Protein 5OHX (pdb70)

Structure (mmCIF, N/CA/C/O backbone):
data_5OHX
#
_entry.id   5OHX
#
_cell.length_a   86.143
_cell.length_b   96.099
_cell.length_c   180.684
_cell.angle_alpha   90.00
_cell.angle_beta   90.00
_cell.angle_gamma   90.00
#
_symmetry.space_group_name_H-M   'P 21 21 21'
#
loop_
_entity.id
_entity.type
_entity.pdbx_description
1 polymer 'Cystathionine beta-synthase'
2 non-polymer 'PROTOPORPHYRIN IX CONTAINING FE'
3 non-polymer "PYRIDOXAL-5'-PHOSPHATE"
#
loop_
_atom_site.group_PDB
_atom_site.id
_atom_site.type_symbol
_atom_site.label_atom_id
_atom_site.label_alt_id
_atom_site.label_comp_id
_atom_site.label_asym_id
_atom_site.label_entity_id
_atom_site.label_seq_id
_atom_site.pdbx_PDB_ins_code
_atom_site.Cartn_x
_atom_site.Cartn_y
_atom_site.Cartn_z
_atom_site.occupancy
_atom_site.B_iso_or_equiv
_atom_site.auth_seq_id
_atom_site.auth_comp_id
_atom_site.auth_asym_id
_atom_site.auth_atom_id
_atom_site.pdbx_PDB_model_num
ATOM 1 N N . GLN A 1 5 ? -9.324 -52.803 -12.173 1.00 110.14 5 GLN A N 1
ATOM 2 C CA . GLN A 1 5 ? -10.023 -51.818 -12.992 1.00 112.03 5 GLN A CA 1
ATOM 3 C C . GLN A 1 5 ? -9.529 -50.402 -12.706 1.00 113.88 5 GLN A C 1
ATOM 4 O O . GLN A 1 5 ? -9.705 -49.890 -11.600 1.00 110.47 5 GLN A O 1
ATOM 10 N N . PRO A 1 6 ? -8.902 -49.772 -13.705 1.00 116.39 6 PRO A N 1
ATOM 11 C CA . PRO A 1 6 ? -8.446 -48.385 -13.524 1.00 112.67 6 PRO A CA 1
ATOM 12 C C . PRO A 1 6 ? -9.576 -47.373 -13.446 1.00 108.06 6 PRO A C 1
ATOM 13 O O . PRO A 1 6 ? -9.364 -46.276 -12.912 1.00 106.51 6 PRO A O 1
ATOM 17 N N . ASN A 1 7 ? -10.762 -47.698 -13.954 1.00 104.14 7 ASN A N 1
ATOM 18 C CA . ASN A 1 7 ? -11.878 -46.761 -13.998 1.00 98.74 7 ASN A CA 1
ATOM 19 C C . ASN A 1 7 ? -12.766 -46.824 -12.761 1.00 97.41 7 ASN A C 1
ATOM 20 O O . ASN A 1 7 ? -13.797 -46.143 -12.727 1.00 97.11 7 ASN A O 1
ATOM 25 N N . ARG A 1 8 ? -12.408 -47.631 -11.763 1.00 93.72 8 ARG A N 1
ATOM 26 C CA . ARG A 1 8 ? -13.217 -47.736 -10.559 1.00 92.47 8 ARG A CA 1
ATOM 27 C C . ARG A 1 8 ? -13.248 -46.391 -9.830 1.00 94.47 8 ARG A C 1
ATOM 28 O O . ARG A 1 8 ? -12.346 -45.562 -9.997 1.00 94.27 8 ARG A O 1
ATOM 36 N N . PRO A 1 9 ? -14.285 -46.133 -9.034 1.00 94.02 9 PRO A N 1
ATOM 37 C CA . PRO A 1 9 ? -14.318 -44.887 -8.262 1.00 90.95 9 PRO A CA 1
ATOM 38 C C . PRO A 1 9 ? -13.302 -44.906 -7.131 1.00 86.54 9 PRO A C 1
ATOM 39 O O . PRO A 1 9 ? -12.946 -45.959 -6.596 1.00 87.93 9 PRO A O 1
ATOM 43 N N . SER A 1 10 ? -12.834 -43.715 -6.772 1.00 80.46 10 SER A N 1
ATOM 44 C CA . SER A 1 10 ? -11.804 -43.583 -5.753 1.00 78.32 10 SER A CA 1
ATOM 45 C C . SER A 1 10 ? -12.403 -43.690 -4.358 1.00 76.49 10 SER A C 1
ATOM 46 O O . SER A 1 10 ? -13.486 -43.162 -4.088 1.00 70.07 10 SER A O 1
ATOM 49 N N . TYR A 1 11 ? -11.693 -44.387 -3.474 1.00 81.17 11 TYR A N 1
ATOM 50 C CA . TYR A 1 11 ? -12.066 -44.486 -2.069 1.00 85.39 11 TYR A CA 1
ATOM 51 C C . TYR A 1 11 ? -11.370 -43.449 -1.197 1.00 79.95 11 TYR A C 1
ATOM 52 O O . TYR A 1 11 ? -11.560 -43.462 0.024 1.00 80.01 11 TYR A O 1
ATOM 61 N N . CYS A 1 12 ? -10.568 -42.564 -1.787 1.00 80.28 12 CYS A N 1
ATOM 62 C CA . CYS A 1 12 ? -9.810 -41.595 -1.006 1.00 74.19 12 CYS A CA 1
ATOM 63 C C . CYS A 1 12 ? -10.747 -40.668 -0.243 1.00 73.22 12 CYS A C 1
ATOM 64 O O . CYS A 1 12 ? -11.659 -40.069 -0.821 1.00 78.22 12 CYS A O 1
ATOM 67 N N . THR A 1 13 ? -10.517 -40.553 1.062 1.00 69.03 13 THR A N 1
ATOM 68 C CA . THR A 1 13 ? -11.349 -39.753 1.950 1.00 63.26 13 THR A CA 1
ATOM 69 C C . THR A 1 13 ? -10.823 -38.334 2.140 1.00 60.77 13 THR A C 1
ATOM 70 O O . THR A 1 13 ? -11.374 -37.590 2.959 1.00 61.40 13 THR A O 1
ATOM 74 N N . TRP A 1 14 ? -9.763 -37.956 1.426 1.00 58.85 14 TRP A N 1
ATOM 75 C CA . TRP A 1 14 ? -9.182 -36.625 1.570 1.00 60.73 14 TRP A CA 1
ATOM 76 C C . TRP A 1 14 ? -10.219 -35.534 1.339 1.00 62.91 14 TRP A C 1
ATOM 77 O O . TRP A 1 14 ? -11.047 -35.617 0.427 1.00 67.92 14 TRP A O 1
ATOM 88 N N . GLU A 1 15 ? -10.168 -34.506 2.180 1.00 59.79 15 GLU A N 1
ATOM 89 C CA . GLU A 1 15 ? -10.859 -33.251 1.940 1.00 60.87 15 GLU A CA 1
ATOM 90 C C . GLU A 1 15 ? -9.882 -32.111 2.197 1.00 58.60 15 GLU A C 1
ATOM 91 O O . GLU A 1 15 ? -8.790 -32.309 2.736 1.00 57.36 15 GLU A O 1
ATOM 97 N N . LEU A 1 16 ? -10.278 -30.912 1.777 1.00 57.44 16 LEU A N 1
ATOM 98 C CA . LEU A 1 16 ? -9.369 -29.772 1.771 1.00 49.29 16 LEU A CA 1
ATOM 99 C C . LEU A 1 16 ? -8.848 -29.472 3.173 1.00 44.03 16 LEU A C 1
ATOM 100 O O . LEU A 1 16 ? -9.624 -29.358 4.127 1.00 43.92 16 LEU A O 1
ATOM 105 N N . ASN A 1 17 ? -7.521 -29.356 3.286 1.00 42.40 17 ASN A N 1
ATOM 106 C CA . ASN A 1 17 ? -6.825 -29.021 4.530 1.00 47.70 17 ASN A CA 1
ATOM 107 C C . ASN A 1 17 ? -6.981 -30.096 5.605 1.00 55.72 17 ASN A C 1
ATOM 108 O O . ASN A 1 17 ? -7.029 -29.784 6.798 1.00 54.51 17 ASN A O 1
ATOM 113 N N . ALA A 1 18 ? -7.054 -31.363 5.206 1.00 62.46 18 ALA A N 1
ATOM 114 C CA . ALA A 1 18 ? -7.133 -32.453 6.169 1.00 59.76 18 ALA A CA 1
ATOM 115 C C . ALA A 1 18 ? -5.747 -32.781 6.715 1.00 65.49 18 ALA A C 1
ATOM 116 O O . ALA A 1 18 ? -4.735 -32.639 6.024 1.00 61.47 18 ALA A O 1
ATOM 118 N N . THR A 1 19 ? -5.709 -33.223 7.974 1.00 76.13 19 THR A N 1
ATOM 119 C CA . THR A 1 19 ? -4.440 -33.374 8.700 1.00 82.07 19 THR A CA 1
ATOM 120 C C . THR A 1 19 ? -3.862 -34.782 8.578 1.00 84.20 19 THR A C 1
ATOM 121 O O . THR A 1 19 ? -2.865 -34.995 7.881 1.00 93.79 19 THR A O 1
ATOM 125 N N . ASN A 1 20 ? -4.480 -35.752 9.248 1.00 78.31 20 ASN A N 1
ATOM 126 C CA . ASN A 1 20 ? -3.890 -37.081 9.364 1.00 76.18 20 ASN A CA 1
ATOM 127 C C . ASN A 1 20 ? -4.155 -37.875 8.091 1.00 72.59 20 ASN A C 1
ATOM 128 O O . ASN A 1 20 ? -5.314 -38.089 7.718 1.00 77.58 20 ASN A O 1
ATOM 133 N N . SER A 1 21 ? -3.084 -38.319 7.429 1.00 64.21 21 SER A N 1
ATOM 134 C CA . SER A 1 21 ? -3.194 -39.023 6.162 1.00 54.82 21 SER A CA 1
ATOM 135 C C . SER A 1 21 ? -2.461 -40.356 6.216 1.00 53.94 21 SER A C 1
ATOM 136 O O . SER A 1 21 ? -1.367 -40.443 6.785 1.00 54.42 21 SER A O 1
ATOM 139 N N . PRO A 1 22 ? -3.028 -41.406 5.614 1.00 51.90 22 PRO A N 1
ATOM 140 C CA . PRO A 1 22 ? -2.330 -42.701 5.583 1.00 53.51 22 PRO A CA 1
ATOM 141 C C . PRO A 1 22 ? -1.121 -42.725 4.664 1.00 58.89 22 PRO A C 1
ATOM 142 O O . PRO A 1 22 ? -0.225 -43.553 4.869 1.00 62.80 22 PRO A O 1
ATOM 146 N N . HIS A 1 23 ? -1.070 -41.853 3.663 1.00 54.94 23 HIS A N 1
ATOM 147 C CA . HIS A 1 23 ? -0.037 -41.896 2.642 1.00 46.67 23 HIS A CA 1
ATOM 148 C C . HIS A 1 23 ? 1.296 -41.373 3.170 1.00 47.59 23 HIS A C 1
ATOM 149 O O . HIS A 1 23 ? 1.363 -40.622 4.147 1.00 54.78 23 HIS A O 1
ATOM 156 N N . THR A 1 24 ? 2.369 -41.782 2.496 1.00 40.12 24 THR A N 1
ATOM 157 C CA . THR A 1 24 ? 3.695 -41.267 2.794 1.00 36.53 24 THR A CA 1
ATOM 158 C C . THR A 1 24 ? 3.841 -39.833 2.286 1.00 35.14 24 THR A C 1
ATOM 159 O O . THR A 1 24 ? 3.089 -39.371 1.422 1.00 44.46 24 THR A O 1
ATOM 163 N N . CYS A 1 25 ? 4.823 -39.122 2.846 1.00 34.71 25 CYS A N 1
ATOM 164 C CA . CYS A 1 25 ? 5.126 -37.747 2.456 1.00 33.53 25 CYS A CA 1
ATOM 165 C C . CYS A 1 25 ? 6.601 -37.633 2.093 1.00 41.12 25 CYS A C 1
ATOM 166 O O . CYS A 1 25 ? 7.471 -37.799 2.955 1.00 35.62 25 CYS A O 1
ATOM 169 N N . ARG A 1 26 ? 6.883 -37.331 0.826 1.00 45.90 26 ARG A N 1
ATOM 170 C CA . ARG A 1 26 ? 8.247 -37.111 0.352 1.00 45.33 26 ARG A CA 1
ATOM 171 C C . ARG A 1 26 ? 8.402 -35.638 -0.003 1.00 54.97 26 ARG A C 1
ATOM 172 O O . ARG A 1 26 ? 7.829 -35.169 -0.992 1.00 67.99 26 ARG A O 1
ATOM 180 N N . THR A 1 27 ? 9.206 -34.917 0.776 1.00 50.82 27 THR A N 1
ATOM 181 C CA . THR A 1 27 ? 9.408 -33.496 0.516 1.00 49.58 27 THR A CA 1
ATOM 182 C C . THR A 1 27 ? 10.390 -33.270 -0.634 1.00 50.56 27 THR A C 1
ATOM 183 O O . THR A 1 27 ? 10.020 -32.731 -1.682 1.00 57.01 27 THR A O 1
ATOM 187 N N . LYS A 1 28 ? 11.647 -33.686 -0.462 1.00 48.00 28 LYS A N 1
ATOM 188 C CA A LYS A 1 28 ? 12.701 -33.445 -1.439 0.48 48.21 28 LYS A CA 1
ATOM 189 C CA B LYS A 1 28 ? 12.702 -33.445 -1.438 0.52 48.21 28 LYS A CA 1
ATOM 190 C C . LYS A 1 28 ? 13.314 -34.761 -1.902 1.00 42.85 28 LYS A C 1
ATOM 191 O O . LYS A 1 28 ? 13.454 -35.704 -1.117 1.00 44.46 28 LYS A O 1
ATOM 202 N N . ASN A 1 29 ? 13.672 -34.824 -3.190 1.00 42.08 29 ASN A N 1
ATOM 203 C CA . ASN A 1 29 ? 14.260 -36.028 -3.774 1.00 37.33 29 ASN A CA 1
ATOM 204 C C . ASN A 1 29 ? 15.780 -36.105 -3.671 1.00 33.89 29 ASN A C 1
ATOM 205 O O . ASN A 1 29 ? 16.338 -37.188 -3.871 1.00 36.08 29 ASN A O 1
ATOM 210 N N . GLY A 1 30 ? 16.461 -35.012 -3.364 1.00 34.38 30 GLY A N 1
ATOM 211 C CA . GLY A 1 30 ? 17.912 -35.034 -3.359 1.00 34.69 30 GLY A CA 1
ATOM 212 C C . GLY A 1 30 ? 18.496 -33.642 -3.345 1.00 41.26 30 GLY A C 1
ATOM 213 O O . GLY A 1 30 ? 17.810 -32.645 -3.569 1.00 45.97 30 GLY A O 1
ATOM 214 N N . ASP A 1 31 ? 19.805 -33.593 -3.090 1.00 42.98 31 ASP A N 1
ATOM 215 C CA . ASP A 1 31 ? 20.542 -32.347 -2.895 1.00 48.41 31 ASP A CA 1
ATOM 216 C C . ASP A 1 31 ? 21.553 -32.170 -4.023 1.00 49.83 31 ASP A C 1
ATOM 217 O O . ASP A 1 31 ? 22.533 -32.917 -4.109 1.00 49.94 31 ASP A O 1
ATOM 222 N N . TYR A 1 32 ? 21.322 -31.166 -4.874 1.00 50.69 32 TYR A N 1
ATOM 223 C CA . TYR A 1 32 ? 22.220 -30.895 -5.991 1.00 47.92 32 TYR A CA 1
ATOM 224 C C . TYR A 1 32 ? 23.551 -30.299 -5.549 1.00 44.38 32 TYR A C 1
ATOM 225 O O . TYR A 1 32 ? 24.515 -30.335 -6.321 1.00 44.17 32 TYR A O 1
ATOM 234 N N . THR A 1 33 ? 23.625 -29.740 -4.339 1.00 42.36 33 THR A N 1
ATOM 235 C CA . THR A 1 33 ? 24.828 -29.024 -3.931 1.00 42.84 33 THR A CA 1
ATOM 236 C C . THR A 1 33 ? 25.996 -29.954 -3.640 1.00 40.51 33 THR A C 1
ATOM 237 O O . THR A 1 33 ? 27.145 -29.499 -3.630 1.00 38.48 33 THR A O 1
ATOM 241 N N . LYS A 1 34 ? 25.737 -31.237 -3.403 1.00 39.28 34 LYS A N 1
ATOM 242 C CA . LYS A 1 34 ? 26.784 -32.210 -3.131 1.00 42.80 34 LYS A CA 1
ATOM 243 C C . LYS A 1 34 ? 26.574 -33.423 -4.025 1.00 44.60 34 LYS A C 1
ATOM 244 O O . LYS A 1 34 ? 25.644 -33.473 -4.836 1.00 59.53 34 LYS A O 1
ATOM 250 N N . ILE A 1 35 ? 27.453 -34.411 -3.876 1.00 42.56 35 ILE A N 1
ATOM 251 C CA . ILE A 1 35 ? 27.400 -35.591 -4.727 1.00 31.57 35 ILE A CA 1
ATOM 252 C C . ILE A 1 35 ? 26.140 -36.388 -4.420 1.00 45.30 35 ILE A C 1
ATOM 253 O O . ILE A 1 35 ? 25.861 -36.717 -3.259 1.00 46.31 35 ILE A O 1
ATOM 258 N N . MET A 1 36 ? 25.353 -36.702 -5.482 1.00 30.44 36 MET A N 1
ATOM 259 C CA . MET A 1 36 ? 24.114 -37.466 -5.406 1.00 38.32 36 MET A CA 1
ATOM 260 C C . MET A 1 36 ? 24.388 -38.956 -5.611 1.00 30.93 36 MET A C 1
ATOM 261 O O . MET A 1 36 ? 25.194 -39.327 -6.469 1.00 33.55 36 MET A O 1
ATOM 266 N N . PRO A 1 37 ? 23.739 -39.826 -4.830 1.00 31.38 37 PRO A N 1
ATOM 267 C CA . PRO A 1 37 ? 24.051 -41.262 -4.922 1.00 44.60 37 PRO A CA 1
ATOM 268 C C . PRO A 1 37 ? 23.588 -41.925 -6.211 1.00 41.44 37 PRO A C 1
ATOM 269 O O . PRO A 1 37 ? 24.222 -42.893 -6.649 1.00 32.86 37 PRO A O 1
ATOM 273 N N . ASP A 1 38 ? 22.509 -41.449 -6.831 1.00 31.99 38 ASP A N 1
ATOM 274 C CA . ASP A 1 38 ? 22.038 -42.048 -8.075 1.00 30.71 38 ASP A CA 1
ATOM 275 C C . ASP A 1 38 ? 21.218 -41.027 -8.850 1.00 29.34 38 ASP A C 1
ATOM 276 O O . ASP A 1 38 ? 20.802 -39.998 -8.311 1.00 33.47 38 ASP A O 1
ATOM 281 N N . ILE A 1 39 ? 21.003 -41.327 -10.133 1.00 29.03 39 ILE A N 1
ATOM 282 C CA . ILE A 1 39 ? 20.301 -40.404 -11.019 1.00 27.97 39 ILE A CA 1
ATOM 283 C C . ILE A 1 39 ? 18.873 -40.157 -10.542 1.00 36.56 39 ILE A C 1
ATOM 284 O O . ILE A 1 39 ? 18.313 -39.076 -10.770 1.00 37.41 39 ILE A O 1
ATOM 289 N N . LEU A 1 40 ? 18.267 -41.134 -9.859 1.00 28.00 40 LEU A N 1
ATOM 290 C CA . LEU A 1 40 ? 16.882 -40.981 -9.418 1.00 27.69 40 LEU A CA 1
ATOM 291 C C . LEU A 1 40 ? 16.735 -39.828 -8.435 1.00 27.37 40 LEU A C 1
ATOM 292 O O . LEU A 1 40 ? 15.729 -39.110 -8.455 1.00 26.81 40 LEU A O 1
ATOM 297 N N . THR A 1 41 ? 17.729 -39.632 -7.567 1.00 34.30 41 THR A N 1
ATOM 298 C CA . THR A 1 41 ? 17.690 -38.516 -6.630 1.00 27.60 41 THR A CA 1
ATOM 299 C C . THR A 1 41 ? 17.714 -37.164 -7.329 1.00 28.62 41 THR A C 1
ATOM 300 O O . THR A 1 41 ? 17.419 -36.152 -6.684 1.00 33.70 41 THR A O 1
ATOM 304 N N . ALA A 1 42 ? 18.054 -37.121 -8.618 1.00 26.36 42 ALA A N 1
ATOM 305 C CA . ALA A 1 42 ? 18.053 -35.881 -9.381 1.00 25.67 42 ALA A CA 1
ATOM 306 C C . ALA A 1 42 ? 16.697 -35.556 -9.992 1.00 25.08 42 ALA A C 1
ATOM 307 O O . ALA A 1 42 ? 16.543 -34.477 -10.574 1.00 24.59 42 ALA A O 1
ATOM 309 N N . ILE A 1 43 ? 15.719 -36.459 -9.886 1.00 25.23 43 ILE A N 1
ATOM 310 C CA . ILE A 1 43 ? 14.391 -36.179 -10.417 1.00 24.82 43 ILE A CA 1
ATOM 311 C C . ILE A 1 43 ? 13.776 -35.007 -9.665 1.00 35.28 43 ILE A C 1
ATOM 312 O O . ILE A 1 43 ? 13.889 -34.898 -8.437 1.00 37.99 43 ILE A O 1
ATOM 317 N N . GLY A 1 44 ? 13.130 -34.116 -10.405 1.00 32.83 44 GLY A N 1
ATOM 318 C CA . GLY A 1 44 ? 12.472 -32.969 -9.822 1.00 30.11 44 GLY A CA 1
ATOM 319 C C . GLY A 1 44 ? 13.330 -31.721 -9.844 1.00 26.38 44 GLY A C 1
ATOM 320 O O . GLY A 1 44 ? 14.331 -31.621 -10.559 1.00 27.14 44 GLY A O 1
ATOM 321 N N . GLN A 1 45 ? 12.916 -30.751 -9.029 1.00 26.32 45 GLN A N 1
ATOM 322 C CA . GLN A 1 45 ? 13.594 -29.460 -8.902 1.00 23.87 45 GLN A CA 1
ATOM 323 C C . GLN A 1 45 ? 13.830 -28.829 -10.273 1.00 23.55 45 GLN A C 1
ATOM 324 O O . GLN A 1 45 ? 14.929 -28.384 -10.607 1.00 29.29 45 GLN A O 1
ATOM 330 N N . THR A 1 46 ? 12.793 -28.806 -11.058 1.00 23.38 46 THR A N 1
ATOM 331 C CA . THR A 1 46 ? 12.813 -28.299 -12.418 1.00 23.18 46 THR A CA 1
ATOM 332 C C . THR A 1 46 ? 12.554 -26.796 -12.432 1.00 26.64 46 THR A C 1
ATOM 333 O O . THR A 1 46 ? 11.812 -26.279 -11.590 1.00 24.42 46 THR A O 1
ATOM 337 N N . PRO A 1 47 ? 13.166 -26.070 -13.367 1.00 24.96 47 PRO A N 1
ATOM 338 C CA . PRO A 1 47 ? 13.039 -24.610 -13.362 1.00 25.51 47 PRO A CA 1
ATOM 339 C C . PRO A 1 47 ? 11.677 -24.149 -13.846 1.00 27.57 47 PRO A C 1
ATOM 340 O O . PRO A 1 47 ? 11.017 -24.808 -14.652 1.00 24.61 47 PRO A O 1
ATOM 344 N N . LEU A 1 48 ? 11.263 -22.995 -13.331 1.00 30.65 48 LEU A N 1
ATOM 345 C CA . LEU A 1 48 ? 10.046 -22.315 -13.754 1.00 25.96 48 LEU A CA 1
ATOM 346 C C . LEU A 1 48 ? 10.486 -21.109 -14.575 1.00 26.49 48 LEU A C 1
ATOM 347 O O . LEU A 1 48 ? 11.047 -20.152 -14.029 1.00 31.98 48 LEU A O 1
ATOM 352 N N . ILE A 1 49 ? 10.238 -21.157 -15.883 1.00 25.20 49 ILE A N 1
ATOM 353 C CA . ILE A 1 49 ? 10.785 -20.194 -16.833 1.00 25.19 49 ILE A CA 1
ATOM 354 C C . ILE A 1 49 ? 9.665 -19.288 -17.322 1.00 34.45 49 ILE A C 1
ATOM 355 O O . ILE A 1 49 ? 8.549 -19.749 -17.576 1.00 30.60 49 ILE A O 1
ATOM 360 N N . LYS A 1 50 ? 9.965 -18.002 -17.470 1.00 26.46 50 LYS A N 1
ATOM 361 C CA . LYS A 1 50 ? 8.966 -17.059 -17.948 1.00 27.23 50 LYS A CA 1
ATOM 362 C C . LYS A 1 50 ? 8.804 -17.159 -19.458 1.00 27.46 50 LYS A C 1
ATOM 363 O O . LYS A 1 50 ? 9.774 -17.368 -20.193 1.00 34.12 50 LYS A O 1
ATOM 369 N N . LEU A 1 51 ? 7.565 -17.015 -19.918 1.00 36.80 51 LEU A N 1
ATOM 370 C CA . LEU A 1 51 ? 7.280 -16.859 -21.337 1.00 37.31 51 LEU A CA 1
ATOM 371 C C . LEU A 1 51 ? 7.298 -15.372 -21.665 1.00 40.72 51 LEU A C 1
ATOM 372 O O . LEU A 1 51 ? 6.543 -14.590 -21.076 1.00 45.15 51 LEU A O 1
ATOM 377 N N . ASN A 1 52 ? 8.168 -14.985 -22.597 1.00 29.87 52 ASN A N 1
ATOM 378 C CA . ASN A 1 52 ? 8.403 -13.582 -22.922 1.00 31.04 52 ASN A CA 1
ATOM 379 C C . ASN A 1 52 ? 7.701 -13.170 -24.213 1.00 41.56 52 ASN A C 1
ATOM 380 O O . ASN A 1 52 ? 6.830 -12.295 -24.201 1.00 32.96 52 ASN A O 1
ATOM 385 N N . ASN A 1 53 ? 8.080 -13.780 -25.336 1.00 40.20 53 ASN A N 1
ATOM 386 C CA . ASN A 1 53 ? 7.559 -13.369 -26.636 1.00 37.99 53 ASN A CA 1
ATOM 387 C C . ASN A 1 53 ? 6.130 -13.854 -26.867 1.00 34.73 53 ASN A C 1
ATOM 388 O O . ASN A 1 53 ? 5.274 -13.085 -27.320 1.00 42.51 53 ASN A O 1
ATOM 393 N N . ILE A 1 54 ? 5.858 -15.127 -26.563 1.00 31.78 54 ILE A N 1
ATOM 394 C CA . ILE A 1 54 ? 4.586 -15.735 -26.967 1.00 31.87 54 ILE A CA 1
ATOM 395 C C . ILE A 1 54 ? 3.376 -15.006 -26.405 1.00 44.38 54 ILE A C 1
ATOM 396 O O . ILE A 1 54 ? 2.471 -14.656 -27.182 1.00 44.62 54 ILE A O 1
ATOM 401 N N . PRO A 1 55 ? 3.268 -14.744 -25.091 1.00 43.24 55 PRO A N 1
ATOM 402 C CA . PRO A 1 55 ? 2.054 -14.068 -24.601 1.00 42.02 55 PRO A CA 1
ATOM 403 C C . PRO A 1 55 ? 1.881 -12.656 -25.139 1.00 40.43 55 PRO A C 1
ATOM 404 O O . PRO A 1 55 ? 0.758 -12.267 -25.484 1.00 36.58 55 PRO A O 1
ATOM 408 N N . LYS A 1 56 ? 2.961 -11.874 -25.232 1.00 43.82 56 LYS A N 1
ATOM 409 C CA . LYS A 1 56 ? 2.821 -10.510 -25.730 1.00 50.53 56 LYS A CA 1
ATOM 410 C C . LYS A 1 56 ? 2.479 -10.487 -27.214 1.00 41.77 56 LYS A C 1
ATOM 411 O O . LYS A 1 56 ? 1.834 -9.543 -27.682 1.00 41.39 56 LYS A O 1
ATOM 417 N N . SER A 1 57 ? 2.894 -11.510 -27.969 1.00 42.28 57 SER A N 1
ATOM 418 C CA . SER A 1 57 ? 2.469 -11.598 -29.362 1.00 42.46 57 SER A CA 1
ATOM 419 C C . SER A 1 57 ? 0.975 -11.868 -29.463 1.00 38.01 57 SER A C 1
ATOM 420 O O . SER A 1 57 ? 0.323 -11.410 -30.408 1.00 39.32 57 SER A O 1
ATOM 423 N N . TYR A 1 58 ? 0.417 -12.589 -28.495 1.00 37.11 58 TYR A N 1
ATOM 424 C CA . TYR A 1 58 ? -1.011 -12.860 -28.434 1.00 37.65 58 TYR A CA 1
ATOM 425 C C . TYR A 1 58 ? -1.779 -11.796 -27.662 1.00 47.25 58 TYR A C 1
ATOM 426 O O . TYR A 1 58 ? -2.980 -11.964 -27.435 1.00 39.35 58 TYR A O 1
ATOM 435 N N . GLY A 1 59 ? -1.114 -10.728 -27.226 1.00 43.54 59 GLY A N 1
ATOM 436 C CA . GLY A 1 59 ? -1.799 -9.654 -26.535 1.00 44.86 59 GLY A CA 1
ATOM 437 C C . GLY A 1 59 ? -2.232 -9.975 -25.125 1.00 51.56 59 GLY A C 1
ATOM 438 O O . GLY A 1 59 ? -3.180 -9.364 -24.626 1.00 53.29 59 GLY A O 1
ATOM 439 N N . ILE A 1 60 ? -1.568 -10.919 -24.465 1.00 49.14 60 ILE A N 1
ATOM 440 C CA . ILE A 1 60 ? -1.911 -11.289 -23.097 1.00 37.63 60 ILE A CA 1
ATOM 441 C C . ILE A 1 60 ? -1.222 -10.332 -22.135 1.00 37.81 60 ILE A C 1
ATOM 442 O O . ILE A 1 60 ? -0.000 -10.151 -22.189 1.00 37.23 60 ILE A O 1
ATOM 447 N N . LYS A 1 61 ? -2.008 -9.711 -21.252 1.00 44.60 61 LYS A N 1
ATOM 448 C CA . LYS A 1 61 ? -1.463 -8.718 -20.333 1.00 51.98 61 LYS A CA 1
ATOM 449 C C . LYS A 1 61 ? -0.771 -9.345 -19.126 1.00 49.70 61 LYS A C 1
ATOM 450 O O . LYS A 1 61 ? 0.212 -8.787 -18.627 1.00 46.08 61 LYS A O 1
ATOM 456 N N . CYS A 1 62 ? -1.256 -10.489 -18.647 1.00 49.14 62 CYS A N 1
ATOM 457 C CA . CYS A 1 62 ? -0.725 -11.085 -17.431 1.00 41.16 62 CYS A CA 1
ATOM 458 C C . CYS A 1 62 ? 0.547 -11.880 -17.723 1.00 40.23 62 CYS A C 1
ATOM 459 O O . CYS A 1 62 ? 1.036 -11.943 -18.855 1.00 39.81 62 CYS A O 1
ATOM 462 N N . GLU A 1 63 ? 1.085 -12.502 -16.676 1.00 33.31 63 GLU A N 1
ATOM 463 C CA . GLU A 1 63 ? 2.318 -13.271 -16.748 1.00 32.02 63 GLU A CA 1
ATOM 464 C C . GLU A 1 63 ? 2.012 -14.750 -16.946 1.00 34.74 63 GLU A C 1
ATOM 465 O O . GLU A 1 63 ? 1.024 -15.267 -16.416 1.00 33.43 63 GLU A O 1
ATOM 471 N N . ILE A 1 64 ? 2.854 -15.424 -17.727 1.00 30.27 64 ILE A N 1
ATOM 472 C CA . ILE A 1 64 ? 2.726 -16.855 -17.976 1.00 29.40 64 ILE A CA 1
ATOM 473 C C . ILE A 1 64 ? 4.089 -17.496 -17.764 1.00 28.37 64 ILE A C 1
ATOM 474 O O . ILE A 1 64 ? 5.047 -17.174 -18.476 1.00 42.86 64 ILE A O 1
ATOM 479 N N . TYR A 1 65 ? 4.172 -18.401 -16.794 1.00 27.73 65 TYR A N 1
ATOM 480 C CA . TYR A 1 65 ? 5.383 -19.146 -16.487 1.00 26.85 65 TYR A CA 1
ATOM 481 C C . TYR A 1 65 ? 5.161 -20.616 -16.807 1.00 27.53 65 TYR A C 1
ATOM 482 O O . TYR A 1 65 ? 4.138 -21.193 -16.425 1.00 26.36 65 TYR A O 1
ATOM 491 N N . ALA A 1 66 ? 6.115 -21.214 -17.508 1.00 25.70 66 ALA A N 1
ATOM 492 C CA . ALA A 1 66 ? 6.080 -22.628 -17.839 1.00 25.16 66 ALA A CA 1
ATOM 493 C C . ALA A 1 66 ? 7.007 -23.379 -16.894 1.00 24.60 66 ALA A C 1
ATOM 494 O O . ALA A 1 66 ? 8.192 -23.044 -16.781 1.00 26.56 66 ALA A O 1
ATOM 496 N N . LYS A 1 67 ? 6.460 -24.378 -16.212 1.00 24.43 67 LYS A N 1
ATOM 497 C CA . LYS A 1 67 ? 7.252 -25.311 -15.429 1.00 24.00 67 LYS A CA 1
ATOM 498 C C . LYS A 1 67 ? 7.747 -26.399 -16.369 1.00 23.65 67 LYS A C 1
ATOM 499 O O . LYS A 1 67 ? 6.941 -27.118 -16.974 1.00 23.71 67 LYS A O 1
ATOM 505 N N . CYS A 1 68 ? 9.064 -26.517 -16.505 1.00 23.38 68 CYS A N 1
ATOM 506 C CA . CYS A 1 68 ? 9.642 -27.392 -17.515 1.00 23.18 68 CYS A CA 1
ATOM 507 C C . CYS A 1 68 ? 9.924 -28.744 -16.881 1.00 27.26 68 CYS A C 1
ATOM 508 O O . CYS A 1 68 ? 10.888 -28.893 -16.129 1.00 34.19 68 CYS A O 1
ATOM 511 N N . GLU A 1 69 ? 9.127 -29.744 -17.241 1.00 29.56 69 GLU A N 1
ATOM 512 C CA . GLU A 1 69 ? 9.326 -31.102 -16.764 1.00 23.00 69 GLU A CA 1
ATOM 513 C C . GLU A 1 69 ? 10.093 -31.958 -17.758 1.00 22.93 69 GLU A C 1
ATOM 514 O O . GLU A 1 69 ? 10.374 -33.124 -17.466 1.00 23.02 69 GLU A O 1
ATOM 520 N N . PHE A 1 70 ? 10.437 -31.406 -18.921 1.00 22.90 70 PHE A N 1
ATOM 521 C CA . PHE A 1 70 ? 11.287 -32.108 -19.870 1.00 22.95 70 PHE A CA 1
ATOM 522 C C . PHE A 1 70 ? 12.746 -32.128 -19.444 1.00 30.98 70 PHE A C 1
ATOM 523 O O . PHE A 1 70 ? 13.557 -32.791 -20.099 1.00 41.76 70 PHE A O 1
ATOM 531 N N . LEU A 1 71 ? 13.095 -31.420 -18.374 1.00 25.91 71 LEU A N 1
ATOM 532 C CA . LEU A 1 71 ? 14.461 -31.372 -17.879 1.00 28.14 71 LEU A CA 1
ATOM 533 C C . LEU A 1 71 ? 14.742 -32.420 -16.808 1.00 33.35 71 LEU A C 1
ATOM 534 O O . LEU A 1 71 ? 15.849 -32.441 -16.260 1.00 43.61 71 LEU A O 1
ATOM 539 N N . ASN A 1 72 ? 13.774 -33.280 -16.495 1.00 23.13 72 ASN A N 1
ATOM 540 C CA . ASN A 1 72 ? 14.025 -34.407 -15.615 1.00 24.08 72 ASN A CA 1
ATOM 541 C C . ASN A 1 72 ? 15.010 -35.372 -16.275 1.00 25.30 72 ASN A C 1
ATOM 542 O O . ASN A 1 72 ? 15.145 -35.391 -17.500 1.00 24.11 72 ASN A O 1
ATOM 547 N N . PRO A 1 73 ? 15.719 -36.184 -15.481 1.00 28.35 73 PRO A N 1
ATOM 548 C CA . PRO A 1 73 ? 16.782 -37.024 -16.060 1.00 29.22 73 PRO A CA 1
ATOM 549 C C . PRO A 1 73 ? 16.273 -38.115 -16.985 1.00 38.39 73 PRO A C 1
ATOM 550 O O . PRO A 1 73 ? 17.056 -38.628 -17.795 1.00 32.70 73 PRO A O 1
ATOM 554 N N . GLY A 1 74 ? 15.001 -38.491 -16.890 1.00 45.02 74 GLY A N 1
ATOM 555 C CA . GLY A 1 74 ? 14.432 -39.456 -17.810 1.00 42.30 74 GLY A CA 1
ATOM 556 C C . GLY A 1 74 ? 13.861 -38.802 -19.050 1.00 38.71 74 GLY A C 1
ATOM 557 O O . GLY A 1 74 ? 13.618 -39.472 -20.058 1.00 46.75 74 GLY A O 1
ATOM 558 N N . GLY A 1 75 ? 13.645 -37.488 -18.988 1.00 23.98 75 GLY A N 1
ATOM 559 C CA . GLY A 1 75 ? 13.153 -36.728 -20.116 1.00 23.73 75 GLY A CA 1
ATOM 560 C C . GLY A 1 75 ? 11.694 -36.332 -20.050 1.00 32.72 75 GLY A C 1
ATOM 561 O O . GLY A 1 75 ? 11.194 -35.724 -21.004 1.00 36.99 75 GLY A O 1
ATOM 562 N N . SER A 1 76 ? 10.999 -36.645 -18.959 1.00 26.90 76 SER A N 1
ATOM 563 C CA . SER A 1 76 ? 9.574 -36.372 -18.860 1.00 23.61 76 SER A CA 1
ATOM 564 C C . SER A 1 76 ? 9.209 -36.098 -17.407 1.00 25.70 76 SER A C 1
ATOM 565 O O . SER A 1 76 ? 10.051 -36.165 -16.509 1.00 31.79 76 SER A O 1
ATOM 568 N N . VAL A 1 77 ? 7.930 -35.797 -17.181 1.00 27.43 77 VAL A N 1
ATOM 569 C CA . VAL A 1 77 ? 7.453 -35.601 -15.820 1.00 32.40 77 VAL A CA 1
ATOM 570 C C . VAL A 1 77 ? 7.252 -36.949 -15.131 1.00 42.45 77 VAL A C 1
ATOM 571 O O . VAL A 1 77 ? 7.358 -37.051 -13.899 1.00 51.58 77 VAL A O 1
ATOM 575 N N . LYS A 1 78 ? 7.000 -38.002 -15.914 1.00 34.95 78 LYS A N 1
ATOM 576 C CA . LYS A 1 78 ? 6.650 -39.301 -15.356 1.0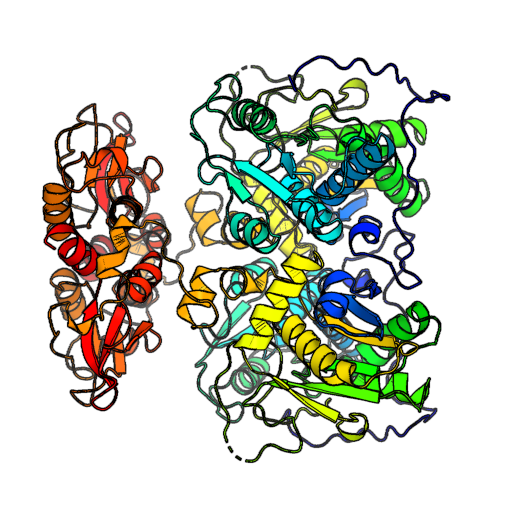0 33.18 78 LYS A CA 1
ATOM 577 C C . LYS A 1 78 ? 7.727 -39.854 -14.432 1.00 33.38 78 LYS A C 1
ATOM 578 O O . LYS A 1 78 ? 7.409 -40.672 -13.558 1.00 30.84 78 LYS A O 1
ATOM 584 N N . ASP A 1 79 ? 8.981 -39.412 -14.585 1.00 31.24 79 ASP A N 1
ATOM 585 C CA . ASP A 1 79 ? 10.031 -39.817 -13.656 1.00 31.35 79 ASP A CA 1
ATOM 586 C C . ASP A 1 79 ? 9.563 -39.648 -12.219 1.00 27.33 79 ASP A C 1
ATOM 587 O O . ASP A 1 79 ? 9.657 -40.579 -11.408 1.00 29.60 79 ASP A O 1
ATOM 592 N N . ARG A 1 80 ? 8.995 -38.475 -11.913 1.00 25.39 80 ARG A N 1
ATOM 593 C CA . ARG A 1 80 ? 8.517 -38.184 -10.565 1.00 25.75 80 ARG A CA 1
ATOM 594 C C . ARG A 1 80 ? 7.649 -39.311 -10.024 1.00 30.71 80 ARG A C 1
ATOM 595 O O . ARG A 1 80 ? 7.827 -39.753 -8.884 1.00 34.50 80 ARG A O 1
ATOM 603 N N . ILE A 1 81 ? 6.703 -39.797 -10.827 1.00 28.29 81 ILE A N 1
ATOM 604 C CA . ILE A 1 81 ? 5.847 -40.849 -10.292 1.00 31.63 81 ILE A CA 1
ATOM 605 C C . ILE A 1 81 ? 6.553 -42.200 -10.333 1.00 32.31 81 ILE A C 1
ATOM 606 O O . ILE A 1 81 ? 6.404 -43.005 -9.404 1.00 35.66 81 ILE A O 1
ATOM 611 N N . ALA A 1 82 ? 7.364 -42.458 -11.365 1.00 27.90 82 ALA A N 1
ATOM 612 C CA . ALA A 1 82 ? 7.999 -43.767 -11.489 1.00 30.60 82 ALA A CA 1
ATOM 613 C C . ALA A 1 82 ? 8.908 -44.044 -10.302 1.00 37.07 82 ALA A C 1
ATOM 614 O O . ALA A 1 82 ? 8.931 -45.161 -9.771 1.00 40.00 82 ALA A O 1
ATOM 616 N N . TYR A 1 83 ? 9.658 -43.032 -9.870 1.00 37.52 83 TYR A N 1
ATOM 617 C CA . TYR A 1 83 ? 10.366 -43.115 -8.600 1.00 28.84 83 TYR A CA 1
ATOM 618 C C . TYR A 1 83 ? 9.382 -43.345 -7.459 1.00 29.61 83 TYR A C 1
ATOM 619 O O . TYR A 1 83 ? 9.438 -44.371 -6.765 1.00 35.41 83 TYR A O 1
ATOM 628 N N . ARG A 1 84 ? 8.415 -42.432 -7.312 1.00 29.25 84 ARG A N 1
ATOM 629 C CA . ARG A 1 84 ? 7.586 -42.387 -6.110 1.00 29.98 84 ARG A CA 1
ATOM 630 C C . ARG A 1 84 ? 6.897 -43.720 -5.865 1.00 31.18 84 ARG A C 1
ATOM 631 O O . ARG A 1 84 ? 7.053 -44.326 -4.797 1.00 47.34 84 ARG A O 1
ATOM 639 N N . MET A 1 85 ? 6.148 -44.204 -6.859 1.00 31.21 85 MET A N 1
ATOM 640 C CA . MET A 1 85 ? 5.479 -45.492 -6.721 1.00 42.30 85 MET A CA 1
ATOM 641 C C . MET A 1 85 ? 6.460 -46.556 -6.251 1.00 41.84 85 MET A C 1
ATOM 642 O O . MET A 1 85 ? 6.254 -47.190 -5.207 1.00 42.75 85 MET A O 1
ATOM 647 N N . ILE A 1 86 ? 7.576 -46.705 -6.975 1.00 36.24 86 ILE A N 1
ATOM 648 C CA . ILE A 1 86 ? 8.584 -47.693 -6.596 1.00 33.53 86 ILE A CA 1
ATOM 649 C C . ILE A 1 86 ? 8.978 -47.497 -5.142 1.00 43.97 86 ILE A C 1
ATOM 650 O O . ILE A 1 86 ? 8.914 -48.431 -4.331 1.00 42.63 86 ILE A O 1
ATOM 655 N N . GLN A 1 87 ? 9.321 -46.255 -4.781 1.00 33.21 87 GLN A N 1
ATOM 656 C CA . GLN A 1 87 ? 9.704 -45.954 -3.407 1.00 33.74 87 GLN A CA 1
ATOM 657 C C . GLN A 1 87 ? 8.666 -46.484 -2.433 1.00 34.99 87 GLN A C 1
ATOM 658 O O . GLN A 1 87 ? 8.985 -47.273 -1.535 1.00 52.28 87 GLN A O 1
ATOM 664 N N . ASP A 1 88 ? 7.401 -46.109 -2.637 1.00 34.82 88 ASP A N 1
ATOM 665 C CA . ASP A 1 88 ? 6.365 -46.542 -1.709 1.00 42.15 88 ASP A CA 1
ATOM 666 C C . ASP A 1 88 ? 6.263 -48.060 -1.690 1.00 41.05 88 ASP A C 1
ATOM 667 O O . ASP A 1 88 ? 6.182 -48.669 -0.616 1.00 46.35 88 ASP A O 1
ATOM 672 N N . ALA A 1 89 ? 6.327 -48.691 -2.866 1.00 39.07 89 ALA A N 1
ATOM 673 C CA . ALA A 1 89 ? 6.318 -50.148 -2.918 1.00 38.67 89 ALA A CA 1
ATOM 674 C C . ALA A 1 89 ? 7.441 -50.722 -2.066 1.00 54.28 89 ALA A C 1
ATOM 675 O O . ALA A 1 89 ? 7.225 -51.646 -1.272 1.00 61.88 89 ALA A O 1
ATOM 677 N N . GLU A 1 90 ? 8.642 -50.148 -2.182 1.00 46.08 90 GLU A N 1
ATOM 678 C CA . GLU A 1 90 ? 9.777 -50.661 -1.423 1.00 46.16 90 GLU A CA 1
ATOM 679 C C . GLU A 1 90 ? 9.581 -50.479 0.075 1.00 49.72 90 GLU A C 1
ATOM 680 O O . GLU A 1 90 ? 10.106 -51.269 0.868 1.00 53.94 90 GLU A O 1
ATOM 686 N N . ASP A 1 91 ? 8.825 -49.459 0.486 1.00 50.60 91 ASP A N 1
ATOM 687 C CA . ASP A 1 91 ? 8.561 -49.294 1.907 1.00 50.68 91 ASP A CA 1
ATOM 688 C C . ASP A 1 91 ? 7.474 -50.237 2.393 1.00 58.83 91 ASP A C 1
ATOM 689 O O . ASP A 1 91 ? 7.394 -50.504 3.597 1.00 60.02 91 ASP A O 1
ATOM 694 N N . LYS A 1 92 ? 6.654 -50.761 1.485 1.00 62.07 92 LYS A N 1
ATOM 695 C CA . LYS A 1 92 ? 5.661 -51.769 1.825 1.00 63.72 92 LYS A CA 1
ATOM 696 C C . LYS A 1 92 ? 6.195 -53.186 1.669 1.00 59.53 92 LYS A C 1
ATOM 697 O O . LYS A 1 92 ? 5.440 -54.144 1.865 1.00 59.58 92 LYS A O 1
ATOM 703 N N . GLY A 1 93 ? 7.470 -53.339 1.317 1.00 53.94 93 GLY A N 1
ATOM 704 C CA . GLY A 1 93 ? 8.052 -54.650 1.120 1.00 54.77 93 GLY A CA 1
ATOM 705 C C . GLY A 1 93 ? 7.591 -55.376 -0.121 1.00 62.45 93 GLY A C 1
ATOM 706 O O . GLY A 1 93 ? 7.943 -56.546 -0.300 1.00 74.04 93 GLY A O 1
ATOM 707 N N . LEU A 1 94 ? 6.812 -54.722 -0.987 1.00 58.52 94 LEU A N 1
ATOM 708 C CA . LEU A 1 94 ? 6.326 -55.383 -2.194 1.00 59.08 94 LEU A CA 1
ATOM 709 C C . LEU A 1 94 ? 7.438 -55.586 -3.216 1.00 58.10 94 LEU A C 1
ATOM 710 O O . LEU A 1 94 ? 7.393 -56.545 -3.995 1.00 53.21 94 LEU A O 1
ATOM 715 N N . LEU A 1 95 ? 8.436 -54.707 -3.233 1.00 63.40 95 LEU A N 1
ATOM 716 C CA . LEU A 1 95 ? 9.521 -54.772 -4.202 1.00 64.59 95 LEU A CA 1
ATOM 717 C C . LEU A 1 95 ? 10.755 -55.382 -3.553 1.00 78.78 95 LEU A C 1
ATOM 718 O O . LEU A 1 95 ? 11.268 -54.853 -2.561 1.00 80.38 95 LEU A O 1
ATOM 723 N N . LYS A 1 96 ? 11.230 -56.482 -4.123 1.00 96.78 96 LYS A N 1
ATOM 724 C CA . LYS A 1 96 ? 12.420 -57.193 -3.694 1.00 101.91 96 LYS A CA 1
ATOM 725 C C . LYS A 1 96 ? 13.447 -57.169 -4.817 1.00 95.91 96 LYS A C 1
ATOM 726 O O . LYS A 1 96 ? 13.093 -56.964 -5.984 1.00 95.63 96 LYS A O 1
ATOM 732 N N . PRO A 1 97 ? 14.729 -57.347 -4.503 1.00 86.83 97 PRO A N 1
ATOM 733 C CA . PRO A 1 97 ? 15.720 -57.517 -5.571 1.00 83.69 97 PRO A CA 1
ATOM 734 C C . PRO A 1 97 ? 15.361 -58.709 -6.446 1.00 76.35 97 PRO A C 1
ATOM 735 O O . PRO A 1 97 ? 14.941 -59.759 -5.956 1.00 73.19 97 PRO A O 1
ATOM 739 N N . GLY A 1 98 ? 15.517 -58.531 -7.756 1.00 73.91 98 GLY A N 1
ATOM 740 C CA . GLY A 1 98 ? 15.123 -59.542 -8.711 1.00 79.43 98 GLY A CA 1
ATOM 741 C C . GLY A 1 98 ? 13.669 -59.501 -9.125 1.00 88.93 98 GLY A C 1
ATOM 742 O O . GLY A 1 98 ? 13.261 -60.309 -9.969 1.00 93.27 98 GLY A O 1
ATOM 743 N N . CYS A 1 99 ? 12.872 -58.596 -8.559 1.00 91.12 99 CYS A N 1
ATOM 744 C CA . CYS A 1 99 ? 11.486 -58.454 -8.978 1.00 91.49 99 CYS A CA 1
ATOM 745 C C . CYS A 1 99 ? 11.411 -57.947 -10.411 1.00 83.43 99 CYS A C 1
ATOM 746 O O . CYS A 1 99 ? 12.330 -57.296 -10.914 1.00 84.78 99 CYS A O 1
ATOM 749 N N . THR A 1 100 ? 10.302 -58.256 -11.072 1.00 78.22 100 THR A N 1
ATOM 750 C CA . THR A 1 100 ? 10.045 -57.794 -12.428 1.00 72.05 100 THR A CA 1
ATOM 751 C C . THR A 1 100 ? 8.876 -56.820 -12.393 1.00 67.64 100 THR A C 1
ATOM 752 O O . THR A 1 100 ? 7.759 -57.198 -12.025 1.00 78.62 100 THR A O 1
ATOM 756 N N . ILE A 1 101 ? 9.135 -55.572 -12.765 1.00 55.69 101 ILE A N 1
ATOM 757 C CA . ILE A 1 101 ? 8.101 -54.547 -12.817 1.00 48.09 101 ILE A CA 1
ATOM 758 C C . ILE A 1 101 ? 7.436 -54.587 -14.185 1.00 54.20 101 ILE A C 1
ATOM 759 O O . ILE A 1 101 ? 8.114 -54.536 -15.219 1.00 52.87 101 ILE A O 1
ATOM 764 N N . ILE A 1 102 ? 6.109 -54.687 -14.194 1.00 57.43 102 ILE A N 1
ATOM 765 C CA . ILE A 1 102 ? 5.315 -54.665 -15.416 1.00 58.18 102 ILE A CA 1
ATOM 766 C C . ILE A 1 102 ? 4.404 -53.450 -15.363 1.00 59.72 102 ILE A C 1
ATOM 767 O O . ILE A 1 102 ? 3.732 -53.214 -14.352 1.00 60.79 102 ILE A O 1
ATOM 772 N N . GLU A 1 103 ? 4.388 -52.673 -16.443 1.00 59.37 103 GLU A N 1
ATOM 773 C CA . GLU A 1 103 ? 3.482 -51.544 -16.498 1.00 64.47 103 GLU A CA 1
ATOM 774 C C . GLU A 1 103 ? 2.746 -51.549 -17.827 1.00 64.83 103 GLU A C 1
ATOM 775 O O . GLU A 1 103 ? 3.350 -51.809 -18.873 1.00 61.31 103 GLU A O 1
ATOM 781 N N . PRO A 1 104 ? 1.463 -51.243 -17.820 1.00 66.56 104 PRO A N 1
ATOM 782 C CA . PRO A 1 104 ? 0.715 -51.222 -19.077 1.00 69.05 104 PRO A CA 1
ATOM 783 C C . PRO A 1 104 ? 0.646 -49.833 -19.701 1.00 80.64 104 PRO A C 1
ATOM 784 O O . PRO A 1 104 ? -0.447 -49.284 -19.856 1.00 88.21 104 PRO A O 1
ATOM 788 N N . THR A 1 105 ? 1.782 -49.243 -20.068 1.00 84.26 105 THR A N 1
ATOM 789 C CA . THR A 1 105 ? 1.761 -47.925 -20.689 1.00 86.56 105 THR A CA 1
ATOM 790 C C . THR A 1 105 ? 2.821 -47.863 -21.777 1.00 92.80 105 THR A C 1
ATOM 791 O O . THR A 1 105 ? 3.908 -48.428 -21.628 1.00 95.62 105 THR A O 1
ATOM 795 N N . SER A 1 106 ? 2.484 -47.215 -22.888 1.00 97.12 106 SER A N 1
ATOM 796 C CA . SER A 1 106 ? 3.447 -46.934 -23.943 1.00 103.23 106 SER A CA 1
ATOM 797 C C . SER A 1 106 ? 4.045 -45.541 -23.823 1.00 100.05 106 SER A C 1
ATOM 798 O O . SER A 1 106 ? 4.897 -45.172 -24.638 1.00 103.49 106 SER A O 1
ATOM 801 N N . GLY A 1 107 ? 3.621 -44.769 -22.829 1.00 82.93 107 GLY A N 1
ATOM 802 C CA . GLY A 1 107 ? 4.044 -43.395 -22.677 1.00 64.52 107 GLY A CA 1
ATOM 803 C C . GLY A 1 107 ? 5.371 -43.275 -21.960 1.00 51.00 107 GLY A C 1
ATOM 804 O O . GLY A 1 107 ? 6.205 -44.183 -21.965 1.00 43.50 107 GLY A O 1
ATOM 805 N N . ASN A 1 108 ? 5.567 -42.114 -21.335 1.00 44.37 108 ASN A N 1
ATOM 806 C CA . ASN A 1 108 ? 6.829 -41.832 -20.667 1.00 39.42 108 ASN A CA 1
ATOM 807 C C . ASN A 1 108 ? 6.970 -42.573 -19.345 1.00 40.39 108 ASN A C 1
ATOM 808 O O . ASN A 1 108 ? 8.096 -42.742 -18.860 1.00 48.80 108 ASN A O 1
ATOM 813 N N . THR A 1 109 ? 5.856 -43.012 -18.752 1.00 36.73 109 THR A N 1
ATOM 814 C CA . THR A 1 109 ? 5.928 -43.760 -17.502 1.00 40.01 109 THR A CA 1
ATOM 815 C C . THR A 1 109 ? 6.765 -45.021 -17.667 1.00 38.45 109 THR A C 1
ATOM 816 O O . THR A 1 109 ? 7.502 -45.411 -16.755 1.00 32.35 109 THR A O 1
ATOM 820 N N . GLY A 1 110 ? 6.669 -45.667 -18.830 1.00 40.23 110 GLY A N 1
ATOM 821 C CA . GLY A 1 110 ? 7.503 -46.828 -19.089 1.00 37.86 110 GLY A CA 1
ATOM 822 C C . GLY A 1 110 ? 8.982 -46.494 -19.096 1.00 39.17 110 GLY A C 1
ATOM 823 O O . GLY A 1 110 ? 9.812 -47.300 -18.671 1.00 52.49 110 GLY A O 1
ATOM 824 N N . ILE A 1 111 ? 9.334 -45.299 -19.578 1.00 31.60 111 ILE A N 1
ATOM 825 C CA . ILE A 1 111 ? 10.733 -44.888 -19.571 1.00 27.17 111 ILE A CA 1
ATOM 826 C C . ILE A 1 111 ? 11.189 -44.580 -18.153 1.00 34.72 111 ILE A C 1
ATOM 827 O O . ILE A 1 111 ? 12.306 -44.933 -17.755 1.00 39.33 111 ILE A O 1
ATOM 832 N N . GLY A 1 112 ? 10.338 -43.915 -17.369 1.00 31.97 112 GLY A N 1
ATOM 833 C CA . GLY A 1 112 ? 10.691 -43.649 -15.984 1.00 30.33 112 GLY A CA 1
ATOM 834 C C . GLY A 1 112 ? 10.906 -44.922 -15.190 1.00 37.15 112 GLY A C 1
ATOM 835 O O . GLY A 1 112 ? 11.907 -45.071 -14.482 1.00 48.00 112 GLY A O 1
ATOM 836 N N . LEU A 1 113 ? 9.968 -45.866 -15.305 1.00 37.01 113 LEU A N 1
ATOM 837 C CA . LEU A 1 113 ? 10.107 -47.133 -14.596 1.00 32.80 113 LEU A CA 1
ATOM 838 C C . LEU A 1 113 ? 11.269 -47.957 -15.133 1.00 34.35 113 LEU A C 1
ATOM 839 O O . LEU A 1 113 ? 11.900 -48.696 -14.372 1.00 44.55 113 LEU A O 1
ATOM 844 N N . ALA A 1 114 ? 11.567 -47.848 -16.429 1.00 29.72 114 ALA A N 1
ATOM 845 C CA . ALA A 1 114 ? 12.726 -48.546 -16.976 1.00 30.23 114 ALA A CA 1
ATOM 846 C C . ALA A 1 114 ? 14.022 -47.990 -16.400 1.00 30.06 114 ALA A C 1
ATOM 847 O O . ALA A 1 114 ? 14.929 -48.752 -16.043 1.00 30.91 114 ALA A O 1
ATOM 849 N N . MET A 1 115 ? 14.124 -46.663 -16.299 1.00 33.79 115 MET A N 1
ATOM 850 C CA . MET A 1 115 ? 15.315 -46.044 -15.724 1.00 37.06 115 MET A CA 1
ATOM 851 C C . MET A 1 115 ? 15.466 -46.416 -14.253 1.00 38.05 115 MET A C 1
ATOM 852 O O . MET A 1 115 ? 16.530 -46.882 -13.821 1.00 42.41 115 MET A O 1
ATOM 857 N N . ALA A 1 116 ? 14.401 -46.228 -13.468 1.00 36.55 116 ALA A N 1
ATOM 858 C CA . ALA A 1 116 ? 14.465 -46.549 -12.045 1.00 33.83 116 ALA A CA 1
ATOM 859 C C . ALA A 1 116 ? 14.773 -48.025 -11.824 1.00 39.06 116 ALA A C 1
ATOM 860 O O . ALA A 1 116 ? 15.543 -48.377 -10.922 1.00 39.35 116 ALA A O 1
ATOM 862 N N . ALA A 1 117 ? 14.190 -48.903 -12.643 1.00 42.47 117 ALA A N 1
ATOM 863 C CA . ALA A 1 117 ? 14.492 -50.327 -12.540 1.00 43.02 117 ALA A CA 1
ATOM 864 C C . ALA A 1 117 ? 15.944 -50.608 -12.901 1.00 33.64 117 ALA A C 1
ATOM 865 O O . ALA A 1 117 ? 16.577 -51.494 -12.313 1.00 34.87 117 ALA A O 1
ATOM 867 N N . ALA A 1 118 ? 16.489 -49.866 -13.867 1.00 34.60 118 ALA A N 1
ATOM 868 C CA . ALA A 1 118 ? 17.900 -50.012 -14.203 1.00 34.87 118 ALA A CA 1
ATOM 869 C C . ALA A 1 118 ? 18.786 -49.631 -13.025 1.00 40.22 118 ALA A C 1
ATOM 870 O O . ALA A 1 118 ? 19.795 -50.293 -12.755 1.00 37.93 118 ALA A O 1
ATOM 872 N N . VAL A 1 119 ? 18.421 -48.568 -12.307 1.00 42.44 119 VAL A N 1
ATOM 873 C CA . VAL A 1 119 ? 19.210 -48.164 -11.146 1.00 39.60 119 VAL A CA 1
ATOM 874 C C . VAL A 1 119 ? 19.087 -49.189 -10.024 1.00 45.95 119 VAL A C 1
ATOM 875 O O . VAL A 1 119 ? 20.083 -49.551 -9.384 1.00 47.53 119 VAL A O 1
ATOM 879 N N . ARG A 1 120 ? 17.872 -49.670 -9.765 1.00 34.42 120 ARG A N 1
ATOM 880 C CA . ARG A 1 120 ? 17.609 -50.589 -8.663 1.00 39.41 120 ARG A CA 1
ATOM 881 C C . ARG A 1 120 ? 17.832 -52.053 -9.026 1.00 44.71 120 ARG A C 1
ATOM 882 O O . ARG A 1 120 ? 17.630 -52.925 -8.176 1.00 49.10 120 ARG A O 1
ATOM 890 N N . GLY A 1 121 ? 18.228 -52.354 -10.257 1.00 43.08 121 GLY A N 1
ATOM 891 C CA . GLY A 1 121 ? 18.454 -53.744 -10.626 1.00 40.11 121 GLY A CA 1
ATOM 892 C C . GLY A 1 121 ? 17.188 -54.567 -10.693 1.00 41.98 121 GLY A C 1
ATOM 893 O O . GLY A 1 121 ? 17.201 -55.754 -10.346 1.00 48.03 121 GLY A O 1
ATOM 894 N N . TYR A 1 122 ? 16.087 -53.956 -11.116 1.00 41.04 122 TYR A N 1
ATOM 895 C CA . TYR A 1 122 ? 14.833 -54.658 -11.332 1.00 42.92 122 TYR A CA 1
ATOM 896 C C . TYR A 1 122 ? 14.676 -54.969 -12.813 1.00 50.10 122 TYR A C 1
ATOM 897 O O . TYR A 1 122 ? 15.061 -54.169 -13.670 1.00 51.15 122 TYR A O 1
ATOM 906 N N . LYS A 1 123 ? 14.120 -56.138 -13.109 1.00 56.74 123 LYS A N 1
ATOM 907 C CA . LYS A 1 123 ? 13.694 -56.424 -14.469 1.00 56.05 123 LYS A CA 1
ATOM 908 C C . LYS A 1 123 ? 12.490 -55.558 -14.818 1.00 49.17 123 LYS A C 1
ATOM 909 O O . LYS A 1 123 ? 11.637 -55.282 -13.969 1.00 47.08 123 LYS A O 1
ATOM 915 N N . CYS A 1 124 ? 12.428 -55.113 -16.069 1.00 46.23 124 CYS A N 1
ATOM 916 C CA . CYS A 1 124 ? 11.365 -54.224 -16.515 1.00 46.62 124 CYS A CA 1
ATOM 917 C C . CYS A 1 124 ? 10.724 -54.794 -17.769 1.00 47.78 124 CYS A C 1
ATOM 918 O O . CYS A 1 124 ? 11.427 -55.175 -18.710 1.00 52.40 124 CYS A O 1
ATOM 921 N N . ILE A 1 125 ? 9.394 -54.849 -17.780 1.00 49.97 125 ILE A N 1
ATOM 922 C CA . ILE A 1 125 ? 8.633 -55.356 -18.916 1.00 53.72 125 ILE A CA 1
ATOM 923 C C . ILE A 1 125 ? 7.508 -54.374 -19.212 1.00 48.61 125 ILE A C 1
ATOM 924 O O . ILE A 1 125 ? 6.706 -54.059 -18.325 1.00 50.49 125 ILE A O 1
ATOM 929 N N . ILE A 1 126 ? 7.449 -53.897 -20.452 1.00 41.67 126 ILE A N 1
ATOM 930 C CA . ILE A 1 126 ? 6.468 -52.911 -20.885 1.00 40.06 126 ILE A CA 1
ATOM 931 C C . ILE A 1 126 ? 5.626 -53.525 -21.994 1.00 52.40 126 ILE A C 1
ATOM 932 O O . ILE A 1 126 ? 6.155 -54.215 -22.871 1.00 59.58 126 ILE A O 1
ATOM 937 N N . VAL A 1 127 ? 4.319 -53.277 -21.955 1.00 59.40 127 VAL A N 1
ATOM 938 C CA . VAL A 1 127 ? 3.380 -53.856 -22.911 1.00 64.45 127 VAL A CA 1
ATOM 939 C C . VAL A 1 127 ? 2.715 -52.726 -23.686 1.00 72.11 127 VAL A C 1
ATOM 940 O O . VAL A 1 127 ? 1.984 -51.909 -23.110 1.00 68.66 127 VAL A O 1
ATOM 944 N N . MET A 1 128 ? 2.980 -52.666 -24.993 1.00 85.08 128 MET A N 1
ATOM 945 C CA . MET A 1 128 ? 2.261 -51.772 -25.885 1.00 91.81 128 MET A CA 1
ATOM 946 C C . MET A 1 128 ? 2.032 -52.467 -27.220 1.00 102.94 128 MET A C 1
ATOM 947 O O . MET A 1 128 ? 2.917 -53.189 -27.703 1.00 110.78 128 MET A O 1
ATOM 949 N N . PRO A 1 129 ? 0.871 -52.270 -27.836 1.00 106.08 129 PRO A N 1
ATOM 950 C CA . PRO A 1 129 ? 0.629 -52.848 -29.160 1.00 110.74 129 PRO A CA 1
ATOM 951 C C . PRO A 1 129 ? 1.243 -52.028 -30.284 1.00 113.70 129 PRO A C 1
ATOM 952 O O . PRO A 1 129 ? 1.358 -50.802 -30.202 1.00 111.73 129 PRO A O 1
ATOM 956 N N . GLU A 1 130 ? 1.621 -52.735 -31.354 1.00 119.07 130 GLU A N 1
ATOM 957 C CA . GLU A 1 130 ? 2.028 -52.140 -32.625 1.00 128.67 130 GLU A CA 1
ATOM 958 C C . GLU A 1 130 ? 3.051 -51.030 -32.423 1.00 135.30 130 GLU A C 1
ATOM 959 O O . GLU A 1 130 ? 3.968 -51.163 -31.606 1.00 138.21 130 GLU A O 1
ATOM 961 N N . LYS A 1 131 ? 2.902 -49.932 -33.163 1.00 136.11 131 LYS A N 1
ATOM 962 C CA . LYS A 1 131 ? 3.523 -48.662 -32.806 1.00 132.39 131 LYS A CA 1
ATOM 963 C C . LYS A 1 131 ? 2.423 -47.612 -32.676 1.00 137.84 131 LYS A C 1
ATOM 964 O O . LYS A 1 131 ? 1.834 -47.194 -33.679 1.00 141.74 131 LYS A O 1
ATOM 970 N N . MET A 1 132 ? 2.140 -47.192 -31.441 1.00 138.51 132 MET A N 1
ATOM 971 C CA . MET A 1 132 ? 1.430 -45.935 -31.227 1.00 138.36 132 MET A CA 1
ATOM 972 C C . MET A 1 132 ? 2.400 -44.766 -31.280 1.00 137.47 132 MET A C 1
ATOM 973 O O . MET A 1 132 ? 2.086 -43.705 -31.830 1.00 135.28 132 MET A O 1
ATOM 975 N N . SER A 1 133 ? 3.584 -44.964 -30.709 1.00 138.06 133 SER A N 1
ATOM 976 C CA . SER A 1 133 ? 4.656 -43.988 -30.701 1.00 132.97 133 SER A CA 1
ATOM 977 C C . SER A 1 133 ? 5.970 -44.725 -30.897 1.00 126.24 133 SER A C 1
ATOM 978 O O . SER A 1 133 ? 6.114 -45.883 -30.498 1.00 123.67 133 SER A O 1
ATOM 981 N N . ASP A 1 134 ? 6.925 -44.046 -31.518 1.00 123.08 134 ASP A N 1
ATOM 982 C CA . ASP A 1 134 ? 8.209 -44.640 -31.846 1.00 120.01 134 ASP A CA 1
ATOM 983 C C . ASP A 1 134 ? 9.322 -43.692 -31.421 1.00 114.65 134 ASP A C 1
ATOM 984 O O . ASP A 1 134 ? 9.076 -42.546 -31.032 1.00 116.51 134 ASP A O 1
ATOM 989 N N . GLU A 1 135 ? 10.549 -44.221 -31.470 1.00 105.12 135 GLU A N 1
ATOM 990 C CA . GLU A 1 135 ? 11.779 -43.631 -30.941 1.00 97.19 135 GLU A CA 1
ATOM 991 C C . GLU A 1 135 ? 11.824 -43.797 -29.427 1.00 90.04 135 GLU A C 1
ATOM 992 O O . GLU A 1 135 ? 12.884 -43.646 -28.809 1.00 91.47 135 GLU A O 1
ATOM 998 N N . LYS A 1 136 ? 10.680 -44.131 -28.825 1.00 79.31 136 LYS A N 1
ATOM 999 C CA . LYS A 1 136 ? 10.652 -44.609 -27.449 1.00 63.48 136 LYS A CA 1
ATOM 1000 C C . LYS A 1 136 ? 11.045 -46.074 -27.353 1.00 66.52 136 LYS A C 1
ATOM 1001 O O . LYS A 1 136 ? 11.497 -46.519 -26.292 1.00 70.29 136 LYS A O 1
ATOM 1007 N N . ILE A 1 137 ? 10.872 -46.826 -28.441 1.00 64.96 137 ILE A N 1
ATOM 1008 C CA . ILE A 1 137 ? 11.277 -48.226 -28.466 1.00 61.37 137 ILE A CA 1
ATOM 1009 C C . ILE A 1 137 ? 12.785 -48.340 -28.294 1.00 59.32 137 ILE A C 1
ATOM 1010 O O . ILE A 1 137 ? 13.279 -49.184 -27.534 1.00 56.19 137 ILE A O 1
ATOM 1015 N N . SER A 1 138 ? 13.541 -47.487 -28.991 1.00 60.81 138 SER A N 1
ATOM 1016 C CA . SER A 1 138 ? 14.993 -47.493 -28.848 1.00 68.06 138 SER A CA 1
ATOM 1017 C C . SER A 1 138 ? 15.405 -47.153 -27.421 1.00 72.39 138 SER A C 1
ATOM 1018 O O . SER A 1 138 ? 16.327 -47.767 -26.869 1.00 80.13 138 SER A O 1
ATOM 1021 N N . THR A 1 139 ? 14.721 -46.188 -26.801 1.00 57.53 139 THR A N 1
ATOM 1022 C CA . THR A 1 139 ? 15.068 -45.789 -25.440 1.00 46.32 139 THR A CA 1
ATOM 1023 C C . THR A 1 139 ? 14.744 -46.893 -24.438 1.00 40.50 139 THR A C 1
ATOM 1024 O O . THR A 1 139 ? 15.507 -47.125 -23.493 1.00 40.29 139 THR A O 1
ATOM 1028 N N . LEU A 1 140 ? 13.619 -47.587 -24.628 1.00 35.44 140 LEU A N 1
ATOM 1029 C CA . LEU A 1 140 ? 13.266 -48.674 -23.720 1.00 31.17 140 LEU A CA 1
ATOM 1030 C C . LEU A 1 140 ? 14.209 -49.859 -23.880 1.00 32.99 140 LEU A C 1
ATOM 1031 O O . LEU A 1 140 ? 14.614 -50.473 -22.886 1.00 31.73 140 LEU A O 1
ATOM 1036 N N . TYR A 1 141 ? 14.568 -50.202 -25.121 1.00 40.10 141 TYR A N 1
ATOM 1037 C CA . TYR A 1 141 ? 15.535 -51.275 -25.324 1.00 50.44 141 TYR A CA 1
ATOM 1038 C C . TYR A 1 141 ? 16.907 -50.903 -24.778 1.00 49.35 141 TYR A C 1
ATOM 1039 O O . TYR A 1 141 ? 17.643 -51.778 -24.308 1.00 50.00 141 TYR A O 1
ATOM 1048 N N . ALA A 1 142 ? 17.267 -49.619 -24.829 1.00 47.60 142 ALA A N 1
ATOM 1049 C CA . ALA A 1 142 ? 18.554 -49.194 -24.289 1.00 45.40 142 ALA A CA 1
ATOM 1050 C C . ALA A 1 142 ? 18.590 -49.299 -22.771 1.00 49.04 142 ALA A C 1
ATOM 1051 O O . ALA A 1 142 ? 19.652 -49.561 -22.196 1.00 54.23 142 ALA A O 1
ATOM 1053 N N . LEU A 1 143 ? 17.447 -49.111 -22.111 1.00 48.32 143 LEU A N 1
ATOM 1054 C CA . LEU A 1 143 ? 17.368 -49.144 -20.656 1.00 51.30 143 LEU A CA 1
ATOM 1055 C C . LEU A 1 143 ? 17.211 -50.553 -20.101 1.00 54.61 143 LEU A C 1
ATOM 1056 O O . LEU A 1 143 ? 17.099 -50.710 -18.879 1.00 53.47 143 LEU A O 1
ATOM 1061 N N . GLY A 1 144 ? 17.189 -51.571 -20.957 1.00 54.11 144 GLY A N 1
ATOM 1062 C CA . GLY A 1 144 ? 17.084 -52.942 -20.504 1.00 54.66 144 GLY A CA 1
ATOM 1063 C C . GLY A 1 144 ? 15.677 -53.448 -20.299 1.00 53.81 144 GLY A C 1
ATOM 1064 O O . GLY A 1 144 ? 15.496 -54.479 -19.640 1.00 57.21 144 GLY A O 1
ATOM 1065 N N . ALA A 1 145 ? 14.674 -52.765 -20.839 1.00 54.13 145 ALA A N 1
ATOM 1066 C CA . ALA A 1 145 ? 13.289 -53.180 -20.680 1.00 55.90 145 ALA A CA 1
ATOM 1067 C C . ALA A 1 145 ? 12.892 -54.158 -21.777 1.00 62.91 145 ALA A C 1
ATOM 1068 O O . ALA A 1 145 ? 13.305 -54.021 -22.931 1.00 62.17 145 ALA A O 1
ATOM 1070 N N . LYS A 1 146 ? 12.095 -55.153 -21.402 1.00 68.58 146 LYS A N 1
ATOM 1071 C CA . LYS A 1 146 ? 11.481 -56.055 -22.365 1.00 72.46 146 LYS A CA 1
ATOM 1072 C C . LYS A 1 146 ? 10.151 -55.471 -22.819 1.00 73.57 146 LYS A C 1
ATOM 1073 O O . LYS A 1 146 ? 9.364 -54.980 -22.004 1.00 70.68 146 LYS A O 1
ATOM 1079 N N . ILE A 1 147 ? 9.908 -55.513 -24.125 1.00 77.39 147 ILE A N 1
ATOM 1080 C CA . ILE A 1 147 ? 8.710 -54.938 -24.722 1.00 79.43 147 ILE A CA 1
ATOM 1081 C C . ILE A 1 147 ? 7.874 -56.074 -25.293 1.00 85.13 147 ILE A C 1
ATOM 1082 O O . ILE A 1 147 ? 8.364 -56.870 -26.103 1.00 85.53 147 ILE A O 1
ATOM 1087 N N . ILE A 1 148 ? 6.615 -56.148 -24.869 1.00 89.23 148 ILE A N 1
ATOM 1088 C CA . ILE A 1 148 ? 5.673 -57.158 -25.336 1.00 90.60 148 ILE A CA 1
ATOM 1089 C C . ILE A 1 148 ? 4.578 -56.459 -26.128 1.00 96.98 148 ILE A C 1
ATOM 1090 O O . ILE A 1 148 ? 4.024 -55.450 -25.677 1.00 93.66 148 ILE A O 1
ATOM 1095 N N . ARG A 1 149 ? 4.269 -56.995 -27.304 1.00 107.27 149 ARG A N 1
ATOM 1096 C CA . ARG A 1 149 ? 3.330 -56.383 -28.230 1.00 116.32 149 ARG A CA 1
ATOM 1097 C C . ARG A 1 149 ? 2.022 -57.164 -28.262 1.00 127.65 149 ARG A C 1
ATOM 1098 O O . ARG A 1 149 ? 2.005 -58.390 -28.117 1.00 131.78 149 ARG A O 1
ATOM 1106 N N . THR A 1 150 ? 0.926 -56.435 -28.459 1.00 133.80 150 THR A N 1
ATOM 1107 C CA . THR A 1 150 ? -0.411 -57.012 -28.478 1.00 141.78 150 THR A CA 1
ATOM 1108 C C . THR A 1 150 ? -1.158 -56.534 -29.719 1.00 149.48 150 THR A C 1
ATOM 1109 O O . THR A 1 150 ? -0.605 -55.753 -30.503 1.00 151.81 150 THR A O 1
ATOM 1113 N N . PRO A 1 151 ? -2.392 -56.986 -29.955 1.00 152.01 151 PRO A N 1
ATOM 1114 C CA . PRO A 1 151 ? -3.202 -56.364 -31.010 1.00 152.32 151 PRO A CA 1
ATOM 1115 C C . PRO A 1 151 ? -3.542 -54.924 -30.651 1.00 152.55 151 PRO A C 1
ATOM 1116 O O . PRO A 1 151 ? -3.968 -54.632 -29.531 1.00 154.68 151 PRO A O 1
ATOM 1120 N N . THR A 1 152 ? -3.354 -54.023 -31.616 1.00 151.29 152 THR A N 1
ATOM 1121 C CA . THR A 1 152 ? -3.644 -52.613 -31.391 1.00 153.85 152 THR A CA 1
ATOM 1122 C C . THR A 1 152 ? -5.125 -52.291 -31.517 1.00 160.92 152 THR A C 1
ATOM 1123 O O . THR A 1 152 ? -5.550 -51.214 -31.086 1.00 163.59 152 THR A O 1
ATOM 1127 N N . GLU A 1 153 ? -5.916 -53.196 -32.096 1.00 162.30 153 GLU A N 1
ATOM 1128 C CA . GLU A 1 153 ? -7.339 -52.938 -32.284 1.00 161.30 153 GLU A CA 1
ATOM 1129 C C . GLU A 1 153 ? -8.140 -53.163 -31.011 1.00 158.95 153 GLU A C 1
ATOM 1130 O O . GLU A 1 153 ? -9.177 -52.516 -30.817 1.00 161.68 153 GLU A O 1
ATOM 1136 N N . ALA A 1 154 ? -7.684 -54.063 -30.143 1.00 151.68 154 ALA A N 1
ATOM 1137 C CA . ALA A 1 154 ? -8.454 -54.434 -28.963 1.00 145.20 154 ALA A CA 1
ATOM 1138 C C . ALA A 1 154 ? -8.654 -53.236 -28.044 1.00 139.39 154 ALA A C 1
ATOM 1139 O O . ALA A 1 154 ? -7.694 -52.568 -27.652 1.00 137.04 154 ALA A O 1
ATOM 1141 N N . SER A 1 155 ? -9.911 -52.967 -27.702 1.00 135.80 155 SER A N 1
ATOM 1142 C CA . SER A 1 155 ? -10.204 -51.960 -26.698 1.00 129.71 155 SER A CA 1
ATOM 1143 C C . SER A 1 155 ? -9.732 -52.446 -25.333 1.00 128.89 155 SER A C 1
ATOM 1144 O O . SER A 1 155 ? -9.560 -53.645 -25.099 1.00 134.49 155 SER A O 1
ATOM 1147 N N . TRP A 1 156 ? -9.522 -51.496 -24.418 1.00 122.73 156 TRP A N 1
ATOM 1148 C CA . TRP A 1 156 ? -9.066 -51.864 -23.082 1.00 114.26 156 TRP A CA 1
ATOM 1149 C C . TRP A 1 156 ? -10.054 -52.786 -22.373 1.00 121.40 156 TRP A C 1
ATOM 1150 O O . TRP A 1 156 ? -9.687 -53.424 -21.381 1.00 121.88 156 TRP A O 1
ATOM 1161 N N . HIS A 1 157 ? -11.298 -52.868 -22.859 1.00 124.32 157 HIS A N 1
ATOM 1162 C CA . HIS A 1 157 ? -12.204 -53.920 -22.410 1.00 125.92 157 HIS A CA 1
ATOM 1163 C C . HIS A 1 157 ? -11.694 -55.294 -22.827 1.00 127.29 157 HIS A C 1
ATOM 1164 O O . HIS A 1 157 ? -11.710 -56.241 -22.032 1.00 129.03 157 HIS A O 1
ATOM 1171 N N . SER A 1 158 ? -11.230 -55.413 -24.071 1.00 126.21 158 SER A N 1
ATOM 1172 C CA . SER A 1 158 ? -10.845 -56.698 -24.635 1.00 126.46 158 SER A CA 1
ATOM 1173 C C . SER A 1 158 ? -9.652 -57.292 -23.891 1.00 126.03 158 SER A C 1
ATOM 1174 O O . SER A 1 158 ? -8.757 -56.565 -23.454 1.00 124.11 158 SER A O 1
ATOM 1177 N N . PRO A 1 159 ? -9.617 -58.620 -23.747 1.00 127.20 159 PRO A N 1
ATOM 1178 C CA . PRO A 1 159 ? -8.456 -59.265 -23.111 1.00 126.51 159 PRO A CA 1
ATOM 1179 C C . PRO A 1 159 ? -7.177 -59.139 -23.921 1.00 136.00 159 PRO A C 1
ATOM 1180 O O . PRO A 1 159 ? -6.084 -59.159 -23.340 1.00 139.55 159 PRO A O 1
ATOM 1184 N N . GLU A 1 160 ? -7.279 -58.998 -25.245 1.00 146.48 160 GLU A N 1
ATOM 1185 C CA . GLU A 1 160 ? -6.105 -58.800 -26.086 1.00 146.52 160 GLU A CA 1
ATOM 1186 C C . GLU A 1 160 ? -5.443 -57.448 -25.860 1.00 141.55 160 GLU A C 1
ATOM 1187 O O . GLU A 1 160 ? -4.351 -57.217 -26.389 1.00 142.85 160 GLU A O 1
ATOM 1189 N N . ALA A 1 161 ? -6.074 -56.559 -25.096 1.00 135.55 161 ALA A N 1
ATOM 1190 C CA . ALA A 1 161 ? -5.517 -55.244 -24.821 1.00 128.21 161 ALA A CA 1
ATOM 1191 C C . ALA A 1 161 ? -4.334 -55.342 -23.860 1.00 124.81 161 ALA A C 1
ATOM 1192 O O . ALA A 1 161 ? -4.159 -56.326 -23.137 1.00 126.20 161 ALA A O 1
ATOM 1194 N N . HIS A 1 162 ? -3.516 -54.286 -23.863 1.00 123.25 162 HIS A N 1
ATOM 1195 C CA . HIS A 1 162 ? -2.255 -54.303 -23.128 1.00 124.45 162 HIS A CA 1
ATOM 1196 C C . HIS A 1 162 ? -2.455 -54.380 -21.618 1.00 120.47 162 HIS A C 1
ATOM 1197 O O . HIS A 1 162 ? -1.597 -54.923 -20.914 1.00 131.39 162 HIS A O 1
ATOM 1204 N N . ILE A 1 163 ? -3.555 -53.837 -21.096 1.00 107.09 163 ILE A N 1
ATOM 1205 C CA . ILE A 1 163 ? -3.771 -53.861 -19.651 1.00 86.26 163 ILE A CA 1
ATOM 1206 C C . ILE A 1 163 ? -4.092 -55.276 -19.180 1.00 94.68 163 ILE A C 1
ATOM 1207 O O . ILE A 1 163 ? -3.448 -55.811 -18.265 1.00 99.39 163 ILE A O 1
ATOM 1212 N N . SER A 1 164 ? -5.089 -55.905 -19.806 1.00 94.23 164 SER A N 1
ATOM 1213 C CA . SER A 1 164 ? -5.492 -57.249 -19.409 1.00 94.41 164 SER A CA 1
ATOM 1214 C C . SER A 1 164 ? -4.349 -58.237 -19.595 1.00 96.66 164 SER A C 1
ATOM 1215 O O . SER A 1 164 ? -4.062 -59.051 -18.709 1.00 98.95 164 SER A O 1
ATOM 1218 N N . VAL A 1 165 ? -3.675 -58.172 -20.746 1.00 97.32 165 VAL A N 1
ATOM 1219 C CA . VAL A 1 165 ? -2.543 -59.057 -20.988 1.00 94.39 165 VAL A CA 1
ATOM 1220 C C . VAL A 1 165 ? -1.388 -58.722 -20.052 1.00 88.22 165 VAL A C 1
ATOM 1221 O O . VAL A 1 165 ? -0.554 -59.585 -19.754 1.00 91.29 165 VAL A O 1
ATOM 1225 N N . ALA A 1 166 ? -1.311 -57.476 -19.577 1.00 78.80 166 ALA A N 1
ATOM 1226 C CA . ALA A 1 166 ? -0.303 -57.139 -18.580 1.00 75.37 166 ALA A CA 1
ATOM 1227 C C . ALA A 1 166 ? -0.594 -57.847 -17.266 1.00 79.45 166 ALA A C 1
ATOM 1228 O O . ALA A 1 166 ? 0.326 -58.334 -16.597 1.00 82.79 166 ALA A O 1
ATOM 1230 N N . GLN A 1 167 ? -1.871 -57.932 -16.892 1.00 79.01 167 GLN A N 1
ATOM 1231 C CA . GLN A 1 167 ? -2.221 -58.677 -15.688 1.00 78.91 167 GLN A CA 1
ATOM 1232 C C . GLN A 1 167 ? -1.999 -60.175 -15.879 1.00 82.17 167 GLN A C 1
ATOM 1233 O O . GLN A 1 167 ? -1.527 -60.857 -14.961 1.00 83.96 167 GLN A O 1
ATOM 1239 N N . LYS A 1 168 ? -2.321 -60.703 -17.065 1.00 84.52 168 LYS A N 1
ATOM 1240 C CA . LYS A 1 168 ? -2.055 -62.113 -17.344 1.00 91.82 168 LYS A CA 1
ATOM 1241 C C . LYS A 1 168 ? -0.568 -62.420 -17.221 1.00 87.61 168 LYS A C 1
ATOM 1242 O O . LYS A 1 168 ? -0.172 -63.391 -16.564 1.00 93.27 168 LYS A O 1
ATOM 1248 N N . LEU A 1 169 ? 0.271 -61.597 -17.854 1.00 82.35 169 LEU A N 1
ATOM 1249 C CA . LEU A 1 169 ? 1.714 -61.774 -17.740 1.00 81.57 169 LEU A CA 1
ATOM 1250 C C . LEU A 1 169 ? 2.180 -61.628 -16.300 1.00 79.21 169 LEU A C 1
ATOM 1251 O O . LEU A 1 169 ? 3.142 -62.289 -15.889 1.00 81.26 169 LEU A O 1
ATOM 1256 N N . GLN A 1 170 ? 1.518 -60.771 -15.518 1.00 72.50 170 GLN A N 1
ATOM 1257 C CA . GLN A 1 170 ? 1.867 -60.651 -14.107 1.00 70.23 170 GLN A CA 1
ATOM 1258 C C . GLN A 1 170 ? 1.565 -61.943 -13.359 1.00 78.14 170 GLN A C 1
ATOM 1259 O O . GLN A 1 170 ? 2.334 -62.352 -12.481 1.00 79.71 170 GLN A O 1
ATOM 1265 N N . LYS A 1 171 ? 0.448 -62.598 -13.688 1.00 82.91 171 LYS A N 1
ATOM 1266 C CA . LYS A 1 171 ? 0.141 -63.880 -13.063 1.00 87.13 171 LYS A CA 1
ATOM 1267 C C . LYS A 1 171 ? 1.124 -64.957 -13.506 1.00 90.35 171 LYS A C 1
ATOM 1268 O O . LYS A 1 171 ? 1.481 -65.842 -12.720 1.00 90.63 171 LYS A O 1
ATOM 1274 N N . GLU A 1 172 ? 1.568 -64.899 -14.764 1.00 93.33 172 GLU A N 1
ATOM 1275 C CA . GLU A 1 172 ? 2.495 -65.903 -15.278 1.00 95.38 172 GLU A CA 1
ATOM 1276 C C . GLU A 1 172 ? 3.870 -65.772 -14.629 1.00 88.92 172 GLU A C 1
ATOM 1277 O O . GLU A 1 172 ? 4.479 -66.773 -14.235 1.00 85.54 172 GLU A O 1
ATOM 1283 N N . ILE A 1 173 ? 4.374 -64.547 -14.510 1.00 87.01 173 ILE A N 1
ATOM 1284 C CA . ILE A 1 173 ? 5.700 -64.300 -13.949 1.00 78.90 173 ILE A CA 1
ATOM 1285 C C . ILE A 1 173 ? 5.622 -64.314 -12.426 1.00 83.54 173 ILE A C 1
ATOM 1286 O O . ILE A 1 173 ? 4.865 -63.529 -11.836 1.00 80.25 173 ILE A O 1
ATOM 1291 N N . PRO A 1 174 ? 6.376 -65.180 -11.753 1.00 88.32 174 PRO A N 1
ATOM 1292 C CA . PRO A 1 174 ? 6.307 -65.231 -10.289 1.00 87.00 174 PRO A CA 1
ATOM 1293 C C . PRO A 1 174 ? 6.978 -64.026 -9.649 1.00 82.26 174 PRO A C 1
ATOM 1294 O O . PRO A 1 174 ? 7.998 -63.531 -10.135 1.00 78.95 174 PRO A O 1
ATOM 1298 N N . ASN A 1 175 ? 6.387 -63.561 -8.547 1.00 85.06 175 ASN A N 1
ATOM 1299 C CA . ASN A 1 175 ? 6.941 -62.467 -7.746 1.00 88.34 175 ASN A CA 1
ATOM 1300 C C . ASN A 1 175 ? 7.185 -61.218 -8.586 1.00 81.81 175 ASN A C 1
ATOM 1301 O O . ASN A 1 175 ? 8.227 -60.566 -8.485 1.00 79.95 175 ASN A O 1
ATOM 1306 N N . SER A 1 176 ? 6.214 -60.883 -9.429 1.00 77.82 176 SER A N 1
ATOM 1307 C CA . SER A 1 176 ? 6.232 -59.644 -10.185 1.00 70.58 176 SER A CA 1
ATOM 1308 C C . SER A 1 176 ? 5.252 -58.657 -9.554 1.00 66.42 176 SER A C 1
ATOM 1309 O O . SER A 1 176 ? 4.571 -58.963 -8.572 1.00 69.10 176 SER A O 1
ATOM 1312 N N . ILE A 1 177 ? 5.182 -57.452 -10.123 1.00 61.25 177 ILE A N 1
ATOM 1313 C CA . ILE A 1 177 ? 4.301 -56.413 -9.602 1.00 55.19 177 ILE A CA 1
ATOM 1314 C C . ILE A 1 177 ? 3.895 -55.472 -10.730 1.00 53.33 177 ILE A C 1
ATOM 1315 O O . ILE A 1 177 ? 4.655 -55.234 -11.673 1.00 46.49 177 ILE A O 1
ATOM 1320 N N . ILE A 1 178 ? 2.680 -54.933 -10.623 1.00 55.91 178 ILE A N 1
ATOM 1321 C CA . ILE A 1 178 ? 2.180 -53.877 -11.498 1.00 52.67 178 ILE A CA 1
ATOM 1322 C C . ILE A 1 178 ? 1.886 -52.663 -10.626 1.00 57.80 178 ILE A C 1
ATOM 1323 O O . ILE A 1 178 ? 1.123 -52.760 -9.657 1.00 58.56 178 ILE A O 1
ATOM 1328 N N . LEU A 1 179 ? 2.508 -51.529 -10.953 1.00 57.05 179 LEU A N 1
ATOM 1329 C CA . LEU A 1 179 ? 2.336 -50.329 -10.143 1.00 54.68 179 LEU A CA 1
ATOM 1330 C C . LEU A 1 179 ? 1.044 -49.580 -10.474 1.00 55.27 179 LEU A C 1
ATOM 1331 O O . LEU A 1 179 ? 0.439 -48.978 -9.578 1.00 53.39 179 LEU A O 1
ATOM 1336 N N . ASP A 1 180 ? 0.598 -49.633 -11.733 1.00 55.18 180 ASP A N 1
ATOM 1337 C CA . ASP A 1 180 ? -0.726 -49.165 -12.143 1.00 56.53 180 ASP A CA 1
ATOM 1338 C C . ASP A 1 180 ? -0.913 -47.681 -11.811 1.00 54.66 180 ASP A C 1
ATOM 1339 O O . ASP A 1 180 ? -1.570 -47.288 -10.842 1.00 58.97 180 ASP A O 1
ATOM 1344 N N . GLN A 1 181 ? -0.253 -46.872 -12.642 1.00 52.30 181 GLN A N 1
ATOM 1345 C CA . GLN A 1 181 ? -0.252 -45.420 -12.510 1.00 49.57 181 GLN A CA 1
ATOM 1346 C C . GLN A 1 181 ? -1.658 -44.829 -12.446 1.00 53.73 181 GLN A C 1
ATOM 1347 O O . GLN A 1 181 ? -1.829 -43.701 -11.966 1.00 62.61 181 GLN A O 1
ATOM 1353 N N . TYR A 1 182 ? -2.673 -45.566 -12.899 1.00 51.74 182 TYR A N 1
ATOM 1354 C CA . TYR A 1 182 ? -4.033 -45.041 -12.858 1.00 50.35 182 TYR A CA 1
ATOM 1355 C C . TYR A 1 182 ? -4.647 -45.139 -11.466 1.00 54.10 182 TYR A C 1
ATOM 1356 O O . TYR A 1 182 ? -5.387 -44.240 -11.061 1.00 61.53 182 TYR A O 1
ATOM 1365 N N . THR A 1 183 ? -4.415 -46.236 -10.744 1.00 52.88 183 THR A N 1
ATOM 1366 C CA . THR A 1 183 ? -4.965 -46.402 -9.402 1.00 50.60 183 THR A CA 1
ATOM 1367 C C . THR A 1 183 ? -3.988 -46.063 -8.281 1.00 48.58 183 THR A C 1
ATOM 1368 O O . THR A 1 183 ? -4.381 -46.104 -7.111 1.00 53.48 183 THR A O 1
ATOM 1372 N N . ASN A 1 184 ? -2.738 -45.727 -8.592 1.00 40.23 184 ASN A N 1
ATOM 1373 C CA . ASN A 1 184 ? -1.709 -45.657 -7.560 1.00 40.27 184 ASN A CA 1
ATOM 1374 C C . ASN A 1 184 ? -1.696 -44.274 -6.924 1.00 47.47 184 ASN A C 1
ATOM 1375 O O . ASN A 1 184 ? -1.526 -43.280 -7.641 1.00 54.12 184 ASN A O 1
ATOM 1380 N N . PRO A 1 185 ? -1.865 -44.162 -5.603 1.00 47.75 185 PRO A N 1
ATOM 1381 C CA . PRO A 1 185 ? -1.759 -42.842 -4.957 1.00 46.09 185 PRO A CA 1
ATOM 1382 C C . PRO A 1 185 ? -0.411 -42.172 -5.159 1.00 42.50 185 PRO A C 1
ATOM 1383 O O . PRO A 1 185 ? -0.325 -40.943 -5.048 1.00 33.14 185 PRO A O 1
ATOM 1387 N N . GLY A 1 186 ? 0.643 -42.936 -5.454 1.00 33.53 186 GLY A N 1
ATOM 1388 C CA . GLY A 1 186 ? 1.941 -42.329 -5.683 1.00 44.10 186 GLY A CA 1
ATOM 1389 C C . GLY A 1 186 ? 1.949 -41.363 -6.850 1.00 44.92 186 GLY A C 1
ATOM 1390 O O . GLY A 1 186 ? 2.674 -40.363 -6.826 1.00 54.35 186 GLY A O 1
ATOM 1391 N N . ASN A 1 187 ? 1.151 -41.643 -7.885 1.00 39.58 187 ASN A N 1
ATOM 1392 C CA . ASN A 1 187 ? 1.098 -40.756 -9.046 1.00 36.15 187 ASN A CA 1
ATOM 1393 C C . ASN A 1 187 ? 0.655 -39.342 -8.677 1.00 32.71 187 ASN A C 1
ATOM 1394 O O . ASN A 1 187 ? 1.430 -38.396 -8.900 1.00 39.17 187 ASN A O 1
ATOM 1399 N N . PRO A 1 188 ? -0.537 -39.115 -8.108 1.00 30.77 188 PRO A N 1
ATOM 1400 C CA . PRO A 1 188 ? -0.871 -37.741 -7.705 1.00 30.60 188 PRO A CA 1
ATOM 1401 C C . PRO A 1 188 ? -0.073 -37.258 -6.507 1.00 30.47 188 PRO A C 1
ATOM 1402 O O . PRO A 1 188 ? 0.144 -36.047 -6.370 1.00 29.97 188 PRO A O 1
ATOM 1406 N N . LEU A 1 189 ? 0.370 -38.171 -5.637 1.00 35.05 189 LEU A N 1
ATOM 1407 C CA . LEU A 1 189 ? 1.077 -37.766 -4.425 1.00 35.10 189 LEU A CA 1
ATOM 1408 C C . LEU A 1 189 ? 2.459 -37.205 -4.727 1.00 36.73 189 LEU A C 1
ATOM 1409 O O . LEU A 1 189 ? 2.961 -36.369 -3.968 1.00 36.86 189 LEU A O 1
ATOM 1414 N N . ALA A 1 190 ? 3.096 -37.661 -5.808 1.00 36.11 190 ALA A N 1
ATOM 1415 C CA . ALA A 1 190 ? 4.399 -37.118 -6.173 1.00 28.27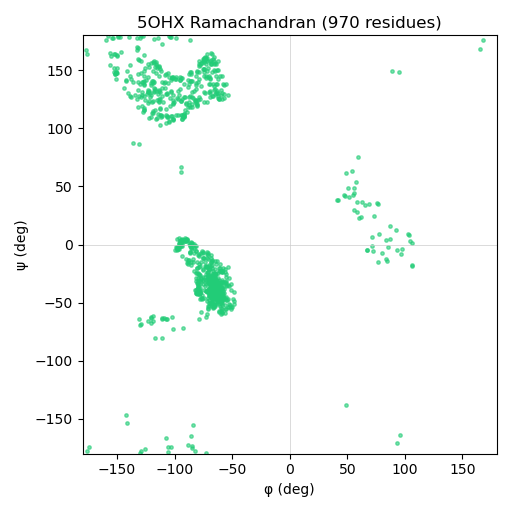 190 ALA A CA 1
ATOM 1416 C C . ALA A 1 190 ? 4.298 -35.639 -6.517 1.00 27.62 190 ALA A C 1
ATOM 1417 O O . ALA A 1 190 ? 5.152 -34.839 -6.118 1.00 27.21 190 ALA A O 1
ATOM 1419 N N . HIS A 1 191 ? 3.254 -35.254 -7.252 1.00 29.64 191 HIS A N 1
ATOM 1420 C CA . HIS A 1 191 ? 3.060 -33.851 -7.593 1.00 29.81 191 HIS A CA 1
ATOM 1421 C C . HIS A 1 191 ? 2.484 -33.056 -6.431 1.00 32.95 191 HIS A C 1
ATOM 1422 O O . HIS A 1 191 ? 2.771 -31.861 -6.300 1.00 38.50 191 HIS A O 1
ATOM 1429 N N . TYR A 1 192 ? 1.674 -33.698 -5.588 1.00 32.03 192 TYR A N 1
ATOM 1430 C CA . TYR A 1 192 ? 1.178 -33.044 -4.383 1.00 29.49 192 TYR A CA 1
ATOM 1431 C C . TYR A 1 192 ? 2.330 -32.661 -3.461 1.00 29.24 192 TYR A C 1
ATOM 1432 O O . TYR A 1 192 ? 2.398 -31.532 -2.963 1.00 29.24 192 TYR A O 1
ATOM 1441 N N . ASP A 1 193 ? 3.257 -33.594 -3.238 1.00 29.10 193 ASP A N 1
ATOM 1442 C CA . ASP A 1 193 ? 4.333 -33.402 -2.273 1.00 29.07 193 ASP A CA 1
ATOM 1443 C C . ASP A 1 193 ? 5.475 -32.547 -2.811 1.00 33.57 193 ASP A C 1
ATOM 1444 O O . ASP A 1 193 ? 6.095 -31.804 -2.042 1.00 30.28 193 ASP A O 1
ATOM 1449 N N . GLN A 1 194 ? 5.776 -32.630 -4.108 1.00 35.70 194 GLN A N 1
ATOM 1450 C CA . GLN A 1 194 ? 6.981 -32.011 -4.654 1.00 33.41 194 GLN A CA 1
ATOM 1451 C C . GLN A 1 194 ? 6.681 -30.978 -5.732 1.00 34.22 194 GLN A C 1
ATOM 1452 O O . GLN A 1 194 ? 7.021 -29.804 -5.553 1.00 35.74 194 GLN A O 1
ATOM 1458 N N . THR A 1 195 ? 6.088 -31.383 -6.859 1.00 34.46 195 THR A N 1
ATOM 1459 C CA . THR A 1 195 ? 5.851 -30.457 -7.965 1.00 25.42 195 THR A CA 1
ATOM 1460 C C . THR A 1 195 ? 5.131 -29.196 -7.497 1.00 27.95 195 THR A C 1
ATOM 1461 O O . THR A 1 195 ? 5.586 -28.072 -7.748 1.00 28.59 195 THR A O 1
ATOM 1465 N N . ALA A 1 196 ? 4.006 -29.368 -6.797 1.00 27.47 196 ALA A N 1
ATOM 1466 C CA . ALA A 1 196 ? 3.233 -28.218 -6.337 1.00 27.01 196 ALA A CA 1
ATOM 1467 C C . ALA A 1 196 ? 4.028 -27.368 -5.353 1.00 28.97 196 ALA A C 1
ATOM 1468 O O . ALA A 1 196 ? 3.919 -26.137 -5.357 1.00 27.16 196 ALA A O 1
ATOM 1470 N N . ILE A 1 197 ? 4.835 -28.007 -4.507 1.00 32.10 197 ILE A N 1
ATOM 1471 C CA . ILE A 1 197 ? 5.655 -27.261 -3.556 1.00 31.54 197 ILE A CA 1
ATOM 1472 C C . ILE A 1 197 ? 6.727 -26.463 -4.289 1.00 32.17 197 ILE A C 1
ATOM 1473 O O . ILE A 1 197 ? 6.956 -25.284 -3.990 1.00 33.08 197 ILE A O 1
ATOM 1478 N N . GLU A 1 198 ? 7.394 -27.088 -5.264 1.00 31.97 198 GLU A N 1
ATOM 1479 C CA . GLU A 1 198 ? 8.385 -26.372 -6.063 1.00 25.29 198 GLU A CA 1
ATOM 1480 C C . GLU A 1 198 ? 7.764 -25.154 -6.730 1.00 25.37 198 GLU A C 1
ATOM 1481 O O . GLU A 1 198 ? 8.329 -24.055 -6.696 1.00 25.41 198 GLU A O 1
ATOM 1487 N N . ILE A 1 199 ? 6.590 -25.333 -7.341 1.00 25.51 199 ILE A N 1
ATOM 1488 C CA . ILE A 1 199 ? 5.918 -24.216 -8.000 1.00 25.75 199 ILE A CA 1
ATOM 1489 C C . ILE A 1 199 ? 5.576 -23.129 -6.988 1.00 26.39 199 ILE A C 1
ATOM 1490 O O . ILE A 1 199 ? 5.760 -21.934 -7.253 1.00 26.56 199 ILE A O 1
ATOM 1495 N N . TRP A 1 200 ? 5.095 -23.525 -5.808 1.00 33.75 200 TRP A N 1
ATOM 1496 C CA . TRP A 1 200 ? 4.699 -22.552 -4.793 1.00 33.05 200 TRP A CA 1
ATOM 1497 C C . TRP A 1 200 ? 5.890 -21.724 -4.325 1.00 32.87 200 TRP A C 1
ATOM 1498 O O . TRP A 1 200 ? 5.812 -20.492 -4.246 1.00 27.91 200 TRP A O 1
ATOM 1509 N N . LYS A 1 201 ? 7.008 -22.387 -4.017 1.00 30.58 201 LYS A N 1
ATOM 1510 C CA . LYS A 1 201 ? 8.194 -21.675 -3.551 1.00 27.20 201 LYS A CA 1
ATOM 1511 C C . LYS A 1 201 ? 8.770 -20.789 -4.646 1.00 30.88 201 LYS A C 1
ATOM 1512 O O . LYS A 1 201 ? 9.121 -19.628 -4.398 1.00 31.64 201 LYS A O 1
ATOM 1518 N N . GLN A 1 202 ? 8.874 -21.322 -5.868 1.00 32.95 202 GLN A N 1
ATOM 1519 C CA . GLN A 1 202 ? 9.434 -20.550 -6.974 1.00 36.71 202 GLN A CA 1
ATOM 1520 C C . GLN A 1 202 ? 8.601 -19.307 -7.258 1.00 26.58 202 GLN A C 1
ATOM 1521 O O . GLN A 1 202 ? 9.150 -18.232 -7.526 1.00 26.85 202 GLN A O 1
ATOM 1527 N N . CYS A 1 203 ? 7.274 -19.428 -7.187 1.00 26.92 203 CYS A N 1
ATOM 1528 C CA . CYS A 1 203 ? 6.404 -18.272 -7.363 1.00 33.82 203 CYS A CA 1
ATOM 1529 C C . CYS A 1 203 ? 6.449 -17.315 -6.181 1.00 37.91 203 CYS A C 1
ATOM 1530 O O . CYS A 1 203 ? 5.879 -16.222 -6.275 1.00 38.20 203 CYS A O 1
ATOM 1533 N N . GLU A 1 204 ? 7.105 -17.699 -5.084 1.00 37.26 204 GLU A N 1
ATOM 1534 C CA . GLU A 1 204 ? 7.138 -16.898 -3.863 1.00 30.42 204 GLU A CA 1
ATOM 1535 C C . GLU A 1 204 ? 5.726 -16.575 -3.388 1.00 29.83 204 GLU A C 1
ATOM 1536 O O . GLU A 1 204 ? 5.419 -15.450 -2.990 1.00 30.68 204 GLU A O 1
ATOM 1542 N N . GLY A 1 205 ? 4.851 -17.577 -3.448 1.00 29.73 205 GLY A N 1
ATOM 1543 C CA . GLY A 1 205 ? 3.512 -17.455 -2.921 1.00 44.46 205 GLY A CA 1
ATOM 1544 C C . GLY A 1 205 ? 2.496 -16.806 -3.835 1.00 39.67 205 GLY A C 1
ATOM 1545 O O . GLY A 1 205 ? 1.295 -16.890 -3.547 1.00 40.22 205 GLY A O 1
ATOM 1546 N N . LYS A 1 206 ? 2.916 -16.168 -4.925 1.00 38.06 206 LYS A N 1
ATOM 1547 C CA . LYS A 1 206 ? 1.981 -15.505 -5.826 1.00 43.82 206 LYS A CA 1
ATOM 1548 C C . LYS A 1 206 ? 1.766 -16.398 -7.038 1.00 44.30 206 LYS A C 1
ATOM 1549 O O . LYS A 1 206 ? 2.646 -16.523 -7.896 1.00 49.35 206 LYS A O 1
ATOM 1555 N N . ILE A 1 207 ? 0.589 -17.009 -7.104 1.00 41.84 207 ILE A N 1
ATOM 1556 C CA . ILE A 1 207 ? 0.158 -17.789 -8.256 1.00 34.71 207 ILE A CA 1
ATOM 1557 C C . ILE A 1 207 ? -1.360 -17.711 -8.311 1.00 43.19 207 ILE A C 1
ATOM 1558 O O . ILE A 1 207 ? -2.031 -17.711 -7.275 1.00 52.25 207 ILE A O 1
ATOM 1563 N N . ASP A 1 208 ? -1.905 -17.639 -9.522 1.00 32.12 208 ASP A N 1
ATOM 1564 C CA . ASP A 1 208 ? -3.339 -17.449 -9.706 1.00 34.30 208 ASP A CA 1
ATOM 1565 C C . ASP A 1 208 ? -3.969 -18.614 -10.453 1.00 43.25 208 ASP A C 1
ATOM 1566 O O . ASP A 1 208 ? -4.880 -19.257 -9.923 1.00 51.83 208 ASP A O 1
ATOM 1571 N N . TYR A 1 209 ? -3.555 -18.871 -11.687 1.00 45.65 209 TYR A N 1
ATOM 1572 C CA . TYR A 1 209 ? -4.067 -19.978 -12.475 1.00 38.77 209 TYR A CA 1
ATOM 1573 C C . TYR A 1 209 ? -2.966 -21.004 -12.710 1.00 33.01 209 TYR A C 1
ATOM 1574 O O . TYR A 1 209 ? -1.790 -20.656 -12.846 1.00 30.08 209 TYR A O 1
ATOM 1583 N N . LEU A 1 210 ? -3.355 -22.278 -12.738 1.00 38.11 210 LEU A N 1
ATOM 1584 C CA . LEU A 1 210 ? -2.453 -23.369 -13.092 1.00 36.42 210 LEU A CA 1
ATOM 1585 C C . LEU A 1 210 ? -3.104 -24.210 -14.179 1.00 37.34 210 LEU A C 1
ATOM 1586 O O . LEU A 1 210 ? -4.174 -24.787 -13.960 1.00 35.97 210 LEU A O 1
ATOM 1591 N N . VAL A 1 211 ? -2.452 -24.290 -15.336 1.00 37.96 211 VAL A N 1
ATOM 1592 C CA . VAL A 1 211 ? -2.963 -25.009 -16.497 1.00 34.15 21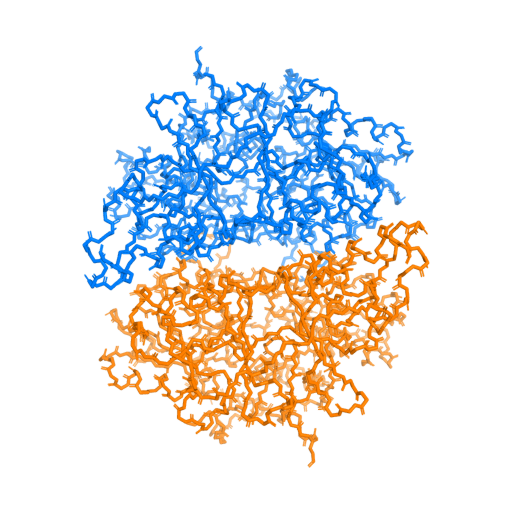1 VAL A CA 1
ATOM 1593 C C . VAL A 1 211 ? -2.091 -26.235 -16.731 1.00 30.65 211 VAL A C 1
ATOM 1594 O O . VAL A 1 211 ? -0.862 -26.124 -16.810 1.00 27.34 211 VAL A O 1
ATOM 1598 N N . ALA A 1 212 ? -2.720 -27.405 -16.829 1.00 28.34 212 ALA A N 1
ATOM 1599 C CA . ALA A 1 212 ? -2.009 -28.627 -17.175 1.00 27.65 212 ALA A CA 1
ATOM 1600 C C . ALA A 1 212 ? -2.971 -29.586 -17.858 1.00 36.84 212 ALA A C 1
ATOM 1601 O O . ALA A 1 212 ? -4.179 -29.557 -17.611 1.00 33.33 212 ALA A O 1
ATOM 1603 N N . GLY A 1 213 ? -2.424 -30.443 -18.716 1.00 27.69 213 GLY A N 1
ATOM 1604 C CA . GLY A 1 213 ? -3.210 -31.488 -19.334 1.00 28.18 213 GLY A CA 1
ATOM 1605 C C . GLY A 1 213 ? -3.260 -32.725 -18.456 1.00 51.12 213 GLY A C 1
ATOM 1606 O O . GLY A 1 213 ? -2.327 -33.021 -17.714 1.00 50.17 213 GLY A O 1
ATOM 1607 N N . ALA A 1 214 ? -4.375 -33.446 -18.531 1.00 44.31 214 ALA A N 1
ATOM 1608 C CA . ALA A 1 214 ? -4.540 -34.680 -17.771 1.00 40.44 214 ALA A CA 1
ATOM 1609 C C . ALA A 1 214 ? -4.666 -35.846 -18.740 1.00 40.36 214 ALA A C 1
ATOM 1610 O O . ALA A 1 214 ? -5.666 -35.951 -19.457 1.00 37.34 214 ALA A O 1
ATOM 1612 N N . GLY A 1 215 ? -3.632 -36.683 -18.821 1.00 40.61 215 GLY A N 1
ATOM 1613 C CA . GLY A 1 215 ? -3.878 -38.045 -19.246 1.00 41.15 215 GLY A CA 1
ATOM 1614 C C . GLY A 1 215 ? -4.481 -38.904 -18.151 1.00 36.22 215 GLY A C 1
ATOM 1615 O O . GLY A 1 215 ? -5.595 -39.416 -18.284 1.00 34.50 215 GLY A O 1
ATOM 1616 N N . THR A 1 216 ? -3.776 -39.005 -17.025 1.00 35.27 216 THR A N 1
ATOM 1617 C CA . THR A 1 216 ? -4.255 -39.740 -15.863 1.00 37.34 216 THR A CA 1
ATOM 1618 C C . THR A 1 216 ? -4.855 -38.836 -14.800 1.00 42.76 216 THR A C 1
ATOM 1619 O O . THR A 1 216 ? -5.401 -39.337 -13.812 1.00 48.49 216 THR A O 1
ATOM 1623 N N . GLY A 1 217 ? -4.791 -37.521 -14.989 1.00 42.39 217 GLY A N 1
ATOM 1624 C CA . GLY A 1 217 ? -5.168 -36.589 -13.953 1.00 41.67 217 GLY A CA 1
ATOM 1625 C C . GLY A 1 217 ? -4.216 -36.496 -12.782 1.00 34.79 217 GLY A C 1
ATOM 1626 O O . GLY A 1 217 ? -4.466 -35.699 -11.873 1.00 31.75 217 GLY A O 1
ATOM 1627 N N . GLY A 1 218 ? -3.129 -37.272 -12.772 1.00 30.06 218 GLY A N 1
ATOM 1628 C CA . GLY A 1 218 ? -2.241 -37.270 -11.618 1.00 34.54 218 GLY A CA 1
ATOM 1629 C C . GLY A 1 218 ? -1.642 -35.905 -11.333 1.00 43.67 218 GLY A C 1
ATOM 1630 O O . GLY A 1 218 ? -1.725 -35.396 -10.210 1.00 44.75 218 GLY A O 1
ATOM 1631 N N . THR A 1 219 ? -1.029 -35.294 -12.348 1.00 44.90 219 THR A N 1
ATOM 1632 C CA . THR A 1 219 ? -0.396 -33.989 -12.177 1.00 39.25 219 THR A CA 1
ATOM 1633 C C . THR A 1 219 ? -1.405 -32.946 -11.712 1.00 38.47 219 THR A C 1
ATOM 1634 O O . THR A 1 219 ? -1.234 -32.313 -10.661 1.00 43.33 219 THR A O 1
ATOM 1638 N N . ILE A 1 220 ? -2.487 -32.779 -12.474 1.00 33.51 220 ILE A N 1
ATOM 1639 C CA . ILE A 1 220 ? -3.436 -31.705 -12.203 1.00 33.65 220 ILE A CA 1
ATOM 1640 C C . ILE A 1 220 ? -4.140 -31.914 -10.868 1.00 30.37 220 ILE A C 1
ATOM 1641 O O . ILE A 1 220 ? -4.502 -30.942 -10.194 1.00 30.82 220 ILE A O 1
ATOM 1646 N N . SER A 1 221 ? -4.337 -33.170 -10.456 1.00 33.47 221 SER A N 1
ATOM 1647 C CA . SER A 1 221 ? -5.031 -33.442 -9.199 1.00 34.27 221 SER A CA 1
ATOM 1648 C C . SER A 1 221 ? -4.116 -33.269 -7.992 1.00 35.03 221 SER A C 1
ATOM 1649 O O . SER A 1 221 ? -4.545 -32.734 -6.965 1.00 32.31 221 SER A O 1
ATOM 1652 N N . GLY A 1 222 ? -2.864 -33.723 -8.086 1.00 30.65 222 GLY A N 1
ATOM 1653 C CA . GLY A 1 222 ? -1.937 -33.504 -6.986 1.00 30.39 222 GLY A CA 1
ATOM 1654 C C . GLY A 1 222 ? -1.619 -32.034 -6.788 1.00 30.00 222 GLY A C 1
ATOM 1655 O O . GLY A 1 222 ? -1.746 -31.496 -5.678 1.00 33.45 222 GLY A O 1
ATOM 1656 N N . ILE A 1 223 ? -1.215 -31.358 -7.867 1.00 29.19 223 ILE A N 1
ATOM 1657 C CA . ILE A 1 223 ? -0.930 -29.931 -7.773 1.00 28.93 223 ILE A CA 1
ATOM 1658 C C . ILE A 1 223 ? -2.194 -29.153 -7.435 1.00 38.08 223 ILE A C 1
ATOM 1659 O O . ILE A 1 223 ? -2.133 -28.118 -6.760 1.00 45.73 223 ILE A O 1
ATOM 1664 N N . GLY A 1 224 ? -3.355 -29.638 -7.877 1.00 36.99 224 GLY A N 1
ATOM 1665 C CA . GLY A 1 224 ? -4.602 -28.971 -7.538 1.00 39.03 224 GLY A CA 1
ATOM 1666 C C . GLY A 1 224 ? -4.949 -29.085 -6.066 1.00 32.74 224 GLY A C 1
ATOM 1667 O O . GLY A 1 224 ? -5.406 -28.118 -5.450 1.00 33.44 224 GLY A O 1
ATOM 1668 N N . ARG A 1 225 ? -4.736 -30.265 -5.479 1.00 42.58 225 ARG A N 1
ATOM 1669 C CA . ARG A 1 225 ? -5.013 -30.443 -4.057 1.00 33.84 225 ARG A CA 1
ATOM 1670 C C . ARG A 1 225 ? -4.053 -29.623 -3.203 1.00 33.39 225 ARG A C 1
ATOM 1671 O O . ARG A 1 225 ? -4.483 -28.870 -2.318 1.00 34.21 225 ARG A O 1
ATOM 1679 N N . LYS A 1 226 ? -2.747 -29.748 -3.457 1.00 33.16 226 LYS A N 1
ATOM 1680 C CA . LYS A 1 226 ? -1.778 -29.013 -2.647 1.00 31.82 226 LYS A CA 1
ATOM 1681 C C . LYS A 1 226 ? -1.944 -27.506 -2.817 1.00 34.99 226 LYS A C 1
ATOM 1682 O O . LYS A 1 226 ? -2.027 -26.763 -1.831 1.00 34.91 226 LYS A O 1
ATOM 1688 N N . LEU A 1 227 ? -2.002 -27.037 -4.066 1.00 31.81 227 LEU A N 1
ATOM 1689 C CA . LEU A 1 227 ? -2.083 -25.599 -4.307 1.00 31.35 227 LEU A CA 1
ATOM 1690 C C . LEU A 1 227 ? -3.412 -25.024 -3.829 1.00 32.71 227 LEU A C 1
ATOM 1691 O O . LEU A 1 227 ? -3.454 -23.899 -3.318 1.00 33.17 227 LEU A O 1
ATOM 1696 N N . LYS A 1 228 ? -4.508 -25.772 -3.979 1.00 33.49 228 LYS A N 1
ATOM 1697 C CA . LYS A 1 228 ? -5.774 -25.305 -3.424 1.00 34.98 228 LYS A CA 1
ATOM 1698 C C . LYS A 1 228 ? -5.739 -25.274 -1.900 1.00 39.15 228 LYS A C 1
ATOM 1699 O O . LYS A 1 228 ? -6.430 -24.454 -1.285 1.00 43.34 228 LYS A O 1
ATOM 1705 N N . GLU A 1 229 ? -4.948 -26.149 -1.273 1.00 40.54 229 GLU A N 1
ATOM 1706 C CA . GLU A 1 229 ? -4.794 -26.075 0.177 1.00 41.06 229 GLU A CA 1
ATOM 1707 C C . GLU A 1 229 ? -3.978 -24.852 0.586 1.00 42.63 229 GLU A C 1
ATOM 1708 O O . GLU A 1 229 ? -4.283 -24.205 1.595 1.00 41.60 229 GLU A O 1
ATOM 1714 N N . LEU A 1 230 ? -2.937 -24.519 -0.182 1.00 44.39 230 LEU A N 1
ATOM 1715 C CA . LEU A 1 230 ? -2.091 -23.381 0.166 1.00 33.95 230 LEU A CA 1
ATOM 1716 C C . LEU A 1 230 ? -2.721 -22.049 -0.236 1.00 34.51 230 LEU A C 1
ATOM 1717 O O . LEU A 1 230 ? -2.565 -21.049 0.475 1.00 35.03 230 LEU A O 1
ATOM 1722 N N . SER A 1 231 ? -3.414 -22.010 -1.375 1.00 39.66 231 SER A N 1
ATOM 1723 C CA . SER A 1 231 ? -3.948 -20.766 -1.931 1.00 35.05 231 SER A CA 1
ATOM 1724 C C . SER A 1 231 ? -5.373 -20.998 -2.413 1.00 36.05 231 SER A C 1
ATOM 1725 O O . SER A 1 231 ? -5.603 -21.310 -3.589 1.00 35.63 231 SER A O 1
ATOM 1728 N N . PRO A 1 232 ? -6.360 -20.851 -1.525 1.00 47.85 232 PRO A N 1
ATOM 1729 C CA . PRO A 1 232 ? -7.741 -21.238 -1.870 1.00 38.63 232 PRO A CA 1
ATOM 1730 C C . PRO A 1 232 ? -8.305 -20.579 -3.122 1.00 50.74 232 PRO A C 1
ATOM 1731 O O . PRO A 1 232 ? -9.180 -21.170 -3.768 1.00 53.43 232 PRO A O 1
ATOM 1735 N N . ASN A 1 233 ? -7.846 -19.382 -3.490 1.00 47.02 233 ASN A N 1
ATOM 1736 C CA . ASN A 1 233 ? -8.410 -18.699 -4.650 1.00 54.74 233 ASN A CA 1
ATOM 1737 C C . ASN A 1 233 ? -7.837 -19.182 -5.974 1.00 58.31 233 ASN A C 1
ATOM 1738 O O . ASN A 1 233 ? -8.318 -18.749 -7.027 1.00 62.54 233 ASN A O 1
ATOM 1743 N N . ILE A 1 234 ? -6.828 -20.058 -5.950 1.00 55.28 234 ILE A N 1
ATOM 1744 C CA . ILE A 1 234 ? -6.209 -20.510 -7.187 1.00 46.59 234 ILE A CA 1
ATOM 1745 C C . ILE A 1 234 ? -7.249 -21.199 -8.068 1.00 48.49 234 ILE A C 1
ATOM 1746 O O . ILE A 1 234 ? -8.190 -21.840 -7.583 1.00 60.07 234 ILE A O 1
ATOM 1751 N N . LYS A 1 235 ? -7.100 -21.027 -9.377 1.00 41.49 235 LYS A N 1
ATOM 1752 C CA . LYS A 1 235 ? -7.983 -21.641 -10.359 1.00 35.53 235 LYS A CA 1
ATOM 1753 C C . LYS A 1 235 ? -7.204 -22.720 -11.096 1.00 34.19 235 LYS A C 1
ATOM 1754 O O . LYS A 1 235 ? -6.156 -22.439 -11.689 1.00 33.16 235 LYS A O 1
ATOM 1760 N N . ILE A 1 236 ? -7.712 -23.947 -11.053 1.00 34.33 236 ILE A N 1
ATOM 1761 C CA . ILE A 1 236 ? -7.041 -25.110 -11.619 1.00 33.23 236 ILE A CA 1
ATOM 1762 C C . ILE A 1 236 ? -7.743 -25.470 -12.921 1.00 37.18 236 ILE A C 1
ATOM 1763 O O . ILE A 1 236 ? -8.940 -25.782 -12.923 1.00 34.70 236 ILE A O 1
ATOM 1768 N N . ILE A 1 237 ? -7.003 -25.427 -14.026 1.00 35.91 237 ILE A N 1
ATOM 1769 C CA . ILE A 1 237 ? -7.549 -25.659 -15.359 1.00 32.92 237 ILE A CA 1
ATOM 1770 C C . ILE A 1 237 ? -6.943 -26.933 -15.923 1.00 32.00 237 ILE A C 1
ATOM 1771 O O . ILE A 1 237 ? -5.716 -27.090 -15.938 1.00 30.86 237 ILE A O 1
ATOM 1776 N N . ALA A 1 238 ? -7.798 -27.830 -16.404 1.00 36.76 238 ALA A N 1
ATOM 1777 C CA . ALA A 1 238 ? -7.369 -29.076 -17.022 1.00 31.94 238 ALA A CA 1
ATOM 1778 C C . ALA A 1 238 ? -7.535 -28.988 -18.533 1.00 31.99 238 ALA A C 1
ATOM 1779 O O . ALA A 1 238 ? -8.489 -28.382 -19.028 1.00 32.97 238 ALA A O 1
ATOM 1781 N N . VAL A 1 239 ? -6.606 -29.598 -19.262 1.00 31.03 239 VAL A N 1
ATOM 1782 C CA . VAL A 1 239 ? -6.612 -29.598 -20.720 1.00 33.18 239 VAL A CA 1
ATOM 1783 C C . VAL A 1 239 ? -6.857 -31.026 -21.187 1.00 37.62 239 VAL A C 1
ATOM 1784 O O . VAL A 1 239 ? -6.100 -31.939 -20.834 1.00 50.58 239 VAL A O 1
ATOM 1788 N N . ASP A 1 240 ? -7.907 -31.219 -21.983 1.00 36.73 240 ASP A N 1
ATOM 1789 C CA . ASP A 1 240 ? -8.236 -32.516 -22.545 1.00 37.38 240 ASP A CA 1
ATOM 1790 C C . ASP A 1 240 ? -8.364 -32.360 -24.054 1.00 39.08 240 ASP A C 1
ATOM 1791 O O . ASP A 1 240 ? -8.959 -31.384 -24.522 1.00 46.29 240 ASP A O 1
ATOM 1796 N N . PRO A 1 241 ? -7.840 -33.293 -24.842 1.00 35.16 241 PRO A N 1
ATOM 1797 C CA . PRO A 1 241 ? -8.018 -33.219 -26.294 1.00 38.63 241 PRO A CA 1
ATOM 1798 C C . PRO A 1 241 ? -9.396 -33.695 -26.720 1.00 49.19 241 PRO A C 1
ATOM 1799 O O . PRO A 1 241 ? -10.073 -34.447 -26.018 1.00 55.24 241 PRO A O 1
ATOM 1803 N N . LYS A 1 242 ? -9.796 -33.239 -27.906 1.00 49.90 242 LYS A N 1
ATOM 1804 C CA . LYS A 1 242 ? -11.013 -33.740 -28.526 1.00 52.60 242 LYS A CA 1
ATOM 1805 C C . LYS A 1 242 ? -10.866 -35.225 -28.821 1.00 50.38 242 LYS A C 1
ATOM 1806 O O . LYS A 1 242 ? -9.860 -35.661 -29.387 1.00 45.78 242 LYS A O 1
ATOM 1812 N N . GLY A 1 243 ? -11.873 -36.001 -28.436 1.00 54.15 243 GLY A N 1
ATOM 1813 C CA . GLY A 1 243 ? -11.811 -37.441 -28.543 1.00 56.96 243 GLY A CA 1
ATOM 1814 C C . GLY A 1 243 ? -11.542 -38.176 -27.250 1.00 55.13 243 GLY A C 1
ATOM 1815 O O . GLY A 1 243 ? -11.301 -39.388 -27.287 1.00 51.35 243 GLY A O 1
ATOM 1816 N N . SER A 1 244 ? -11.561 -37.484 -26.114 1.00 58.70 244 SER A N 1
ATOM 1817 C CA . SER A 1 244 ? -11.363 -38.094 -24.808 1.00 59.45 244 SER A CA 1
ATOM 1818 C C . SER A 1 244 ? -12.517 -37.706 -23.895 1.00 64.15 244 SER A C 1
ATOM 1819 O O . SER A 1 244 ? -13.034 -36.588 -23.975 1.00 65.44 244 SER A O 1
ATOM 1822 N N . ILE A 1 245 ? -12.917 -38.640 -23.023 1.00 69.26 245 ILE A N 1
ATOM 1823 C CA . ILE A 1 245 ? -14.085 -38.441 -22.169 1.00 72.48 245 ILE A CA 1
ATOM 1824 C C . ILE A 1 245 ? -13.731 -37.862 -20.807 1.00 74.44 245 ILE A C 1
ATOM 1825 O O . ILE A 1 245 ? -14.620 -37.734 -19.953 1.00 86.96 245 ILE A O 1
ATOM 1830 N N . LEU A 1 246 ? -12.461 -37.523 -20.568 1.00 63.94 246 LEU A N 1
ATOM 1831 C CA . LEU A 1 246 ? -12.061 -37.001 -19.264 1.00 61.76 246 LEU A CA 1
ATOM 1832 C C . LEU A 1 246 ? -12.818 -35.732 -18.897 1.00 66.44 246 LEU A C 1
ATOM 1833 O O . LEU A 1 246 ? -13.045 -35.469 -17.711 1.00 68.60 246 LEU A O 1
ATOM 1838 N N . ASP A 1 247 ? -13.207 -34.935 -19.885 1.00 66.82 247 ASP A N 1
ATOM 1839 C CA . ASP A 1 247 ? -14.020 -33.757 -19.612 1.00 73.58 247 ASP A CA 1
ATOM 1840 C C . ASP A 1 247 ? -15.410 -34.195 -19.164 1.00 75.49 247 ASP A C 1
ATOM 1841 O O . ASP A 1 247 ? -16.052 -34.998 -19.852 1.00 79.74 247 ASP A O 1
ATOM 1846 N N . PRO A 1 248 ? -15.904 -33.707 -18.022 1.00 76.09 248 PRO A N 1
ATOM 1847 C CA . PRO A 1 248 ? -17.288 -34.022 -17.628 1.00 78.01 248 PRO A CA 1
ATOM 1848 C C . PRO A 1 248 ? -18.320 -33.630 -18.672 1.00 83.20 248 PRO A C 1
ATOM 1849 O O . PRO A 1 248 ? -19.433 -34.169 -18.653 1.00 80.62 248 PRO A O 1
ATOM 1853 N N . SER A 1 249 ? -17.992 -32.708 -19.575 1.00 91.50 249 SER A N 1
ATOM 1854 C CA . SER A 1 249 ? -18.796 -32.441 -20.762 1.00 98.60 249 SER A CA 1
ATOM 1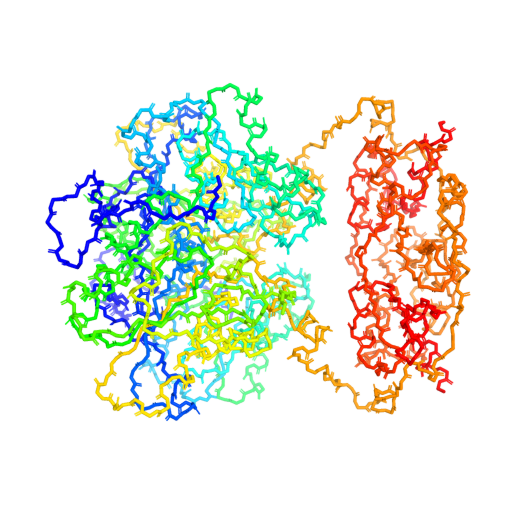855 C C . SER A 1 249 ? -18.154 -33.176 -21.934 1.00 103.88 249 SER A C 1
ATOM 1856 O O . SER A 1 249 ? -17.056 -32.819 -22.373 1.00 103.94 249 SER A O 1
ATOM 1859 N N . SER A 1 250 ? -18.839 -34.201 -22.441 1.00 106.62 250 SER A N 1
ATOM 1860 C CA . SER A 1 250 ? -18.282 -35.017 -23.514 1.00 108.94 250 SER A CA 1
ATOM 1861 C C . SER A 1 250 ? -19.262 -35.172 -24.671 1.00 111.80 250 SER A C 1
ATOM 1862 O O . SER A 1 250 ? -19.028 -34.649 -25.765 1.00 113.07 250 SER A O 1
ATOM 1865 N N . ASP A 1 251 ? -20.357 -35.889 -24.442 1.00 109.18 251 ASP A N 1
ATOM 1866 C CA . ASP A 1 251 ? -21.346 -36.116 -25.489 1.00 102.06 251 ASP A CA 1
ATOM 1867 C C . ASP A 1 251 ? -22.760 -36.092 -24.921 1.00 94.70 251 ASP A C 1
ATOM 1868 O O . ASP A 1 251 ? -23.284 -37.120 -24.494 1.00 90.57 251 ASP A O 1
ATOM 1870 N N . GLU A 1 255 ? -18.499 -38.773 -29.609 1.00 106.30 255 GLU A N 1
ATOM 1871 C CA . GLU A 1 255 ? -17.791 -40.044 -29.505 1.00 105.32 255 GLU A CA 1
ATOM 1872 C C . GLU A 1 255 ? -16.290 -39.827 -29.337 1.00 104.67 255 GLU A C 1
ATOM 1873 O O . GLU A 1 255 ? -15.800 -38.701 -29.439 1.00 102.44 255 GLU A O 1
ATOM 1875 N N . VAL A 1 256 ? -15.564 -40.911 -29.081 1.00 104.00 256 VAL A N 1
ATOM 1876 C CA . VAL A 1 256 ? -14.115 -40.842 -28.929 1.00 99.19 256 VAL A CA 1
ATOM 1877 C C . VAL A 1 256 ? -13.466 -40.886 -30.306 1.00 103.45 256 VAL A C 1
ATOM 1878 O O . VAL A 1 256 ? -13.821 -41.716 -31.152 1.00 109.79 256 VAL A O 1
ATOM 1882 N N . GLY A 1 257 ? -12.523 -39.973 -30.543 1.00 98.28 257 GLY A N 1
ATOM 1883 C CA . GLY A 1 257 ? -11.827 -39.880 -31.802 1.00 90.45 257 GLY A CA 1
ATOM 1884 C C . GLY A 1 257 ? -10.388 -40.356 -31.723 1.00 79.77 257 GLY A C 1
ATOM 1885 O O . GLY A 1 257 ? -9.959 -40.998 -30.762 1.00 76.79 257 GLY A O 1
ATOM 1886 N N . PHE A 1 258 ? -9.639 -40.026 -32.771 1.00 71.54 258 PHE A N 1
ATOM 1887 C CA . PHE A 1 258 ? -8.214 -40.320 -32.861 1.00 64.68 258 PHE A CA 1
ATOM 1888 C C . PHE A 1 258 ? -7.461 -39.006 -32.996 1.00 61.93 258 PHE A C 1
ATOM 1889 O O . PHE A 1 258 ? -7.727 -38.229 -33.919 1.00 75.55 258 PHE A O 1
ATOM 1897 N N . TYR A 1 259 ? -6.530 -38.754 -32.077 1.00 46.65 259 TYR A N 1
ATOM 1898 C CA . TYR A 1 259 ? -5.704 -37.557 -32.124 1.00 38.55 259 TYR A CA 1
ATOM 1899 C C . TYR A 1 259 ? -4.230 -37.939 -32.090 1.00 38.33 259 TYR A C 1
ATOM 1900 O O . TYR A 1 259 ? -3.853 -38.986 -31.558 1.00 42.20 259 TYR A O 1
ATOM 1909 N N . GLU A 1 260 ? -3.401 -37.075 -32.684 1.00 36.78 260 GLU A N 1
ATOM 1910 C CA . GLU A 1 260 ? -1.966 -37.329 -32.761 1.00 36.96 260 GLU A CA 1
ATOM 1911 C C . GLU A 1 260 ? -1.240 -36.991 -31.464 1.00 34.78 260 GLU A C 1
ATOM 1912 O O . GLU A 1 260 ? -0.227 -37.627 -31.147 1.00 28.35 260 GLU A O 1
ATOM 1918 N N . VAL A 1 261 ? -1.730 -36.000 -30.714 1.00 40.04 261 VAL A N 1
ATOM 1919 C CA . VAL A 1 261 ? -1.035 -35.550 -29.512 1.00 41.55 261 VAL A CA 1
ATOM 1920 C C . VAL A 1 261 ? -1.005 -36.670 -28.484 1.00 38.48 261 VAL A C 1
ATOM 1921 O O . VAL A 1 261 ? -2.033 -37.286 -28.176 1.00 38.01 261 VAL A O 1
ATOM 1925 N N . GLU A 1 262 ? 0.180 -36.939 -27.947 1.00 31.62 262 GLU A N 1
ATOM 1926 C CA . GLU A 1 262 ? 0.393 -38.054 -27.038 1.00 33.76 262 GLU A CA 1
ATOM 1927 C C . GLU A 1 262 ? 0.466 -37.565 -25.598 1.00 31.96 262 GLU A C 1
ATOM 1928 O O . GLU A 1 262 ? 1.011 -36.493 -25.321 1.00 41.30 262 GLU A O 1
ATOM 1934 N N . GLY A 1 263 ? -0.085 -38.362 -24.683 1.00 27.16 263 GLY A N 1
ATOM 1935 C CA . GLY A 1 263 ? 0.080 -38.164 -23.259 1.00 26.94 263 GLY A CA 1
ATOM 1936 C C . GLY A 1 263 ? -1.130 -37.628 -22.521 1.00 27.45 263 GLY A C 1
ATOM 1937 O O . GLY A 1 263 ? -1.185 -37.757 -21.292 1.00 27.52 263 GLY A O 1
ATOM 1938 N N . ILE A 1 264 ? -2.106 -37.048 -23.213 1.00 27.94 264 ILE A N 1
ATOM 1939 C CA . ILE A 1 264 ? -3.278 -36.483 -22.553 1.00 34.14 264 ILE A CA 1
ATOM 1940 C C . ILE A 1 264 ? -4.537 -37.169 -23.066 1.00 34.90 264 ILE A C 1
ATOM 1941 O O . ILE A 1 264 ? -4.668 -37.448 -24.263 1.00 34.26 264 ILE A O 1
ATOM 1946 N N . GLY A 1 265 ? -5.454 -37.448 -22.151 1.00 33.36 265 GLY A N 1
ATOM 1947 C CA . GLY A 1 265 ? -6.768 -38.000 -22.444 1.00 46.55 265 GLY A CA 1
ATOM 1948 C C . GLY A 1 265 ? -6.783 -39.516 -22.462 1.00 57.26 265 GLY A C 1
ATOM 1949 O O . GLY A 1 265 ? -5.811 -40.178 -22.823 1.00 64.07 265 GLY A O 1
ATOM 1950 N N . TYR A 1 266 ? -7.934 -40.072 -22.085 1.00 60.14 266 TYR A N 1
ATOM 1951 C CA . TYR A 1 266 ? -8.153 -41.511 -22.064 1.00 62.60 266 TYR A CA 1
ATOM 1952 C C . TYR A 1 266 ? -9.624 -41.785 -22.336 1.00 73.71 266 TYR A C 1
ATOM 1953 O O . TYR A 1 266 ? -10.472 -40.898 -22.214 1.00 74.93 266 TYR A O 1
ATOM 1962 N N . ASP A 1 267 ? -9.918 -43.030 -22.704 1.00 81.55 267 ASP A N 1
ATOM 1963 C CA . ASP A 1 267 ? -11.288 -43.460 -22.950 1.00 87.44 267 ASP A CA 1
ATOM 1964 C C . ASP A 1 267 ? -11.998 -43.929 -21.687 1.00 70.25 267 ASP A C 1
ATOM 1965 O O . ASP A 1 267 ? -13.161 -44.335 -21.762 1.00 75.40 267 ASP A O 1
ATOM 1970 N N . PHE A 1 268 ? -11.327 -43.895 -20.541 1.00 58.16 268 PHE A N 1
ATOM 1971 C CA . PHE A 1 268 ? -11.938 -44.154 -19.246 1.00 58.19 268 PHE A CA 1
ATOM 1972 C C . PHE A 1 268 ? -11.600 -42.993 -18.317 1.00 58.35 268 PHE A C 1
ATOM 1973 O O . PHE A 1 268 ? -10.904 -42.048 -18.699 1.00 63.72 268 PHE A O 1
ATOM 1981 N N . ILE A 1 269 ? -12.096 -43.060 -17.087 1.00 54.87 269 ILE A N 1
ATOM 1982 C CA . ILE A 1 269 ? -11.843 -42.031 -16.087 1.00 50.62 269 ILE A CA 1
ATOM 1983 C C . ILE A 1 269 ? -10.947 -42.640 -15.011 1.00 46.63 269 ILE A C 1
ATOM 1984 O O . ILE A 1 269 ? -11.398 -43.513 -14.253 1.00 48.80 269 ILE A O 1
ATOM 1989 N N . PRO A 1 270 ? -9.687 -42.225 -14.907 1.00 44.75 270 PRO A N 1
ATOM 1990 C CA . PRO A 1 270 ? -8.782 -42.839 -13.932 1.00 46.26 270 PRO A CA 1
ATOM 1991 C C . PRO A 1 270 ? -9.214 -42.562 -12.501 1.00 51.71 270 PRO A C 1
ATOM 1992 O O . PRO A 1 270 ? -9.942 -41.612 -12.203 1.00 50.65 270 PRO A O 1
ATOM 1996 N N . THR A 1 271 ? -8.741 -43.429 -11.604 1.00 54.22 271 THR A N 1
ATOM 1997 C CA . THR A 1 271 ? -9.044 -43.281 -10.186 1.00 54.26 271 THR A CA 1
ATOM 1998 C C . THR A 1 271 ? -8.276 -42.121 -9.566 1.00 49.92 271 THR A C 1
ATOM 1999 O O . THR A 1 271 ? -8.795 -41.443 -8.671 1.00 56.90 271 THR A O 1
ATOM 2003 N N . VAL A 1 272 ? -7.050 -41.870 -10.030 1.00 42.68 272 VAL A N 1
ATOM 2004 C CA . VAL A 1 272 ? -6.236 -40.824 -9.425 1.00 38.76 272 VAL A CA 1
ATOM 2005 C C . VAL A 1 272 ? -6.724 -39.430 -9.792 1.00 43.40 272 VAL A C 1
ATOM 2006 O O . VAL A 1 272 ? -6.339 -38.454 -9.138 1.00 53.28 272 VAL A O 1
ATOM 2010 N N . LEU A 1 273 ? -7.569 -39.302 -10.810 1.00 37.01 273 LEU A N 1
ATOM 2011 C CA . LEU A 1 273 ? -8.050 -37.990 -11.221 1.00 35.06 273 LEU A CA 1
ATOM 2012 C C . LEU A 1 273 ? -9.187 -37.558 -10.304 1.00 45.03 273 LEU A C 1
ATOM 2013 O O . LEU A 1 273 ? -10.222 -38.229 -10.225 1.00 59.40 273 LEU A O 1
ATOM 2018 N N . ASP A 1 274 ? -8.991 -36.440 -9.610 1.00 37.49 274 ASP A N 1
ATOM 2019 C CA . ASP A 1 274 ? -10.009 -35.845 -8.754 1.00 43.28 274 ASP A CA 1
ATOM 2020 C C . ASP A 1 274 ? -10.552 -34.620 -9.475 1.00 48.34 274 ASP A C 1
ATOM 2021 O O . ASP A 1 274 ? -9.857 -33.605 -9.597 1.00 51.86 274 ASP A O 1
ATOM 2026 N N . ARG A 1 275 ? -11.796 -34.710 -9.936 1.00 47.75 275 ARG A N 1
ATOM 2027 C CA . ARG A 1 275 ? -12.411 -33.645 -10.711 1.00 45.79 275 ARG A CA 1
ATOM 2028 C C . ARG A 1 275 ? -13.044 -32.568 -9.841 1.00 50.79 275 ARG A C 1
ATOM 2029 O O . ARG A 1 275 ? -13.537 -31.570 -10.377 1.00 59.14 275 ARG A O 1
ATOM 2037 N N . ASN A 1 276 ? -13.038 -32.738 -8.519 1.00 49.80 276 ASN A N 1
ATOM 2038 C CA . ASN A 1 276 ? -13.549 -31.700 -7.635 1.00 54.34 276 ASN A CA 1
ATOM 2039 C C . ASN A 1 276 ? -12.588 -30.530 -7.489 1.00 54.66 276 ASN A C 1
ATOM 2040 O O . ASN A 1 276 ? -13.022 -29.432 -7.127 1.00 60.53 276 ASN A O 1
ATOM 2045 N N . VAL A 1 277 ? -11.295 -30.737 -7.764 1.00 57.91 277 VAL A N 1
ATOM 2046 C CA . VAL A 1 277 ? -10.327 -29.648 -7.713 1.00 37.46 277 VAL A CA 1
ATOM 2047 C C . VAL A 1 277 ? -10.109 -29.000 -9.072 1.00 51.39 277 VAL A C 1
ATOM 2048 O O . VAL A 1 277 ? -9.325 -28.047 -9.175 1.00 50.02 277 VAL A O 1
ATOM 2052 N N . ILE A 1 278 ? -10.774 -29.481 -10.117 1.00 37.03 278 ILE A N 1
ATOM 2053 C CA . ILE A 1 278 ? -10.681 -28.879 -11.442 1.00 36.53 278 ILE A CA 1
ATOM 2054 C C . ILE A 1 278 ? -11.727 -27.776 -11.538 1.00 37.82 278 ILE A C 1
ATOM 2055 O O . ILE A 1 278 ? -12.927 -28.034 -11.399 1.00 39.29 278 ILE A O 1
ATOM 2060 N N . ASP A 1 279 ? -11.274 -26.544 -11.769 1.00 37.41 279 ASP A N 1
ATOM 2061 C CA . ASP A 1 279 ? -12.214 -25.438 -11.920 1.00 38.72 279 ASP A CA 1
ATOM 2062 C C . ASP A 1 279 ? -12.820 -25.392 -13.319 1.00 52.78 279 ASP A C 1
ATOM 2063 O O . ASP A 1 279 ? -14.022 -25.147 -13.465 1.00 53.52 279 ASP A O 1
ATOM 2068 N N . LYS A 1 280 ? -12.014 -25.620 -14.356 1.00 37.90 280 LYS A N 1
ATOM 2069 C CA . LYS A 1 280 ? -12.503 -25.542 -15.725 1.00 38.29 280 LYS A CA 1
ATOM 2070 C C . LYS A 1 280 ? -11.703 -26.489 -16.608 1.00 36.99 280 LYS A C 1
ATOM 2071 O O . LYS A 1 280 ? -10.518 -26.733 -16.369 1.00 35.62 280 LYS A O 1
ATOM 2077 N N . TRP A 1 281 ? -12.373 -27.024 -17.628 1.00 37.54 281 TRP A N 1
ATOM 2078 C CA . TRP A 1 281 ? -11.759 -27.859 -18.648 1.00 36.57 281 TRP A CA 1
ATOM 2079 C C . TRP A 1 281 ? -11.709 -27.108 -19.973 1.00 36.62 281 TRP A C 1
ATOM 2080 O O . TRP A 1 281 ? -12.669 -26.428 -20.348 1.00 47.66 281 TRP A O 1
ATOM 2091 N N . ILE A 1 282 ? -10.588 -27.239 -20.682 1.00 35.35 282 ILE A N 1
ATOM 2092 C CA . ILE A 1 282 ? -10.404 -26.644 -22.001 1.00 35.36 282 ILE A CA 1
ATOM 2093 C C . ILE A 1 282 ? -10.099 -27.761 -22.989 1.00 38.84 282 ILE A C 1
ATOM 2094 O O . ILE A 1 282 ? -9.222 -28.596 -22.737 1.00 39.52 282 ILE A O 1
ATOM 2099 N N . LYS A 1 283 ? -10.814 -27.771 -24.112 1.00 35.68 283 LYS A N 1
ATOM 2100 C CA . LYS A 1 283 ? -10.620 -28.771 -25.154 1.00 37.58 283 LYS A CA 1
ATOM 2101 C C . LYS A 1 283 ? -9.657 -28.249 -26.213 1.00 39.68 283 LYS A C 1
ATOM 2102 O O . LYS A 1 283 ? -9.670 -27.061 -26.549 1.00 46.85 283 LYS A O 1
ATOM 2108 N N . THR A 1 284 ? -8.816 -29.143 -26.736 1.00 35.30 284 THR A N 1
ATOM 2109 C CA . THR A 1 284 ? -7.797 -28.765 -27.705 1.00 39.17 284 THR A CA 1
ATOM 2110 C C . THR A 1 284 ? -7.831 -29.690 -28.916 1.00 47.17 284 THR A C 1
ATOM 2111 O O . THR A 1 284 ? -8.312 -30.825 -28.852 1.00 50.99 284 THR A O 1
ATOM 2115 N N . GLU A 1 285 ? -7.282 -29.187 -30.020 1.00 45.52 285 GLU A N 1
ATOM 2116 C CA . GLU A 1 285 ? -7.165 -29.912 -31.275 1.00 41.55 285 GLU A CA 1
ATOM 2117 C C . GLU A 1 285 ? -5.693 -30.107 -31.612 1.00 36.90 285 GLU A C 1
ATOM 2118 O O . GLU A 1 285 ? -4.824 -29.365 -31.144 1.00 36.06 285 GLU A O 1
ATOM 2124 N N . ASP A 1 286 ? -5.426 -31.124 -32.436 1.00 33.52 286 ASP A N 1
ATOM 2125 C CA . ASP A 1 286 ? -4.049 -31.456 -32.794 1.00 35.25 286 ASP A CA 1
ATOM 2126 C C . ASP A 1 286 ? -3.341 -30.284 -33.463 1.00 39.07 286 ASP A C 1
ATOM 2127 O O . ASP A 1 286 ? -2.173 -30.007 -33.165 1.00 42.78 286 ASP A O 1
ATOM 2132 N N . ASN A 1 287 ? -4.028 -29.589 -34.371 1.00 37.72 287 ASN A N 1
ATOM 2133 C CA . ASN A 1 287 ? -3.385 -28.538 -35.155 1.00 36.41 287 ASN A CA 1
ATOM 2134 C C . ASN A 1 287 ? -2.868 -27.418 -34.256 1.00 32.45 287 ASN A C 1
ATOM 2135 O O . ASN A 1 287 ? -1.667 -27.111 -34.242 1.00 31.56 287 ASN A O 1
ATOM 2140 N N . GLU A 1 288 ? -3.769 -26.812 -33.479 1.00 32.60 288 GLU A N 1
ATOM 2141 C CA . GLU A 1 288 ? -3.383 -25.706 -32.609 1.00 40.97 288 GLU A CA 1
ATOM 2142 C C . GLU A 1 288 ? -2.349 -26.145 -31.582 1.00 37.16 288 GLU A C 1
ATOM 2143 O O . GLU A 1 288 ? -1.415 -25.395 -31.270 1.00 32.07 288 GLU A O 1
ATOM 2149 N N . SER A 1 289 ? -2.490 -27.366 -31.059 1.00 32.73 289 SER A N 1
ATOM 2150 C CA . SER A 1 289 ? -1.573 -27.853 -30.035 1.00 29.44 289 SER A CA 1
ATOM 2151 C C . SER A 1 289 ? -0.162 -28.009 -30.587 1.00 34.12 289 SER A C 1
ATOM 2152 O O . SER A 1 289 ? 0.800 -27.484 -30.016 1.00 43.29 289 SER A O 1
ATOM 2155 N N . LEU A 1 290 ? -0.020 -28.728 -31.703 1.00 29.10 290 LEU A N 1
ATOM 2156 C CA . LEU A 1 290 ? 1.309 -29.015 -32.232 1.00 33.38 290 LEU A CA 1
ATOM 2157 C C . LEU A 1 290 ? 1.967 -27.760 -32.795 1.00 36.72 290 LEU A C 1
ATOM 2158 O O . LEU A 1 290 ? 3.176 -27.550 -32.614 1.00 31.26 290 LEU A O 1
ATOM 2163 N N . ASN A 1 291 ? 1.193 -26.903 -33.466 1.00 29.81 291 ASN A N 1
ATOM 2164 C CA . ASN A 1 291 ? 1.770 -25.638 -33.907 1.00 42.95 291 ASN A CA 1
ATOM 2165 C C . ASN A 1 291 ? 2.145 -24.753 -32.727 1.00 37.22 291 ASN A C 1
ATOM 2166 O O . ASN A 1 291 ? 3.098 -23.971 -32.818 1.00 37.09 291 ASN A O 1
ATOM 2171 N N . ALA A 1 292 ? 1.427 -24.875 -31.608 1.00 33.43 292 ALA A N 1
ATOM 2172 C CA . ALA A 1 292 ? 1.816 -24.141 -30.410 1.00 29.24 292 ALA A CA 1
ATOM 2173 C C . ALA A 1 292 ? 3.084 -24.707 -29.788 1.00 28.23 292 ALA A C 1
ATOM 2174 O O . ALA A 1 292 ? 3.868 -23.955 -29.203 1.00 35.61 292 ALA A O 1
ATOM 2176 N N . ALA A 1 293 ? 3.297 -26.020 -29.882 1.00 27.68 293 ALA A N 1
ATOM 2177 C CA . ALA A 1 293 ? 4.536 -26.596 -29.370 1.00 26.88 293 ALA A CA 1
ATOM 2178 C C . ALA A 1 293 ? 5.726 -26.146 -30.208 1.00 27.06 293 ALA A C 1
ATOM 2179 O O . ALA A 1 293 ? 6.763 -25.733 -29.668 1.00 30.57 293 ALA A O 1
ATOM 2181 N N . ARG A 1 294 ? 5.590 -26.216 -31.536 1.00 34.32 294 ARG A N 1
ATOM 2182 C CA . ARG A 1 294 ? 6.597 -25.618 -32.407 1.00 38.21 294 ARG A CA 1
ATOM 2183 C C . ARG A 1 294 ? 6.788 -24.139 -32.097 1.00 33.35 294 ARG A C 1
ATOM 2184 O O . ARG A 1 294 ? 7.899 -23.613 -32.235 1.00 28.68 294 ARG A O 1
ATOM 2192 N N . MET A 1 295 ? 5.721 -23.457 -31.673 1.00 33.64 295 MET A N 1
ATOM 2193 C CA . MET A 1 295 ? 5.833 -22.050 -31.305 1.00 29.36 295 MET A CA 1
ATOM 2194 C C . MET A 1 295 ? 6.646 -21.874 -30.030 1.00 32.85 295 MET A C 1
ATOM 2195 O O . MET A 1 295 ? 7.414 -20.912 -29.907 1.00 32.26 295 MET A O 1
ATOM 2200 N N . LEU A 1 296 ? 6.479 -22.782 -29.065 1.00 31.53 296 LEU A N 1
ATOM 2201 C CA . LEU A 1 296 ? 7.299 -22.746 -27.858 1.00 27.15 296 LEU A CA 1
ATOM 2202 C C . LEU A 1 296 ? 8.765 -22.960 -28.194 1.00 26.97 296 LEU A C 1
ATOM 2203 O O . LEU A 1 296 ? 9.637 -22.238 -27.693 1.00 27.03 296 LEU A O 1
ATOM 2208 N N . ILE A 1 297 ? 9.052 -23.949 -29.046 1.00 44.41 297 ILE A N 1
ATOM 2209 C CA . ILE A 1 297 ? 10.434 -24.227 -29.429 1.00 43.53 297 ILE A CA 1
ATOM 2210 C C . ILE A 1 297 ? 11.043 -23.020 -30.130 1.00 37.74 297 ILE A C 1
ATOM 2211 O O . ILE A 1 297 ? 12.152 -22.580 -29.803 1.00 27.81 297 ILE A O 1
ATOM 2216 N N . ARG A 1 298 ? 10.321 -22.463 -31.104 1.00 31.28 298 ARG A N 1
ATOM 2217 C CA . ARG A 1 298 ? 10.880 -21.389 -31.918 1.00 31.50 298 ARG A CA 1
ATOM 2218 C C . ARG A 1 298 ? 11.021 -20.098 -31.123 1.00 32.88 298 ARG A C 1
ATOM 2219 O O . ARG A 1 298 ? 12.111 -19.520 -31.047 1.00 35.54 298 ARG A O 1
ATOM 2227 N N . GLN A 1 299 ? 9.929 -19.625 -30.525 1.00 29.80 299 GLN A N 1
ATOM 2228 C CA . GLN A 1 299 ? 9.966 -18.312 -29.894 1.00 32.07 299 GLN A CA 1
ATOM 2229 C C . GLN A 1 299 ? 10.580 -18.350 -28.497 1.00 30.41 299 GLN A C 1
ATOM 2230 O O . GLN A 1 299 ? 11.348 -17.451 -28.139 1.00 33.37 299 GLN A O 1
ATOM 2236 N N . GLU A 1 300 ? 10.262 -19.359 -27.685 1.00 33.40 300 GLU A N 1
ATOM 2237 C CA . GLU A 1 300 ? 10.754 -19.391 -26.311 1.00 27.94 300 GLU A CA 1
ATOM 2238 C C . GLU A 1 300 ? 12.016 -20.225 -26.128 1.00 27.39 300 GLU A C 1
ATOM 2239 O O . GLU A 1 300 ? 12.564 -20.253 -25.022 1.00 44.63 300 GLU A O 1
ATOM 2245 N N . GLY A 1 301 ? 12.500 -20.887 -27.176 1.00 28.01 301 GLY A N 1
ATOM 2246 C CA . GLY A 1 301 ? 13.666 -21.741 -27.033 1.00 27.10 301 GLY A CA 1
ATOM 2247 C C . GLY A 1 301 ? 13.489 -22.908 -26.086 1.00 28.66 301 GLY A C 1
ATOM 2248 O O . GLY A 1 301 ? 14.480 -23.425 -25.563 1.00 29.24 301 GLY A O 1
ATOM 2249 N N . LEU A 1 302 ? 12.253 -23.342 -25.849 1.00 26.86 302 LEU A N 1
ATOM 2250 C CA . LEU A 1 302 ? 11.960 -24.468 -24.971 1.00 26.75 302 LEU A CA 1
ATOM 2251 C C . LEU A 1 302 ? 11.700 -25.703 -25.822 1.00 30.28 302 LEU A C 1
ATOM 2252 O O . LEU A 1 302 ? 10.783 -25.705 -26.649 1.00 39.95 302 LEU A O 1
ATOM 2257 N N . LEU A 1 303 ? 12.473 -26.761 -25.598 1.00 27.60 303 LEU A N 1
ATOM 2258 C CA . LEU A 1 303 ? 12.325 -27.985 -26.376 1.00 24.57 303 LEU A CA 1
ATOM 2259 C C . LEU A 1 303 ? 11.357 -28.895 -25.632 1.00 24.13 303 LEU A C 1
ATOM 2260 O O . LEU A 1 303 ? 11.694 -29.442 -24.578 1.00 53.81 303 LEU A O 1
ATOM 2265 N N . CYS A 1 304 ? 10.167 -29.086 -26.197 1.00 24.27 304 CYS A N 1
ATOM 2266 C CA . CYS A 1 304 ? 9.077 -29.726 -25.477 1.00 30.49 304 CYS A CA 1
ATOM 2267 C C . CYS A 1 304 ? 8.218 -30.519 -26.454 1.00 34.49 304 CYS A C 1
ATOM 2268 O O . CYS A 1 304 ? 8.463 -30.534 -27.663 1.00 46.00 304 CYS A O 1
ATOM 2271 N N . GLY A 1 305 ? 7.191 -31.178 -25.916 1.00 34.77 305 GLY A N 1
ATOM 2272 C CA . GLY A 1 305 ? 6.336 -32.047 -26.692 1.00 31.33 305 GLY A CA 1
ATOM 2273 C C . GLY A 1 305 ? 4.993 -31.417 -27.016 1.00 35.79 305 GLY A C 1
ATOM 2274 O O . GLY A 1 305 ? 4.727 -30.249 -26.730 1.00 46.34 305 GLY A O 1
ATOM 2275 N N . GLY A 1 306 ? 4.128 -32.230 -27.626 1.00 33.89 306 GLY A N 1
ATOM 2276 C CA . GLY A 1 306 ? 2.844 -31.722 -28.082 1.00 32.24 306 GLY A CA 1
ATOM 2277 C C . GLY A 1 306 ? 1.914 -31.339 -26.946 1.00 33.75 306 GLY A C 1
ATOM 2278 O O . GLY A 1 306 ? 1.227 -30.314 -27.014 1.00 47.55 306 GLY A O 1
ATOM 2279 N N . SER A 1 307 ? 1.865 -32.163 -25.894 1.00 27.26 307 SER A N 1
ATOM 2280 C CA . SER A 1 307 ? 1.024 -31.850 -24.742 1.00 30.63 307 SER A CA 1
ATOM 2281 C C . SER A 1 307 ? 1.360 -30.475 -24.179 1.00 30.94 307 SER A C 1
ATOM 2282 O O . SER A 1 307 ? 0.474 -29.748 -23.710 1.00 31.05 307 SER A O 1
ATOM 2285 N N . SER A 1 308 ? 2.640 -30.099 -24.232 1.00 25.34 308 SER A N 1
ATOM 2286 C CA . SER A 1 308 ? 3.040 -28.751 -23.845 1.00 30.84 308 SER A CA 1
ATOM 2287 C C . SER A 1 308 ? 2.324 -27.710 -24.695 1.00 32.28 308 SER A C 1
ATOM 2288 O O . SER A 1 308 ? 1.794 -26.720 -24.175 1.00 39.96 308 SER A O 1
ATOM 2291 N N . GLY A 1 309 ? 2.290 -27.926 -26.013 1.00 29.34 309 GLY A N 1
ATOM 2292 C CA . GLY A 1 309 ? 1.563 -27.019 -26.886 1.00 27.03 309 GLY A CA 1
ATOM 2293 C C . GLY A 1 309 ? 0.086 -26.939 -26.549 1.00 27.68 309 GLY A C 1
ATOM 2294 O O . GLY A 1 309 ? -0.510 -25.857 -26.581 1.00 28.90 309 GLY A O 1
ATOM 2295 N N . ALA A 1 310 ? -0.526 -28.081 -26.221 1.00 27.63 310 ALA A N 1
ATOM 2296 C CA . ALA A 1 310 ? -1.928 -28.072 -25.808 1.00 36.56 310 ALA A CA 1
ATOM 2297 C C . ALA A 1 310 ? -2.127 -27.199 -24.573 1.00 40.98 310 ALA A C 1
ATOM 2298 O O . ALA A 1 310 ? -3.054 -26.377 -24.515 1.00 43.67 310 ALA A O 1
ATOM 2300 N N . ALA A 1 311 ? -1.252 -27.363 -23.576 1.00 27.69 311 ALA A N 1
ATOM 2301 C CA . ALA A 1 311 ? -1.296 -26.512 -22.391 1.00 27.77 311 ALA A CA 1
ATOM 2302 C C . ALA A 1 311 ? -1.199 -25.039 -22.768 1.00 28.20 311 ALA A C 1
ATOM 2303 O O . ALA A 1 311 ? -1.966 -24.203 -22.270 1.00 31.65 311 ALA A O 1
ATOM 2305 N N . LEU A 1 312 ? -0.263 -24.704 -23.660 1.00 27.93 312 LEU A N 1
ATOM 2306 C CA . LEU A 1 312 ? -0.085 -23.309 -24.048 1.00 28.45 312 LEU A CA 1
ATOM 2307 C C . LEU A 1 312 ? -1.336 -22.749 -24.711 1.00 41.25 312 LEU A C 1
ATOM 2308 O O . LEU A 1 312 ? -1.745 -21.620 -24.418 1.00 38.98 312 LEU A O 1
ATOM 2313 N N . ILE A 1 313 ? -1.959 -23.518 -25.608 1.00 38.30 313 ILE A N 1
ATOM 2314 C CA . ILE A 1 313 ? -3.160 -23.031 -26.286 1.00 35.88 313 ILE A CA 1
ATOM 2315 C C . ILE A 1 313 ? -4.286 -22.809 -25.284 1.00 36.39 313 ILE A C 1
ATOM 2316 O O . ILE A 1 313 ? -4.981 -21.786 -25.325 1.00 34.38 313 ILE A O 1
ATOM 2321 N N . ALA A 1 314 ? -4.494 -23.767 -24.376 1.00 40.44 314 ALA A N 1
ATOM 2322 C CA . ALA A 1 314 ? -5.530 -23.588 -23.362 1.00 31.98 314 ALA A CA 1
ATOM 2323 C C . ALA A 1 314 ? -5.284 -22.321 -22.548 1.00 32.21 314 ALA A C 1
ATOM 2324 O O . ALA A 1 314 ? -6.198 -21.509 -22.336 1.00 33.34 314 ALA A O 1
ATOM 2326 N N . ALA A 1 315 ? -4.039 -22.126 -22.105 1.00 31.24 315 ALA A N 1
ATOM 2327 C CA . ALA A 1 315 ? -3.723 -20.962 -21.285 1.00 31.45 315 ALA A CA 1
ATOM 2328 C C . ALA A 1 315 ? -3.938 -19.663 -22.053 1.00 32.44 315 ALA A C 1
ATOM 2329 O O . ALA A 1 315 ? -4.466 -18.692 -21.502 1.00 39.15 315 ALA A O 1
ATOM 2331 N N . LEU A 1 316 ? -3.536 -19.626 -23.326 1.00 34.67 316 LEU A N 1
ATOM 2332 C CA . LEU A 1 316 ? -3.753 -18.433 -24.138 1.00 33.51 316 LEU A CA 1
ATOM 2333 C C . LEU A 1 316 ? -5.236 -18.168 -24.367 1.00 34.91 316 LEU A C 1
ATOM 2334 O O . LEU A 1 316 ? -5.653 -17.007 -24.440 1.00 48.82 316 LEU A O 1
ATOM 2339 N N . LYS A 1 317 ? -6.045 -19.221 -24.488 1.00 35.92 317 LYS A N 1
ATOM 2340 C CA . LYS A 1 317 ? -7.484 -19.016 -24.616 1.00 36.39 317 LYS A CA 1
ATOM 2341 C C . LYS A 1 317 ? -8.068 -18.419 -23.344 1.00 41.72 317 LYS A C 1
ATOM 2342 O O . LYS A 1 317 ? -8.969 -17.575 -23.405 1.00 45.39 317 LYS A O 1
ATOM 2348 N N . ILE A 1 318 ? -7.576 -18.847 -22.180 1.00 38.94 318 ILE A N 1
ATOM 2349 C CA . ILE A 1 318 ? -8.143 -18.334 -20.935 1.00 36.76 318 ILE A CA 1
ATOM 2350 C C . ILE A 1 318 ? -7.627 -16.935 -20.601 1.00 37.14 318 ILE A C 1
ATOM 2351 O O . ILE A 1 318 ? -8.353 -16.126 -20.010 1.00 48.87 318 ILE A O 1
ATOM 2356 N N . ALA A 1 319 ? -6.400 -16.609 -20.995 1.00 40.65 319 ALA A N 1
ATOM 2357 C CA . ALA A 1 319 ? -5.695 -15.444 -20.473 1.00 44.91 319 ALA A CA 1
ATOM 2358 C C . ALA A 1 319 ? -6.058 -14.137 -21.162 1.00 54.03 319 ALA A C 1
ATOM 2359 O O . ALA A 1 319 ? -5.492 -13.099 -20.800 1.00 56.12 319 ALA A O 1
ATOM 2361 N N . LYS A 1 320 ? -6.961 -14.159 -22.147 1.00 65.85 320 LYS A N 1
ATOM 2362 C CA . LYS A 1 320 ? -7.275 -12.953 -22.909 1.00 76.95 320 LYS A CA 1
ATOM 2363 C C . LYS A 1 320 ? -7.649 -11.791 -21.995 1.00 78.01 320 LYS A C 1
ATOM 2364 O O . LYS A 1 320 ? -7.066 -10.705 -22.080 1.00 89.74 320 LYS A O 1
ATOM 2370 N N . ASP A 1 321 ? -8.620 -12.003 -21.110 1.00 69.75 321 ASP A N 1
ATOM 2371 C CA . ASP A 1 321 ? -9.127 -10.951 -20.238 1.00 61.27 321 ASP A CA 1
ATOM 2372 C C . ASP A 1 321 ? -8.486 -10.933 -18.855 1.00 57.82 321 ASP A C 1
ATOM 2373 O O . ASP A 1 321 ? -8.894 -10.124 -18.015 1.00 58.28 321 ASP A O 1
ATOM 2378 N N . ILE A 1 322 ? -7.514 -11.796 -18.588 1.00 54.92 322 ILE A N 1
ATOM 2379 C CA . ILE A 1 322 ? -6.916 -11.854 -17.246 1.00 49.28 322 ILE A CA 1
ATOM 2380 C C . ILE A 1 322 ? -6.108 -10.584 -16.993 1.00 53.88 322 ILE A C 1
ATOM 2381 O O . ILE A 1 322 ? -5.280 -10.201 -17.838 1.00 61.62 322 ILE A O 1
ATOM 2386 N N . PRO A 1 323 ? -6.302 -9.909 -15.860 1.00 50.94 323 PRO A N 1
ATOM 2387 C CA . PRO A 1 323 ? -5.609 -8.638 -15.619 1.00 41.76 323 PRO A CA 1
ATOM 2388 C C . PRO A 1 323 ? -4.105 -8.811 -15.459 1.00 60.66 323 PRO A C 1
ATOM 2389 O O . PRO A 1 323 ? -3.588 -9.904 -15.224 1.00 59.75 323 PRO A O 1
ATOM 2393 N N . GLU A 1 324 ? -3.408 -7.676 -15.573 1.00 54.02 324 GLU A N 1
ATOM 2394 C CA . GLU A 1 324 ? -1.954 -7.667 -15.710 1.00 53.87 324 GLU A CA 1
ATOM 2395 C C . GLU A 1 324 ? -1.235 -8.213 -14.479 1.00 50.41 324 GLU A C 1
ATOM 2396 O O . GLU A 1 324 ? -0.173 -8.832 -14.614 1.00 52.36 324 GLU A O 1
ATOM 2402 N N . GLU A 1 325 ? -1.781 -8.001 -13.282 1.00 48.11 325 GLU A N 1
ATOM 2403 C CA . GLU A 1 325 ? -1.061 -8.355 -12.063 1.00 46.81 325 GLU A CA 1
ATOM 2404 C C . GLU A 1 325 ? -1.136 -9.840 -11.721 1.00 43.36 325 GLU A C 1
ATOM 2405 O O . GLU A 1 325 ? -0.440 -10.280 -10.800 1.00 42.29 325 GLU A O 1
ATOM 2411 N N . LYS A 1 326 ? -1.958 -10.615 -12.422 1.00 42.31 326 LYS A N 1
ATOM 2412 C CA . LYS A 1 326 ? -2.094 -12.036 -12.140 1.00 45.21 326 LYS A CA 1
ATOM 2413 C C . LYS A 1 326 ? -0.932 -12.826 -12.741 1.00 34.19 326 LYS A C 1
ATOM 2414 O O . LYS A 1 326 ? -0.293 -12.405 -13.709 1.00 34.07 326 LYS A O 1
ATOM 2420 N N . ARG A 1 327 ? -0.663 -13.988 -12.149 1.00 33.17 327 ARG A N 1
ATOM 2421 C CA . ARG A 1 327 ? 0.320 -14.930 -12.666 1.00 31.83 327 ARG A CA 1
ATOM 2422 C C . ARG A 1 327 ? -0.363 -16.236 -13.038 1.00 31.41 327 ARG A C 1
ATOM 2423 O O . ARG A 1 327 ? -1.245 -16.714 -12.320 1.00 37.26 327 ARG A O 1
ATOM 2431 N N . MET A 1 328 ? 0.060 -16.818 -14.153 1.00 30.73 328 MET A N 1
ATOM 2432 C CA . MET A 1 328 ? -0.428 -18.113 -14.601 1.00 32.42 328 MET A CA 1
ATOM 2433 C C . MET A 1 328 ? 0.759 -19.049 -14.762 1.00 29.04 328 MET A C 1
ATOM 2434 O O . MET A 1 328 ? 1.847 -18.618 -15.150 1.00 28.87 328 MET A O 1
ATOM 2439 N N . VAL A 1 329 ? 0.563 -20.325 -14.444 1.00 35.56 329 VAL A N 1
ATOM 2440 C CA . VAL A 1 329 ? 1.614 -21.329 -14.559 1.00 27.51 329 VAL A CA 1
ATOM 2441 C C . VAL A 1 329 ? 1.068 -22.501 -15.361 1.00 27.32 329 VAL A C 1
ATOM 2442 O O . VAL A 1 329 ? -0.015 -23.014 -15.059 1.00 38.79 329 VAL A O 1
ATOM 2446 N N . ILE A 1 330 ? 1.806 -22.911 -16.388 1.00 26.76 330 ILE A N 1
ATOM 2447 C CA . ILE A 1 330 ? 1.438 -24.051 -17.214 1.00 26.57 330 ILE A CA 1
ATOM 2448 C C . ILE A 1 330 ? 2.537 -25.096 -17.102 1.00 25.72 330 ILE A C 1
ATOM 2449 O O . ILE A 1 330 ? 3.708 -24.766 -16.898 1.00 37.92 330 ILE A O 1
ATOM 2454 N N . ILE A 1 331 ? 2.153 -26.363 -17.224 1.00 25.60 331 ILE A N 1
ATOM 2455 C CA . ILE A 1 331 ? 3.073 -27.486 -17.068 1.00 38.47 331 ILE A CA 1
ATOM 2456 C C . ILE A 1 331 ? 3.467 -27.994 -18.448 1.00 39.70 331 ILE A C 1
ATOM 2457 O O . ILE A 1 331 ? 2.597 -28.265 -19.286 1.00 41.39 331 ILE A O 1
ATOM 2462 N N . LEU A 1 332 ? 4.774 -28.131 -18.690 1.00 38.39 332 LEU A N 1
ATOM 2463 C CA . LEU A 1 332 ? 5.239 -28.733 -19.937 1.00 36.76 332 LEU A CA 1
ATOM 2464 C C . LEU A 1 332 ? 5.732 -30.145 -19.653 1.00 30.02 332 LEU A C 1
ATOM 2465 O O . LEU A 1 332 ? 6.828 -30.313 -19.097 1.00 29.71 332 LEU A O 1
ATOM 2470 N N . PRO A 1 333 ? 4.975 -31.179 -20.034 1.00 23.96 333 PRO A N 1
ATOM 2471 C CA . PRO A 1 333 ? 5.254 -32.526 -19.503 1.00 23.89 333 PRO A CA 1
ATOM 2472 C C . PRO A 1 333 ? 6.538 -33.174 -19.999 1.00 23.59 333 PRO A C 1
ATOM 2473 O O . PRO A 1 333 ? 7.213 -33.846 -19.210 1.00 38.80 333 PRO A O 1
ATOM 2477 N N . ASP A 1 334 ? 6.904 -33.012 -21.270 1.00 26.82 334 ASP A N 1
ATOM 2478 C CA . ASP A 1 334 ? 8.068 -33.723 -21.790 1.00 32.52 334 ASP A CA 1
ATOM 2479 C C . ASP A 1 334 ? 8.680 -32.947 -22.950 1.00 37.97 334 ASP A C 1
ATOM 2480 O O . ASP A 1 334 ? 8.174 -31.902 -23.365 1.00 43.24 334 ASP A O 1
ATOM 2485 N N . GLY A 1 335 ? 9.780 -33.485 -23.482 1.00 40.66 335 GLY A N 1
ATOM 2486 C CA . GLY A 1 335 ? 10.588 -32.810 -24.468 1.00 38.14 335 GLY A CA 1
ATOM 2487 C C . GLY A 1 335 ? 10.424 -33.357 -25.875 1.00 33.88 335 GLY A C 1
ATOM 2488 O O . GLY A 1 335 ? 9.601 -34.234 -26.148 1.00 35.31 335 GLY A O 1
ATOM 2489 N N . ILE A 1 336 ? 11.254 -32.823 -26.777 1.00 27.06 336 ILE A N 1
ATOM 2490 C CA . ILE A 1 336 ? 11.176 -33.161 -28.194 1.00 31.20 336 ILE A CA 1
ATOM 2491 C C . ILE A 1 336 ? 11.717 -34.541 -28.526 1.00 45.04 336 ILE A C 1
ATOM 2492 O O . ILE A 1 336 ? 11.510 -35.012 -29.651 1.00 53.48 336 ILE A O 1
ATOM 2497 N N . ARG A 1 337 ? 12.403 -35.199 -27.586 1.00 39.55 337 ARG A N 1
ATOM 2498 C CA . ARG A 1 337 ? 13.153 -36.409 -27.918 1.00 45.03 337 ARG A CA 1
ATOM 2499 C C . ARG A 1 337 ? 12.273 -37.455 -28.592 1.00 53.07 337 ARG A C 1
ATOM 2500 O O . ARG A 1 337 ? 12.646 -38.028 -29.623 1.00 61.11 337 ARG A O 1
ATOM 2508 N N . ASN A 1 338 ? 11.095 -37.714 -28.026 1.00 50.49 338 ASN A N 1
ATOM 2509 C CA . ASN A 1 338 ? 10.230 -38.741 -28.591 1.00 52.94 338 ASN A CA 1
ATOM 2510 C C . ASN A 1 338 ? 9.633 -38.308 -29.922 1.00 50.30 338 ASN A C 1
ATOM 2511 O O . ASN A 1 338 ? 9.345 -39.151 -30.778 1.00 59.28 338 ASN A O 1
ATOM 2516 N N . TYR A 1 339 ? 9.432 -37.008 -30.108 1.00 37.95 339 TYR A N 1
ATOM 2517 C CA . TYR A 1 339 ? 8.676 -36.469 -31.228 1.00 32.85 339 TYR A CA 1
ATOM 2518 C C . TYR A 1 339 ? 9.546 -36.029 -32.402 1.00 33.21 339 TYR A C 1
ATOM 2519 O O . TYR A 1 339 ? 9.024 -35.425 -33.343 1.00 36.13 339 TYR A O 1
ATOM 2528 N N . LEU A 1 340 ? 10.859 -36.286 -32.349 1.00 31.75 340 LEU A N 1
ATOM 2529 C CA . LEU A 1 340 ? 11.784 -35.767 -33.359 1.00 29.94 340 LEU A CA 1
ATOM 2530 C C . LEU A 1 340 ? 11.291 -36.008 -34.781 1.00 33.82 340 LEU A C 1
ATOM 2531 O O . LEU A 1 340 ? 11.424 -35.134 -35.646 1.00 27.80 340 LEU A O 1
ATOM 2536 N N . THR A 1 341 ? 10.730 -37.182 -35.048 1.00 34.51 341 THR A N 1
ATOM 2537 C CA . THR A 1 341 ? 10.235 -37.484 -36.382 1.00 35.15 341 THR A CA 1
ATOM 2538 C C . THR A 1 341 ? 8.749 -37.195 -36.554 1.00 42.16 341 THR A C 1
ATOM 2539 O O . THR A 1 341 ? 8.213 -37.456 -37.636 1.00 51.34 341 THR A O 1
ATOM 2543 N N . LYS A 1 342 ? 8.060 -36.673 -35.536 1.00 36.62 342 LYS A N 1
ATOM 2544 C CA . LYS A 1 342 ? 6.633 -36.472 -35.745 1.00 34.42 342 LYS A CA 1
ATOM 2545 C C . LYS A 1 342 ? 6.242 -35.000 -35.821 1.00 40.19 342 LYS A C 1
ATOM 2546 O O . LYS A 1 342 ? 6.173 -34.448 -36.919 1.00 50.28 342 LYS A O 1
ATOM 2552 N N . PHE A 1 343 ? 6.099 -34.302 -34.700 1.00 35.85 343 PHE A N 1
ATOM 2553 C CA . PHE A 1 343 ? 5.665 -32.919 -34.853 1.00 27.74 343 PHE A CA 1
ATOM 2554 C C . PHE A 1 343 ? 6.835 -31.964 -35.030 1.00 35.70 343 PHE A C 1
ATOM 2555 O O . PHE A 1 343 ? 6.624 -30.817 -35.441 1.00 28.19 343 PHE A O 1
ATOM 2563 N N . VAL A 1 344 ? 8.057 -32.421 -34.757 1.00 34.59 344 VAL A N 1
ATOM 2564 C CA . VAL A 1 344 ? 9.233 -31.599 -35.009 1.00 37.13 344 VAL A CA 1
ATOM 2565 C C . VAL A 1 344 ? 9.544 -31.563 -36.498 1.00 41.83 344 VAL A C 1
ATOM 2566 O O . VAL A 1 344 ? 10.044 -30.555 -37.014 1.00 40.19 344 VAL A O 1
ATOM 2570 N N . SER A 1 345 ? 9.236 -32.642 -37.215 1.00 42.04 345 SER A N 1
ATOM 2571 C CA . SER A 1 345 ? 9.545 -32.740 -38.634 1.00 37.82 345 SER A CA 1
ATOM 2572 C C . SER A 1 345 ? 8.526 -31.958 -39.453 1.00 30.71 345 SER A C 1
ATOM 2573 O O . SER A 1 345 ? 7.317 -32.160 -39.311 1.00 32.12 345 SER A O 1
ATOM 2576 N N . GLU A 1 346 ? 9.017 -31.066 -40.316 1.00 31.06 346 GLU A N 1
ATOM 2577 C CA . GLU A 1 346 ? 8.112 -30.338 -41.197 1.00 31.91 346 GLU A CA 1
ATOM 2578 C C . GLU A 1 346 ? 7.421 -31.275 -42.181 1.00 37.43 346 GLU A C 1
ATOM 2579 O O . GLU A 1 346 ? 6.272 -31.032 -42.565 1.00 32.92 346 GLU A O 1
ATOM 2585 N N . TYR A 1 347 ? 8.102 -32.347 -42.596 1.00 34.16 347 TYR A N 1
ATOM 2586 C CA . TYR A 1 347 ? 7.485 -33.332 -43.481 1.00 36.27 347 TYR A CA 1
ATOM 2587 C C . TYR A 1 347 ? 6.247 -33.949 -42.838 1.00 37.24 347 TYR A C 1
ATOM 2588 O O . TYR A 1 347 ? 5.175 -34.010 -43.452 1.00 38.71 347 TYR A O 1
ATOM 2597 N N . TRP A 1 348 ? 6.385 -34.421 -41.599 1.00 33.87 348 TRP A N 1
ATOM 2598 C CA . TRP A 1 348 ? 5.270 -35.045 -40.893 1.00 36.49 348 TRP A CA 1
ATOM 2599 C C . TRP A 1 348 ? 4.130 -34.057 -40.679 1.00 42.89 348 TRP A C 1
ATOM 2600 O O . TRP A 1 348 ? 2.954 -34.434 -40.732 1.00 47.89 348 TRP A O 1
ATOM 2611 N N . MET A 1 349 ? 4.460 -32.785 -40.440 1.00 44.30 349 MET A N 1
ATOM 2612 C CA . MET A 1 349 ? 3.429 -31.768 -40.248 1.00 40.63 349 MET A CA 1
ATOM 2613 C C . MET A 1 349 ? 2.668 -31.508 -41.542 1.00 36.93 349 MET A C 1
ATOM 2614 O O . MET A 1 349 ? 1.434 -31.428 -41.545 1.00 36.81 349 MET A O 1
ATOM 2619 N N . GLU A 1 350 ? 3.391 -31.367 -42.655 1.00 36.41 350 GLU A N 1
ATOM 2620 C CA . GLU A 1 350 ? 2.737 -31.130 -43.937 1.00 38.21 350 GLU A CA 1
ATOM 2621 C C . GLU A 1 350 ? 1.935 -32.340 -44.394 1.00 39.01 350 GLU A C 1
ATOM 2622 O O . GLU A 1 350 ? 0.913 -32.185 -45.071 1.00 40.22 350 GLU A O 1
ATOM 2628 N N . THR A 1 351 ? 2.378 -33.546 -44.030 1.00 38.91 351 THR A N 1
ATOM 2629 C CA . THR A 1 351 ? 1.644 -34.752 -44.397 1.00 37.38 351 THR A CA 1
ATOM 2630 C C . THR A 1 351 ? 0.277 -34.784 -43.726 1.00 38.26 351 THR A C 1
ATOM 2631 O O . THR A 1 351 ? -0.746 -35.006 -44.383 1.00 35.54 351 THR A O 1
ATOM 2635 N N . ARG A 1 352 ? 0.239 -34.543 -42.413 1.00 40.85 352 ARG A N 1
ATOM 2636 C CA . ARG A 1 352 ? -1.015 -34.582 -41.672 1.00 40.45 352 ARG A CA 1
ATOM 2637 C C . ARG A 1 352 ? -1.928 -33.407 -41.996 1.00 45.35 352 ARG A C 1
ATOM 2638 O O . ARG A 1 352 ? -3.075 -33.394 -41.538 1.00 47.76 352 ARG A O 1
ATOM 2646 N N . GLY A 1 353 ? -1.454 -32.430 -42.762 1.00 35.11 353 GLY A N 1
ATOM 2647 C CA . GLY A 1 353 ? -2.226 -31.239 -43.035 1.00 36.00 353 GLY A CA 1
ATOM 2648 C C . GLY A 1 353 ? -2.072 -30.137 -42.014 1.00 47.67 353 GLY A C 1
ATOM 2649 O O . GLY A 1 353 ? -2.762 -29.117 -42.120 1.00 48.70 353 GLY A O 1
ATOM 2650 N N . PHE A 1 354 ? -1.196 -30.310 -41.024 1.00 42.14 354 PHE A N 1
ATOM 2651 C CA . PHE A 1 354 ? -0.972 -29.272 -40.028 1.00 39.31 354 PHE A CA 1
ATOM 2652 C C . PHE A 1 354 ? -0.105 -28.138 -40.557 1.00 34.19 354 PHE A C 1
ATOM 2653 O O . PHE A 1 354 ? -0.054 -27.072 -39.935 1.00 60.51 354 PHE A O 1
ATOM 2661 N N . LEU A 1 355 ? 0.573 -28.343 -41.683 1.00 34.64 355 LEU A N 1
ATOM 2662 C CA . LEU A 1 355 ? 1.316 -27.291 -42.358 1.00 35.29 355 LEU A CA 1
ATOM 2663 C C . LEU A 1 355 ? 1.101 -27.424 -43.857 1.00 44.34 355 LEU A C 1
ATOM 2664 O O . LEU A 1 355 ? 0.807 -28.510 -44.364 1.00 46.75 355 LEU A O 1
ATOM 2669 N N . GLN A 1 356 ? 1.244 -26.316 -44.557 1.00 40.52 356 GLN A N 1
ATOM 2670 C CA . GLN A 1 356 ? 1.046 -26.391 -45.996 1.00 40.24 356 GLN A CA 1
ATOM 2671 C C . GLN A 1 356 ? 2.385 -26.545 -46.693 1.00 45.04 356 GLN A C 1
ATOM 2672 O O . GLN A 1 356 ? 3.310 -25.768 -46.413 1.00 48.77 356 GLN A O 1
ATOM 2678 N N . PRO A 1 357 ? 2.546 -27.529 -47.577 1.00 53.27 357 PRO A N 1
ATOM 2679 C CA . PRO A 1 357 ? 3.810 -27.650 -48.316 1.00 60.60 357 PRO A CA 1
ATOM 2680 C C . PRO A 1 357 ? 4.041 -26.436 -49.203 1.00 71.18 357 PRO A C 1
ATOM 2681 O O . PRO A 1 357 ? 3.168 -26.031 -49.974 1.00 74.72 357 PRO A O 1
ATOM 2685 N N . VAL A 1 358 ? 5.236 -25.864 -49.098 1.00 76.75 358 VAL A N 1
ATOM 2686 C CA . VAL A 1 358 ? 5.610 -24.671 -49.847 1.00 82.90 358 VAL A CA 1
ATOM 2687 C C . VAL A 1 358 ? 6.342 -25.101 -51.108 1.00 83.82 358 VAL A C 1
ATOM 2688 O O . VAL A 1 358 ? 7.138 -26.049 -51.087 1.00 85.48 358 VAL A O 1
ATOM 2692 N N . CYS A 1 359 ? 6.081 -24.402 -52.209 1.00 77.69 359 CYS A N 1
ATOM 2693 C CA . CYS A 1 359 ? 6.688 -24.723 -53.495 1.00 71.79 359 CYS A CA 1
ATOM 2694 C C . CYS A 1 359 ? 7.970 -23.911 -53.629 1.00 76.03 359 CYS A C 1
ATOM 2695 O O . CYS A 1 359 ? 7.927 -22.683 -53.751 1.00 79.50 359 CYS A O 1
ATOM 2698 N N . GLN A 1 360 ? 9.110 -24.602 -53.619 1.00 76.19 360 GLN A N 1
ATOM 2699 C CA . GLN A 1 360 ? 10.397 -23.922 -53.522 1.00 80.48 360 GLN A CA 1
ATOM 2700 C C . GLN A 1 360 ? 10.826 -23.324 -54.855 1.00 80.55 360 GLN A C 1
ATOM 2701 O O . GLN A 1 360 ? 11.343 -22.202 -54.897 1.00 88.43 360 GLN A O 1
ATOM 2707 N N . ASN A 1 361 ? 10.625 -24.051 -55.947 1.00 77.87 361 ASN A N 1
ATOM 2708 C CA . ASN A 1 361 ? 11.030 -23.603 -57.272 1.00 85.60 361 ASN A CA 1
ATOM 2709 C C . ASN A 1 361 ? 9.800 -23.145 -58.046 1.00 96.59 361 ASN A C 1
ATOM 2710 O O . ASN A 1 361 ? 8.826 -23.894 -58.170 1.00 100.09 361 ASN A O 1
ATOM 2715 N N . GLU A 1 362 ? 9.849 -21.915 -58.566 1.00 102.75 362 GLU A N 1
ATOM 2716 C CA . GLU A 1 362 ? 8.692 -21.364 -59.262 1.00 107.51 362 GLU A CA 1
ATOM 2717 C C . GLU A 1 362 ? 8.420 -22.069 -60.585 1.00 107.34 362 GLU A C 1
ATOM 2718 O O . GLU A 1 362 ? 7.293 -21.999 -61.088 1.00 107.77 362 GLU A O 1
ATOM 2724 N N . MET A 1 363 ? 9.422 -22.747 -61.154 1.00 107.59 363 MET A N 1
ATOM 2725 C CA . MET A 1 363 ? 9.192 -23.553 -62.350 1.00 111.33 363 MET A CA 1
ATOM 2726 C C . MET A 1 363 ? 8.081 -24.568 -62.122 1.00 103.21 363 MET A C 1
ATOM 2727 O O . MET A 1 363 ? 7.299 -24.864 -63.033 1.00 101.97 363 MET A O 1
ATOM 2732 N N . ASN A 1 364 ? 7.992 -25.104 -60.905 1.00 98.45 364 ASN A N 1
ATOM 2733 C CA . ASN A 1 364 ? 6.985 -26.095 -60.553 1.00 91.30 364 ASN A CA 1
ATOM 2734 C C . ASN A 1 364 ? 5.602 -25.495 -60.334 1.00 88.08 364 ASN A C 1
ATOM 2735 O O . ASN A 1 364 ? 4.647 -26.254 -60.135 1.00 86.06 364 ASN A O 1
ATOM 2740 N N . LYS A 1 365 ? 5.470 -24.164 -60.363 1.00 87.41 365 LYS A N 1
ATOM 2741 C CA . LYS A 1 365 ? 4.213 -23.516 -59.993 1.00 84.30 365 LYS A CA 1
ATOM 2742 C C . LYS A 1 365 ? 3.019 -24.000 -60.808 1.00 74.05 365 LYS A C 1
ATOM 2743 O O . LYS A 1 365 ? 1.882 -23.887 -60.336 1.00 66.99 365 LYS A O 1
ATOM 2749 N N . TRP A 1 366 ? 3.237 -24.534 -62.011 1.00 72.94 366 TRP A N 1
ATOM 2750 C CA . TRP A 1 366 ? 2.099 -24.902 -62.849 1.00 73.14 366 TRP A CA 1
ATOM 2751 C C . TRP A 1 366 ? 1.459 -26.214 -62.404 1.00 80.81 366 TRP A C 1
ATOM 2752 O O . TRP A 1 366 ? 0.228 -26.325 -62.386 1.00 84.54 366 TRP A O 1
ATOM 2763 N N . TRP A 1 367 ? 2.261 -27.212 -62.036 1.00 79.43 367 TRP A N 1
ATOM 2764 C CA . TRP A 1 367 ? 1.728 -28.512 -61.642 1.00 75.94 367 TRP A CA 1
ATOM 2765 C C . TRP A 1 367 ? 1.527 -28.650 -60.139 1.00 68.37 367 TRP A C 1
ATOM 2766 O O . TRP A 1 367 ? 1.076 -29.708 -59.687 1.00 72.19 367 TRP A O 1
ATOM 2777 N N . TRP A 1 368 ? 1.828 -27.610 -59.359 1.00 61.69 368 TRP A N 1
ATOM 2778 C CA . TRP A 1 368 ? 1.822 -27.744 -57.904 1.00 59.90 368 TRP A CA 1
ATOM 2779 C C . TRP A 1 368 ? 0.413 -27.959 -57.366 1.00 55.42 368 TRP A C 1
ATOM 2780 O O . TRP A 1 368 ? 0.187 -28.838 -56.526 1.00 54.87 368 TRP A O 1
ATOM 2791 N N . ASN A 1 369 ? -0.544 -27.159 -57.826 1.00 52.43 369 ASN A N 1
ATOM 2792 C CA . ASN A 1 369 ? -1.915 -27.231 -57.342 1.00 52.31 369 ASN A CA 1
ATOM 2793 C C . ASN A 1 369 ? -2.814 -28.108 -58.206 1.00 57.31 369 ASN A C 1
ATOM 2794 O O . ASN A 1 369 ? -4.018 -28.182 -57.941 1.00 56.29 369 ASN A O 1
ATOM 2799 N N . MET A 1 370 ? -2.269 -28.756 -59.233 1.00 59.04 370 MET A N 1
ATOM 2800 C CA . MET A 1 370 ? -3.047 -29.703 -60.020 1.00 61.99 370 MET A CA 1
ATOM 2801 C C . MET A 1 370 ? -3.357 -30.949 -59.198 1.00 65.31 370 MET A C 1
ATOM 2802 O O . MET A 1 370 ? -2.533 -31.411 -58.404 1.00 67.59 370 MET A O 1
ATOM 2807 N N . LYS A 1 371 ? -4.559 -31.489 -59.387 1.00 65.97 371 LYS A N 1
ATOM 2808 C CA . LYS A 1 371 ? -4.988 -32.671 -58.654 1.00 68.27 371 LYS A CA 1
ATOM 2809 C C . LYS A 1 371 ? -4.294 -33.925 -59.181 1.00 71.95 371 LYS A C 1
ATOM 2810 O O . LYS A 1 371 ? -3.760 -33.956 -60.293 1.00 77.05 371 LYS A O 1
ATOM 2816 N N . ILE A 1 372 ? -4.295 -34.971 -58.349 1.00 68.99 372 ILE A N 1
ATOM 2817 C CA . ILE A 1 372 ? -3.855 -36.291 -58.790 1.00 62.81 372 ILE A CA 1
ATOM 2818 C C . ILE A 1 372 ? -4.729 -36.812 -59.922 1.00 63.36 372 ILE A C 1
ATOM 2819 O O . ILE A 1 372 ? -4.294 -37.671 -60.697 1.00 66.16 372 ILE A O 1
ATOM 2824 N N . SER A 1 373 ? -5.962 -36.310 -60.035 1.00 62.34 373 SER A N 1
ATOM 2825 C CA . SER A 1 373 ? -6.874 -36.780 -61.073 1.00 68.42 373 SER A CA 1
ATOM 2826 C C . SER A 1 373 ? -6.304 -36.567 -62.470 1.00 68.11 373 SER A C 1
ATOM 2827 O O . SER A 1 373 ? -6.580 -37.359 -63.379 1.00 66.38 373 SER A O 1
ATOM 2830 N N . ASN A 1 374 ? -5.510 -35.510 -62.661 1.00 67.82 374 ASN A N 1
ATOM 2831 C CA . ASN A 1 374 ? -4.877 -35.286 -63.957 1.00 70.59 374 ASN A CA 1
ATOM 2832 C C . ASN A 1 374 ? -3.869 -36.380 -64.282 1.00 71.14 374 ASN A C 1
ATOM 2833 O O . ASN A 1 374 ? -3.638 -36.678 -65.460 1.00 75.20 374 ASN A O 1
ATOM 2838 N N . LEU A 1 375 ? -3.265 -36.984 -63.263 1.00 70.78 375 LEU A N 1
ATOM 2839 C CA . LEU A 1 375 ? -2.379 -38.117 -63.475 1.00 70.80 375 LEU A CA 1
ATOM 2840 C C . LEU A 1 375 ? -3.169 -39.342 -63.926 1.00 77.60 375 LEU A C 1
ATOM 2841 O O . LEU A 1 375 ? -4.380 -39.455 -63.710 1.00 77.24 375 LEU A O 1
ATOM 2846 N N . SER A 1 376 ? -2.461 -40.269 -64.568 1.00 81.94 376 SER A N 1
ATOM 2847 C CA . SER A 1 376 ? -3.027 -41.554 -64.957 1.00 87.09 376 SER A CA 1
ATOM 2848 C C . SER A 1 376 ? -2.043 -42.649 -64.581 1.00 89.28 376 SER A C 1
ATOM 2849 O O . SER A 1 376 ? -0.862 -42.574 -64.931 1.00 85.09 376 SER A O 1
ATOM 2852 N N . PHE A 1 377 ? -2.535 -43.660 -63.867 1.00 87.97 377 PHE A N 1
ATOM 2853 C CA . PHE A 1 377 ? -1.692 -44.709 -63.315 1.00 80.07 377 PHE A CA 1
ATOM 2854 C C . PHE A 1 377 ? -2.498 -45.996 -63.232 1.00 78.18 377 PHE A C 1
ATOM 2855 O O . PHE A 1 377 ? -3.730 -45.986 -63.301 1.00 82.23 377 PHE A O 1
ATOM 2863 N N . ASP A 1 378 ? -1.786 -47.110 -63.083 1.00 74.32 378 ASP A N 1
ATOM 2864 C CA . ASP A 1 378 ? -2.431 -48.415 -63.081 1.00 73.41 378 ASP A CA 1
ATOM 2865 C C . ASP A 1 378 ? -3.321 -48.593 -61.857 1.00 68.11 378 ASP A C 1
ATOM 2866 O O . ASP A 1 378 ? -2.960 -48.213 -60.740 1.00 63.82 378 ASP A O 1
ATOM 2871 N N . LYS A 1 379 ? -4.495 -49.180 -62.080 1.00 66.42 379 LYS A N 1
ATOM 2872 C CA . LYS A 1 379 ? -5.333 -49.680 -60.998 1.00 65.68 379 LYS A CA 1
ATOM 2873 C C . LYS A 1 379 ? -4.991 -51.151 -60.811 1.00 67.83 379 LYS A C 1
ATOM 2874 O O . LYS A 1 379 ? -5.299 -51.982 -61.672 1.00 74.51 379 LYS A O 1
ATOM 2880 N N . GLN A 1 380 ? -4.361 -51.475 -59.688 1.00 63.37 380 GLN A N 1
ATOM 2881 C CA . GLN A 1 380 ? -3.912 -52.835 -59.452 1.00 65.26 380 GLN A CA 1
ATOM 2882 C C . GLN A 1 380 ? -5.069 -53.687 -58.954 1.00 69.27 380 GLN A C 1
ATOM 2883 O O . GLN A 1 380 ? -5.889 -53.236 -58.149 1.00 75.11 380 GLN A O 1
ATOM 2889 N N . SER A 1 381 ? -5.142 -54.917 -59.456 1.00 75.38 381 SER A N 1
ATOM 2890 C CA . SER A 1 381 ? -6.192 -55.832 -59.035 1.00 70.45 381 SER A CA 1
ATOM 2891 C C . SER A 1 381 ? -6.109 -56.071 -57.534 1.00 67.01 381 SER A C 1
ATOM 2892 O O . SER A 1 381 ? -5.027 -56.306 -56.988 1.00 54.06 381 SER A O 1
ATOM 2895 N N . LEU A 1 382 ? -7.252 -55.991 -56.862 1.00 71.44 382 LEU A N 1
ATOM 2896 C CA . LEU A 1 382 ? -7.308 -56.211 -55.425 1.00 53.94 382 LEU A CA 1
ATOM 2897 C C . LEU A 1 382 ? -7.466 -57.703 -55.166 1.00 54.90 382 LEU A C 1
ATOM 2898 O O . LEU A 1 382 ? -8.468 -58.306 -55.565 1.00 56.36 382 LEU A O 1
ATOM 2903 N N . LEU A 1 383 ? -6.483 -58.291 -54.492 1.00 54.21 383 LEU A N 1
ATOM 2904 C CA . LEU A 1 383 ? -6.527 -59.708 -54.171 1.00 55.15 383 LEU A CA 1
ATOM 2905 C C . LEU A 1 383 ? -7.504 -59.953 -53.028 1.00 55.12 383 LEU A C 1
ATOM 2906 O O . LEU A 1 383 ? -7.726 -59.087 -52.177 1.00 69.60 383 LEU A O 1
ATOM 2911 N N . LYS A 1 384 ? -8.095 -61.146 -53.015 1.00 57.74 384 LYS A N 1
ATOM 2912 C CA . LYS A 1 384 ? -9.081 -61.464 -51.997 1.00 61.74 384 LYS A CA 1
ATOM 2913 C C . LYS A 1 384 ? -8.390 -62.008 -50.748 1.00 67.81 384 LYS A C 1
ATOM 2914 O O . LYS A 1 384 ? -7.175 -62.221 -50.718 1.00 70.52 384 LYS A O 1
ATOM 2920 N N . GLU A 1 385 ? -9.176 -62.268 -49.709 1.00 74.13 385 GLU A N 1
ATOM 2921 C CA . GLU A 1 385 ? -8.619 -62.741 -48.452 1.00 75.52 385 GLU A CA 1
ATOM 2922 C C . GLU A 1 385 ? -8.364 -64.238 -48.519 1.00 76.33 385 GLU A C 1
ATOM 2923 O O . GLU A 1 385 ? -9.192 -65.000 -49.028 1.00 78.12 385 GLU A O 1
ATOM 2929 N N . ASN A 1 386 ? -7.212 -64.651 -47.998 1.00 75.19 386 ASN A N 1
ATOM 2930 C CA . ASN A 1 386 ? -6.833 -66.058 -47.895 1.00 74.95 386 ASN A CA 1
ATOM 2931 C C . ASN A 1 386 ? -6.928 -66.759 -49.251 1.00 74.34 386 ASN A C 1
ATOM 2932 O O . ASN A 1 386 ? -7.723 -67.675 -49.465 1.00 75.79 386 ASN A O 1
ATOM 2937 N N . THR A 1 387 ? -6.093 -66.290 -50.176 1.00 68.61 387 THR A N 1
ATOM 2938 C CA . THR A 1 387 ? -5.971 -66.888 -51.499 1.00 60.42 387 THR A CA 1
ATOM 2939 C C . THR A 1 387 ? -4.506 -67.125 -51.844 1.00 60.15 387 THR A C 1
ATOM 2940 O O . THR A 1 387 ? -4.072 -68.267 -52.016 1.00 72.30 387 THR A O 1
ATOM 2944 N N . VAL A 1 388 ? -3.747 -66.039 -51.955 1.00 58.56 388 VAL A N 1
ATOM 2945 C CA . VAL A 1 388 ? -2.390 -66.082 -52.485 1.00 58.39 388 VAL A CA 1
ATOM 2946 C C . VAL A 1 388 ? -1.429 -66.600 -51.423 1.00 57.96 388 VAL A C 1
ATOM 2947 O O . VAL A 1 388 ? -1.373 -66.073 -50.306 1.00 56.61 388 VAL A O 1
ATOM 2951 N N . THR A 1 389 ? -0.681 -67.647 -51.765 1.00 59.23 389 THR A N 1
ATOM 2952 C CA . THR A 1 389 ? 0.441 -68.091 -50.953 1.00 58.97 389 THR A CA 1
ATOM 2953 C C . THR A 1 389 ? 1.628 -67.147 -51.137 1.00 57.63 389 THR A C 1
ATOM 2954 O O . THR A 1 389 ? 1.719 -66.405 -52.117 1.00 71.05 389 THR A O 1
ATOM 2958 N N . CYS A 1 390 ? 2.548 -67.185 -50.171 1.00 56.90 390 CYS A N 1
ATOM 2959 C CA . CYS A 1 390 ? 3.674 -66.254 -50.175 1.00 55.60 390 CYS A CA 1
ATOM 2960 C C . CYS A 1 390 ? 4.593 -66.471 -51.371 1.00 66.75 390 CYS A C 1
ATOM 2961 O O . CYS A 1 390 ? 5.159 -65.509 -51.904 1.00 62.46 390 CYS A O 1
ATOM 2964 N N . GLN A 1 391 ? 4.777 -67.725 -51.790 1.00 58.42 391 GLN A N 1
ATOM 2965 C CA . GLN A 1 391 ? 5.544 -68.003 -53.002 1.00 59.61 391 GLN A CA 1
ATOM 2966 C C . GLN A 1 391 ? 4.986 -67.213 -54.180 1.00 59.49 391 GLN A C 1
ATOM 2967 O O . GLN A 1 391 ? 5.707 -66.457 -54.851 1.00 59.10 391 GLN A O 1
ATOM 2973 N N . GLU A 1 392 ? 3.680 -67.360 -54.419 1.00 59.92 392 GLU A N 1
ATOM 2974 C CA . GLU A 1 392 ? 3.008 -66.593 -55.460 1.00 59.86 392 GLU A CA 1
ATOM 2975 C C . GLU A 1 392 ? 3.167 -65.095 -55.237 1.00 66.46 392 GLU A C 1
ATOM 2976 O O . GLU A 1 392 ? 3.339 -64.335 -56.195 1.00 67.51 392 GLU A O 1
ATOM 2982 N N . ALA A 1 393 ? 3.116 -64.650 -53.979 1.00 56.46 393 ALA A N 1
ATOM 2983 C CA . ALA A 1 393 ? 3.244 -63.226 -53.692 1.00 54.69 393 ALA A CA 1
ATOM 2984 C C . ALA A 1 393 ? 4.678 -62.735 -53.812 1.00 63.09 393 ALA A C 1
ATOM 2985 O O . ALA A 1 393 ? 4.897 -61.552 -54.087 1.00 60.89 393 ALA A O 1
ATOM 2987 N N . MET A 1 394 ? 5.663 -63.604 -53.578 1.00 58.42 394 MET A N 1
ATOM 2988 C CA . MET A 1 394 ? 7.030 -63.260 -53.953 1.00 59.14 394 MET A CA 1
ATOM 2989 C C . MET A 1 394 ? 7.112 -63.007 -55.451 1.00 55.84 394 MET A C 1
ATOM 2990 O O . MET A 1 394 ? 7.666 -61.993 -55.897 1.00 55.26 394 MET A O 1
ATOM 2995 N N . HIS A 1 395 ? 6.536 -63.918 -56.242 1.00 59.84 395 HIS A N 1
ATOM 2996 C CA . HIS A 1 395 ? 6.499 -63.742 -57.693 1.00 58.55 395 HIS A CA 1
ATOM 2997 C C . HIS A 1 395 ? 5.846 -62.415 -58.077 1.00 57.53 395 HIS A C 1
ATOM 2998 O O . HIS A 1 395 ? 6.419 -61.616 -58.832 1.00 57.53 395 HIS A O 1
ATOM 3005 N N . MET A 1 396 ? 4.647 -62.157 -57.546 1.00 56.78 396 MET A N 1
ATOM 3006 C CA . MET A 1 396 ? 3.895 -60.960 -57.914 1.00 56.04 396 MET A CA 1
ATOM 3007 C C . MET A 1 396 ? 4.614 -59.691 -57.476 1.00 54.47 396 MET A C 1
ATOM 3008 O O . MET A 1 396 ? 4.695 -58.721 -58.238 1.00 54.39 396 MET A O 1
ATOM 3013 N N . LEU A 1 397 ? 5.127 -59.673 -56.244 1.00 58.28 397 LEU A N 1
ATOM 3014 C CA . LEU A 1 397 ? 5.881 -58.517 -55.774 1.00 55.40 397 LEU A CA 1
ATOM 3015 C C . LEU A 1 397 ? 7.088 -58.253 -56.662 1.00 57.88 397 LEU A C 1
ATOM 3016 O O . LEU A 1 397 ? 7.423 -57.094 -56.936 1.00 63.95 397 LEU A O 1
ATOM 3021 N N . LYS A 1 398 ? 7.754 -59.314 -57.123 1.00 53.94 398 LYS A N 1
ATOM 3022 C CA . LYS A 1 398 ? 8.843 -59.123 -58.075 1.00 54.86 398 LYS 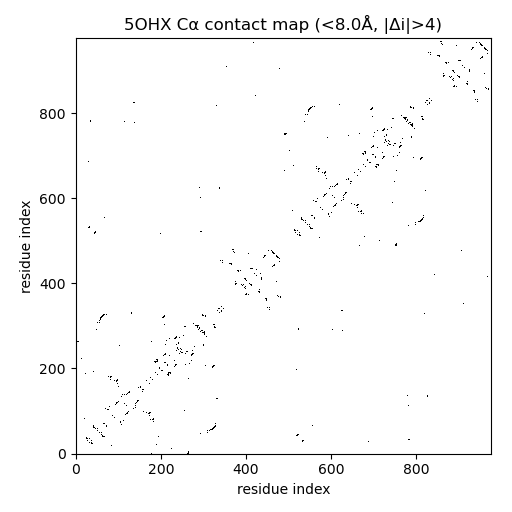A CA 1
ATOM 3023 C C . LYS A 1 398 ? 8.338 -58.477 -59.358 1.00 55.56 398 LYS A C 1
ATOM 3024 O O . LYS A 1 398 ? 8.975 -57.563 -59.894 1.00 55.53 398 LYS A O 1
ATOM 3030 N N . ASN A 1 399 ? 7.185 -58.928 -59.856 1.00 68.53 399 ASN A N 1
ATOM 3031 C CA . ASN A 1 399 ? 6.645 -58.402 -61.104 1.00 57.16 399 ASN A CA 1
ATOM 3032 C C . ASN A 1 399 ? 5.840 -57.117 -60.935 1.00 55.98 399 ASN A C 1
ATOM 3033 O O . ASN A 1 399 ? 5.548 -56.460 -61.939 1.00 56.63 399 ASN A O 1
ATOM 3038 N N . ALA A 1 400 ? 5.483 -56.740 -59.710 1.00 54.39 400 ALA A N 1
ATOM 3039 C CA . ALA A 1 400 ? 4.575 -55.617 -59.510 1.00 62.33 400 ALA A CA 1
ATOM 3040 C C . ALA A 1 400 ? 5.194 -54.308 -59.990 1.00 68.90 400 ALA A C 1
ATOM 3041 O O . ALA A 1 400 ? 6.411 -54.111 -59.941 1.00 69.35 400 ALA A O 1
ATOM 3043 N N . ASP A 1 401 ? 4.328 -53.404 -60.455 1.00 71.44 401 ASP A N 1
ATOM 3044 C CA . ASP A 1 401 ? 4.786 -52.106 -60.942 1.00 79.24 401 ASP A CA 1
ATOM 3045 C C . ASP A 1 401 ? 5.367 -51.264 -59.810 1.00 66.53 401 ASP A C 1
ATOM 3046 O O . ASP A 1 401 ? 6.503 -50.785 -59.900 1.00 62.91 401 ASP A O 1
ATOM 3051 N N . SER A 1 402 ? 4.597 -51.062 -58.742 1.00 61.39 402 SER A N 1
ATOM 3052 C CA . SER A 1 402 ? 5.044 -50.298 -57.584 1.00 58.46 402 SER A CA 1
ATOM 3053 C C . SER A 1 402 ? 5.599 -51.174 -56.467 1.00 55.79 402 SER A C 1
ATOM 3054 O O . SER A 1 402 ? 5.994 -50.643 -55.423 1.00 56.79 402 SER A O 1
ATOM 3057 N N . GLN A 1 403 ? 5.646 -52.493 -56.665 1.00 59.44 403 GLN A N 1
ATOM 3058 C CA . GLN A 1 403 ? 6.150 -53.446 -55.670 1.00 58.48 403 GLN A CA 1
ATOM 3059 C C . GLN A 1 403 ? 5.386 -53.342 -54.348 1.00 46.88 403 GLN A C 1
ATOM 3060 O O . GLN A 1 403 ? 5.963 -53.161 -53.274 1.00 45.79 403 GLN A O 1
ATOM 3066 N N . LEU A 1 404 ? 4.063 -53.445 -54.441 1.00 50.43 404 LEU A N 1
ATOM 3067 C CA . LEU A 1 404 ? 3.206 -53.594 -53.276 1.00 49.27 404 LEU A CA 1
ATOM 3068 C C . LEU A 1 404 ? 1.978 -54.386 -53.695 1.00 58.48 404 LEU A C 1
ATOM 3069 O O . LEU A 1 404 ? 1.574 -54.353 -54.861 1.00 61.04 404 LEU A O 1
ATOM 3074 N N . LEU A 1 405 ? 1.386 -55.100 -52.744 1.00 63.95 405 LEU A N 1
ATOM 3075 C CA . LEU A 1 405 ? 0.178 -55.862 -53.019 1.00 48.24 405 LEU A CA 1
ATOM 3076 C C . LEU A 1 405 ? -0.992 -55.303 -52.223 1.00 47.58 405 LEU A C 1
ATOM 3077 O O . LEU A 1 405 ? -0.819 -54.724 -51.147 1.00 46.28 405 LEU A O 1
ATOM 3082 N N . VAL A 1 406 ? -2.190 -55.487 -52.768 1.00 48.59 406 VAL A N 1
ATOM 3083 C CA . VAL A 1 406 ? -3.416 -54.928 -52.215 1.00 48.30 406 VAL A CA 1
ATOM 3084 C C . VAL A 1 406 ? -4.362 -56.074 -51.890 1.00 49.33 406 VAL A C 1
ATOM 3085 O O . VAL A 1 406 ? -4.622 -56.930 -52.744 1.00 67.22 406 VAL A O 1
ATOM 3089 N N . ILE A 1 407 ? -4.878 -56.088 -50.663 1.00 48.71 407 ILE A N 1
ATOM 3090 C CA . ILE A 1 407 ? -5.803 -57.115 -50.202 1.00 49.71 407 ILE A CA 1
ATOM 3091 C C . ILE A 1 407 ? -7.098 -56.442 -49.777 1.00 61.71 407 ILE A C 1
ATOM 3092 O O . ILE A 1 407 ? -7.082 -55.515 -48.956 1.00 69.00 407 ILE A O 1
ATOM 3097 N N . SER A 1 408 ? -8.215 -56.912 -50.331 1.00 51.20 408 SER A N 1
ATOM 3098 C CA . SER A 1 408 ? -9.519 -56.319 -50.072 1.00 51.54 408 SER A CA 1
ATOM 3099 C C . SER A 1 408 ? -10.567 -57.413 -49.947 1.00 66.41 408 SER A C 1
ATOM 3100 O O . SER A 1 408 ? -10.647 -58.297 -50.803 1.00 70.55 408 SER A O 1
ATOM 3103 N N . ASP A 1 409 ? -11.365 -57.358 -48.881 1.00 69.96 409 ASP A N 1
ATOM 3104 C CA . ASP A 1 409 ? -12.484 -58.281 -48.750 1.00 75.62 409 ASP A CA 1
ATOM 3105 C C . ASP A 1 409 ? -13.727 -57.826 -49.507 1.00 84.19 409 ASP A C 1
ATOM 3106 O O . ASP A 1 409 ? -14.570 -58.664 -49.843 1.00 85.23 409 ASP A O 1
ATOM 3108 N N . ASP A 1 410 ? -13.861 -56.532 -49.781 1.00 96.55 410 ASP A N 1
ATOM 3109 C CA . ASP A 1 410 ? -15.062 -55.985 -50.401 1.00 105.58 410 ASP A CA 1
ATOM 3110 C C . ASP A 1 410 ? -14.946 -55.793 -51.907 1.00 99.74 410 ASP A C 1
ATOM 3111 O O . ASP A 1 410 ? -15.918 -55.357 -52.531 1.00 108.94 410 ASP A O 1
ATOM 3116 N N . ASN A 1 411 ? -13.788 -56.083 -52.499 1.00 90.69 411 ASN A N 1
ATOM 3117 C CA . ASN A 1 411 ? -13.481 -55.869 -53.913 1.00 74.88 411 ASN A CA 1
ATOM 3118 C C . ASN A 1 411 ? -13.421 -54.389 -54.278 1.00 70.93 411 ASN A C 1
ATOM 3119 O O . ASN A 1 411 ? -13.098 -54.060 -55.427 1.00 70.07 411 ASN A O 1
ATOM 3124 N N . ILE A 1 412 ? -13.727 -53.484 -53.351 1.00 69.88 412 ILE A N 1
ATOM 3125 C CA . ILE A 1 412 ? -13.678 -52.054 -53.628 1.00 65.59 412 ILE A CA 1
ATOM 3126 C C . ILE A 1 412 ? -12.652 -51.396 -52.714 1.00 64.40 412 ILE A C 1
ATOM 3127 O O . ILE A 1 412 ? -11.626 -50.892 -53.182 1.00 62.16 412 ILE A O 1
ATOM 3132 N N . HIS A 1 413 ? -12.919 -51.396 -51.409 1.00 64.95 413 HIS A N 1
ATOM 3133 C CA . HIS A 1 413 ? -12.039 -50.744 -50.447 1.00 72.26 413 HIS A CA 1
ATOM 3134 C C . HIS A 1 413 ? -10.858 -51.643 -50.105 1.00 62.97 413 HIS A C 1
ATOM 3135 O O . HIS A 1 413 ? -10.994 -52.863 -50.003 1.00 58.12 413 HIS A O 1
ATOM 3142 N N . ILE A 1 414 ? -9.702 -51.025 -49.886 1.00 61.00 414 ILE A N 1
ATOM 3143 C CA . ILE A 1 414 ? -8.462 -51.759 -49.648 1.00 59.60 414 ILE A CA 1
ATOM 3144 C C . ILE A 1 414 ? -8.331 -52.046 -48.156 1.00 58.80 414 ILE A C 1
ATOM 3145 O O . ILE A 1 414 ? -8.281 -51.123 -47.335 1.00 55.57 414 ILE A O 1
ATOM 3150 N N . LYS A 1 415 ? -8.296 -53.334 -47.804 1.00 58.93 415 LYS A N 1
ATOM 3151 C CA . LYS A 1 415 ? -8.174 -53.727 -46.404 1.00 57.09 415 LYS A CA 1
ATOM 3152 C C . LYS A 1 415 ? -6.732 -53.654 -45.917 1.00 58.18 415 LYS A C 1
ATOM 3153 O O . LYS A 1 415 ? -6.476 -53.195 -44.798 1.00 64.27 415 LYS A O 1
ATOM 3159 N N . GLY A 1 416 ? -5.781 -54.104 -46.731 1.00 56.12 416 GLY A N 1
ATOM 3160 C CA . GLY A 1 416 ? -4.396 -54.103 -46.300 1.00 53.50 416 GLY A CA 1
ATOM 3161 C C . GLY A 1 416 ? -3.451 -54.160 -47.479 1.00 51.67 416 GLY A C 1
ATOM 3162 O O . GLY A 1 416 ? -3.866 -54.276 -48.634 1.00 56.89 416 GLY A O 1
ATOM 3163 N N . VAL A 1 417 ? -2.155 -54.075 -47.169 1.00 43.58 417 VAL A N 1
ATOM 3164 C CA . VAL A 1 417 ? -1.104 -54.076 -48.176 1.00 43.81 417 VAL A CA 1
ATOM 3165 C C . VAL A 1 417 ? -0.053 -55.116 -47.811 1.00 52.91 417 VAL A C 1
ATOM 3166 O O . VAL A 1 417 ? 0.092 -55.512 -46.653 1.00 52.33 417 VAL A O 1
ATOM 3170 N N . ILE A 1 418 ? 0.689 -55.551 -48.827 1.00 57.04 418 ILE A N 1
ATOM 3171 C CA . ILE A 1 418 ? 1.775 -56.513 -48.675 1.00 45.08 418 ILE A CA 1
ATOM 3172 C C . ILE A 1 418 ? 3.046 -55.875 -49.214 1.00 48.75 418 ILE A C 1
ATOM 3173 O O . ILE A 1 418 ? 3.101 -55.484 -50.388 1.00 49.31 418 ILE A O 1
ATOM 3178 N N . SER A 1 419 ? 4.062 -55.779 -48.361 1.00 46.29 419 SER A N 1
ATOM 3179 C CA . SER A 1 419 ? 5.363 -55.241 -48.720 1.00 43.59 419 SER A CA 1
ATOM 3180 C C . SER A 1 419 ? 6.408 -56.340 -48.598 1.00 45.27 419 SER A C 1
ATOM 3181 O O . SER A 1 419 ? 6.240 -57.304 -47.848 1.00 51.92 419 SER A O 1
ATOM 3184 N N . LEU A 1 420 ? 7.499 -56.180 -49.352 1.00 44.76 420 LEU A N 1
ATOM 3185 C CA . LEU A 1 420 ? 8.578 -57.162 -49.310 1.00 45.61 420 LEU A CA 1
ATOM 3186 C C . LEU A 1 420 ? 9.269 -57.186 -47.953 1.00 49.87 420 LEU A C 1
ATOM 3187 O O . LEU A 1 420 ? 9.704 -58.251 -47.498 1.00 53.76 420 LEU A O 1
ATOM 3192 N N . ASN A 1 421 ? 9.370 -56.034 -47.288 1.00 43.34 421 ASN A N 1
ATOM 3193 C CA . ASN A 1 421 ? 10.068 -55.981 -46.008 1.00 42.55 421 ASN A CA 1
ATOM 3194 C C . ASN A 1 421 ? 9.296 -56.731 -44.930 1.00 53.12 421 ASN A C 1
ATOM 3195 O O . ASN A 1 421 ? 9.863 -57.565 -44.214 1.00 57.43 421 ASN A O 1
ATOM 3200 N N . LYS A 1 422 ? 8.001 -56.440 -44.794 1.00 43.33 422 LYS A N 1
ATOM 3201 C CA . LYS A 1 422 ? 7.180 -57.141 -43.812 1.00 42.01 422 LYS A CA 1
ATOM 3202 C C . LYS A 1 422 ? 7.143 -58.638 -44.093 1.00 46.49 422 LYS A C 1
ATOM 3203 O O . LYS A 1 422 ? 7.274 -59.457 -43.173 1.00 53.14 422 LYS A O 1
ATOM 3209 N N . LEU A 1 423 ? 6.972 -59.012 -45.362 1.00 44.62 423 LEU A N 1
ATOM 3210 C CA . LEU A 1 423 ? 6.922 -60.423 -45.725 1.00 46.22 423 LEU A CA 1
ATOM 3211 C C . LEU A 1 423 ? 8.224 -61.129 -45.369 1.00 59.76 423 LEU A C 1
ATOM 3212 O O . LEU A 1 423 ? 8.211 -62.219 -44.790 1.00 65.82 423 LEU A O 1
ATOM 3217 N N . THR A 1 424 ? 9.362 -60.520 -45.711 1.00 46.49 424 THR A N 1
ATOM 3218 C CA . THR A 1 424 ? 10.648 -61.138 -45.399 1.00 47.16 424 THR A CA 1
ATOM 3219 C C . THR A 1 424 ? 10.859 -61.238 -43.894 1.00 51.92 424 THR A C 1
ATOM 3220 O O . THR A 1 424 ? 11.397 -62.236 -43.397 1.00 53.38 424 THR A O 1
ATOM 3224 N N . SER A 1 425 ? 10.440 -60.210 -43.152 1.00 48.22 425 SER A N 1
ATOM 3225 C CA . SER A 1 425 ? 10.531 -60.252 -41.696 1.00 46.53 425 SER A CA 1
ATOM 3226 C C . SER A 1 425 ? 9.747 -61.430 -41.130 1.00 48.41 425 SER A C 1
ATOM 3227 O O . SER A 1 425 ? 10.261 -62.192 -40.300 1.00 51.79 425 SER A O 1
ATOM 3230 N N . TYR A 1 426 ? 8.498 -61.602 -41.573 1.00 51.26 426 TYR A N 1
ATOM 3231 C CA . TYR A 1 426 ? 7.674 -62.676 -41.026 1.00 54.07 426 TYR A CA 1
ATOM 3232 C C . TYR A 1 426 ? 8.138 -64.051 -41.494 1.00 57.70 426 TYR A C 1
ATOM 3233 O O . TYR A 1 426 ? 8.009 -65.030 -40.750 1.00 62.43 426 TYR A O 1
ATOM 3242 N N . VAL A 1 427 ? 8.669 -64.152 -42.713 1.00 48.96 427 VAL A N 1
ATOM 3243 C CA . VAL A 1 427 ? 9.167 -65.434 -43.199 1.00 50.84 427 VAL A CA 1
ATOM 3244 C C . VAL A 1 427 ? 10.425 -65.839 -42.440 1.00 65.87 427 VAL A C 1
ATOM 3245 O O . VAL A 1 427 ? 10.605 -67.012 -42.087 1.00 67.67 427 VAL A O 1
ATOM 3249 N N . ILE A 1 428 ? 11.306 -64.877 -42.162 1.00 59.01 428 ILE A N 1
ATOM 3250 C CA . ILE A 1 428 ? 12.535 -65.185 -41.436 1.00 56.58 428 ILE A CA 1
ATOM 3251 C C . ILE A 1 428 ? 12.227 -65.524 -39.982 1.00 53.68 428 ILE A C 1
ATOM 3252 O O . ILE A 1 428 ? 12.713 -66.528 -39.446 1.00 51.50 428 ILE A O 1
ATOM 3257 N N . SER A 1 429 ? 11.406 -64.701 -39.324 1.00 52.90 429 SER A N 1
ATOM 3258 C CA . SER A 1 429 ? 11.066 -64.942 -37.926 1.00 55.64 429 SER A CA 1
ATOM 3259 C C . SER A 1 429 ? 10.271 -66.226 -37.718 1.00 60.34 429 SER A C 1
ATOM 3260 O O . SER A 1 429 ? 10.164 -66.686 -36.576 1.00 66.59 429 SER A O 1
ATOM 3263 N N . GLY A 1 430 ? 9.723 -66.816 -38.781 1.00 56.76 430 GLY A N 1
ATOM 3264 C CA . GLY A 1 430 ? 8.944 -68.029 -38.672 1.00 54.47 430 GLY A CA 1
ATOM 3265 C C . GLY A 1 430 ? 7.454 -67.823 -38.516 1.00 52.28 430 GLY A C 1
ATOM 3266 O O . GLY A 1 430 ? 6.707 -68.810 -38.504 1.00 59.32 430 GLY A O 1
ATOM 3267 N N . ILE A 1 431 ? 6.997 -66.573 -38.396 1.00 50.50 431 ILE A N 1
ATOM 3268 C CA . ILE A 1 431 ? 5.570 -66.300 -38.250 1.00 50.63 431 ILE A CA 1
ATOM 3269 C C . ILE A 1 431 ? 4.798 -66.796 -39.462 1.00 53.58 431 ILE A C 1
ATOM 3270 O O . ILE A 1 431 ? 3.654 -67.252 -39.339 1.00 59.33 431 ILE A O 1
ATOM 3275 N N . VAL A 1 432 ? 5.409 -66.741 -40.643 1.00 51.90 432 VAL A N 1
ATOM 3276 C CA . VAL A 1 432 ? 4.744 -67.082 -41.893 1.00 55.27 432 VAL A CA 1
ATOM 3277 C C . VAL A 1 432 ? 5.580 -68.120 -42.629 1.00 60.50 432 VAL A C 1
ATOM 3278 O O . VAL A 1 432 ? 6.717 -67.839 -43.028 1.00 63.52 432 VAL A O 1
ATOM 3282 N N . LYS A 1 433 ? 5.017 -69.312 -42.806 1.00 55.85 433 LYS A N 1
ATOM 3283 C CA . LYS A 1 433 ? 5.641 -70.344 -43.615 1.00 57.64 433 LYS A CA 1
ATOM 3284 C C . LYS A 1 433 ? 5.511 -70.000 -45.099 1.00 65.77 433 LYS A C 1
ATOM 3285 O O . LYS A 1 433 ? 4.660 -69.204 -45.505 1.00 71.09 433 LYS A O 1
ATOM 3291 N N . CYS A 1 434 ? 6.381 -70.611 -45.911 1.00 63.72 434 CYS A N 1
ATOM 3292 C CA . CYS A 1 434 ? 6.405 -70.315 -47.342 1.00 59.28 434 CYS A CA 1
ATOM 3293 C C . CYS A 1 434 ? 5.053 -70.578 -47.996 1.00 60.01 434 CYS A C 1
ATOM 3294 O O . CYS A 1 434 ? 4.584 -69.776 -48.812 1.00 66.69 434 CYS A O 1
ATOM 3297 N N . THR A 1 435 ? 4.411 -71.688 -47.650 1.00 70.37 435 THR A N 1
ATOM 3298 C CA . THR A 1 435 ? 3.128 -72.050 -48.237 1.00 62.46 435 THR A CA 1
ATOM 3299 C C . THR A 1 435 ? 1.943 -71.487 -47.463 1.00 61.42 435 THR A C 1
ATOM 3300 O O . THR A 1 435 ? 0.796 -71.791 -47.806 1.00 62.29 435 THR A O 1
ATOM 3304 N N . ASP A 1 436 ? 2.188 -70.687 -46.430 1.00 59.72 436 ASP A N 1
ATOM 3305 C CA . ASP A 1 436 ? 1.106 -70.046 -45.704 1.00 62.26 436 ASP A CA 1
ATOM 3306 C C . ASP A 1 436 ? 0.505 -68.930 -46.561 1.00 57.67 436 ASP A C 1
ATOM 3307 O O . ASP A 1 436 ? 0.923 -68.680 -47.696 1.00 64.68 436 ASP A O 1
ATOM 3312 N N . PHE A 1 437 ? -0.489 -68.243 -46.004 1.00 56.78 437 PHE A N 1
ATOM 3313 C CA . PHE A 1 437 ? -1.178 -67.161 -46.698 1.00 55.92 437 PHE A CA 1
ATOM 3314 C C . PHE A 1 437 ? -0.548 -65.816 -46.356 1.00 81.27 437 PHE A C 1
ATOM 3315 O O . PHE A 1 437 ? -0.109 -65.590 -45.224 1.00 83.83 437 PHE A O 1
ATOM 3323 N N . VAL A 1 438 ? -0.496 -64.925 -47.350 1.00 53.25 438 VAL A N 1
ATOM 3324 C CA . VAL A 1 438 ? 0.147 -63.631 -47.158 1.00 51.45 438 VAL A CA 1
ATOM 3325 C C . VAL A 1 438 ? -0.635 -62.722 -46.227 1.00 58.46 438 VAL A C 1
ATOM 3326 O O . VAL A 1 438 ? -0.074 -61.747 -45.717 1.00 60.19 438 VAL A O 1
ATOM 3330 N N . ASP A 1 439 ? -1.915 -63.008 -45.985 1.00 56.18 439 ASP A N 1
ATOM 3331 C CA . ASP A 1 439 ? -2.700 -62.168 -45.087 1.00 59.53 439 ASP A CA 1
ATOM 3332 C C . ASP A 1 439 ? -2.111 -62.097 -43.680 1.00 57.32 439 ASP A C 1
ATOM 3333 O O . ASP A 1 439 ? -2.382 -61.130 -42.960 1.00 51.64 439 ASP A O 1
ATOM 3338 N N . LYS A 1 440 ? -1.312 -63.088 -43.273 1.00 61.50 440 LYS A N 1
ATOM 3339 C CA . LYS A 1 440 ? -0.649 -63.008 -41.975 1.00 66.78 440 LYS A CA 1
ATOM 3340 C C . LYS A 1 440 ? 0.401 -61.902 -41.943 1.00 66.84 440 LYS A C 1
ATOM 3341 O O . LYS A 1 440 ? 0.597 -61.269 -40.901 1.00 67.26 440 LYS A O 1
ATOM 3347 N N . ALA A 1 441 ? 1.075 -61.648 -43.064 1.00 81.38 441 ALA A N 1
ATOM 3348 C CA . ALA A 1 441 ? 2.059 -60.577 -43.171 1.00 45.62 441 ALA A CA 1
ATOM 3349 C C . ALA A 1 441 ? 1.449 -59.253 -43.617 1.00 44.65 441 ALA A C 1
ATOM 3350 O O . ALA A 1 441 ? 2.192 -58.300 -43.872 1.00 43.68 441 ALA A O 1
ATOM 3352 N N . MET A 1 442 ? 0.128 -59.183 -43.754 1.00 45.05 442 MET A N 1
ATOM 3353 C CA . MET A 1 442 ? -0.532 -57.964 -44.203 1.00 48.61 442 MET A CA 1
ATOM 3354 C C . MET A 1 442 ? -0.230 -56.797 -43.264 1.00 54.15 442 MET A C 1
ATOM 3355 O O . MET A 1 442 ? -0.088 -56.965 -42.050 1.00 59.69 442 MET A O 1
ATOM 3360 N N . VAL A 1 443 ? -0.118 -55.605 -43.844 1.00 57.62 443 VAL A N 1
ATOM 3361 C CA . VAL A 1 443 ? 0.123 -54.370 -43.105 1.00 57.50 443 VAL A CA 1
ATOM 3362 C C . VAL A 1 443 ? -1.178 -53.575 -43.118 1.00 62.65 443 VAL A C 1
ATOM 3363 O O . VAL A 1 443 ? -1.607 -53.091 -44.173 1.00 68.55 443 VAL A O 1
ATOM 3367 N N . LYS A 1 444 ? -1.814 -53.446 -41.951 1.00 61.78 444 LYS A N 1
ATOM 3368 C CA . LYS A 1 444 ? -3.103 -52.767 -41.867 1.00 68.19 444 LYS A CA 1
ATOM 3369 C C . LYS A 1 444 ? -2.979 -51.249 -41.834 1.00 67.25 444 LYS A C 1
ATOM 3370 O O . LYS A 1 444 ? -3.956 -50.555 -42.137 1.00 66.10 444 LYS A O 1
ATOM 3376 N N . GLN A 1 445 ? -1.817 -50.717 -41.470 1.00 67.56 445 GLN A N 1
ATOM 3377 C CA . GLN A 1 445 ? -1.565 -49.285 -41.523 1.00 73.57 445 GLN A CA 1
ATOM 3378 C C . GLN A 1 445 ? -0.709 -48.970 -42.743 1.00 72.25 445 GLN A C 1
ATOM 3379 O O . GLN A 1 445 ? 0.217 -49.718 -43.069 1.00 81.39 445 GLN A O 1
ATOM 3385 N N . TYR A 1 446 ? -0.998 -47.844 -43.391 1.00 62.87 446 TYR A N 1
ATOM 3386 C CA . TYR A 1 446 ? -0.376 -47.484 -44.661 1.00 56.05 446 TYR A CA 1
ATOM 3387 C C . TYR A 1 446 ? -0.865 -46.100 -45.057 1.00 53.93 446 TYR A C 1
ATOM 3388 O O . TYR A 1 446 ? -1.869 -45.605 -44.536 1.00 62.32 446 TYR A O 1
ATOM 3397 N N . VAL A 1 447 ? -0.151 -45.490 -45.996 1.00 47.27 447 VAL A N 1
ATOM 3398 C CA . VAL A 1 447 ? -0.376 -44.098 -46.366 1.00 43.14 447 VAL A CA 1
ATOM 3399 C C . VAL A 1 447 ? -1.400 -44.041 -47.490 1.00 47.59 447 VAL A C 1
ATOM 3400 O O . VAL A 1 447 ? -1.182 -44.601 -48.570 1.00 52.76 447 VAL A O 1
ATOM 3404 N N . LYS A 1 448 ? -2.510 -43.349 -47.239 1.00 40.81 448 LYS A N 1
ATOM 3405 C CA . LYS A 1 448 ? -3.593 -43.206 -48.200 1.00 40.15 448 LYS A CA 1
ATOM 3406 C C . LYS A 1 448 ? -3.907 -41.731 -48.400 1.00 49.82 448 LYS A C 1
ATOM 3407 O O . LYS A 1 448 ? -3.956 -40.961 -47.436 1.00 47.11 448 LYS A O 1
ATOM 3413 N N . VAL A 1 449 ? -4.121 -41.347 -49.656 1.00 56.51 449 VAL A N 1
ATOM 3414 C CA . VAL A 1 449 ? -4.311 -39.955 -50.043 1.00 41.68 449 VAL A CA 1
ATOM 3415 C C . VAL A 1 449 ? -5.556 -39.856 -50.914 1.00 59.37 449 VAL A C 1
ATOM 3416 O O . VAL A 1 449 ? -5.795 -40.714 -51.771 1.00 62.66 449 VAL A O 1
ATOM 3420 N N . LYS A 1 450 ? -6.357 -38.816 -50.682 1.00 50.94 450 LYS A N 1
ATOM 3421 C CA . LYS A 1 450 ? -7.547 -38.588 -51.491 1.00 56.16 450 LYS A CA 1
ATOM 3422 C C . LYS A 1 450 ? -7.166 -38.332 -52.944 1.00 55.70 450 LYS A C 1
ATOM 3423 O O . LYS A 1 450 ? -6.098 -37.793 -53.246 1.00 57.74 450 LYS A O 1
ATOM 3429 N N . HIS A 1 451 ? -8.064 -38.721 -53.852 1.00 55.90 451 HIS A N 1
ATOM 3430 C CA . HIS A 1 451 ? -7.838 -38.502 -55.276 1.00 57.63 451 HIS A CA 1
ATOM 3431 C C . HIS A 1 451 ? -7.743 -37.022 -55.627 1.00 62.39 451 HIS A C 1
ATOM 3432 O O . HIS A 1 451 ? -7.118 -36.676 -56.636 1.00 66.67 451 HIS A O 1
ATOM 3439 N N . SER A 1 452 ? -8.341 -36.147 -54.821 1.00 65.13 452 SER A N 1
ATOM 3440 C CA . SER A 1 452 ? -8.405 -34.717 -55.104 1.00 65.28 452 SER A CA 1
ATOM 3441 C C . SER A 1 452 ? -7.200 -33.940 -54.588 1.00 57.71 452 SER A C 1
ATOM 3442 O O . SER A 1 452 ? -7.168 -32.714 -54.734 1.00 62.65 452 SER A O 1
ATOM 3445 N N . ALA A 1 453 ? -6.225 -34.607 -53.980 1.00 47.18 453 ALA A N 1
ATOM 3446 C CA . ALA A 1 453 ? -5.073 -33.902 -53.444 1.00 46.10 453 ALA A CA 1
ATOM 3447 C C . ALA A 1 453 ? -4.217 -33.325 -54.568 1.00 46.96 453 ALA A C 1
ATOM 3448 O O . ALA A 1 453 ? -4.235 -33.796 -55.708 1.00 48.07 453 ALA A O 1
ATOM 3450 N N . THR A 1 454 ? -3.468 -32.279 -54.233 1.00 46.54 454 THR A N 1
ATOM 3451 C CA . THR A 1 454 ? -2.586 -31.639 -55.195 1.00 47.40 454 THR A CA 1
ATOM 3452 C C . THR A 1 454 ? -1.320 -32.466 -55.400 1.00 54.03 454 THR A C 1
ATOM 3453 O O . THR A 1 454 ? -0.918 -33.262 -54.547 1.00 45.39 454 THR A O 1
ATOM 3457 N N . LEU A 1 455 ? -0.689 -32.267 -56.560 1.00 52.03 455 LEU A N 1
ATOM 3458 C CA . LEU A 1 455 ? 0.538 -32.986 -56.878 1.00 49.26 455 LEU A CA 1
ATOM 3459 C C . LEU A 1 455 ? 1.722 -32.518 -56.043 1.00 53.07 455 LEU A C 1
ATOM 3460 O O . LEU A 1 455 ? 2.684 -33.275 -55.881 1.00 54.85 455 LEU A O 1
ATOM 3465 N N . GLY A 1 456 ? 1.685 -31.289 -55.525 1.00 52.41 456 GLY A N 1
ATOM 3466 C CA . GLY A 1 456 ? 2.740 -30.850 -54.627 1.00 45.20 456 GLY A CA 1
ATOM 3467 C C . GLY A 1 456 ? 2.695 -31.576 -53.297 1.00 51.55 456 GLY A C 1
ATOM 3468 O O . GLY A 1 456 ? 3.737 -31.931 -52.734 1.00 49.65 456 GLY A O 1
ATOM 3469 N N . TYR A 1 457 ? 1.489 -31.810 -52.779 1.00 43.11 457 TYR A N 1
ATOM 3470 C CA . TYR A 1 457 ? 1.343 -32.607 -51.566 1.00 41.63 457 TYR A CA 1
ATOM 3471 C C . TYR A 1 457 ? 1.859 -34.023 -51.783 1.00 43.36 457 TYR A C 1
ATOM 3472 O O . TYR A 1 457 ? 2.602 -34.561 -50.954 1.00 40.19 457 TYR A O 1
ATOM 3481 N N . ILE A 1 458 ? 1.485 -34.637 -52.909 1.00 46.17 458 ILE A N 1
ATOM 3482 C CA . ILE A 1 458 ? 1.921 -36.001 -53.201 1.00 42.38 458 ILE A CA 1
ATOM 3483 C C . ILE A 1 458 ? 3.435 -36.058 -53.341 1.00 42.18 458 ILE A C 1
ATOM 3484 O O . ILE A 1 458 ? 4.098 -36.922 -52.757 1.00 51.81 458 ILE A O 1
ATOM 3489 N N . SER A 1 459 ? 4.007 -35.136 -54.119 1.00 43.09 459 SER A N 1
ATOM 3490 C CA . SER A 1 459 ? 5.454 -35.120 -54.302 1.00 46.05 459 SER A CA 1
ATOM 3491 C C . SER A 1 459 ? 6.179 -34.886 -52.985 1.00 46.51 459 SER A C 1
ATOM 3492 O O . SER A 1 459 ? 7.286 -35.399 -52.788 1.00 49.62 459 SER A O 1
ATOM 3495 N N . ARG A 1 460 ? 5.574 -34.120 -52.074 1.00 40.93 460 ARG A N 1
ATOM 3496 C CA . ARG A 1 460 ? 6.174 -33.928 -50.758 1.00 39.57 460 ARG A CA 1
ATOM 3497 C C . ARG A 1 460 ? 6.122 -35.210 -49.935 1.00 46.22 460 ARG A C 1
ATOM 3498 O O . ARG A 1 460 ? 7.105 -35.572 -49.276 1.00 37.79 460 ARG A O 1
ATOM 3506 N N . VAL A 1 461 ? 4.985 -35.911 -49.961 1.00 47.73 461 VAL A N 1
ATOM 3507 C CA . VAL A 1 461 ? 4.844 -37.149 -49.198 1.00 45.42 461 VAL A CA 1
ATOM 3508 C C . VAL A 1 461 ? 5.777 -38.230 -49.733 1.00 41.01 461 VAL A C 1
ATOM 3509 O O . VAL A 1 461 ? 6.317 -39.034 -48.962 1.00 37.37 461 VAL A O 1
ATOM 3513 N N . LEU A 1 462 ? 5.999 -38.254 -51.050 1.00 39.34 462 LEU A N 1
ATOM 3514 C CA . LEU A 1 462 ? 6.806 -39.285 -51.693 1.00 39.93 462 LEU A CA 1
ATOM 3515 C C . LEU A 1 462 ? 8.283 -39.214 -51.326 1.00 44.82 462 LEU A C 1
ATOM 3516 O O . LEU A 1 462 ? 9.009 -40.181 -51.578 1.00 47.92 462 LEU A O 1
ATOM 3521 N N . GLU A 1 463 ? 8.744 -38.110 -50.737 1.00 39.04 463 GLU A N 1
ATOM 3522 C CA . GLU A 1 463 ? 10.150 -38.011 -50.363 1.00 45.62 463 GLU A CA 1
ATOM 3523 C C . GLU A 1 463 ? 10.522 -39.029 -49.292 1.00 46.72 463 GLU A C 1
ATOM 3524 O O . GLU A 1 463 ? 11.691 -39.416 -49.184 1.00 52.94 463 GLU A O 1
ATOM 3530 N N . LYS A 1 464 ? 9.550 -39.471 -48.492 1.00 44.34 464 LYS A N 1
ATOM 3531 C CA . LYS A 1 464 ? 9.752 -40.539 -47.521 1.00 44.64 464 LYS A CA 1
ATOM 3532 C C . LYS A 1 464 ? 9.095 -41.838 -47.972 1.00 51.32 464 LYS A C 1
ATOM 3533 O O . LYS A 1 464 ? 9.785 -42.833 -48.212 1.00 63.23 464 LYS A O 1
ATOM 3539 N N . GLU A 1 465 ? 7.775 -41.858 -48.085 1.00 46.78 465 GLU A N 1
ATOM 3540 C CA . GLU A 1 465 ? 7.068 -43.060 -48.511 1.00 50.83 465 GLU A CA 1
ATOM 3541 C C . GLU A 1 465 ? 7.302 -43.316 -49.994 1.00 46.55 465 GLU A C 1
ATOM 3542 O O . GLU A 1 465 ? 7.010 -42.440 -50.817 1.00 44.44 465 GLU A O 1
ATOM 3548 N N . PRO A 1 466 ? 7.827 -44.482 -50.380 1.00 52.63 466 PRO A N 1
ATOM 3549 C CA . PRO A 1 466 ? 8.008 -44.754 -51.814 1.00 40.82 466 PRO A CA 1
ATOM 3550 C C . PRO A 1 466 ? 6.699 -44.945 -52.556 1.00 52.61 466 PRO A C 1
ATOM 3551 O O . PRO A 1 466 ? 6.633 -44.656 -53.757 1.00 56.30 466 PRO A O 1
ATOM 3555 N N . TYR A 1 467 ? 5.657 -45.418 -51.879 1.00 50.77 467 TYR A N 1
ATOM 3556 C CA . TYR A 1 467 ? 4.354 -45.653 -52.480 1.00 53.84 467 TYR A CA 1
ATOM 3557 C C . TYR A 1 467 ? 3.296 -44.851 -51.736 1.00 51.87 467 TYR A C 1
ATOM 3558 O O . TYR A 1 467 ? 3.446 -44.548 -50.549 1.00 59.63 467 TYR A O 1
ATOM 3567 N N . VAL A 1 468 ? 2.223 -44.509 -52.443 1.00 52.63 468 VAL A N 1
ATOM 3568 C CA . VAL A 1 468 ? 1.067 -43.852 -51.843 1.00 41.44 468 VAL A CA 1
ATOM 3569 C C . VAL A 1 468 ? -0.193 -44.464 -52.437 1.00 49.29 468 VAL A C 1
ATOM 3570 O O . VAL A 1 468 ? -0.334 -44.535 -53.662 1.00 54.35 468 VAL A O 1
ATOM 3574 N N . ILE A 1 469 ? -1.107 -44.903 -51.576 1.00 44.28 469 ILE A N 1
ATOM 3575 C CA . ILE A 1 469 ? -2.379 -45.455 -52.030 1.00 43.23 469 ILE A CA 1
ATOM 3576 C C . ILE A 1 469 ? -3.358 -44.314 -52.269 1.00 45.92 469 ILE A C 1
ATOM 3577 O O . ILE A 1 469 ? -3.580 -43.473 -51.389 1.00 50.46 469 ILE A O 1
ATOM 3582 N N . ILE A 1 470 ? -3.943 -44.279 -53.463 1.00 45.02 470 ILE A N 1
ATOM 3583 C CA . ILE A 1 470 ? -4.917 -43.264 -53.844 1.00 45.74 470 ILE A CA 1
ATOM 3584 C C . ILE A 1 470 ? -6.312 -43.834 -53.643 1.00 46.47 470 ILE A C 1
ATOM 3585 O O . ILE A 1 470 ? -6.640 -44.899 -54.180 1.00 49.57 470 ILE A O 1
ATOM 3590 N N . LEU A 1 471 ? -7.133 -43.126 -52.877 1.00 49.68 471 LEU A N 1
ATOM 3591 C CA . LEU A 1 471 ? -8.513 -43.513 -52.637 1.00 52.41 471 LEU A CA 1
ATOM 3592 C C . LEU A 1 471 ? -9.440 -42.464 -53.236 1.00 63.52 471 LEU A C 1
ATOM 3593 O O . LEU A 1 471 ? -9.068 -41.295 -53.380 1.00 63.77 471 LEU A O 1
ATOM 3598 N N . ASP A 1 472 ? -10.653 -42.888 -53.582 1.00 68.93 472 ASP A N 1
ATOM 3599 C CA . ASP A 1 472 ? -11.608 -42.017 -54.258 1.00 67.41 472 ASP A CA 1
ATOM 3600 C C . ASP A 1 472 ? -12.465 -41.348 -53.193 1.00 71.53 472 ASP A C 1
ATOM 3601 O O . ASP A 1 472 ? -13.298 -41.999 -52.556 1.00 64.85 472 ASP A O 1
ATOM 3606 N N . ASP A 1 473 ? -12.282 -40.038 -53.024 1.00 84.61 473 ASP A N 1
ATOM 3607 C CA . ASP A 1 473 ? -12.985 -39.330 -51.961 1.00 97.07 473 ASP A CA 1
ATOM 3608 C C . ASP A 1 473 ? -14.476 -39.229 -52.243 1.00 106.32 473 ASP A C 1
ATOM 3609 O O . ASP A 1 473 ? -15.279 -39.163 -51.305 1.00 109.31 473 ASP A O 1
ATOM 3614 N N . GLU A 1 474 ? -14.864 -39.223 -53.517 1.00 100.95 474 GLU A N 1
ATOM 3615 C CA . GLU A 1 474 ? -16.268 -39.033 -53.854 1.00 99.25 474 GLU A CA 1
ATOM 3616 C C . GLU A 1 474 ? -17.079 -40.304 -53.624 1.00 97.23 474 GLU A C 1
ATOM 3617 O O . GLU A 1 474 ? -18.168 -40.249 -53.043 1.00 97.85 474 GLU A O 1
ATOM 3623 N N . HIS A 1 475 ? -16.576 -41.457 -54.068 1.00 92.29 475 HIS A N 1
ATOM 3624 C CA . HIS A 1 475 ? -17.267 -42.722 -53.829 1.00 88.67 475 HIS A CA 1
ATOM 3625 C C . HIS A 1 475 ? -16.501 -43.510 -52.771 1.00 84.07 475 HIS A C 1
ATOM 3626 O O . HIS A 1 475 ? -15.450 -44.088 -53.055 1.00 82.11 475 HIS A O 1
ATOM 3633 N N . ASP A 1 476 ? -17.049 -43.523 -51.554 1.00 82.00 476 ASP A N 1
ATOM 3634 C CA . ASP A 1 476 ? -16.762 -44.472 -50.481 1.00 80.50 476 ASP A CA 1
ATOM 3635 C C . ASP A 1 476 ? -15.287 -44.822 -50.297 1.00 75.69 476 ASP A C 1
ATOM 3636 O O . ASP A 1 476 ? -14.969 -45.976 -49.986 1.00 77.46 476 ASP A O 1
ATOM 3641 N N . ASP A 1 477 ? -14.386 -43.848 -50.442 1.00 70.54 477 ASP A N 1
ATOM 3642 C CA . ASP A 1 477 ? -12.943 -44.093 -50.328 1.00 74.07 477 ASP A CA 1
ATOM 3643 C C . ASP A 1 477 ? -12.515 -45.315 -51.142 1.00 73.05 477 ASP A C 1
ATOM 3644 O O . ASP A 1 477 ? -11.724 -46.147 -50.690 1.00 73.35 477 ASP A O 1
ATOM 3649 N N . ALA A 1 478 ? -13.050 -45.426 -52.356 1.00 71.18 478 ALA A N 1
ATOM 3650 C CA . ALA A 1 478 ? -12.798 -46.590 -53.194 1.00 61.12 478 ALA A CA 1
ATOM 3651 C C . ALA A 1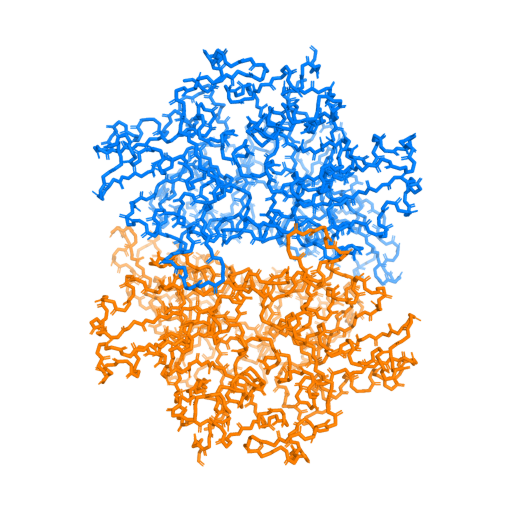 478 ? -11.355 -46.605 -53.683 1.00 59.90 478 ALA A C 1
ATOM 3652 O O . ALA A 1 478 ? -10.757 -45.560 -53.952 1.00 63.89 478 ALA A O 1
ATOM 3654 N N . PHE A 1 479 ? -10.798 -47.809 -53.806 1.00 61.80 479 PHE A N 1
ATOM 3655 C CA . PHE A 1 479 ? -9.416 -47.949 -54.242 1.00 57.28 479 PHE A CA 1
ATOM 3656 C C . PHE A 1 479 ? -9.281 -47.567 -55.710 1.00 55.27 479 PHE A C 1
ATOM 3657 O O . PHE A 1 479 ? -10.051 -48.028 -56.558 1.00 52.83 479 PHE A O 1
ATOM 3665 N N . ILE A 1 480 ? -8.300 -46.719 -56.005 1.00 52.89 480 ILE A N 1
ATOM 3666 C CA . ILE A 1 480 ? -8.020 -46.267 -57.365 1.00 55.33 480 ILE A CA 1
ATOM 3667 C C . ILE A 1 480 ? -6.719 -46.867 -57.887 1.00 58.66 480 ILE A C 1
ATOM 3668 O O . ILE A 1 480 ? -6.719 -47.614 -58.863 1.00 70.57 480 ILE A O 1
ATOM 3673 N N . GLY A 1 481 ? -5.598 -46.538 -57.259 1.00 52.34 481 GLY A N 1
ATOM 3674 C CA . GLY A 1 481 ? -4.324 -47.088 -57.683 1.00 49.99 481 GLY A CA 1
ATOM 3675 C C . GLY A 1 481 ? -3.226 -46.642 -56.747 1.00 58.45 481 GLY A C 1
ATOM 3676 O O . GLY A 1 481 ? -3.465 -45.943 -55.759 1.00 62.77 481 GLY A O 1
ATOM 3677 N N . ILE A 1 482 ? -2.006 -47.055 -57.077 1.00 48.32 482 ILE A N 1
ATOM 3678 C CA . ILE A 1 482 ? -0.820 -46.750 -56.285 1.00 46.99 482 ILE A CA 1
ATOM 3679 C C . ILE A 1 482 ? 0.054 -45.789 -57.079 1.00 47.29 482 ILE A C 1
ATOM 3680 O O . ILE A 1 482 ? 0.280 -45.992 -58.278 1.00 64.97 482 ILE A O 1
ATOM 3685 N N . VAL A 1 483 ? 0.542 -44.744 -56.412 1.00 46.23 483 VAL A N 1
ATOM 3686 C CA . VAL A 1 483 ? 1.328 -43.689 -57.042 1.00 46.52 483 VAL A CA 1
ATOM 3687 C C . VAL A 1 483 ? 2.714 -43.671 -56.413 1.00 49.54 483 VAL A C 1
ATOM 3688 O O . VAL A 1 483 ? 2.847 -43.750 -55.186 1.00 44.25 483 VAL A O 1
ATOM 3692 N N . ASN A 1 484 ? 3.740 -43.572 -57.255 1.00 50.75 484 ASN A N 1
ATOM 3693 C CA . ASN A 1 484 ? 5.130 -43.483 -56.834 1.00 56.58 484 ASN A CA 1
ATOM 3694 C C . ASN A 1 484 ? 5.780 -42.293 -57.531 1.00 58.83 484 ASN A C 1
ATOM 3695 O O . ASN A 1 484 ? 5.136 -41.561 -58.289 1.00 60.71 484 ASN A O 1
ATOM 3700 N N . GLN A 1 485 ? 7.077 -42.103 -57.278 1.00 56.04 485 GLN A N 1
ATOM 3701 C CA . GLN A 1 485 ? 7.784 -40.980 -57.882 1.00 61.17 485 GLN A CA 1
ATOM 3702 C C . GLN A 1 485 ? 7.945 -41.132 -59.390 1.00 60.02 485 GLN A C 1
ATOM 3703 O O . GLN A 1 485 ? 8.195 -40.135 -60.077 1.00 62.75 485 GLN A O 1
ATOM 3709 N N . PHE A 1 486 ? 7.806 -42.351 -59.918 1.00 54.69 486 PHE A N 1
ATOM 3710 C CA . PHE A 1 486 ? 7.856 -42.540 -61.364 1.00 57.98 486 PHE A CA 1
ATOM 3711 C C . PHE A 1 486 ? 6.738 -41.772 -62.057 1.00 60.49 486 PHE A C 1
ATOM 3712 O O . PHE A 1 486 ? 6.960 -41.141 -63.096 1.00 60.64 486 PHE A O 1
ATOM 3720 N N . HIS A 1 487 ? 5.527 -41.818 -61.496 1.00 61.43 487 HIS A N 1
ATOM 3721 C CA . HIS A 1 487 ? 4.411 -41.086 -62.086 1.00 59.00 487 HIS A CA 1
ATOM 3722 C C . HIS A 1 487 ? 4.613 -39.580 -61.983 1.00 59.06 487 HIS A C 1
ATOM 3723 O O . HIS A 1 487 ? 4.218 -38.840 -62.892 1.00 63.47 487 HIS A O 1
ATOM 3730 N N . ILE A 1 488 ? 5.228 -39.112 -60.896 1.00 58.75 488 ILE A N 1
ATOM 3731 C CA . ILE A 1 488 ? 5.476 -37.683 -60.734 1.00 57.04 488 ILE A CA 1
ATOM 3732 C C . ILE A 1 488 ? 6.495 -37.198 -61.758 1.00 51.78 488 ILE A C 1
ATOM 3733 O O . ILE A 1 488 ? 6.278 -36.192 -62.443 1.00 52.91 488 ILE A O 1
ATOM 3738 N N . LEU A 1 489 ? 7.623 -37.905 -61.880 1.00 52.79 489 LEU A N 1
ATOM 3739 C CA . LEU A 1 489 ? 8.602 -37.552 -62.906 1.00 60.22 489 LEU A CA 1
ATOM 3740 C C . LEU A 1 489 ? 7.987 -37.621 -64.299 1.00 68.26 489 LEU A C 1
ATOM 3741 O O . LEU A 1 489 ? 8.234 -36.750 -65.143 1.00 69.66 489 LEU A O 1
ATOM 3746 N N . GLN A 1 490 ? 7.174 -38.649 -64.552 1.00 70.64 490 GLN A N 1
ATOM 3747 C CA . GLN A 1 490 ? 6.555 -38.809 -65.862 1.00 72.91 490 GLN A CA 1
ATOM 3748 C C . GLN A 1 490 ? 5.572 -37.684 -66.162 1.00 67.65 490 GLN A C 1
ATOM 3749 O O . GLN A 1 490 ? 5.388 -37.321 -67.327 1.00 67.83 490 GLN A O 1
ATOM 3755 N N . PHE A 1 491 ? 4.928 -37.121 -65.140 1.00 69.32 491 PHE A N 1
ATOM 3756 C CA . PHE A 1 491 ? 4.039 -35.991 -65.389 1.00 70.41 491 PHE A CA 1
ATOM 3757 C C . PHE A 1 491 ? 4.814 -34.688 -65.549 1.00 76.72 491 PHE A C 1
ATOM 3758 O O . PHE A 1 491 ? 4.439 -33.838 -66.364 1.00 78.14 491 PHE A O 1
ATOM 3766 N N . ILE A 1 492 ? 5.889 -34.510 -64.779 1.00 76.28 492 ILE A N 1
ATOM 3767 C CA . ILE A 1 492 ? 6.648 -33.263 -64.830 1.00 71.87 492 ILE A CA 1
ATOM 3768 C C . ILE A 1 492 ? 7.393 -33.139 -66.154 1.00 77.73 492 ILE A C 1
ATOM 3769 O O . ILE A 1 492 ? 7.278 -32.127 -66.856 1.00 84.78 492 ILE A O 1
ATOM 3774 N N . THR A 1 493 ? 8.168 -34.165 -66.515 1.00 78.89 493 THR A N 1
ATOM 3775 C CA . THR A 1 493 ? 9.062 -34.041 -67.663 1.00 80.29 493 THR A CA 1
ATOM 3776 C C . THR A 1 493 ? 8.292 -33.981 -68.977 1.00 85.06 493 THR A C 1
ATOM 3777 O O . THR A 1 493 ? 8.592 -33.145 -69.837 1.00 84.74 493 THR A O 1
ATOM 3781 N N . LYS A 1 494 ? 7.288 -34.839 -69.149 1.00 97.28 494 LYS A N 1
ATOM 3782 C CA . LYS A 1 494 ? 6.574 -34.897 -70.418 1.00 109.55 494 LYS A CA 1
ATOM 3783 C C . LYS A 1 494 ? 5.512 -33.813 -70.541 1.00 120.33 494 LYS A C 1
ATOM 3784 O O . LYS A 1 494 ? 4.860 -33.733 -71.589 1.00 123.42 494 LYS A O 1
ATOM 3790 N N . ASN A 1 495 ? 5.336 -32.990 -69.506 1.00 125.41 495 ASN A N 1
ATOM 3791 C CA . ASN A 1 495 ? 4.401 -31.857 -69.482 1.00 133.41 495 ASN A CA 1
ATOM 3792 C C . ASN A 1 495 ? 3.060 -32.152 -70.154 1.00 138.21 495 ASN A C 1
ATOM 3793 O O . ASN A 1 495 ? 2.065 -32.426 -69.483 1.00 136.28 495 ASN A O 1
ATOM 3798 N N . GLN B 1 5 ? 41.765 -18.417 -38.733 1.00 81.58 5 GLN B N 1
ATOM 3799 C CA . GLN B 1 5 ? 42.427 -19.706 -38.569 1.00 86.05 5 GLN B CA 1
ATOM 3800 C C . GLN B 1 5 ? 42.258 -20.234 -37.147 1.00 93.86 5 GLN B C 1
ATOM 3801 O O . GLN B 1 5 ? 42.815 -19.676 -36.200 1.00 97.12 5 GLN B O 1
ATOM 3807 N N . PRO B 1 6 ? 41.477 -21.307 -36.999 1.00 97.42 6 PRO B N 1
ATOM 3808 C CA . PRO B 1 6 ? 41.252 -21.873 -35.660 1.00 98.09 6 PRO B CA 1
ATOM 3809 C C . PRO B 1 6 ? 42.474 -22.552 -35.056 1.00 104.99 6 PRO B C 1
ATOM 3810 O O . PRO B 1 6 ? 42.503 -22.753 -33.836 1.00 104.55 6 PRO B O 1
ATOM 3814 N N . ASN B 1 7 ? 43.474 -22.913 -35.860 1.00 110.15 7 ASN B N 1
ATOM 3815 C CA . ASN B 1 7 ? 44.618 -23.690 -35.398 1.00 108.03 7 ASN B CA 1
ATOM 3816 C C . ASN B 1 7 ? 45.786 -22.832 -34.925 1.00 107.89 7 ASN B C 1
ATOM 3817 O O . ASN B 1 7 ? 46.838 -23.382 -34.582 1.00 108.62 7 ASN B O 1
ATOM 3822 N N . ARG B 1 8 ? 45.632 -21.507 -34.904 1.00 108.85 8 ARG B N 1
ATOM 3823 C CA . ARG B 1 8 ? 46.721 -20.617 -34.534 1.00 110.34 8 ARG B CA 1
ATOM 3824 C C . ARG B 1 8 ? 47.160 -20.862 -33.090 1.00 103.39 8 ARG B C 1
ATOM 3825 O O . ARG B 1 8 ? 46.403 -21.404 -32.280 1.00 101.04 8 ARG B O 1
ATOM 3833 N N . PRO B 1 9 ? 48.390 -20.481 -32.748 1.00 90.89 9 PRO B N 1
ATOM 3834 C CA . PRO B 1 9 ? 48.802 -20.512 -31.342 1.00 83.85 9 PRO B CA 1
ATOM 3835 C C . PRO B 1 9 ? 48.116 -19.414 -30.545 1.00 77.51 9 PRO B C 1
ATOM 3836 O O . PRO B 1 9 ? 47.805 -18.338 -31.064 1.00 78.67 9 PRO B O 1
ATOM 3840 N N . SER B 1 10 ? 47.885 -19.696 -29.265 1.00 71.03 10 SER B N 1
ATOM 3841 C CA . SER B 1 10 ? 47.132 -18.797 -28.400 1.00 70.35 10 SER B CA 1
ATOM 3842 C C . SER B 1 10 ? 48.043 -17.743 -27.786 1.00 70.95 10 SER B C 1
ATOM 3843 O O . SER B 1 10 ? 49.176 -18.033 -27.390 1.00 70.74 10 SER B O 1
ATOM 3846 N N . TYR B 1 11 ? 47.532 -16.517 -27.704 1.00 72.34 11 TYR B N 1
ATOM 3847 C CA . TYR B 1 11 ? 48.233 -15.408 -27.074 1.00 76.35 11 TYR B CA 1
ATOM 3848 C C . TYR B 1 11 ? 47.919 -15.274 -25.592 1.00 80.99 11 TYR B C 1
ATOM 3849 O O . TYR B 1 11 ? 48.396 -14.327 -24.959 1.00 89.27 11 TYR B O 1
ATOM 3858 N N . CYS B 1 12 ? 47.122 -16.182 -25.032 1.00 78.00 12 CYS B N 1
ATOM 3859 C CA . CYS B 1 12 ? 46.762 -16.088 -23.626 1.00 70.25 12 CYS B CA 1
ATOM 3860 C C . CYS B 1 12 ? 48.011 -16.176 -22.761 1.00 67.45 12 CYS B C 1
ATOM 3861 O O . CYS B 1 12 ? 48.787 -17.131 -22.864 1.00 72.09 12 CYS B O 1
ATOM 3864 N N . THR B 1 13 ? 48.198 -15.176 -21.907 1.00 64.30 13 THR B N 1
ATOM 3865 C CA . THR B 1 13 ? 49.341 -15.109 -21.010 1.00 68.05 13 THR B CA 1
ATOM 3866 C C . THR B 1 13 ? 49.059 -15.758 -19.663 1.00 76.40 13 THR B C 1
ATOM 3867 O O . THR B 1 13 ? 49.891 -15.654 -18.756 1.00 80.42 13 THR B O 1
ATOM 3871 N N . TRP B 1 14 ? 47.894 -16.389 -19.506 1.00 74.26 14 TRP B N 1
ATOM 3872 C CA . TRP B 1 14 ? 47.531 -17.015 -18.241 1.00 66.70 14 TRP B CA 1
ATOM 3873 C C . TRP B 1 14 ? 48.612 -17.979 -17.779 1.00 69.71 14 TRP B C 1
ATOM 3874 O O . TRP B 1 14 ? 49.061 -18.847 -18.533 1.00 70.76 14 TRP B O 1
ATOM 3885 N N . GLU B 1 15 ? 49.027 -17.811 -16.530 1.00 69.73 15 GLU B N 1
ATOM 3886 C CA . GLU B 1 15 ? 49.907 -18.744 -15.852 1.00 74.82 15 GLU B CA 1
ATOM 3887 C C . GLU B 1 15 ? 49.242 -19.131 -14.541 1.00 68.15 15 GLU B C 1
ATOM 3888 O O . GLU B 1 15 ? 48.308 -18.468 -14.082 1.00 65.91 15 GLU B O 1
ATOM 3894 N N . LEU B 1 16 ? 49.714 -20.226 -13.954 1.00 64.65 16 LEU B N 1
ATOM 3895 C CA . LEU B 1 16 ? 49.040 -20.795 -12.795 1.00 64.32 16 LEU B CA 1
ATOM 3896 C C . LEU B 1 16 ? 48.925 -19.768 -11.673 1.00 63.90 16 LEU B C 1
ATOM 3897 O O . LEU B 1 16 ? 49.918 -19.161 -11.262 1.00 66.64 16 LEU B O 1
ATOM 3902 N N . ASN B 1 17 ? 47.693 -19.568 -11.197 1.00 61.78 17 ASN B N 1
ATOM 3903 C CA . ASN B 1 17 ? 47.395 -18.690 -10.062 1.00 67.36 17 ASN B CA 1
ATOM 3904 C C . ASN B 1 17 ? 47.761 -17.234 -10.347 1.00 72.88 17 ASN B C 1
ATOM 3905 O O . ASN B 1 17 ? 48.212 -16.505 -9.461 1.00 74.62 17 ASN B O 1
ATOM 3910 N N . ALA B 1 18 ? 47.565 -16.801 -11.589 1.00 79.27 18 ALA B N 1
ATOM 3911 C CA . ALA B 1 18 ? 47.689 -15.385 -11.895 1.00 79.73 18 ALA B CA 1
ATOM 3912 C C . ALA B 1 18 ? 46.470 -14.629 -11.370 1.00 88.79 18 ALA B C 1
ATOM 3913 O O . ALA B 1 18 ? 45.394 -15.198 -11.165 1.00 88.16 18 ALA B O 1
ATOM 3915 N N . THR B 1 19 ? 46.645 -13.324 -11.155 1.00 101.40 19 THR B N 1
ATOM 3916 C CA . THR B 1 19 ? 45.618 -12.538 -10.478 1.00 104.98 19 THR B CA 1
ATOM 3917 C C . THR B 1 19 ? 44.773 -11.724 -11.449 1.00 107.47 19 THR B C 1
ATOM 3918 O O . THR B 1 19 ? 43.605 -12.052 -11.684 1.00 113.39 19 THR B O 1
ATOM 3922 N N . ASN B 1 20 ? 45.342 -10.665 -12.019 1.00 102.79 20 ASN B N 1
ATOM 3923 C CA . ASN B 1 20 ? 44.573 -9.755 -12.857 1.00 97.00 20 ASN B CA 1
ATOM 3924 C C . ASN B 1 20 ? 44.411 -10.352 -14.251 1.00 84.97 20 ASN B C 1
ATOM 3925 O O . ASN B 1 20 ? 45.401 -10.686 -14.910 1.00 83.01 20 ASN B O 1
ATOM 3930 N N . SER B 1 21 ? 43.161 -10.476 -14.701 1.00 77.10 21 SER B N 1
ATOM 3931 C CA . SER B 1 21 ? 42.841 -11.072 -15.983 1.00 70.65 21 SER B CA 1
ATOM 3932 C C . SER B 1 21 ? 42.012 -10.116 -16.832 1.00 68.97 21 SER B C 1
ATOM 3933 O O . SER B 1 21 ? 41.138 -9.420 -16.305 1.00 68.66 21 SER B O 1
ATOM 3936 N N . PRO B 1 22 ? 42.254 -10.064 -18.145 1.00 66.97 22 PRO B N 1
ATOM 3937 C CA . PRO B 1 22 ? 41.408 -9.229 -19.011 1.00 66.68 22 PRO B CA 1
ATOM 3938 C C . PRO B 1 22 ? 40.002 -9.772 -19.185 1.00 62.42 22 PRO B C 1
ATOM 3939 O O . PRO B 1 22 ? 39.098 -9.006 -19.541 1.00 60.48 22 PRO B O 1
ATOM 3943 N N . HIS B 1 23 ? 39.791 -11.062 -18.947 1.00 60.58 23 HIS B N 1
ATOM 3944 C CA . HIS B 1 23 ? 38.529 -11.710 -19.260 1.00 57.92 23 HIS B CA 1
ATOM 3945 C C . HIS B 1 23 ? 37.467 -11.417 -18.209 1.00 58.44 23 HIS B C 1
ATOM 3946 O O . HIS B 1 23 ? 37.768 -11.143 -17.043 1.00 58.01 23 HIS B O 1
ATOM 3953 N N . THR B 1 24 ? 36.210 -11.483 -18.639 1.00 53.62 24 THR B N 1
ATOM 3954 C CA . THR B 1 24 ? 35.089 -11.373 -17.721 1.00 51.64 24 THR B CA 1
ATOM 3955 C C . THR B 1 24 ? 34.969 -12.639 -16.876 1.00 52.99 24 THR B C 1
ATOM 3956 O O . THR B 1 24 ? 35.461 -13.710 -17.240 1.00 57.46 24 THR B O 1
ATOM 3960 N N . CYS B 1 25 ? 34.309 -12.501 -15.728 1.00 51.09 25 CYS B N 1
ATOM 3961 C CA . CYS B 1 25 ? 34.078 -13.617 -14.815 1.00 48.22 25 CYS B CA 1
ATOM 3962 C C . CYS B 1 25 ? 32.590 -13.685 -14.500 1.00 46.86 25 CYS B C 1
ATOM 3963 O O . CYS B 1 25 ? 32.044 -12.770 -13.877 1.00 47.32 25 CYS B O 1
ATOM 3966 N N . ARG B 1 26 ? 31.931 -14.758 -14.940 1.00 44.45 26 ARG B N 1
ATOM 3967 C CA . ARG B 1 26 ? 30.514 -14.979 -14.665 1.00 43.84 26 ARG B CA 1
ATOM 3968 C C . ARG B 1 26 ? 30.386 -16.226 -13.797 1.00 51.07 26 ARG B C 1
ATOM 3969 O O . ARG B 1 26 ? 30.583 -17.347 -14.280 1.00 53.52 26 ARG B O 1
ATOM 3977 N N . THR B 1 27 ? 30.030 -16.027 -12.525 1.00 47.50 27 THR B N 1
ATOM 3978 C CA . THR B 1 27 ? 30.072 -17.105 -11.543 1.00 42.19 27 THR B CA 1
ATOM 3979 C C . THR B 1 27 ? 28.843 -18.009 -11.611 1.00 39.00 27 THR B C 1
ATOM 3980 O O . THR B 1 27 ? 28.970 -19.235 -11.512 1.00 38.06 27 THR B O 1
ATOM 3984 N N . LYS B 1 28 ? 27.649 -17.435 -11.769 1.00 38.03 28 LYS B N 1
ATOM 3985 C CA A LYS B 1 28 ? 26.415 -18.209 -11.769 0.46 40.10 28 LYS B CA 1
ATOM 3986 C CA B LYS B 1 28 ? 26.419 -18.214 -11.776 0.54 40.35 28 LYS B CA 1
ATOM 3987 C C . LYS B 1 28 ? 25.472 -17.682 -12.841 1.00 37.42 28 LYS B C 1
ATOM 3988 O O . LYS B 1 28 ? 25.362 -16.468 -13.038 1.00 30.41 28 LYS B O 1
ATOM 3999 N N . ASN B 1 29 ? 24.790 -18.603 -13.528 1.00 36.91 29 ASN B N 1
ATOM 4000 C CA . ASN B 1 29 ? 23.879 -18.265 -14.616 1.00 33.89 29 ASN B CA 1
ATOM 4001 C C . ASN B 1 29 ? 22.456 -17.955 -14.165 1.00 32.31 29 ASN B C 1
ATOM 4002 O O . ASN B 1 29 ? 21.681 -17.416 -14.963 1.00 31.04 29 ASN B O 1
ATOM 4007 N N . GLY B 1 30 ? 22.088 -18.270 -12.930 1.00 30.72 30 GLY B N 1
ATOM 4008 C CA . GLY B 1 30 ? 20.724 -18.035 -12.494 1.00 28.64 30 GLY B CA 1
ATOM 4009 C C . GLY B 1 30 ? 20.445 -18.718 -11.176 1.00 36.39 30 GLY B C 1
ATOM 4010 O O . GLY B 1 30 ? 21.278 -19.445 -10.628 1.00 40.66 30 GLY B O 1
ATOM 4011 N N . ASP B 1 31 ? 19.234 -18.471 -10.673 1.00 37.81 31 ASP B N 1
ATOM 4012 C CA . ASP B 1 31 ? 18.789 -18.970 -9.374 1.00 36.79 31 ASP B CA 1
ATOM 4013 C C . ASP B 1 31 ? 17.573 -19.864 -9.586 1.00 33.34 31 ASP B C 1
ATOM 4014 O O . ASP B 1 31 ? 16.505 -19.384 -9.980 1.00 36.83 31 ASP B O 1
ATOM 4019 N N . TYR B 1 32 ? 17.735 -21.162 -9.314 1.00 33.90 32 TYR B N 1
ATOM 4020 C CA . TYR B 1 32 ? 16.641 -22.113 -9.483 1.00 36.10 32 TYR B CA 1
ATOM 4021 C C . TYR B 1 32 ? 15.583 -21.988 -8.395 1.00 34.48 32 TYR B C 1
ATOM 4022 O O . TYR B 1 32 ? 14.463 -22.473 -8.583 1.00 32.32 32 TYR B O 1
ATOM 4031 N N . THR B 1 33 ? 15.908 -21.356 -7.264 1.00 35.28 33 THR B N 1
ATOM 4032 C CA . THR B 1 33 ? 14.964 -21.288 -6.154 1.00 38.29 33 THR B CA 1
ATOM 4033 C C . THR B 1 33 ? 13.808 -20.338 -6.431 1.00 42.49 33 THR B C 1
ATOM 4034 O O . THR B 1 33 ? 12.780 -20.419 -5.750 1.00 46.16 33 THR B O 1
ATOM 4038 N N . LYS B 1 34 ? 13.951 -19.441 -7.401 1.00 40.83 34 LYS B N 1
ATOM 4039 C CA . LYS B 1 34 ? 12.907 -18.491 -7.752 1.00 44.58 34 LYS B CA 1
ATOM 4040 C C . LYS B 1 34 ? 12.667 -18.556 -9.257 1.00 41.42 34 LYS B C 1
ATOM 4041 O O . LYS B 1 34 ? 13.304 -19.328 -9.979 1.00 42.11 34 LYS B O 1
ATOM 4047 N N . ILE B 1 35 ? 11.729 -17.740 -9.730 1.00 36.86 35 ILE B N 1
ATOM 4048 C CA . ILE B 1 35 ? 11.362 -17.768 -11.137 1.00 26.24 35 ILE B CA 1
ATOM 4049 C C . ILE B 1 35 ? 12.512 -17.230 -11.974 1.00 30.93 35 ILE B C 1
ATOM 4050 O O . ILE B 1 35 ? 13.085 -16.177 -11.668 1.00 33.48 35 ILE B O 1
ATOM 4055 N N . MET B 1 36 ? 12.854 -17.958 -13.039 1.00 26.00 36 MET B N 1
ATOM 4056 C CA . MET B 1 36 ? 13.946 -17.625 -13.944 1.00 26.21 36 MET B CA 1
ATOM 4057 C C . MET B 1 36 ? 13.423 -16.859 -15.153 1.00 41.90 36 MET B C 1
ATOM 4058 O O . MET B 1 36 ? 12.402 -17.253 -15.731 1.00 40.02 36 MET B O 1
ATOM 4063 N N . PRO B 1 37 ? 14.073 -15.761 -15.558 1.00 27.43 37 PRO B N 1
ATOM 4064 C CA . PRO B 1 37 ? 13.520 -14.952 -16.657 1.00 28.08 37 PRO B CA 1
ATOM 4065 C C . PRO B 1 37 ? 13.513 -15.651 -18.009 1.00 39.17 37 PRO B C 1
ATOM 4066 O O . PRO B 1 37 ? 12.599 -15.407 -18.807 1.00 40.80 37 PRO B O 1
ATOM 4070 N N . ASP B 1 38 ? 14.501 -16.494 -18.304 1.00 35.57 38 ASP B N 1
ATOM 4071 C CA . ASP B 1 38 ? 14.537 -17.199 -19.578 1.00 28.73 38 ASP B CA 1
ATOM 4072 C C . ASP B 1 38 ? 15.287 -18.511 -19.398 1.00 28.55 38 ASP B C 1
ATOM 4073 O O . ASP B 1 38 ? 15.988 -18.718 -18.405 1.00 29.77 38 ASP B O 1
ATOM 4078 N N . ILE B 1 39 ? 15.114 -19.404 -20.376 1.00 28.33 39 ILE B N 1
ATOM 4079 C CA . ILE B 1 39 ? 15.653 -20.757 -20.263 1.00 25.69 39 ILE B CA 1
ATOM 4080 C C . ILE B 1 39 ? 17.175 -20.741 -20.201 1.00 26.31 39 ILE B C 1
ATOM 4081 O O . ILE B 1 39 ? 17.790 -21.654 -19.634 1.00 28.79 39 ILE B O 1
ATOM 4086 N N . LEU B 1 40 ? 17.809 -19.704 -20.760 1.00 29.49 40 LEU B N 1
ATOM 4087 C CA . LEU B 1 40 ? 19.267 -19.626 -20.739 1.00 27.29 40 LEU B CA 1
ATOM 4088 C C . LEU B 1 40 ? 19.801 -19.507 -19.319 1.00 27.18 40 LEU B C 1
ATOM 4089 O O . LEU B 1 40 ? 20.905 -19.980 -19.028 1.00 27.33 40 LEU B O 1
ATOM 4094 N N . THR B 1 41 ? 19.040 -18.881 -18.423 1.00 27.04 41 THR B N 1
ATOM 4095 C CA . THR B 1 41 ? 19.446 -18.806 -17.027 1.00 26.96 41 THR B CA 1
ATOM 4096 C C . THR B 1 41 ? 19.420 -20.163 -16.337 1.00 26.23 41 THR B C 1
ATOM 4097 O O . THR B 1 41 ? 19.982 -20.294 -15.246 1.00 35.78 41 THR B O 1
ATOM 4101 N N . ALA B 1 42 ? 18.795 -21.170 -16.944 1.00 25.69 42 ALA B N 1
ATOM 4102 C CA . ALA B 1 42 ? 18.793 -22.520 -16.399 1.00 25.90 42 ALA B CA 1
ATOM 4103 C C . ALA B 1 42 ? 19.998 -23.344 -16.837 1.00 30.36 42 ALA B C 1
ATOM 4104 O O . ALA B 1 42 ? 20.183 -24.455 -16.332 1.00 25.08 42 ALA B O 1
ATOM 4106 N N . ILE B 1 43 ? 20.815 -22.831 -17.761 1.00 25.94 43 ILE B N 1
ATOM 4107 C CA . ILE B 1 43 ? 22.009 -23.551 -18.185 1.00 26.33 43 ILE B CA 1
ATOM 4108 C C . ILE B 1 43 ? 22.956 -23.711 -17.006 1.00 26.58 43 ILE B C 1
ATOM 4109 O O . ILE B 1 43 ? 23.155 -22.784 -16.211 1.00 26.85 43 ILE B O 1
ATOM 4114 N N . GLY B 1 44 ? 23.543 -24.897 -16.885 1.00 27.51 44 GLY B N 1
ATOM 4115 C CA . GLY B 1 44 ? 24.487 -25.164 -15.822 1.00 27.84 44 GLY B CA 1
ATOM 4116 C C . GLY B 1 44 ? 23.834 -25.775 -14.600 1.00 29.92 44 GLY B C 1
ATOM 4117 O O . GLY B 1 44 ? 22.662 -26.165 -14.594 1.00 32.19 44 GLY B O 1
ATOM 4118 N N . GLN B 1 45 ? 24.633 -25.853 -13.532 1.00 29.98 45 GLN B N 1
ATOM 4119 C CA . GLN B 1 45 ? 24.210 -26.441 -12.259 1.00 26.58 45 GLN B CA 1
ATOM 4120 C C . GLN B 1 45 ? 23.717 -27.874 -12.455 1.00 26.21 45 GLN B C 1
ATOM 4121 O O . GLN B 1 45 ? 22.654 -28.267 -11.972 1.00 31.06 45 GLN B O 1
ATOM 4127 N N . THR B 1 46 ? 24.491 -28.640 -13.157 1.00 26.59 46 THR B N 1
ATOM 4128 C CA . THR B 1 46 ? 24.161 -30.020 -13.465 1.00 26.43 46 THR B CA 1
ATOM 4129 C C . THR B 1 46 ? 24.616 -30.944 -12.339 1.00 26.84 46 THR B C 1
ATOM 4130 O O . THR B 1 46 ? 25.631 -30.683 -11.687 1.00 27.50 46 THR B O 1
ATOM 4134 N N . PRO B 1 47 ? 23.882 -32.027 -12.087 1.00 30.63 47 PRO B N 1
ATOM 4135 C CA . PRO B 1 47 ? 24.184 -32.862 -10.921 1.00 31.01 47 PRO B CA 1
ATOM 4136 C C . PRO B 1 47 ? 25.430 -33.705 -11.122 1.00 33.57 47 PRO B C 1
ATOM 4137 O O . PRO B 1 47 ? 25.785 -34.082 -12.241 1.00 41.84 47 PRO B O 1
ATOM 4141 N N . LEU B 1 48 ? 26.096 -34.001 -10.007 1.00 28.68 48 LEU B N 1
ATOM 4142 C CA . LEU B 1 48 ? 27.224 -34.925 -9.979 1.00 29.74 48 LEU B CA 1
ATOM 4143 C C . LEU B 1 48 ? 26.715 -36.241 -9.401 1.00 32.57 48 LEU B C 1
ATOM 4144 O O . LEU B 1 48 ? 26.398 -36.321 -8.210 1.00 36.87 48 LEU B O 1
ATOM 4149 N N . ILE B 1 49 ? 26.636 -37.266 -10.244 1.00 30.13 49 ILE B N 1
ATOM 4150 C CA . ILE B 1 49 ? 26.030 -38.541 -9.882 1.00 30.38 49 ILE B CA 1
ATOM 4151 C C . ILE B 1 49 ? 27.137 -39.563 -9.675 1.00 31.71 49 ILE B C 1
ATOM 4152 O O . ILE B 1 49 ? 28.192 -39.498 -10.309 1.00 39.63 49 ILE B O 1
ATOM 4157 N N . LYS B 1 50 ? 26.908 -40.498 -8.761 1.00 32.32 50 LYS B N 1
ATOM 4158 C CA . LYS B 1 50 ? 27.860 -41.575 -8.532 1.00 42.87 50 LYS B CA 1
ATOM 4159 C C . LYS B 1 50 ? 27.605 -42.720 -9.505 1.00 40.20 50 LYS B C 1
ATOM 4160 O O . LYS B 1 50 ? 26.455 -43.047 -9.813 1.00 51.77 50 LYS B O 1
ATOM 4166 N N . LEU B 1 51 ? 28.687 -43.313 -10.003 1.00 35.11 51 LEU B N 1
ATOM 4167 C CA . LEU B 1 51 ? 28.610 -44.556 -10.755 1.00 35.75 51 LEU B CA 1
ATOM 4168 C C . LEU B 1 51 ? 28.658 -45.723 -9.777 1.00 49.11 51 LEU B C 1
ATOM 4169 O O . LEU B 1 51 ? 29.561 -45.798 -8.937 1.00 54.59 51 LEU B O 1
ATOM 4174 N N . ASN B 1 52 ? 27.689 -46.630 -9.887 1.00 36.92 52 ASN B N 1
ATOM 4175 C CA . ASN B 1 52 ? 27.507 -47.700 -8.914 1.00 46.93 52 ASN B CA 1
ATOM 4176 C C . ASN B 1 52 ? 27.844 -49.073 -9.482 1.00 44.25 52 ASN B C 1
ATOM 4177 O O . ASN B 1 52 ? 28.773 -49.730 -9.003 1.00 46.42 52 ASN B O 1
ATOM 4182 N N . ASN B 1 53 ? 27.097 -49.533 -10.486 1.00 38.90 53 ASN B N 1
ATOM 4183 C CA . ASN B 1 53 ? 27.245 -50.902 -10.972 1.00 43.81 53 ASN B CA 1
ATOM 4184 C C . ASN B 1 53 ? 28.453 -51.072 -11.890 1.00 46.63 53 ASN B C 1
ATOM 4185 O O . ASN B 1 53 ? 29.176 -52.072 -11.789 1.00 54.44 53 ASN B O 1
ATOM 4190 N N . ILE B 1 54 ? 28.686 -50.121 -12.787 1.00 40.06 54 ILE B N 1
ATOM 4191 C CA . ILE B 1 54 ? 29.732 -50.248 -13.804 1.00 40.86 54 ILE B CA 1
ATOM 4192 C C . ILE B 1 54 ? 31.114 -50.429 -13.176 1.00 52.99 54 ILE B C 1
ATOM 4193 O O . ILE B 1 54 ? 31.796 -51.411 -13.503 1.00 61.29 54 ILE B O 1
ATOM 4198 N N . PRO B 1 55 ? 31.582 -49.541 -12.282 1.00 48.15 55 PRO B N 1
ATOM 4199 C CA . PRO B 1 55 ? 32.959 -49.706 -11.778 1.00 48.92 55 PRO B CA 1
ATOM 4200 C C . PRO B 1 55 ? 33.162 -50.972 -10.966 1.00 56.88 55 PRO B C 1
ATOM 4201 O O . PRO B 1 55 ? 34.227 -51.595 -11.059 1.00 61.32 55 PRO B O 1
ATOM 4205 N N . LYS B 1 56 ? 32.170 -51.375 -10.167 1.00 59.71 56 LYS B N 1
ATOM 4206 C CA . LYS B 1 56 ? 32.315 -52.601 -9.388 1.00 63.98 56 LYS B CA 1
ATOM 4207 C C . LYS B 1 56 ? 32.290 -53.835 -10.281 1.00 57.94 56 LYS B C 1
ATOM 4208 O O . LYS B 1 56 ? 32.959 -54.829 -9.976 1.00 52.01 56 LYS B O 1
ATOM 4214 N N . SER B 1 57 ? 31.541 -53.792 -11.388 1.00 60.04 57 SER B N 1
ATOM 4215 C CA . SER B 1 57 ? 31.549 -54.925 -12.308 1.00 59.92 57 SER B CA 1
ATOM 4216 C C . SER B 1 57 ? 32.910 -55.093 -12.973 1.00 58.70 57 SER B C 1
ATOM 4217 O O . SER B 1 57 ? 33.294 -56.214 -13.322 1.00 61.58 57 SER B O 1
ATOM 4220 N N . TYR B 1 58 ? 33.648 -54.001 -13.153 1.00 57.01 58 TYR B N 1
ATOM 4221 C CA . TYR B 1 58 ? 35.000 -54.052 -13.691 1.00 50.39 58 TYR B CA 1
ATOM 4222 C C . TYR B 1 58 ? 36.062 -54.195 -12.609 1.00 52.09 58 TYR B C 1
ATOM 4223 O O . TYR B 1 58 ? 37.256 -54.189 -12.929 1.00 53.48 58 TYR B O 1
ATOM 4232 N N . GLY B 1 59 ? 35.662 -54.312 -11.344 1.00 52.10 59 GLY B N 1
ATOM 4233 C CA . GLY B 1 59 ? 36.617 -54.495 -10.268 1.00 59.09 59 GLY B CA 1
ATOM 4234 C C . GLY B 1 59 ? 37.383 -53.254 -9.870 1.00 58.34 59 GLY B C 1
ATOM 4235 O O . GLY B 1 59 ? 38.559 -53.352 -9.507 1.00 59.03 59 GLY B O 1
ATOM 4236 N N . ILE B 1 60 ? 36.750 -52.087 -9.919 1.00 51.29 60 ILE B N 1
ATOM 4237 C CA . ILE B 1 60 ? 37.413 -50.825 -9.614 1.00 58.37 60 ILE B CA 1
ATOM 4238 C C . ILE B 1 60 ? 37.251 -50.518 -8.131 1.00 62.66 60 ILE B C 1
ATOM 4239 O O . ILE B 1 60 ? 36.130 -50.499 -7.609 1.00 61.57 60 ILE B O 1
ATOM 4244 N N . LYS B 1 61 ? 38.374 -50.268 -7.453 1.00 65.58 61 LYS B N 1
ATOM 4245 C CA . LYS B 1 61 ? 38.345 -49.945 -6.030 1.00 67.17 61 LYS B CA 1
ATOM 4246 C C . LYS B 1 61 ? 37.877 -48.513 -5.790 1.00 61.92 61 LYS B C 1
ATOM 4247 O O . LYS B 1 61 ? 37.030 -48.266 -4.924 1.00 57.57 61 LYS B O 1
ATOM 4253 N N . CYS B 1 62 ? 38.426 -47.562 -6.543 1.00 63.36 62 CYS B N 1
ATOM 4254 C CA . CYS B 1 62 ? 38.094 -46.154 -6.381 1.00 59.92 62 CYS B CA 1
ATOM 4255 C C . CYS B 1 62 ? 36.700 -45.859 -6.929 1.00 53.51 62 CYS B C 1
ATOM 4256 O O . CYS B 1 62 ? 36.129 -46.630 -7.704 1.00 61.96 62 CYS B O 1
ATOM 4259 N N . GLU B 1 63 ? 36.141 -44.734 -6.493 1.00 44.63 63 GLU B N 1
ATOM 4260 C CA . GLU B 1 63 ? 34.798 -44.334 -6.886 1.00 51.37 63 GLU B CA 1
ATOM 4261 C C . GLU B 1 63 ? 34.836 -43.299 -8.004 1.00 45.40 63 GLU B C 1
ATOM 4262 O O . GLU B 1 63 ? 35.709 -42.423 -8.037 1.00 41.90 63 GLU B O 1
ATOM 4268 N N . ILE B 1 64 ? 33.877 -43.416 -8.921 1.00 44.13 64 ILE B N 1
ATOM 4269 C CA . ILE B 1 64 ? 33.806 -42.601 -10.127 1.00 39.38 64 ILE B CA 1
ATOM 4270 C C . ILE B 1 64 ? 32.467 -41.877 -10.141 1.00 37.52 64 ILE B C 1
ATOM 4271 O O . ILE B 1 64 ? 31.419 -42.495 -9.925 1.00 39.82 64 ILE B O 1
ATOM 4276 N N . TYR B 1 65 ? 32.506 -40.574 -10.400 1.00 36.71 65 TYR B N 1
ATOM 4277 C CA . TYR B 1 65 ? 31.321 -39.736 -10.485 1.00 35.70 65 TYR B CA 1
ATOM 4278 C C . TYR B 1 65 ? 31.201 -39.189 -11.899 1.00 40.14 65 TYR B C 1
ATOM 4279 O O . TYR B 1 65 ? 32.178 -38.683 -12.459 1.00 42.11 65 TYR B O 1
ATOM 4288 N N . ALA B 1 66 ? 30.005 -39.292 -12.465 1.00 33.32 66 ALA B N 1
ATOM 4289 C CA . ALA B 1 66 ? 29.674 -38.692 -13.746 1.00 32.59 66 ALA B CA 1
ATOM 4290 C C . ALA B 1 66 ? 29.052 -37.321 -13.523 1.00 31.50 66 ALA B C 1
ATOM 4291 O O . ALA B 1 66 ? 28.069 -37.190 -12.785 1.00 30.74 66 ALA B O 1
ATOM 4293 N N . LYS B 1 67 ? 29.628 -36.310 -14.161 1.00 31.57 67 LYS B N 1
ATOM 4294 C CA . LYS B 1 67 ? 29.049 -34.976 -14.213 1.00 30.66 67 LYS B CA 1
ATOM 4295 C C . LYS B 1 67 ? 28.189 -34.932 -15.467 1.00 29.91 67 LYS B C 1
ATOM 4296 O O . LYS B 1 67 ? 28.709 -34.986 -16.588 1.00 30.36 67 LYS B O 1
ATOM 4302 N N . CYS B 1 68 ? 26.876 -34.841 -15.284 1.00 28.89 68 CYS B N 1
ATOM 4303 C CA . CYS B 1 68 ? 25.944 -35.085 -16.375 1.00 28.28 68 CYS B CA 1
ATOM 4304 C C . CYS B 1 68 ? 25.615 -33.754 -17.030 1.00 34.28 68 CYS B C 1
ATOM 4305 O O . CYS B 1 68 ? 24.856 -32.954 -16.478 1.00 39.92 68 CYS B O 1
ATOM 4308 N N . GLU B 1 69 ? 26.134 -33.545 -18.236 1.00 35.15 69 GLU B N 1
ATOM 4309 C CA . GLU B 1 69 ? 25.884 -32.325 -18.984 1.00 27.90 69 GLU B CA 1
ATOM 4310 C C . GLU B 1 69 ? 24.754 -32.482 -19.985 1.00 27.29 69 GLU B C 1
ATOM 4311 O O . GLU B 1 69 ? 24.399 -31.510 -20.657 1.00 41.36 69 GLU B O 1
ATOM 4317 N N . PHE B 1 70 ? 24.178 -33.680 -20.100 1.00 34.00 70 PHE B N 1
ATOM 4318 C CA . PHE B 1 70 ? 23.004 -33.859 -20.940 1.00 26.53 70 PHE B CA 1
ATOM 4319 C C . PHE B 1 70 ? 21.744 -33.296 -20.300 1.00 32.77 70 PHE B C 1
ATOM 4320 O O . PHE B 1 70 ? 20.698 -33.256 -20.957 1.00 25.26 70 PHE B O 1
ATOM 4328 N N . LEU B 1 71 ? 21.822 -32.856 -19.046 1.00 29.23 71 LEU B N 1
ATOM 4329 C CA . LEU B 1 71 ? 20.685 -32.297 -18.331 1.00 30.39 71 LEU B CA 1
ATOM 4330 C C . LEU B 1 71 ? 20.572 -30.783 -18.475 1.00 35.82 71 LEU B C 1
ATOM 4331 O O . LEU B 1 71 ? 19.701 -30.178 -17.841 1.00 42.40 71 LEU B O 1
ATOM 4336 N N . ASN B 1 72 ? 21.437 -30.161 -19.273 1.00 29.75 72 ASN B N 1
ATOM 4337 C CA . ASN B 1 72 ? 21.265 -28.765 -19.635 1.00 28.60 72 ASN B CA 1
ATOM 4338 C C . ASN B 1 72 ? 20.016 -28.606 -20.505 1.00 30.74 72 ASN B C 1
ATOM 4339 O O . ASN B 1 72 ? 19.536 -29.576 -21.097 1.00 24.70 72 ASN B O 1
ATOM 4344 N N . PRO B 1 73 ? 19.460 -27.391 -20.591 1.00 34.60 73 PRO B N 1
ATOM 4345 C CA . PRO B 1 73 ? 18.190 -27.222 -21.321 1.00 32.55 73 PRO B CA 1
ATOM 4346 C C . PRO B 1 73 ? 18.288 -27.477 -22.817 1.00 33.14 73 PRO B C 1
ATOM 4347 O O . PRO B 1 73 ? 17.266 -27.800 -23.435 1.00 35.67 73 PRO B O 1
ATOM 4351 N N . GLY B 1 74 ? 19.466 -27.333 -23.423 1.00 30.18 74 GLY B N 1
ATOM 4352 C CA . GLY B 1 74 ? 19.639 -27.671 -24.822 1.00 25.89 74 GLY B CA 1
ATOM 4353 C C . GLY B 1 74 ? 20.062 -29.097 -25.089 1.00 25.94 74 GLY B C 1
ATOM 4354 O O . GLY B 1 74 ? 20.013 -29.545 -26.237 1.00 30.53 74 GLY B O 1
ATOM 4355 N N . GLY B 1 75 ? 20.485 -29.823 -24.055 1.00 25.75 75 GLY B N 1
ATOM 4356 C CA . GLY B 1 75 ? 20.812 -31.228 -24.171 1.00 25.88 75 GLY B CA 1
ATOM 4357 C C . GLY B 1 75 ? 22.286 -31.569 -24.151 1.00 26.62 75 GLY B C 1
ATOM 4358 O O . GLY B 1 75 ? 22.627 -32.753 -24.260 1.00 34.67 75 GLY B O 1
ATOM 4359 N N . SER B 1 76 ? 23.169 -30.585 -24.009 1.00 27.10 76 SER B N 1
ATOM 4360 C CA . SER B 1 76 ? 24.597 -30.848 -24.083 1.00 28.01 76 SER B CA 1
ATOM 4361 C C . SER B 1 76 ? 25.350 -29.867 -23.196 1.00 28.30 76 SER B C 1
ATOM 4362 O O . SER B 1 76 ? 24.766 -28.980 -22.566 1.00 27.80 76 SER B O 1
ATOM 4365 N N . VAL B 1 77 ? 26.671 -30.027 -23.177 1.00 29.24 77 VAL B N 1
ATOM 4366 C CA . VAL B 1 77 ? 27.526 -29.109 -22.440 1.00 31.50 77 VAL B CA 1
ATOM 4367 C C . VAL B 1 77 ? 27.728 -27.817 -23.226 1.00 30.26 77 VAL B C 1
ATOM 4368 O O . VAL B 1 77 ? 27.986 -26.759 -22.640 1.00 30.45 77 VAL B O 1
ATOM 4372 N N . LYS B 1 78 ? 27.592 -27.872 -24.553 1.00 34.70 78 LYS B N 1
ATOM 4373 C CA . LYS B 1 78 ? 27.818 -26.691 -25.376 1.00 35.21 78 LYS B CA 1
ATOM 4374 C C . LYS B 1 78 ? 26.891 -25.537 -25.013 1.00 31.39 78 LYS B C 1
ATOM 4375 O O . LYS B 1 78 ? 27.234 -24.379 -25.284 1.00 32.23 78 LYS B O 1
ATOM 4381 N N . ASP B 1 79 ? 25.741 -25.819 -24.392 1.00 29.54 79 ASP B N 1
ATOM 4382 C CA . ASP B 1 79 ? 24.879 -24.740 -23.917 1.00 34.89 79 ASP B CA 1
ATOM 4383 C C . ASP B 1 79 ? 25.667 -23.745 -23.080 1.00 41.19 79 ASP B C 1
ATOM 4384 O O . ASP B 1 79 ? 25.451 -22.532 -23.174 1.00 50.31 79 ASP B O 1
ATOM 4389 N N . ARG B 1 80 ? 26.597 -24.240 -22.261 1.00 42.46 80 ARG B N 1
ATOM 4390 C CA . ARG B 1 80 ? 27.381 -23.346 -21.418 1.00 40.41 80 ARG B CA 1
ATOM 4391 C C . ARG B 1 80 ? 28.224 -22.393 -22.255 1.00 39.43 80 ARG B C 1
ATOM 4392 O O . ARG B 1 80 ? 28.314 -21.200 -21.942 1.00 40.97 80 ARG B O 1
ATOM 4400 N N . ILE B 1 81 ? 28.835 -22.887 -23.335 1.00 41.00 81 ILE B N 1
ATOM 4401 C CA . ILE B 1 81 ? 29.748 -22.029 -24.085 1.00 43.50 81 ILE B CA 1
ATOM 4402 C C . ILE B 1 81 ? 28.975 -21.053 -24.968 1.00 44.80 81 ILE B C 1
ATOM 4403 O O . ILE B 1 81 ? 29.311 -19.864 -25.027 1.00 50.98 81 ILE B O 1
ATOM 4408 N N . ALA B 1 82 ? 27.906 -21.516 -25.622 1.00 43.47 82 ALA B N 1
ATOM 4409 C CA . ALA B 1 82 ? 27.127 -20.631 -26.479 1.00 33.36 82 ALA B CA 1
ATOM 4410 C C . ALA B 1 82 ? 26.642 -19.422 -25.695 1.00 43.00 82 ALA B C 1
ATOM 4411 O O . ALA B 1 82 ? 27.008 -18.277 -25.997 1.00 43.57 82 ALA B O 1
ATOM 4413 N N . TYR B 1 83 ? 25.882 -19.673 -24.624 1.00 32.08 83 TYR B N 1
ATOM 4414 C CA . TYR B 1 83 ? 25.400 -18.592 -23.773 1.00 33.08 83 TYR B CA 1
ATOM 4415 C C . TYR B 1 83 ? 26.547 -17.711 -23.301 1.00 37.39 83 TYR B C 1
ATOM 4416 O O . TYR B 1 83 ? 26.388 -16.492 -23.174 1.00 44.71 83 TYR B O 1
ATOM 4425 N N . ARG B 1 84 ? 27.718 -18.302 -23.052 1.00 33.50 84 ARG B N 1
ATOM 4426 C CA . ARG B 1 84 ? 28.849 -17.484 -22.636 1.00 34.70 84 ARG B CA 1
ATOM 4427 C C . ARG B 1 84 ? 29.282 -16.557 -23.762 1.00 37.48 84 ARG B C 1
ATOM 4428 O O . ARG B 1 84 ? 29.325 -15.332 -23.589 1.00 38.63 84 ARG B O 1
ATOM 4436 N N . MET B 1 85 ? 29.556 -17.124 -24.942 1.00 42.56 85 MET B N 1
ATOM 4437 C CA . MET B 1 85 ? 30.091 -16.326 -26.039 1.00 43.12 85 MET B CA 1
ATOM 4438 C C . MET B 1 85 ? 29.175 -15.149 -26.339 1.00 44.94 85 MET B C 1
ATOM 4439 O O . MET B 1 85 ? 29.594 -13.984 -26.268 1.00 51.54 85 MET B O 1
ATOM 4444 N N . ILE B 1 86 ? 27.898 -15.442 -26.603 1.00 41.61 86 ILE B N 1
ATOM 4445 C CA . ILE B 1 86 ? 26.905 -14.398 -26.840 1.00 45.17 86 ILE B CA 1
ATOM 4446 C C . ILE B 1 86 ? 26.992 -13.334 -25.758 1.00 46.74 86 ILE B C 1
ATOM 4447 O O . ILE B 1 86 ? 27.139 -12.139 -26.050 1.00 53.55 86 ILE B O 1
ATOM 4452 N N . GLN B 1 87 ? 26.976 -13.763 -24.490 1.00 40.19 87 GLN B N 1
ATOM 4453 C CA . GLN B 1 87 ? 27.032 -12.815 -23.383 1.00 36.88 87 GLN B CA 1
ATOM 4454 C C . GLN B 1 87 ? 28.194 -11.851 -23.565 1.00 42.47 87 GLN B C 1
ATOM 4455 O O . GLN B 1 87 ? 28.001 -10.631 -23.644 1.00 50.65 87 GLN B O 1
ATOM 4461 N N . ASP B 1 88 ? 29.404 -12.393 -23.721 1.00 39.24 88 ASP B N 1
ATOM 4462 C CA . ASP B 1 88 ? 30.568 -11.526 -23.845 1.00 46.15 88 ASP B CA 1
ATOM 4463 C C . ASP B 1 88 ? 30.445 -10.632 -25.071 1.00 43.23 88 ASP B C 1
ATOM 4464 O O . ASP B 1 88 ? 30.724 -9.428 -25.000 1.00 43.74 88 ASP B O 1
ATOM 4469 N N . ALA B 1 89 ? 29.967 -11.190 -26.186 1.00 42.12 89 ALA B N 1
ATOM 4470 C CA . ALA B 1 89 ? 29.775 -10.382 -27.383 1.00 43.44 89 ALA B CA 1
ATOM 4471 C C . ALA B 1 89 ? 28.841 -9.218 -27.092 1.00 51.43 89 ALA B C 1
ATOM 4472 O O . ALA B 1 89 ? 29.120 -8.070 -27.462 1.00 53.61 89 ALA B O 1
ATOM 4474 N N . GLU B 1 90 ? 27.743 -9.494 -26.381 1.00 44.44 90 GLU B N 1
ATOM 4475 C CA . GLU B 1 90 ? 26.778 -8.443 -26.089 1.00 48.57 90 GLU B CA 1
ATOM 4476 C C . GLU B 1 90 ? 27.377 -7.370 -25.192 1.00 55.26 90 GLU B C 1
ATOM 4477 O O . GLU B 1 90 ? 26.947 -6.213 -25.243 1.00 64.69 90 GLU B O 1
ATOM 4483 N N . ASP B 1 91 ? 28.369 -7.726 -24.371 1.00 52.80 91 ASP B N 1
ATOM 4484 C CA . ASP B 1 91 ? 29.023 -6.710 -23.559 1.00 55.57 91 ASP B CA 1
ATOM 4485 C C . ASP B 1 91 ? 30.055 -5.927 -24.357 1.00 60.27 91 ASP B C 1
ATOM 4486 O O . ASP B 1 91 ? 30.363 -4.782 -24.010 1.00 62.23 91 ASP B O 1
ATOM 4491 N N . LYS B 1 92 ? 30.589 -6.519 -25.421 1.00 59.00 92 LYS B N 1
ATOM 4492 C CA . LYS B 1 92 ? 31.527 -5.819 -26.283 1.00 56.95 92 LYS B CA 1
ATOM 4493 C C . LYS B 1 92 ? 30.828 -4.991 -27.350 1.00 63.18 92 LYS B C 1
ATOM 4494 O O . LYS B 1 92 ? 31.505 -4.306 -28.124 1.00 71.42 92 LYS B O 1
ATOM 4500 N N . GLY B 1 93 ? 29.499 -5.035 -27.408 1.00 63.41 93 GLY B N 1
ATOM 4501 C CA . GLY B 1 93 ? 28.754 -4.318 -28.419 1.00 68.25 93 GLY B CA 1
ATOM 4502 C C . GLY B 1 93 ? 28.744 -4.963 -29.785 1.00 65.46 93 GLY B C 1
ATOM 4503 O O . GLY B 1 93 ? 28.269 -4.340 -30.742 1.00 71.80 93 GLY B O 1
ATOM 4504 N N . LEU B 1 94 ? 29.250 -6.189 -29.909 1.00 58.54 94 LEU B N 1
ATOM 4505 C CA . LEU B 1 94 ? 29.305 -6.858 -31.201 1.00 57.29 94 LEU B CA 1
ATOM 4506 C C . LEU B 1 94 ? 27.975 -7.483 -31.599 1.00 55.20 94 LEU B C 1
ATOM 4507 O O . LEU B 1 94 ? 27.761 -7.749 -32.787 1.00 48.50 94 LEU B O 1
ATOM 4512 N N . LEU B 1 95 ? 27.082 -7.722 -30.644 1.00 62.39 95 LEU B N 1
ATOM 4513 C CA . LEU B 1 95 ? 25.787 -8.336 -30.910 1.00 67.79 95 LEU B CA 1
ATOM 4514 C C . LEU B 1 95 ? 24.687 -7.314 -30.661 1.00 68.76 95 LEU B C 1
ATOM 4515 O O . LEU B 1 95 ? 24.514 -6.842 -29.532 1.00 61.58 95 LEU B O 1
ATOM 4520 N N . LYS B 1 96 ? 23.952 -6.984 -31.712 1.00 77.21 96 LYS B N 1
ATOM 4521 C CA . LYS B 1 96 ? 22.837 -6.056 -31.685 1.00 85.13 96 LYS B CA 1
ATOM 4522 C C . LYS B 1 96 ? 21.567 -6.796 -32.076 1.00 89.25 96 LYS B C 1
ATOM 4523 O O . LYS B 1 96 ? 21.630 -7.842 -32.734 1.00 96.67 96 LYS B O 1
ATOM 4529 N N . PRO B 1 97 ? 20.398 -6.302 -31.672 1.00 88.97 97 PRO B N 1
ATOM 4530 C CA . PRO B 1 97 ? 19.152 -6.901 -32.165 1.00 88.85 97 PRO B CA 1
ATOM 4531 C C . PRO B 1 97 ? 19.092 -6.821 -33.683 1.00 88.48 97 PRO B C 1
ATOM 4532 O O . PRO B 1 97 ? 19.314 -5.763 -34.277 1.00 83.45 97 PRO B O 1
ATOM 4536 N N . GLY B 1 98 ? 18.797 -7.956 -34.311 1.00 88.58 98 GLY B N 1
ATOM 4537 C CA . GLY B 1 98 ? 18.846 -8.070 -35.752 1.00 89.72 98 GLY B CA 1
ATOM 4538 C C . GLY B 1 98 ? 20.121 -8.671 -36.303 1.00 92.45 98 GLY B C 1
ATOM 4539 O O . GLY B 1 98 ? 20.215 -8.862 -37.522 1.00 94.58 98 GLY B O 1
ATOM 4540 N N . CYS B 1 99 ? 21.102 -8.971 -35.455 1.00 79.81 99 CYS B N 1
ATOM 4541 C CA . CYS B 1 99 ? 22.315 -9.629 -35.913 1.00 73.28 99 CYS B CA 1
ATOM 4542 C C . CYS B 1 99 ? 22.037 -11.091 -36.250 1.00 69.45 99 CYS B C 1
ATOM 4543 O O . CYS B 1 99 ? 21.064 -11.693 -35.789 1.00 65.93 99 CYS B O 1
ATOM 4546 N N . THR B 1 100 ? 22.915 -11.663 -37.070 1.00 65.93 100 THR B N 1
ATOM 4547 C CA . THR B 1 100 ? 22.798 -13.048 -37.515 1.00 64.12 100 THR B CA 1
ATOM 4548 C C . THR B 1 100 ? 24.019 -13.818 -37.032 1.00 66.47 100 THR B C 1
ATOM 4549 O O . THR B 1 100 ? 25.138 -13.567 -37.491 1.00 71.25 100 THR B O 1
ATOM 4553 N N . ILE B 1 101 ? 23.804 -14.760 -36.120 1.00 62.92 101 ILE B N 1
ATOM 4554 C CA . ILE B 1 101 ? 24.885 -15.590 -35.600 1.00 57.17 101 ILE B CA 1
ATOM 4555 C C . ILE B 1 101 ? 25.152 -16.717 -36.589 1.00 60.40 101 ILE B C 1
ATOM 4556 O O . ILE B 1 101 ? 24.244 -17.479 -36.937 1.00 59.99 101 ILE B O 1
ATOM 4561 N N . ILE B 1 102 ? 26.396 -16.821 -37.047 1.00 62.41 102 ILE B N 1
ATOM 4562 C CA . ILE B 1 102 ? 26.826 -17.880 -37.953 1.00 64.61 102 ILE B CA 1
ATOM 4563 C C . ILE B 1 102 ? 27.807 -18.767 -37.204 1.00 66.20 102 ILE B C 1
ATOM 4564 O O . ILE B 1 102 ? 28.745 -18.264 -36.573 1.00 70.93 102 ILE B O 1
ATOM 4569 N N . GLU B 1 103 ? 27.590 -20.081 -37.261 1.00 63.06 103 GLU B N 1
ATOM 4570 C CA . GLU B 1 103 ? 28.558 -20.969 -36.648 1.00 70.59 103 GLU B CA 1
ATOM 4571 C C . GLU B 1 103 ? 29.015 -22.035 -37.632 1.00 78.04 103 GLU B C 1
ATOM 4572 O O . GLU B 1 103 ? 28.201 -22.581 -38.388 1.00 81.98 103 GLU B O 1
ATOM 4578 N N . PRO B 1 104 ? 30.320 -22.364 -37.634 1.00 81.78 104 PRO B N 1
ATOM 4579 C CA . PRO B 1 104 ? 30.837 -23.486 -38.445 1.00 86.43 104 PRO B CA 1
ATOM 4580 C C . PRO B 1 104 ? 30.928 -24.791 -37.658 1.00 88.67 104 PRO B C 1
ATOM 4581 O O . PRO B 1 104 ? 32.012 -25.314 -37.370 1.00 91.47 104 PRO B O 1
ATOM 4585 N N . THR B 1 105 ? 29.774 -25.334 -37.276 1.00 89.03 105 THR B N 1
ATOM 4586 C CA . THR B 1 105 ? 29.746 -26.635 -36.627 1.00 87.87 105 THR B CA 1
ATOM 4587 C C . THR B 1 105 ? 28.428 -27.329 -36.931 1.00 96.90 105 THR B C 1
ATOM 4588 O O . THR B 1 105 ? 27.394 -26.682 -37.116 1.00 101.75 105 THR B O 1
ATOM 4592 N N . SER B 1 106 ? 28.485 -28.655 -37.011 1.00 105.66 106 SER B N 1
ATOM 4593 C CA . SER B 1 106 ? 27.294 -29.490 -37.025 1.00 113.99 106 SER B CA 1
ATOM 4594 C C . SER B 1 106 ? 26.955 -30.037 -35.647 1.00 113.62 106 SER B C 1
ATOM 4595 O O . SER B 1 106 ? 25.972 -30.772 -35.509 1.00 122.55 106 SER B O 1
ATOM 4598 N N . GLY B 1 107 ? 27.741 -29.697 -34.627 1.00 93.06 107 GLY B N 1
ATOM 4599 C CA . GLY B 1 107 ? 27.617 -30.304 -33.321 1.00 79.31 107 GLY B CA 1
ATOM 4600 C C . GLY B 1 107 ? 26.585 -29.629 -32.439 1.00 64.89 107 GLY B C 1
ATOM 4601 O O . GLY B 1 107 ? 25.744 -28.846 -32.883 1.00 55.00 107 GLY B O 1
ATOM 4602 N N . ASN B 1 108 ? 26.669 -29.949 -31.146 1.00 51.99 108 ASN B N 1
ATOM 4603 C CA . ASN B 1 108 ? 25.713 -29.418 -30.183 1.00 43.53 108 ASN B CA 1
ATOM 4604 C C . ASN B 1 108 ? 25.827 -27.906 -30.046 1.00 49.04 108 ASN B C 1
ATOM 4605 O O . ASN B 1 108 ? 24.862 -27.247 -29.641 1.00 55.97 108 ASN B O 1
ATOM 4610 N N . THR B 1 109 ? 26.997 -27.342 -30.362 1.00 49.32 109 THR B N 1
ATOM 4611 C CA . THR B 1 109 ? 27.161 -25.894 -30.289 1.00 46.63 109 THR B CA 1
ATOM 4612 C C . THR B 1 109 ? 26.175 -25.176 -31.199 1.00 48.79 109 THR B C 1
ATOM 4613 O O . THR B 1 109 ? 25.725 -24.071 -30.879 1.00 48.64 109 THR B O 1
ATOM 4617 N N . GLY B 1 110 ? 25.821 -25.788 -32.330 1.00 46.92 110 GLY B N 1
ATOM 4618 C CA . GLY B 1 110 ? 24.809 -25.199 -33.189 1.00 45.71 110 GLY B CA 1
ATOM 4619 C C . GLY B 1 110 ? 23.438 -25.175 -32.541 1.00 43.26 110 GLY B C 1
ATOM 4620 O O . GLY B 1 110 ? 22.663 -24.235 -32.742 1.00 44.76 110 GLY B O 1
ATOM 4621 N N . ILE B 1 111 ? 23.120 -26.202 -31.751 1.00 41.78 111 ILE B N 1
ATOM 4622 C CA . ILE B 1 111 ? 21.832 -26.235 -31.068 1.00 35.57 111 ILE B CA 1
ATOM 4623 C C . ILE B 1 111 ? 21.809 -25.230 -29.925 1.00 29.71 111 ILE B C 1
ATOM 4624 O O . ILE B 1 111 ? 20.797 -24.557 -29.695 1.00 29.31 111 ILE B O 1
ATOM 4629 N N . GLY B 1 112 ? 22.916 -25.112 -29.189 1.00 30.48 112 GLY B N 1
ATOM 4630 C CA . GLY B 1 112 ? 22.971 -24.135 -28.113 1.00 29.84 112 GLY B CA 1
ATOM 4631 C C . GLY B 1 112 ? 22.919 -22.706 -28.620 1.00 33.39 112 GLY B C 1
ATOM 4632 O O . GLY B 1 112 ? 22.201 -21.865 -28.068 1.00 33.17 112 GLY B O 1
ATOM 4633 N N . LEU B 1 113 ? 23.677 -22.413 -29.680 1.00 34.63 113 LEU B N 1
ATOM 4634 C CA . LEU B 1 113 ? 23.625 -21.092 -30.297 1.00 35.61 113 LEU B CA 1
ATOM 4635 C C . LEU B 1 113 ? 22.267 -20.817 -30.928 1.00 37.84 113 LEU B C 1
ATOM 4636 O O . LEU B 1 113 ? 21.805 -19.671 -30.918 1.00 43.42 113 LEU B O 1
ATOM 4641 N N . ALA B 1 114 ? 21.615 -21.841 -31.479 1.00 39.96 114 ALA B N 1
ATOM 4642 C CA . ALA B 1 114 ? 20.289 -21.638 -32.051 1.00 42.24 114 ALA B CA 1
ATOM 4643 C C . ALA B 1 114 ? 19.258 -21.373 -30.963 1.00 43.94 114 ALA B C 1
ATOM 4644 O O . ALA B 1 114 ? 18.343 -20.564 -31.151 1.00 45.52 114 ALA B O 1
ATOM 4646 N N . MET B 1 115 ? 19.392 -22.047 -29.820 1.00 44.89 115 MET B N 1
ATOM 4647 C CA . MET B 1 115 ? 18.463 -21.841 -28.714 1.00 43.87 115 MET B CA 1
ATOM 4648 C C . MET B 1 115 ? 18.641 -20.457 -28.104 1.00 45.32 115 MET B C 1
ATOM 4649 O O . MET B 1 115 ? 17.667 -19.713 -27.921 1.00 51.34 115 MET B O 1
ATOM 4654 N N . ALA B 1 116 ? 19.886 -20.092 -27.786 1.00 41.81 116 ALA B N 1
ATOM 4655 C CA . ALA B 1 116 ? 20.148 -18.769 -27.233 1.00 37.62 116 ALA B CA 1
ATOM 4656 C C . ALA B 1 116 ? 19.797 -17.665 -28.224 1.00 33.48 116 ALA B C 1
ATOM 4657 O O . ALA B 1 116 ? 19.360 -16.581 -27.816 1.00 33.38 116 ALA B O 1
ATOM 4659 N N . ALA B 1 117 ? 19.976 -17.916 -29.524 1.00 33.15 117 ALA B N 1
ATOM 4660 C CA . ALA B 1 117 ? 19.557 -16.940 -30.524 1.00 35.84 117 ALA B CA 1
ATOM 4661 C C . ALA B 1 117 ? 18.041 -16.841 -30.601 1.00 32.92 117 ALA B C 1
ATOM 4662 O O . ALA B 1 117 ? 17.502 -15.756 -30.848 1.00 33.72 117 ALA B O 1
ATOM 4664 N N . ALA B 1 118 ? 17.341 -17.956 -30.389 1.00 33.54 118 ALA B N 1
ATOM 4665 C CA . ALA B 1 118 ? 15.884 -17.924 -30.356 1.00 36.44 118 ALA B CA 1
ATOM 4666 C C . ALA B 1 118 ? 15.378 -17.126 -29.163 1.00 38.84 118 ALA B C 1
ATOM 4667 O O . ALA B 1 118 ? 14.382 -16.400 -29.272 1.00 39.76 118 ALA B O 1
ATOM 4669 N N . VAL B 1 119 ? 16.049 -17.248 -28.015 1.00 42.10 119 VAL B N 1
ATOM 4670 C CA . VAL B 1 119 ? 15.669 -16.458 -26.846 1.00 40.23 119 VAL B CA 1
ATOM 4671 C C . VAL B 1 119 ? 15.957 -14.982 -27.087 1.00 42.09 119 VAL B C 1
ATOM 4672 O O . VAL B 1 119 ? 15.120 -14.113 -26.814 1.00 32.20 119 VAL B O 1
ATOM 4676 N N . ARG B 1 120 ? 17.148 -14.680 -27.605 1.00 40.12 120 ARG B N 1
ATOM 4677 C CA . ARG B 1 120 ? 17.589 -13.303 -27.792 1.00 38.89 120 ARG B CA 1
ATOM 4678 C C . ARG B 1 120 ? 16.985 -12.630 -29.017 1.00 37.73 120 ARG B C 1
ATOM 4679 O O . ARG B 1 120 ? 17.140 -11.415 -29.170 1.00 36.36 120 ARG B O 1
ATOM 4687 N N . GLY B 1 121 ? 16.313 -13.375 -29.886 1.00 41.14 121 GLY B N 1
ATOM 4688 C CA . GLY B 1 121 ? 15.789 -12.798 -31.110 1.00 44.44 121 GLY B CA 1
ATOM 4689 C C . GLY B 1 121 ? 16.832 -12.571 -32.181 1.00 46.50 121 GLY B C 1
ATOM 4690 O O . GLY B 1 121 ? 16.746 -11.588 -32.927 1.00 53.84 121 GLY B O 1
ATOM 4691 N N . TYR B 1 122 ? 17.826 -13.449 -32.275 1.00 46.57 122 TYR B N 1
ATOM 4692 C CA . TYR B 1 122 ? 18.857 -13.360 -33.299 1.00 44.81 122 TYR B CA 1
ATOM 4693 C C . TYR B 1 122 ? 18.584 -14.368 -34.406 1.00 49.22 122 TYR B C 1
ATOM 4694 O O . TYR B 1 122 ? 18.112 -15.479 -34.147 1.00 48.57 122 TYR B O 1
ATOM 4703 N N . LYS B 1 123 ? 18.884 -13.978 -35.641 1.00 47.46 123 LYS B N 1
ATOM 4704 C CA . LYS B 1 123 ? 18.914 -14.951 -36.721 1.00 49.44 123 LYS B CA 1
ATOM 4705 C C . LYS B 1 123 ? 20.109 -15.874 -36.528 1.00 46.52 123 LYS B C 1
ATOM 4706 O O . LYS B 1 123 ? 21.198 -15.433 -36.153 1.00 46.67 123 LYS B O 1
ATOM 4712 N N . CYS B 1 124 ? 19.901 -17.164 -36.764 1.00 42.69 124 CYS B N 1
ATOM 4713 C CA . CYS B 1 124 ? 20.946 -18.155 -36.556 1.00 40.26 124 CYS B CA 1
ATOM 4714 C C . CYS B 1 124 ? 21.129 -18.968 -37.826 1.00 43.43 124 CYS B C 1
ATOM 4715 O O . CYS B 1 124 ? 20.158 -19.502 -38.372 1.00 44.66 124 CYS B O 1
ATOM 4718 N N . ILE B 1 125 ? 22.372 -19.059 -38.290 1.00 47.57 125 ILE B N 1
ATOM 4719 C CA . ILE B 1 125 ? 22.718 -19.822 -39.481 1.00 50.20 125 ILE B CA 1
ATOM 4720 C C . ILE B 1 125 ? 23.812 -20.813 -39.117 1.00 49.79 125 ILE B C 1
ATOM 4721 O O . ILE B 1 125 ? 24.866 -20.423 -38.602 1.00 45.12 125 ILE B O 1
ATOM 4726 N N . ILE B 1 126 ? 23.561 -22.090 -39.387 1.00 54.57 126 ILE B N 1
ATOM 4727 C CA . ILE B 1 126 ? 24.488 -23.171 -39.080 1.00 60.80 126 ILE B CA 1
ATOM 4728 C C . ILE B 1 126 ? 25.003 -23.744 -40.390 1.00 67.87 126 ILE B C 1
ATOM 4729 O O . ILE B 1 126 ? 24.212 -24.154 -41.249 1.00 72.45 126 ILE B O 1
ATOM 4734 N N . VAL B 1 127 ? 26.320 -23.777 -40.543 1.00 75.04 127 VAL B N 1
ATOM 4735 C CA . VAL B 1 127 ? 26.955 -24.303 -41.744 1.00 80.07 127 VAL B CA 1
ATOM 4736 C C . VAL B 1 127 ? 27.467 -25.699 -41.422 1.00 96.19 127 VAL B C 1
ATOM 4737 O O . VAL B 1 127 ? 28.421 -25.861 -40.653 1.00 98.23 127 VAL B O 1
ATOM 4741 N N . MET B 1 128 ? 26.837 -26.712 -42.011 1.00 117.23 128 MET B N 1
ATOM 4742 C CA . MET B 1 128 ? 27.277 -28.082 -41.851 1.00 130.35 128 MET B CA 1
ATOM 4743 C C . MET B 1 128 ? 27.195 -28.780 -43.200 1.00 134.80 128 MET B C 1
ATOM 4744 O O . MET B 1 128 ? 26.254 -28.539 -43.969 1.00 135.41 128 MET B O 1
ATOM 4749 N N . PRO B 1 129 ? 28.152 -29.646 -43.510 1.00 139.31 129 PRO B N 1
ATOM 4750 C CA . PRO B 1 129 ? 28.087 -30.400 -44.763 1.00 142.02 129 PRO B CA 1
ATOM 4751 C C . PRO B 1 129 ? 26.996 -31.458 -44.717 1.00 150.09 129 PRO B C 1
ATOM 4752 O O . PRO B 1 129 ? 26.469 -31.806 -43.658 1.00 155.14 129 PRO B O 1
ATOM 4756 N N . GLU B 1 130 ? 26.647 -31.957 -45.901 1.00 152.03 130 GLU B N 1
ATOM 4757 C CA . GLU B 1 130 ? 25.556 -32.917 -46.015 1.00 149.56 130 GLU B CA 1
ATOM 4758 C C . GLU B 1 130 ? 25.857 -34.182 -45.221 1.00 150.54 130 GLU B C 1
ATOM 4759 O O . GLU B 1 130 ? 26.891 -34.827 -45.420 1.00 154.04 130 GLU B O 1
ATOM 4761 N N . LYS B 1 131 ? 24.935 -34.533 -44.326 1.00 149.31 131 LYS B N 1
ATOM 4762 C CA . LYS B 1 131 ? 24.962 -35.799 -43.595 1.00 147.10 131 LYS B CA 1
ATOM 4763 C C . LYS B 1 131 ? 26.248 -35.986 -42.790 1.00 143.54 131 LYS B C 1
ATOM 4764 O O . LYS B 1 131 ? 26.687 -37.114 -42.565 1.00 144.36 131 LYS B O 1
ATOM 4766 N N . MET B 1 132 ? 26.878 -34.889 -42.365 1.00 137.71 132 MET B N 1
ATOM 4767 C CA . MET B 1 132 ? 27.937 -34.992 -41.366 1.00 132.30 132 MET B CA 1
ATOM 4768 C C . MET B 1 132 ? 27.393 -35.605 -40.081 1.00 131.40 132 MET B C 1
ATOM 4769 O O . MET B 1 132 ? 27.999 -36.514 -39.502 1.00 130.75 132 MET B O 1
ATOM 4771 N N . SER B 1 133 ? 26.233 -35.128 -39.635 1.00 134.68 133 SER B N 1
ATOM 4772 C CA . SER B 1 133 ? 25.457 -35.770 -38.584 1.00 134.69 133 SER B CA 1
ATOM 4773 C C . SER B 1 133 ? 23.987 -35.457 -38.842 1.00 129.04 133 SER B C 1
ATOM 4774 O O . SER B 1 133 ? 23.663 -34.373 -39.329 1.00 133.07 133 SER B O 1
ATOM 4777 N N . ASP B 1 134 ? 23.101 -36.382 -38.485 1.00 121.71 134 ASP B N 1
ATOM 4778 C CA . ASP B 1 134 ? 21.677 -36.214 -38.731 1.00 107.30 134 ASP B CA 1
ATOM 4779 C C . ASP B 1 134 ? 20.911 -36.533 -37.457 1.00 101.04 134 ASP B C 1
ATOM 4780 O O . ASP B 1 134 ? 21.473 -37.054 -36.490 1.00 100.98 134 ASP B O 1
ATOM 4785 N N . GLU B 1 135 ? 19.619 -36.193 -37.488 1.00 91.31 135 GLU B N 1
ATOM 4786 C CA . GLU B 1 135 ? 18.697 -36.094 -36.362 1.00 88.07 135 GLU B CA 1
ATOM 4787 C C . GLU B 1 135 ? 18.797 -34.744 -35.673 1.00 83.73 135 GLU B C 1
ATOM 4788 O O . GLU B 1 135 ? 17.916 -34.404 -34.880 1.00 85.50 135 GLU B O 1
ATOM 4794 N N . LYS B 1 136 ? 19.842 -33.971 -35.942 1.00 76.11 136 LYS B N 1
ATOM 4795 C CA . LYS B 1 136 ? 19.927 -32.634 -35.371 1.00 63.73 136 LYS B CA 1
ATOM 4796 C C . LYS B 1 136 ? 19.369 -31.559 -36.294 1.00 62.98 136 LYS B C 1
ATOM 4797 O O . LYS B 1 136 ? 19.183 -30.410 -35.864 1.00 62.98 136 LYS B O 1
ATOM 4803 N N . ILE B 1 137 ? 19.077 -31.929 -37.540 1.00 62.44 137 ILE B N 1
ATOM 4804 C CA . ILE B 1 137 ? 18.568 -30.993 -38.531 1.00 62.69 137 ILE B CA 1
ATOM 4805 C C . ILE B 1 137 ? 17.144 -30.582 -38.186 1.00 67.57 137 ILE B C 1
ATOM 4806 O O . ILE B 1 137 ? 16.791 -29.400 -38.269 1.00 60.27 137 ILE B O 1
ATOM 4811 N N . SER B 1 138 ? 16.314 -31.542 -37.772 1.00 77.74 138 SER B N 1
ATOM 4812 C CA . SER B 1 138 ? 14.959 -31.222 -37.329 1.00 80.82 138 SER B CA 1
ATOM 4813 C C . SER B 1 138 ? 14.977 -30.291 -36.121 1.00 69.57 138 SER B C 1
ATOM 4814 O O . SER B 1 138 ? 14.199 -29.330 -36.054 1.00 67.25 138 SER B O 1
ATOM 4817 N N . THR B 1 139 ? 15.866 -30.554 -35.159 1.00 60.08 139 THR B N 1
ATOM 4818 C CA . THR B 1 139 ? 15.958 -29.704 -33.974 1.00 47.96 139 THR B CA 1
ATOM 4819 C C . THR B 1 139 ? 16.386 -28.290 -34.346 1.00 45.13 139 THR B C 1
ATOM 4820 O O . THR B 1 139 ? 15.815 -27.307 -33.858 1.00 41.31 139 THR B O 1
ATOM 4824 N N . LEU B 1 140 ? 17.397 -28.167 -35.209 1.00 47.23 140 LEU B N 1
ATOM 4825 C CA . LEU B 1 140 ? 17.870 -26.842 -35.600 1.00 44.34 140 LEU B CA 1
ATOM 4826 C C . LEU B 1 140 ? 16.810 -26.080 -36.389 1.00 50.56 140 LEU B C 1
ATOM 4827 O O . LEU B 1 140 ? 16.657 -24.865 -36.215 1.00 47.73 140 LEU B O 1
ATOM 4832 N N . TYR B 1 141 ? 16.072 -26.770 -37.263 1.00 58.05 141 TYR B N 1
ATOM 4833 C CA . TYR B 1 141 ? 15.002 -26.100 -37.996 1.00 61.26 141 TYR B CA 1
ATOM 4834 C C . TYR B 1 141 ? 13.850 -25.714 -37.078 1.00 51.46 141 TYR B C 1
ATOM 4835 O O . TYR B 1 141 ? 13.165 -24.716 -37.332 1.00 46.94 141 TYR B O 1
ATOM 4844 N N . ALA B 1 142 ? 13.623 -26.482 -36.008 1.00 46.43 142 ALA B N 1
ATOM 4845 C CA . ALA B 1 142 ? 12.567 -26.136 -35.063 1.00 41.51 142 ALA B CA 1
ATOM 4846 C C . ALA B 1 142 ? 12.908 -24.880 -34.271 1.00 44.94 142 ALA B C 1
ATOM 4847 O O . ALA B 1 142 ? 12.005 -24.129 -33.886 1.00 44.77 142 ALA B O 1
ATOM 4849 N N . LEU B 1 143 ? 14.194 -24.627 -34.030 1.00 51.86 143 LEU B N 1
ATOM 4850 C CA . LEU B 1 143 ? 14.620 -23.431 -33.314 1.00 29.66 143 LEU B CA 1
ATOM 4851 C C . LEU B 1 143 ? 14.700 -22.205 -34.212 1.00 46.85 143 LEU B C 1
ATOM 4852 O O . LEU B 1 143 ? 15.044 -21.123 -33.725 1.00 31.23 143 LEU B O 1
ATOM 4857 N N . GLY B 1 144 ? 14.408 -22.349 -35.503 1.00 45.40 144 GLY B N 1
ATOM 4858 C CA . GLY B 1 144 ? 14.439 -21.239 -36.430 1.00 46.14 144 GLY B CA 1
ATOM 4859 C C . GLY B 1 144 ? 15.751 -21.035 -37.150 1.00 45.08 144 GLY B C 1
ATOM 4860 O O . GLY B 1 144 ? 15.936 -19.986 -37.779 1.00 46.52 144 GLY B O 1
ATOM 4861 N N . ALA B 1 145 ? 16.665 -21.998 -37.086 1.00 45.71 145 ALA B N 1
ATOM 4862 C CA . ALA B 1 145 ? 17.976 -21.831 -37.690 1.00 50.34 145 ALA B CA 1
ATOM 4863 C C . ALA B 1 145 ? 17.943 -22.204 -39.164 1.00 55.14 145 ALA B C 1
ATOM 4864 O O . ALA B 1 145 ? 17.275 -23.162 -39.566 1.00 58.97 145 ALA B O 1
ATOM 4866 N N . LYS B 1 146 ? 18.661 -21.431 -39.972 1.00 54.92 146 LYS B N 1
ATOM 4867 C CA . LYS B 1 146 ? 18.903 -21.781 -41.362 1.00 57.41 146 LYS B CA 1
ATOM 4868 C C . LYS B 1 146 ? 20.146 -22.655 -41.444 1.00 60.20 146 LYS B C 1
ATOM 4869 O O . LYS B 1 146 ? 21.142 -22.401 -40.761 1.00 64.72 146 LYS B O 1
ATOM 4875 N N . ILE B 1 147 ? 20.081 -23.693 -42.273 1.00 60.30 147 ILE B N 1
ATOM 4876 C CA . ILE B 1 147 ? 21.173 -24.647 -42.429 1.00 57.87 147 ILE B CA 1
ATOM 4877 C C . ILE B 1 147 ? 21.674 -24.576 -43.864 1.00 62.75 147 ILE B C 1
ATOM 4878 O O . ILE B 1 147 ? 20.874 -24.563 -44.807 1.00 60.79 147 ILE B O 1
ATOM 4883 N N . ILE B 1 148 ? 22.994 -24.528 -44.024 1.00 72.98 148 ILE B N 1
ATOM 4884 C CA . ILE B 1 148 ? 23.645 -24.451 -45.327 1.00 80.76 148 ILE B CA 1
ATOM 4885 C C . ILE B 1 148 ? 24.613 -25.620 -45.442 1.00 92.58 148 ILE B C 1
ATOM 4886 O O . ILE B 1 148 ? 25.430 -25.845 -44.542 1.00 88.35 148 ILE B O 1
ATOM 4891 N N . ARG B 1 149 ? 24.518 -26.360 -46.547 1.00 106.64 149 ARG B N 1
ATOM 4892 C CA . ARG B 1 149 ? 25.205 -27.635 -46.712 1.00 120.41 149 ARG B CA 1
ATOM 4893 C C . ARG B 1 149 ? 26.352 -27.519 -47.709 1.00 138.35 149 ARG B C 1
ATOM 4894 O O . ARG B 1 149 ? 26.274 -26.763 -48.682 1.00 140.17 149 ARG B O 1
ATOM 4902 N N . THR B 1 150 ? 27.417 -28.282 -47.452 1.00 154.74 150 THR B N 1
ATOM 4903 C CA . THR B 1 150 ? 28.657 -28.262 -48.220 1.00 161.56 150 THR B CA 1
ATOM 4904 C C . THR B 1 150 ? 29.174 -29.689 -48.392 1.00 163.06 150 THR B C 1
ATOM 4905 O O . THR B 1 150 ? 28.538 -30.631 -47.904 1.00 165.59 150 THR B O 1
ATOM 4909 N N . PRO B 1 151 ? 30.291 -29.907 -49.092 1.00 154.71 151 PRO B N 1
ATOM 4910 C CA . PRO B 1 151 ? 30.893 -31.248 -49.094 1.00 154.41 151 PRO B CA 1
ATOM 4911 C C . PRO B 1 151 ? 31.487 -31.609 -47.738 1.00 157.91 151 PRO B C 1
ATOM 4912 O O . PRO B 1 151 ? 32.123 -30.784 -47.077 1.00 162.93 151 PRO B O 1
ATOM 4916 N N . THR B 1 152 ? 31.262 -32.860 -47.326 1.00 154.76 152 THR B N 1
ATOM 4917 C CA . THR B 1 152 ? 31.730 -33.334 -46.025 1.00 153.16 152 THR B CA 1
ATOM 4918 C C . THR B 1 152 ? 33.198 -33.744 -46.026 1.00 157.16 152 THR B C 1
ATOM 4919 O O . THR B 1 152 ? 33.858 -33.656 -44.984 1.00 153.14 152 THR B O 1
ATOM 4923 N N . GLU B 1 153 ? 33.725 -34.196 -47.166 1.00 159.03 153 GLU B N 1
ATOM 4924 C CA . GLU B 1 153 ? 35.034 -34.840 -47.186 1.00 151.96 153 GLU B CA 1
ATOM 4925 C C . GLU B 1 153 ? 36.198 -33.858 -47.129 1.00 147.92 153 GLU B C 1
ATOM 4926 O O . GLU B 1 153 ? 37.321 -34.274 -46.824 1.00 147.68 153 GLU B O 1
ATOM 4932 N N . ALA B 1 154 ? 35.963 -32.579 -47.406 1.00 143.13 154 ALA B N 1
ATOM 4933 C CA . ALA B 1 154 ? 37.056 -31.620 -47.488 1.00 137.65 154 ALA B CA 1
ATOM 4934 C C . ALA B 1 154 ? 37.639 -31.325 -46.110 1.00 125.43 154 ALA B C 1
ATOM 4935 O O . ALA B 1 154 ? 36.923 -31.286 -45.106 1.00 120.70 154 ALA B O 1
ATOM 4937 N N . SER B 1 155 ? 38.954 -31.124 -46.072 1.00 119.94 155 SER B N 1
ATOM 4938 C CA . SER B 1 155 ? 39.631 -30.715 -44.852 1.00 115.22 155 SER B CA 1
ATOM 4939 C C . SER B 1 155 ? 39.299 -29.262 -44.518 1.00 113.94 155 SER B C 1
ATOM 4940 O O . SER B 1 155 ? 38.836 -28.492 -45.363 1.00 117.76 155 SER B O 1
ATOM 4943 N N . TRP B 1 156 ? 39.524 -28.903 -43.250 1.00 104.64 156 TRP B N 1
ATOM 4944 C CA . TRP B 1 156 ? 39.185 -27.565 -42.768 1.00 100.03 156 TRP B CA 1
ATOM 4945 C C . TRP B 1 156 ? 39.840 -26.464 -43.596 1.00 103.83 156 TRP B C 1
ATOM 4946 O O . TRP B 1 156 ? 39.259 -25.385 -43.758 1.00 101.16 156 TRP B O 1
ATOM 4957 N N . HIS B 1 157 ? 41.040 -26.709 -44.126 1.00 108.72 157 HIS B N 1
ATOM 4958 C CA . HIS B 1 157 ? 41.735 -25.697 -44.912 1.00 111.57 157 HIS B CA 1
ATOM 4959 C C . HIS B 1 157 ? 41.211 -25.585 -46.339 1.00 123.89 157 HIS B C 1
ATOM 4960 O O . HIS B 1 157 ? 41.604 -24.656 -47.053 1.00 130.16 157 HIS B O 1
ATOM 4967 N N . SER B 1 158 ? 40.338 -26.495 -46.765 1.00 133.52 158 SER B N 1
ATOM 4968 C CA . SER B 1 158 ? 39.770 -26.427 -48.101 1.00 134.10 158 SER B CA 1
ATOM 4969 C C . SER B 1 158 ? 38.724 -25.314 -48.177 1.00 128.11 158 SER B C 1
ATOM 4970 O O . SER B 1 158 ? 38.054 -25.013 -47.186 1.00 127.74 158 SER B O 1
ATOM 4973 N N . PRO B 1 159 ? 38.571 -24.680 -49.344 1.00 112.75 159 PRO B N 1
ATOM 4974 C CA . PRO B 1 159 ? 37.549 -23.628 -49.475 1.00 104.09 159 PRO B CA 1
ATOM 4975 C C . PRO B 1 159 ? 36.126 -24.146 -49.367 1.00 101.69 159 PRO B C 1
ATOM 4976 O O . PRO B 1 159 ? 35.224 -23.362 -49.046 1.00 94.28 159 PRO B O 1
ATOM 4980 N N . GLU B 1 160 ? 35.895 -25.433 -49.625 1.00 104.84 160 GLU B N 1
ATOM 4981 C CA . GLU B 1 160 ? 34.568 -26.017 -49.487 1.00 102.97 160 GLU B CA 1
ATOM 4982 C C . GLU B 1 160 ? 34.232 -26.394 -48.050 1.00 108.50 160 GLU B C 1
ATOM 4983 O O . GLU B 1 160 ? 33.100 -26.812 -47.787 1.00 107.68 160 GLU B O 1
ATOM 4985 N N . ALA B 1 161 ? 35.178 -26.262 -47.122 1.00 113.50 161 ALA B N 1
ATOM 4986 C CA . ALA B 1 161 ? 34.924 -26.587 -45.727 1.00 113.08 161 ALA B CA 1
ATOM 4987 C C . ALA B 1 161 ? 33.943 -25.591 -45.111 1.00 112.17 161 ALA B C 1
ATOM 4988 O O . ALA B 1 161 ? 33.795 -24.455 -45.570 1.00 111.18 161 ALA B O 1
ATOM 4990 N N . HIS B 1 162 ? 33.270 -26.035 -44.046 1.00 111.84 162 HIS B N 1
ATOM 4991 C CA . HIS B 1 162 ? 32.234 -25.208 -43.434 1.00 111.59 162 HIS B CA 1
ATOM 4992 C C . HIS B 1 162 ? 32.810 -23.963 -42.768 1.00 106.56 162 HIS B C 1
ATOM 4993 O O . HIS B 1 162 ? 32.132 -22.930 -42.708 1.00 112.34 162 HIS B O 1
ATOM 5000 N N . ILE B 1 163 ? 34.045 -24.035 -42.265 1.00 94.75 163 ILE B N 1
ATOM 5001 C CA . ILE B 1 163 ? 34.685 -22.859 -41.676 1.00 85.96 163 ILE B CA 1
ATOM 5002 C C . ILE B 1 163 ? 34.815 -21.752 -42.716 1.00 89.06 163 ILE B C 1
ATOM 5003 O O . ILE B 1 163 ? 34.483 -20.583 -42.465 1.00 91.79 163 ILE B O 1
ATOM 5008 N N . SER B 1 164 ? 35.243 -22.120 -43.923 1.00 86.32 164 SER B N 1
ATOM 5009 C CA . SER B 1 164 ? 35.524 -21.128 -44.952 1.00 85.58 164 SER B CA 1
ATOM 5010 C C . SER B 1 164 ? 34.232 -20.536 -45.493 1.00 85.36 164 SER B C 1
ATOM 5011 O O . SER B 1 164 ? 33.996 -19.331 -45.378 1.00 85.33 164 SER B O 1
ATOM 5014 N N . VAL B 1 165 ? 33.387 -21.372 -46.105 1.00 83.65 165 VAL B N 1
ATOM 5015 C CA . VAL B 1 165 ? 32.096 -20.906 -46.611 1.00 82.15 165 VAL B CA 1
ATOM 5016 C C . VAL B 1 165 ? 31.307 -20.183 -45.526 1.00 73.94 165 VAL B C 1
ATOM 5017 O O . VAL B 1 165 ? 30.509 -19.284 -45.821 1.00 78.18 165 VAL B O 1
ATOM 5021 N N . ALA B 1 166 ? 31.525 -20.541 -44.257 1.00 66.24 166 ALA B N 1
ATOM 5022 C CA . ALA B 1 166 ? 30.932 -19.770 -43.169 1.00 66.13 166 ALA B CA 1
ATOM 5023 C C . ALA B 1 166 ? 31.511 -18.361 -43.115 1.00 73.14 166 ALA B C 1
ATOM 5024 O O . ALA B 1 166 ? 30.773 -17.389 -42.908 1.00 69.93 166 ALA B O 1
ATOM 5026 N N . GLN B 1 167 ? 32.829 -18.226 -43.308 1.00 78.56 167 GLN B N 1
ATOM 5027 C CA . GLN B 1 167 ? 33.427 -16.891 -43.319 1.00 80.17 167 GLN B CA 1
ATOM 5028 C C . GLN B 1 167 ? 32.989 -16.086 -44.542 1.00 82.04 167 GLN B C 1
ATOM 5029 O O . GLN B 1 167 ? 32.735 -14.880 -44.436 1.00 78.44 167 GLN B O 1
ATOM 5035 N N . LYS B 1 168 ? 32.900 -16.730 -45.709 1.00 88.55 168 LYS B N 1
ATOM 5036 C CA . LYS B 1 168 ? 32.432 -16.045 -46.911 1.00 93.90 168 LYS B CA 1
ATOM 5037 C C . LYS B 1 168 ? 31.000 -15.561 -46.738 1.00 97.05 168 LYS B C 1
ATOM 5038 O O . LYS B 1 168 ? 30.682 -14.402 -47.029 1.00 106.72 168 LYS B O 1
ATOM 5044 N N . LEU B 1 169 ? 30.117 -16.446 -46.265 1.00 81.80 169 LEU B N 1
ATOM 5045 C CA . LEU B 1 169 ? 28.739 -16.046 -46.006 1.00 70.06 169 LEU B CA 1
ATOM 5046 C C . LEU B 1 169 ? 28.669 -14.953 -44.949 1.00 70.31 169 LEU B C 1
ATOM 5047 O O . LEU B 1 169 ? 27.762 -14.113 -44.984 1.00 73.15 169 LEU B O 1
ATOM 5052 N N . GLN B 1 170 ? 29.612 -14.946 -44.002 1.00 68.04 170 GLN B N 1
ATOM 5053 C CA . GLN B 1 170 ? 29.681 -13.848 -43.044 1.00 64.47 170 GLN B CA 1
ATOM 5054 C C . GLN B 1 170 ? 30.028 -12.540 -43.742 1.00 66.39 170 GLN B C 1
ATOM 5055 O O . GLN B 1 170 ? 29.457 -11.489 -43.428 1.00 64.69 170 GLN B O 1
ATOM 5061 N N . LYS B 1 171 ? 30.969 -12.582 -44.690 1.00 72.31 171 LYS B N 1
ATOM 5062 C CA . LYS B 1 171 ? 31.276 -11.393 -45.477 1.00 81.67 171 LYS B CA 1
ATOM 5063 C C . LYS B 1 171 ? 30.075 -10.946 -46.300 1.00 83.82 171 LYS B C 1
ATOM 5064 O O . LYS B 1 171 ? 29.895 -9.746 -46.535 1.00 82.73 171 LYS B O 1
ATOM 5070 N N . GLU B 1 172 ? 29.248 -11.892 -46.749 1.00 84.27 172 GLU B N 1
ATOM 5071 C CA . GLU B 1 172 ? 28.111 -11.541 -47.594 1.00 83.98 172 GLU B CA 1
ATOM 5072 C C . GLU B 1 172 ? 26.975 -10.932 -46.779 1.00 80.39 172 GLU B C 1
ATOM 5073 O O . GLU B 1 172 ? 26.385 -9.924 -47.184 1.00 83.55 172 GLU B O 1
ATOM 5079 N N . ILE B 1 173 ? 26.664 -11.517 -45.626 1.00 80.37 173 ILE B N 1
ATOM 5080 C CA . ILE B 1 173 ? 25.544 -11.071 -44.799 1.00 76.68 173 ILE B CA 1
ATOM 5081 C C . ILE B 1 173 ? 25.971 -9.875 -43.956 1.00 76.40 173 ILE B C 1
ATOM 5082 O O . ILE B 1 173 ? 26.945 -9.966 -43.193 1.00 70.42 173 ILE B O 1
ATOM 5087 N N . PRO B 1 174 ? 25.282 -8.742 -44.059 1.00 79.36 174 PRO B N 1
ATOM 5088 C CA . PRO B 1 174 ? 25.708 -7.553 -43.317 1.00 84.86 174 PRO B CA 1
ATOM 5089 C C . PRO B 1 174 ? 25.388 -7.663 -41.836 1.00 85.92 174 PRO B C 1
ATOM 5090 O O . PRO B 1 174 ? 24.361 -8.218 -41.435 1.00 81.23 174 PRO B O 1
ATOM 5094 N N . ASN B 1 175 ? 26.287 -7.103 -41.024 1.00 93.82 175 ASN B N 1
ATOM 5095 C CA . ASN B 1 175 ? 26.133 -7.051 -39.570 1.00 93.91 175 ASN B CA 1
ATOM 5096 C C . ASN B 1 175 ? 25.826 -8.427 -38.983 1.00 85.53 175 ASN B C 1
ATOM 5097 O O . ASN B 1 175 ? 24.992 -8.574 -38.087 1.00 84.55 175 ASN B O 1
ATOM 5102 N N . SER B 1 176 ? 26.503 -9.446 -39.499 1.00 78.87 176 SER B N 1
ATOM 5103 C CA . SER B 1 176 ? 26.471 -10.772 -38.911 1.00 65.31 176 SER B CA 1
ATOM 5104 C C . SER B 1 176 ? 27.722 -10.964 -38.059 1.00 54.25 176 SER B C 1
ATOM 5105 O O . SER B 1 176 ? 28.589 -10.090 -37.976 1.00 51.31 176 SER B O 1
ATOM 5108 N N . ILE B 1 177 ? 27.823 -12.125 -37.414 1.00 52.51 177 ILE B N 1
ATOM 5109 C CA . ILE B 1 177 ? 28.972 -12.421 -36.569 1.00 54.94 177 ILE B CA 1
ATOM 5110 C C . ILE B 1 177 ? 29.203 -13.925 -36.554 1.00 55.85 177 ILE B C 1
ATOM 5111 O O . ILE B 1 177 ? 28.266 -14.721 -36.659 1.00 55.19 177 ILE B O 1
ATOM 5116 N N . ILE B 1 178 ? 30.471 -14.307 -36.441 1.00 56.90 178 ILE B N 1
ATOM 5117 C CA . ILE B 1 178 ? 30.874 -15.687 -36.214 1.00 53.80 178 ILE B CA 1
ATOM 5118 C C . ILE B 1 178 ? 31.576 -15.719 -34.867 1.00 63.40 178 ILE B C 1
ATOM 5119 O O . ILE B 1 178 ? 32.636 -15.104 -34.697 1.00 67.83 178 ILE B O 1
ATOM 5124 N N . LEU B 1 179 ? 30.989 -16.426 -33.906 1.00 67.67 179 LEU B N 1
ATOM 5125 C CA . LEU B 1 179 ? 31.650 -16.676 -32.632 1.00 68.44 179 LEU B CA 1
ATOM 5126 C C . LEU B 1 179 ? 32.371 -18.006 -32.777 1.00 81.14 179 LEU B C 1
ATOM 5127 O O . LEU B 1 179 ? 31.735 -19.061 -32.819 1.00 82.10 179 LEU B O 1
ATOM 5132 N N . ASP B 1 180 ? 33.696 -17.970 -32.818 1.00 83.79 180 ASP B N 1
ATOM 5133 C CA . ASP B 1 180 ? 34.460 -19.142 -33.221 1.00 83.99 180 ASP B CA 1
ATOM 5134 C C . ASP B 1 180 ? 34.821 -19.927 -31.969 1.00 79.14 180 ASP B C 1
ATOM 5135 O O . ASP B 1 180 ? 35.672 -19.500 -31.185 1.00 83.97 180 ASP B O 1
ATOM 5140 N N . GLN B 1 181 ? 34.206 -21.101 -31.807 1.00 66.62 181 GLN B N 1
ATOM 5141 C CA . GLN B 1 181 ? 34.380 -21.856 -30.573 1.00 56.46 181 GLN B CA 1
ATOM 5142 C C . GLN B 1 181 ? 35.801 -22.368 -30.412 1.00 58.42 181 GLN B C 1
ATOM 5143 O O . GLN B 1 181 ? 36.192 -22.739 -29.300 1.00 67.30 181 GLN B O 1
ATOM 5149 N N . TYR B 1 182 ? 36.574 -22.407 -31.495 1.00 51.32 182 TYR B N 1
ATOM 5150 C CA . TYR B 1 182 ? 37.973 -22.796 -31.394 1.00 46.64 182 TYR B CA 1
ATOM 5151 C C . TYR B 1 182 ? 38.852 -21.639 -30.927 1.00 60.48 182 TYR B C 1
ATOM 5152 O O . TYR B 1 182 ? 39.814 -21.858 -30.184 1.00 66.86 182 TYR B O 1
ATOM 5161 N N . THR B 1 183 ? 38.575 -20.416 -31.384 1.00 58.05 183 THR B N 1
ATOM 5162 C CA . THR B 1 183 ? 39.347 -19.239 -30.994 1.00 63.57 183 THR B CA 1
ATOM 5163 C C . THR B 1 183 ? 38.708 -18.404 -29.884 1.00 61.43 183 THR B C 1
ATOM 5164 O O . THR B 1 183 ? 39.315 -17.417 -29.457 1.00 60.11 183 THR B O 1
ATOM 5168 N N . ASN B 1 184 ? 37.503 -18.765 -29.396 1.00 56.69 184 ASN B N 1
ATOM 5169 C CA . ASN B 1 184 ? 36.823 -17.832 -28.493 1.00 54.77 184 ASN B CA 1
ATOM 5170 C C . ASN B 1 184 ? 37.170 -18.142 -27.042 1.00 54.21 184 ASN B C 1
ATOM 5171 O O . ASN B 1 184 ? 37.009 -19.287 -26.606 1.00 57.77 184 ASN B O 1
ATOM 5176 N N . PRO B 1 185 ? 37.633 -17.154 -26.270 1.00 54.14 185 PRO B N 1
ATOM 5177 C CA . PRO B 1 185 ? 37.867 -17.389 -24.835 1.00 53.42 185 PRO B CA 1
ATOM 5178 C C . PRO B 1 185 ? 36.627 -17.830 -24.077 1.00 49.78 185 PRO B C 1
ATOM 5179 O O . PRO B 1 185 ? 36.759 -18.466 -23.025 1.00 42.34 185 PRO B O 1
ATOM 5183 N N . GLY B 1 186 ? 35.429 -17.513 -24.572 1.00 43.80 186 GLY B N 1
ATOM 5184 C CA . GLY B 1 186 ? 34.220 -17.886 -23.857 1.00 40.96 186 GLY B CA 1
ATOM 5185 C C . GLY B 1 186 ? 34.047 -19.384 -23.705 1.00 46.73 186 GLY B C 1
ATOM 5186 O O . GLY B 1 186 ? 33.529 -19.851 -22.687 1.00 53.01 186 GLY B O 1
ATOM 5187 N N . ASN B 1 187 ? 34.475 -20.157 -24.708 1.00 47.62 187 ASN B N 1
ATOM 5188 C CA . ASN B 1 187 ? 34.348 -21.612 -24.631 1.00 45.09 187 ASN B CA 1
ATOM 5189 C C . ASN B 1 187 ? 35.084 -22.195 -23.429 1.00 43.59 187 ASN B C 1
ATOM 5190 O O . ASN B 1 187 ? 34.438 -22.855 -22.596 1.00 47.84 187 ASN B O 1
ATOM 5195 N N . PRO B 1 188 ? 36.402 -22.010 -23.266 1.00 40.42 188 PRO B N 1
ATOM 5196 C CA . PRO B 1 188 ? 37.029 -22.512 -22.031 1.00 56.16 188 PRO B CA 1
ATOM 5197 C C . PRO B 1 188 ? 36.605 -21.741 -20.793 1.00 50.01 188 PRO B C 1
ATOM 5198 O O . PRO B 1 188 ? 36.479 -22.336 -19.715 1.00 50.57 188 PRO B O 1
ATOM 5202 N N . LEU B 1 189 ? 36.380 -20.428 -20.917 1.00 43.57 189 LEU B N 1
ATOM 5203 C CA . LEU B 1 189 ? 36.063 -19.608 -19.751 1.00 43.71 189 LEU B CA 1
ATOM 5204 C C . LEU B 1 189 ? 34.756 -20.027 -19.092 1.00 39.59 189 LEU B C 1
ATOM 5205 O O . LEU B 1 189 ? 34.598 -19.867 -17.876 1.00 38.10 189 LEU B O 1
ATOM 5210 N N . ALA B 1 190 ? 33.807 -20.548 -19.871 1.00 41.65 190 ALA B N 1
ATOM 5211 C CA . ALA B 1 190 ? 32.543 -20.992 -19.294 1.00 35.17 190 ALA B CA 1
ATOM 5212 C C . ALA B 1 190 ? 32.764 -22.152 -18.332 1.00 36.29 190 ALA B C 1
ATOM 5213 O O . ALA B 1 190 ? 32.229 -22.163 -17.218 1.00 40.94 190 ALA B O 1
ATOM 5215 N N . HIS B 1 191 ? 33.562 -23.139 -18.745 1.00 37.32 191 HIS B N 1
ATOM 5216 C CA . HIS B 1 191 ? 33.899 -24.241 -17.853 1.00 40.38 191 HIS B CA 1
ATOM 5217 C C . HIS B 1 191 ? 34.854 -23.811 -16.750 1.00 36.11 191 HIS B C 1
ATOM 5218 O O . HIS B 1 191 ? 34.904 -24.460 -15.701 1.00 35.85 191 HIS B O 1
ATOM 5225 N N . TYR B 1 192 ? 35.612 -22.737 -16.968 1.00 37.26 192 TYR B N 1
ATOM 5226 C CA . TYR B 1 192 ? 36.522 -22.246 -15.940 1.00 40.33 192 TYR B CA 1
ATOM 5227 C C . TYR B 1 192 ? 35.756 -21.600 -14.791 1.00 38.65 192 TYR B C 1
ATOM 5228 O O . TYR B 1 192 ? 36.003 -21.904 -13.618 1.00 43.68 192 TYR B O 1
ATOM 5237 N N . ASP B 1 193 ? 34.814 -20.708 -15.112 1.00 36.66 193 ASP B N 1
ATOM 5238 C CA . ASP B 1 193 ? 34.116 -19.937 -14.085 1.00 36.05 193 ASP B CA 1
ATOM 5239 C C . ASP B 1 193 ? 33.017 -20.734 -13.395 1.00 38.38 193 ASP B C 1
ATOM 5240 O O . ASP B 1 193 ? 32.687 -20.447 -12.237 1.00 41.48 193 ASP B O 1
ATOM 5245 N N . GLN B 1 194 ? 32.448 -21.728 -14.080 1.00 40.65 194 GLN B N 1
ATOM 5246 C CA . GLN B 1 194 ? 31.241 -22.406 -13.622 1.00 38.92 194 GLN B CA 1
ATOM 5247 C C . GLN B 1 194 ? 31.425 -23.912 -13.476 1.00 40.57 194 GLN B C 1
ATOM 5248 O O . GLN B 1 194 ? 31.356 -24.421 -12.353 1.00 40.38 194 GLN B O 1
ATOM 5254 N N . THR B 1 195 ? 31.647 -24.646 -14.573 1.00 42.00 195 THR B N 1
ATOM 5255 C CA . THR B 1 195 ? 31.695 -26.109 -14.506 1.00 39.20 195 THR B CA 1
ATOM 5256 C C . THR B 1 195 ? 32.717 -26.595 -13.479 1.00 34.89 195 THR B C 1
ATOM 5257 O O . THR B 1 195 ? 32.418 -27.457 -12.643 1.00 32.75 195 THR B O 1
ATOM 5261 N N . ALA B 1 196 ? 33.929 -26.039 -13.518 1.00 34.37 196 ALA B N 1
ATOM 5262 C CA . ALA B 1 196 ? 34.972 -26.472 -12.593 1.00 38.02 196 ALA B CA 1
ATOM 5263 C C . ALA B 1 196 ? 34.636 -26.102 -11.151 1.00 44.61 196 ALA B C 1
ATOM 5264 O O . ALA B 1 196 ? 34.903 -26.880 -10.226 1.00 45.08 196 ALA B O 1
ATOM 5266 N N . ILE B 1 197 ? 34.058 -24.919 -10.935 1.00 49.44 197 ILE B N 1
ATOM 5267 C CA . ILE B 1 197 ? 33.664 -24.528 -9.584 1.00 34.27 197 ILE B CA 1
ATOM 5268 C C . ILE B 1 197 ? 32.544 -25.429 -9.074 1.00 33.13 197 ILE B C 1
ATOM 5269 O O . ILE B 1 197 ? 32.535 -25.827 -7.904 1.00 33.23 197 ILE B O 1
ATOM 5274 N N . GLU B 1 198 ? 31.586 -25.764 -9.942 1.00 54.97 198 GLU B N 1
ATOM 5275 C CA . GLU B 1 198 ? 30.514 -26.679 -9.558 1.00 31.20 198 GLU B CA 1
ATOM 5276 C C . GLU B 1 198 ? 31.073 -28.037 -9.158 1.00 31.72 198 GLU B C 1
ATOM 5277 O O . GLU B 1 198 ? 30.703 -28.593 -8.118 1.00 31.58 198 GLU B O 1
ATOM 5283 N N . ILE B 1 199 ? 31.962 -28.592 -9.986 1.00 32.58 199 ILE B N 1
ATOM 5284 C CA . ILE B 1 199 ? 32.601 -29.864 -9.654 1.00 34.47 199 ILE B CA 1
ATOM 5285 C C . ILE B 1 199 ? 33.337 -29.759 -8.325 1.00 34.94 199 ILE B C 1
ATOM 5286 O O . ILE B 1 199 ? 33.296 -30.679 -7.500 1.00 34.33 199 ILE B O 1
ATOM 5291 N N . TRP B 1 200 ? 34.006 -28.628 -8.089 1.00 34.68 200 TRP B N 1
ATOM 5292 C CA . TRP B 1 200 ? 34.780 -28.456 -6.863 1.00 35.67 200 TRP B CA 1
ATOM 5293 C C . TRP B 1 200 ? 33.876 -28.441 -5.637 1.00 34.99 200 TRP B C 1
ATOM 5294 O O . TRP B 1 200 ? 34.154 -29.112 -4.636 1.00 44.44 200 TRP B O 1
ATOM 5305 N N . LYS B 1 201 ? 32.776 -27.688 -5.704 1.00 33.85 201 LYS B N 1
ATOM 5306 C CA . LYS B 1 201 ? 31.884 -27.570 -4.556 1.00 33.31 201 LYS B CA 1
ATOM 5307 C C . LYS B 1 201 ? 31.120 -28.864 -4.307 1.00 45.01 201 LYS B C 1
ATOM 5308 O O . LYS B 1 201 ? 30.943 -29.274 -3.153 1.00 45.88 201 LYS B O 1
ATOM 5314 N N . GLN B 1 202 ? 30.663 -29.523 -5.374 1.00 39.17 202 GLN B N 1
ATOM 5315 C CA . GLN B 1 202 ? 29.927 -30.775 -5.217 1.00 36.00 202 GLN B CA 1
ATOM 5316 C C . GLN B 1 202 ? 30.822 -31.877 -4.664 1.00 33.02 202 GLN B C 1
ATOM 5317 O O . GLN B 1 202 ? 30.372 -32.709 -3.867 1.00 33.14 202 GLN B O 1
ATOM 5323 N N . CYS B 1 203 ? 32.090 -31.902 -5.076 1.00 34.03 203 CYS B N 1
ATOM 5324 C CA . CYS B 1 203 ? 33.052 -32.832 -4.501 1.00 35.36 203 CYS B CA 1
ATOM 5325 C C . CYS B 1 203 ? 33.437 -32.468 -3.076 1.00 42.64 203 CYS B C 1
ATOM 5326 O O . CYS B 1 203 ? 34.109 -33.267 -2.415 1.00 45.11 203 CYS B O 1
ATOM 5329 N N . GLU B 1 204 ? 33.026 -31.292 -2.595 1.00 41.70 204 GLU B N 1
ATOM 5330 C CA . GLU B 1 204 ? 33.424 -30.788 -1.280 1.00 47.10 204 GLU B CA 1
ATOM 5331 C C . GLU B 1 204 ? 34.944 -30.672 -1.181 1.00 49.23 204 GLU B C 1
ATOM 5332 O O . GLU B 1 204 ? 35.542 -30.929 -0.135 1.00 54.95 204 GLU B O 1
ATOM 5338 N N . GLY B 1 205 ? 35.572 -30.282 -2.291 1.00 47.74 205 GLY B N 1
ATOM 5339 C CA . GLY B 1 205 ? 36.996 -30.039 -2.332 1.00 39.47 205 GLY B CA 1
ATOM 5340 C C . GLY B 1 205 ? 37.868 -31.264 -2.464 1.00 54.72 205 GLY B C 1
ATOM 5341 O O . GLY B 1 205 ? 39.085 -31.117 -2.638 1.00 56.58 205 GLY B O 1
ATOM 5342 N N . LYS B 1 206 ? 37.302 -32.465 -2.392 1.00 46.17 206 LYS B N 1
ATOM 5343 C CA . LYS B 1 206 ? 38.074 -33.692 -2.534 1.00 51.38 206 LYS B CA 1
ATOM 5344 C C . LYS B 1 206 ? 37.856 -34.231 -3.942 1.00 62.51 206 LYS B C 1
ATOM 5345 O O . LYS B 1 206 ? 36.776 -34.735 -4.266 1.00 59.45 206 LYS B O 1
ATOM 5351 N N . ILE B 1 207 ? 38.890 -34.119 -4.773 1.00 78.37 207 ILE B N 1
ATOM 5352 C CA . ILE B 1 207 ? 38.894 -34.690 -6.112 1.00 42.03 207 ILE B CA 1
ATOM 5353 C C . ILE B 1 207 ? 40.342 -34.988 -6.469 1.00 43.94 207 ILE B C 1
ATOM 5354 O O . ILE B 1 207 ? 41.261 -34.270 -6.066 1.00 55.54 207 ILE B O 1
ATOM 5359 N N . ASP B 1 208 ? 40.542 -36.057 -7.235 1.00 44.48 208 ASP B N 1
ATOM 5360 C CA . ASP B 1 208 ? 41.878 -36.554 -7.543 1.00 56.54 208 ASP B CA 1
ATOM 5361 C C . ASP B 1 208 ? 42.144 -36.554 -9.041 1.00 51.73 208 ASP B C 1
ATOM 5362 O O . ASP B 1 208 ? 43.071 -35.879 -9.499 1.00 49.52 208 ASP B O 1
ATOM 5367 N N . TYR B 1 209 ? 41.380 -37.319 -9.812 1.00 59.57 209 TYR B N 1
ATOM 5368 C CA . TYR B 1 209 ? 41.508 -37.362 -11.258 1.00 56.76 209 TYR B CA 1
ATOM 5369 C C . TYR B 1 209 ? 40.272 -36.752 -11.906 1.00 43.74 209 TYR B C 1
ATOM 5370 O O . TYR B 1 209 ? 39.169 -36.806 -11.355 1.00 42.33 209 TYR B O 1
ATOM 5379 N N . LEU B 1 210 ? 40.472 -36.154 -13.079 1.00 48.43 210 LEU B N 1
ATOM 5380 C CA . LEU B 1 210 ? 39.383 -35.646 -13.905 1.00 49.11 210 LEU B CA 1
ATOM 5381 C C . LEU B 1 210 ? 39.576 -36.147 -15.328 1.00 48.08 210 LEU B C 1
ATOM 5382 O O . LEU B 1 210 ? 40.654 -35.980 -15.906 1.00 50.07 210 LEU B O 1
ATOM 5387 N N . VAL B 1 211 ? 38.532 -36.750 -15.890 1.00 41.35 211 VAL B N 1
ATOM 5388 C CA . VAL B 1 211 ? 38.593 -37.383 -17.202 1.00 43.57 211 VAL B CA 1
ATOM 5389 C C . VAL B 1 211 ? 37.537 -36.745 -18.094 1.00 43.29 211 VAL B C 1
ATOM 5390 O O . VAL B 1 211 ? 36.350 -36.735 -17.747 1.00 40.19 211 VAL B O 1
ATOM 5394 N N . ALA B 1 212 ? 37.966 -36.203 -19.231 1.00 45.68 212 ALA B N 1
ATOM 5395 C CA . ALA B 1 212 ? 37.033 -35.709 -20.231 1.00 39.60 212 ALA B CA 1
ATOM 5396 C C . ALA B 1 212 ? 37.670 -35.815 -21.608 1.00 48.05 212 ALA B C 1
ATOM 5397 O O . ALA B 1 212 ? 38.884 -35.655 -21.759 1.00 48.99 212 ALA B O 1
ATOM 5399 N N . GLY B 1 213 ? 36.839 -36.078 -22.613 1.00 42.83 213 GLY B N 1
ATOM 5400 C CA . GLY B 1 213 ? 37.283 -36.035 -23.990 1.00 43.04 213 GLY B CA 1
ATOM 5401 C C . GLY B 1 213 ? 37.187 -34.624 -24.540 1.00 49.14 213 GLY B C 1
ATOM 5402 O O . GLY B 1 213 ? 36.328 -33.842 -24.143 1.00 54.96 213 GLY B O 1
ATOM 5403 N N . ALA B 1 214 ? 38.090 -34.292 -25.458 1.00 48.87 214 ALA B N 1
ATOM 5404 C CA . ALA B 1 214 ? 38.168 -32.937 -25.991 1.00 51.71 214 ALA B CA 1
ATOM 5405 C C . ALA B 1 214 ? 37.962 -32.962 -27.498 1.00 46.60 214 ALA B C 1
ATOM 5406 O O . ALA B 1 214 ? 38.815 -33.466 -28.234 1.00 44.20 214 ALA B O 1
ATOM 5408 N N . GLY B 1 215 ? 36.818 -32.458 -27.959 1.00 44.22 215 GLY B N 1
ATOM 5409 C CA . GLY B 1 215 ? 36.733 -31.990 -29.327 1.00 42.31 215 GLY B CA 1
ATOM 5410 C C . GLY B 1 215 ? 37.486 -30.696 -29.557 1.00 43.02 215 GLY B C 1
ATOM 5411 O O . GLY B 1 215 ? 38.456 -30.653 -30.316 1.00 44.75 215 GLY B O 1
ATOM 5412 N N . THR B 1 216 ? 37.095 -29.646 -28.838 1.00 42.20 216 THR B N 1
ATOM 5413 C CA . THR B 1 216 ? 37.734 -28.345 -28.959 1.00 44.32 216 THR B CA 1
ATOM 5414 C C . THR B 1 216 ? 38.772 -28.104 -27.878 1.00 54.81 216 THR B C 1
ATOM 5415 O O . THR B 1 216 ? 39.464 -27.083 -27.915 1.00 65.64 216 THR B O 1
ATOM 5419 N N . GLY B 1 217 ? 38.911 -29.028 -26.930 1.00 53.80 217 GLY B N 1
ATOM 5420 C CA . GLY B 1 217 ? 39.757 -28.817 -25.780 1.00 56.51 217 GLY B CA 1
ATOM 5421 C C . GLY B 1 217 ? 39.223 -27.839 -24.762 1.00 43.26 217 GLY B C 1
ATOM 5422 O O . GLY B 1 217 ? 39.828 -27.698 -23.696 1.00 45.50 217 GLY B O 1
ATOM 5423 N N . GLY B 1 218 ? 38.102 -27.171 -25.040 1.00 41.97 218 GLY B N 1
ATOM 5424 C CA . GLY B 1 218 ? 37.651 -26.102 -24.162 1.00 44.96 218 GLY B CA 1
ATOM 5425 C C . GLY B 1 218 ? 37.245 -26.597 -22.786 1.00 42.89 218 GLY B C 1
ATOM 5426 O O . GLY B 1 218 ? 37.618 -26.006 -21.768 1.00 42.95 218 GLY B O 1
ATOM 5427 N N . THR B 1 219 ? 36.470 -27.682 -22.737 1.00 44.36 219 THR B N 1
ATOM 5428 C CA . THR B 1 219 ? 36.048 -28.245 -21.459 1.00 37.95 219 THR B CA 1
ATOM 5429 C C . THR B 1 219 ? 37.253 -28.649 -20.617 1.00 39.16 219 THR B C 1
ATOM 5430 O O . THR B 1 219 ? 37.446 -28.159 -19.496 1.00 49.04 219 THR B O 1
ATOM 5434 N N . ILE B 1 220 ? 38.099 -29.521 -21.169 1.00 43.75 220 ILE B N 1
ATOM 5435 C CA . ILE B 1 220 ? 39.216 -30.068 -20.409 1.00 41.63 220 ILE B CA 1
ATOM 5436 C C . ILE B 1 220 ? 40.227 -28.981 -20.058 1.00 49.36 220 ILE B C 1
ATOM 5437 O O . ILE B 1 220 ? 40.903 -29.066 -19.025 1.00 55.97 220 ILE B O 1
ATOM 5442 N N . SER B 1 221 ? 40.336 -27.935 -20.884 1.00 43.35 221 SER B N 1
ATOM 5443 C CA . SER B 1 221 ? 41.290 -26.867 -20.599 1.00 52.39 221 SER B CA 1
ATOM 5444 C C . SER B 1 221 ? 40.772 -25.921 -19.525 1.00 50.88 221 SER B C 1
ATOM 5445 O O . SER B 1 221 ? 41.540 -25.487 -18.660 1.00 44.68 221 SER B O 1
ATOM 5448 N N . GLY B 1 222 ? 39.485 -25.574 -19.569 1.00 48.64 222 GLY B N 1
ATOM 5449 C CA . GLY B 1 222 ? 38.936 -24.714 -18.533 1.00 46.47 222 GLY B CA 1
ATOM 5450 C C . GLY B 1 222 ? 38.903 -25.398 -17.179 1.00 40.98 222 GLY B C 1
ATOM 5451 O O . GLY B 1 222 ? 39.427 -24.872 -16.187 1.00 41.31 222 GLY B O 1
ATOM 5452 N N . ILE B 1 223 ? 38.304 -26.591 -17.123 1.00 39.81 223 ILE B N 1
ATOM 5453 C CA . ILE B 1 223 ? 38.257 -27.323 -15.861 1.00 39.49 223 ILE B CA 1
ATOM 5454 C C . ILE B 1 223 ? 39.665 -27.677 -15.405 1.00 41.24 223 ILE B C 1
ATOM 5455 O O . ILE B 1 223 ? 39.965 -27.673 -14.205 1.00 57.57 223 ILE B O 1
ATOM 5460 N N . GLY B 1 224 ? 40.555 -27.974 -16.353 1.00 42.58 224 GLY B N 1
ATOM 5461 C CA . GLY B 1 224 ? 41.933 -28.265 -15.990 1.00 52.22 224 GLY B CA 1
ATOM 5462 C C . GLY B 1 224 ? 42.643 -27.075 -15.374 1.00 45.43 224 GLY B C 1
ATOM 5463 O O . GLY B 1 224 ? 43.347 -27.213 -14.370 1.00 46.34 224 GLY B O 1
ATOM 5464 N N . ARG B 1 225 ? 42.465 -25.889 -15.960 1.00 45.36 225 ARG B N 1
ATOM 5465 C CA . ARG B 1 225 ? 43.109 -24.695 -15.422 1.00 46.36 225 ARG B CA 1
ATOM 5466 C C . ARG B 1 225 ? 42.573 -24.359 -14.036 1.00 53.34 225 ARG B C 1
ATOM 5467 O O . ARG B 1 225 ? 43.346 -24.203 -13.080 1.00 62.08 225 ARG B O 1
ATOM 5475 N N . LYS B 1 226 ? 41.247 -24.247 -13.903 1.00 53.49 226 LYS B N 1
ATOM 5476 C CA . LYS B 1 226 ? 40.679 -23.885 -12.607 1.00 42.65 226 LYS B CA 1
ATOM 5477 C C . LYS B 1 226 ? 41.023 -24.923 -11.544 1.00 42.91 226 LYS B C 1
ATOM 5478 O O . LYS B 1 226 ? 41.490 -24.579 -10.452 1.00 43.56 226 LYS B O 1
ATOM 5484 N N . LEU B 1 227 ? 40.817 -26.206 -11.855 1.00 42.54 227 LEU B N 1
ATOM 5485 C CA . LEU B 1 227 ? 41.056 -27.245 -10.859 1.00 42.83 227 LEU B CA 1
ATOM 5486 C C . LEU B 1 227 ? 42.537 -27.399 -10.537 1.00 44.92 227 LEU B C 1
ATOM 5487 O O . LEU B 1 227 ? 42.882 -27.826 -9.430 1.00 49.01 227 LEU B O 1
ATOM 5492 N N . LYS B 1 228 ? 43.427 -27.063 -11.472 1.00 46.23 228 LYS B N 1
ATOM 5493 C CA . LYS B 1 228 ? 44.845 -27.062 -11.136 1.00 48.38 228 LYS B CA 1
ATOM 5494 C C . LYS B 1 228 ? 45.250 -25.823 -10.353 1.00 56.33 228 LYS B C 1
ATOM 5495 O O . LYS B 1 228 ? 46.304 -25.832 -9.708 1.00 62.20 228 LYS B O 1
ATOM 5501 N N . GLU B 1 229 ? 44.444 -24.759 -10.390 1.00 49.72 229 GLU B N 1
ATOM 5502 C CA . GLU B 1 229 ? 44.681 -23.644 -9.479 1.00 49.69 229 GLU B CA 1
ATOM 5503 C C . GLU B 1 229 ? 44.173 -23.954 -8.073 1.00 50.68 229 GLU B C 1
ATOM 5504 O O . GLU B 1 229 ? 44.823 -23.598 -7.085 1.00 51.80 229 GLU B O 1
ATOM 5510 N N . LEU B 1 230 ? 43.019 -24.619 -7.965 1.00 52.14 230 LEU B N 1
ATOM 5511 C CA . LEU B 1 230 ? 42.440 -24.909 -6.656 1.00 50.60 230 LEU B CA 1
ATOM 5512 C C . LEU B 1 230 ? 43.121 -26.092 -5.973 1.00 52.15 230 LEU B C 1
ATOM 5513 O O . LEU B 1 230 ? 43.385 -26.046 -4.766 1.00 54.62 230 LEU B O 1
ATOM 5518 N N . SER B 1 231 ? 43.403 -27.159 -6.716 1.00 46.40 231 SER B N 1
ATOM 5519 C CA . SER B 1 231 ? 44.026 -28.365 -6.172 1.00 47.50 231 SER B CA 1
ATOM 5520 C C . SER B 1 231 ? 45.185 -28.744 -7.080 1.00 49.19 231 SER B C 1
ATOM 5521 O O . SER B 1 231 ? 45.023 -29.562 -7.995 1.00 67.65 231 SER B O 1
ATOM 5524 N N . PRO B 1 232 ? 46.373 -28.178 -6.855 1.00 51.03 232 PRO B N 1
ATOM 5525 C CA . PRO B 1 232 ? 47.479 -28.397 -7.806 1.00 52.77 232 PRO B CA 1
ATOM 5526 C C . PRO B 1 232 ? 47.854 -29.863 -8.030 1.00 56.70 232 PRO B C 1
ATOM 5527 O O . PRO B 1 232 ? 48.453 -30.174 -9.067 1.00 54.60 232 PRO B O 1
ATOM 5531 N N . ASN B 1 233 ? 47.508 -30.779 -7.124 1.00 56.10 233 ASN B N 1
ATOM 5532 C CA . ASN B 1 233 ? 47.894 -32.176 -7.301 1.00 60.38 233 ASN B CA 1
ATOM 5533 C C . ASN B 1 233 ? 46.946 -32.954 -8.202 1.00 58.30 233 ASN B C 1
ATOM 5534 O O . ASN B 1 233 ? 47.204 -34.133 -8.468 1.00 57.22 233 ASN B O 1
ATOM 5539 N N . ILE B 1 234 ? 45.867 -32.327 -8.678 1.00 66.39 234 ILE B N 1
ATOM 5540 C CA . ILE B 1 234 ? 44.889 -33.035 -9.489 1.00 49.38 234 ILE B CA 1
ATOM 5541 C C . ILE B 1 234 ? 45.531 -33.531 -10.782 1.00 50.46 234 ILE B C 1
ATOM 5542 O O . ILE B 1 234 ? 46.483 -32.937 -11.305 1.00 52.11 234 ILE B O 1
ATOM 5547 N N . LYS B 1 235 ? 45.018 -34.648 -11.290 1.00 49.98 235 LYS B N 1
ATOM 5548 C CA . LYS B 1 235 ? 45.451 -35.220 -12.558 1.00 50.84 235 LYS B CA 1
ATOM 5549 C C . LYS B 1 235 ? 44.352 -35.006 -13.589 1.00 49.02 235 LYS B C 1
ATOM 5550 O O . LYS B 1 235 ? 43.241 -35.525 -13.436 1.00 47.49 235 LYS B O 1
ATOM 5556 N N . ILE B 1 236 ? 44.663 -34.239 -14.627 1.00 49.32 236 ILE B N 1
ATOM 5557 C CA . ILE B 1 236 ? 43.719 -33.948 -15.699 1.00 47.85 236 ILE B CA 1
ATOM 5558 C C . ILE B 1 236 ? 43.949 -34.952 -16.821 1.00 48.61 236 ILE B C 1
ATOM 5559 O O . ILE B 1 236 ? 45.063 -35.069 -17.342 1.00 50.50 236 ILE B O 1
ATOM 5564 N N . ILE B 1 237 ? 42.899 -35.679 -17.191 1.00 47.26 237 ILE B N 1
ATOM 5565 C CA . ILE B 1 237 ? 42.977 -36.728 -18.201 1.00 56.66 237 ILE B CA 1
ATOM 5566 C C . ILE B 1 237 ? 42.121 -36.314 -19.389 1.00 54.03 237 ILE B C 1
ATOM 5567 O O . ILE B 1 237 ? 40.925 -36.035 -19.234 1.00 44.76 237 ILE B O 1
ATOM 5572 N N . ALA B 1 238 ? 42.728 -36.280 -20.572 1.00 47.78 238 ALA B N 1
ATOM 5573 C CA . ALA B 1 238 ? 42.032 -35.944 -21.806 1.00 46.93 238 ALA B CA 1
ATOM 5574 C C . ALA B 1 238 ? 41.869 -37.197 -22.654 1.00 47.29 238 ALA B C 1
ATOM 5575 O O . ALA B 1 238 ? 42.818 -37.970 -22.816 1.00 49.99 238 ALA B O 1
ATOM 5577 N N . VAL B 1 239 ? 40.670 -37.394 -23.191 1.00 46.09 239 VAL B N 1
ATOM 5578 C CA . VAL B 1 239 ? 40.364 -38.542 -24.034 1.00 49.36 239 VAL B CA 1
ATOM 5579 C C . VAL B 1 239 ? 40.341 -38.081 -25.483 1.00 55.20 239 VAL B C 1
ATOM 5580 O O . VAL B 1 239 ? 39.719 -37.063 -25.810 1.00 60.60 239 VAL B O 1
ATOM 5584 N N . ASP B 1 240 ? 41.018 -38.828 -26.351 1.00 56.79 240 ASP B N 1
ATOM 5585 C CA . ASP B 1 240 ? 41.088 -38.518 -27.767 1.00 53.68 240 ASP B CA 1
ATOM 5586 C C . ASP B 1 240 ? 40.701 -39.759 -28.559 1.00 57.79 240 ASP B C 1
ATOM 5587 O O . ASP B 1 240 ? 41.095 -40.872 -28.192 1.00 67.82 240 ASP B O 1
ATOM 5592 N N . PRO B 1 241 ? 39.944 -39.612 -29.640 1.00 54.09 241 PRO B N 1
ATOM 5593 C CA . PRO B 1 241 ? 39.629 -40.773 -30.474 1.00 52.85 241 PRO B CA 1
ATOM 5594 C C . PRO B 1 241 ? 40.800 -41.153 -31.363 1.00 63.91 241 PRO B C 1
ATOM 5595 O O . PRO B 1 241 ? 41.655 -40.328 -31.696 1.00 71.43 241 PRO B O 1
ATOM 5599 N N . LYS B 1 242 ? 40.835 -42.428 -31.742 1.00 64.73 242 LYS B N 1
ATOM 5600 C CA . LYS B 1 242 ? 41.816 -42.876 -32.719 1.00 68.89 242 LYS B CA 1
ATOM 5601 C C . LYS B 1 242 ? 41.514 -42.236 -34.067 1.00 67.84 242 LYS B C 1
ATOM 5602 O O . LYS B 1 242 ? 40.387 -42.316 -34.566 1.00 68.84 242 LYS B O 1
ATOM 5608 N N . GLY B 1 243 ? 42.522 -41.603 -34.657 1.00 66.46 243 GLY B N 1
ATOM 5609 C CA . GLY B 1 243 ? 42.339 -40.831 -35.866 1.00 67.20 243 GLY B CA 1
ATOM 5610 C C . GLY B 1 243 ? 42.312 -39.331 -35.678 1.00 64.80 243 GLY B C 1
ATOM 5611 O O . GLY B 1 243 ? 41.992 -38.613 -36.632 1.00 62.86 243 GLY B O 1
ATOM 5612 N N . SER B 1 244 ? 42.627 -38.837 -34.483 1.00 65.86 244 SER B N 1
ATOM 5613 C CA . SER B 1 244 ? 42.699 -37.411 -34.203 1.00 68.02 244 SER B CA 1
ATOM 5614 C C . SER B 1 244 ? 44.126 -37.033 -33.830 1.00 74.25 244 SER B C 1
ATOM 5615 O O . SER B 1 244 ? 44.860 -37.824 -33.230 1.00 74.83 244 SER B O 1
ATOM 5618 N N . ILE B 1 245 ? 44.515 -35.806 -34.194 1.00 79.52 245 ILE B N 1
ATOM 5619 C CA . ILE B 1 245 ? 45.876 -35.334 -33.960 1.00 79.93 245 ILE B CA 1
ATOM 5620 C C . ILE B 1 245 ? 46.018 -34.553 -32.660 1.00 78.20 245 ILE B C 1
ATOM 5621 O O . ILE B 1 245 ? 47.105 -34.023 -32.387 1.00 85.91 245 ILE B O 1
ATOM 5626 N N . LEU B 1 246 ? 44.955 -34.447 -31.858 1.00 67.63 246 LEU B N 1
ATOM 5627 C CA . LEU B 1 246 ? 45.025 -33.653 -30.634 1.00 65.93 246 LEU B CA 1
ATOM 5628 C C . LEU B 1 246 ? 46.076 -34.193 -29.670 1.00 72.49 246 LEU B C 1
ATOM 5629 O O . LEU B 1 246 ? 46.793 -33.418 -29.027 1.00 71.65 246 LEU B O 1
ATOM 5634 N N . ASP B 1 247 ? 46.173 -35.514 -29.552 1.00 72.14 247 ASP B N 1
ATOM 5635 C CA . ASP B 1 247 ? 47.209 -36.128 -28.733 1.00 68.76 247 ASP B CA 1
ATOM 5636 C C . ASP B 1 247 ? 48.583 -35.659 -29.208 1.00 73.11 247 ASP B C 1
ATOM 5637 O O . ASP B 1 247 ? 48.863 -35.707 -30.414 1.00 82.20 247 ASP B O 1
ATOM 5642 N N . PRO B 1 248 ? 49.449 -35.176 -28.310 1.00 69.10 248 PRO B N 1
ATOM 5643 C CA . PRO B 1 248 ? 50.826 -34.861 -28.726 1.00 64.78 248 PRO B CA 1
ATOM 5644 C C . PRO B 1 248 ? 51.544 -36.033 -29.370 1.00 78.56 248 PRO B C 1
ATOM 5645 O O . PRO B 1 248 ? 52.468 -35.818 -30.164 1.00 78.87 248 PRO B O 1
ATOM 5649 N N . SER B 1 249 ? 51.151 -37.266 -29.057 1.00 81.69 249 SER B N 1
ATOM 5650 C CA . SER B 1 249 ? 51.633 -38.449 -29.760 1.00 95.90 249 SER B CA 1
ATOM 5651 C C . SER B 1 249 ? 50.599 -38.828 -30.815 1.00 105.89 249 SER B C 1
ATOM 5652 O O . SER B 1 249 ? 49.495 -39.271 -30.481 1.00 108.74 249 SER B O 1
ATOM 5655 N N . SER B 1 250 ? 50.959 -38.659 -32.086 1.00 110.60 250 SER B N 1
ATOM 5656 C CA . SER B 1 250 ? 50.035 -38.951 -33.174 1.00 116.46 250 SER B CA 1
ATOM 5657 C C . SER B 1 250 ? 50.678 -39.844 -34.229 1.00 121.37 250 SER B C 1
ATOM 5658 O O . SER B 1 250 ? 50.309 -41.015 -34.365 1.00 123.02 250 SER B O 1
ATOM 5661 N N . ASP B 1 251 ? 51.644 -39.306 -34.968 1.00 123.24 251 ASP B N 1
ATOM 5662 C CA . ASP B 1 251 ? 52.336 -40.061 -36.011 1.00 123.07 251 ASP B CA 1
ATOM 5663 C C . ASP B 1 251 ? 53.822 -39.722 -36.043 1.00 117.86 251 ASP B C 1
ATOM 5664 O O . ASP B 1 251 ? 54.281 -38.992 -36.922 1.00 114.42 251 ASP B O 1
ATOM 5669 N N . GLU B 1 255 ? 47.946 -41.970 -39.284 1.00 112.81 255 GLU B N 1
ATOM 5670 C CA . GLU B 1 255 ? 47.238 -40.984 -40.093 1.00 107.63 255 GLU B CA 1
ATOM 5671 C C . GLU B 1 255 ? 45.861 -40.666 -39.516 1.00 98.94 255 GLU B C 1
ATOM 5672 O O . GLU B 1 255 ? 45.445 -41.243 -38.507 1.00 87.78 255 GLU B O 1
ATOM 5674 N N . VAL B 1 256 ? 45.161 -39.740 -40.164 1.00 97.28 256 VAL B N 1
ATOM 5675 C CA . VAL B 1 256 ? 43.817 -39.363 -39.742 1.00 89.05 256 VAL B CA 1
ATOM 5676 C C . VAL B 1 256 ? 42.821 -40.373 -40.290 1.00 88.73 256 VAL B C 1
ATOM 5677 O O . VAL B 1 256 ? 42.769 -40.622 -41.501 1.00 90.72 256 VAL B O 1
ATOM 5681 N N . GLY B 1 257 ? 42.028 -40.963 -39.397 1.00 85.43 257 GLY B N 1
ATOM 5682 C CA . GLY B 1 257 ? 40.991 -41.895 -39.770 1.00 80.29 257 GLY B CA 1
ATOM 5683 C C . GLY B 1 257 ? 39.595 -41.294 -39.679 1.00 68.07 257 GLY B C 1
ATOM 5684 O O . GLY B 1 257 ? 39.392 -40.135 -39.324 1.00 61.51 257 GLY B O 1
ATOM 5685 N N . PHE B 1 258 ? 38.620 -42.130 -40.022 1.00 64.92 258 PHE B N 1
ATOM 5686 C CA . PHE B 1 258 ? 37.208 -41.815 -39.867 1.00 61.96 258 PHE B CA 1
ATOM 5687 C C . PHE B 1 258 ? 36.644 -42.618 -38.705 1.00 62.63 258 PHE B C 1
ATOM 5688 O O . PHE B 1 258 ? 36.831 -43.838 -38.641 1.00 67.71 258 PHE B O 1
ATOM 5696 N N . TYR B 1 259 ? 35.958 -41.936 -37.791 1.00 57.00 259 TYR B N 1
ATOM 5697 C CA . TYR B 1 259 ? 35.378 -42.573 -36.619 1.00 53.38 259 TYR B CA 1
ATOM 5698 C C . TYR B 1 259 ? 33.928 -42.141 -36.458 1.00 54.28 259 TYR B C 1
ATOM 5699 O O . TYR B 1 259 ? 33.557 -41.010 -36.782 1.00 55.22 259 TYR B O 1
ATOM 5708 N N . GLU B 1 260 ? 33.112 -43.068 -35.948 1.00 56.90 260 GLU B N 1
ATOM 5709 C CA . GLU B 1 260 ? 31.683 -42.825 -35.793 1.00 55.82 260 GLU B CA 1
ATOM 5710 C C . GLU B 1 260 ? 31.371 -41.936 -34.597 1.00 54.10 260 GLU B C 1
ATOM 5711 O O . GLU B 1 260 ? 30.366 -41.216 -34.616 1.00 56.66 260 GLU B O 1
ATOM 5717 N N . VAL B 1 261 ? 32.204 -41.973 -33.553 1.00 53.83 261 VAL B N 1
ATOM 5718 C CA . VAL B 1 261 ? 31.931 -41.199 -32.347 1.00 46.59 261 VAL B CA 1
ATOM 5719 C C . VAL B 1 261 ? 31.979 -39.713 -32.668 1.00 47.80 261 VAL B C 1
ATOM 5720 O O . VAL B 1 261 ? 32.936 -39.221 -33.279 1.00 47.69 261 VAL B O 1
ATOM 5724 N N . GLU B 1 262 ? 30.939 -38.992 -32.258 1.00 45.61 262 GLU B N 1
ATOM 5725 C CA . GLU B 1 262 ? 30.780 -37.583 -32.584 1.00 45.69 262 GLU B CA 1
ATOM 5726 C C . GLU B 1 262 ? 31.148 -36.709 -31.393 1.00 47.27 262 GLU B C 1
ATOM 5727 O O . GLU B 1 262 ? 30.867 -37.056 -30.242 1.00 49.11 262 GLU B O 1
ATOM 5733 N N . GLY B 1 263 ? 31.770 -35.565 -31.682 1.00 47.59 263 GLY B N 1
ATOM 5734 C CA . GLY B 1 263 ? 32.013 -34.526 -30.704 1.00 37.19 263 GLY B CA 1
ATOM 5735 C C . GLY B 1 263 ? 33.444 -34.404 -30.223 1.00 38.52 263 GLY B C 1
ATOM 5736 O O . GLY B 1 263 ? 33.807 -33.349 -29.685 1.00 38.58 263 GLY B O 1
ATOM 5737 N N . ILE B 1 264 ? 34.274 -35.427 -30.406 1.00 41.98 264 ILE B N 1
ATOM 5738 C CA . ILE B 1 264 ? 35.658 -35.394 -29.948 1.00 44.31 264 ILE B CA 1
ATOM 5739 C C . ILE B 1 264 ? 36.591 -35.554 -31.141 1.00 50.75 264 ILE B C 1
ATOM 5740 O O . ILE B 1 264 ? 36.317 -36.332 -32.061 1.00 43.24 264 ILE B O 1
ATOM 5745 N N . GLY B 1 265 ? 37.683 -34.805 -31.126 1.00 44.29 265 GLY B N 1
ATOM 5746 C CA . GLY B 1 265 ? 38.734 -34.929 -32.126 1.00 54.43 265 GLY B CA 1
ATOM 5747 C C . GLY B 1 265 ? 38.583 -33.944 -33.268 1.00 57.04 265 GLY B C 1
ATOM 5748 O O . GLY B 1 265 ? 37.484 -33.559 -33.663 1.00 56.59 265 GLY B O 1
ATOM 5749 N N . TYR B 1 266 ? 39.729 -33.535 -33.812 1.00 60.77 266 TYR B N 1
ATOM 5750 C CA . TYR B 1 266 ? 39.795 -32.668 -34.981 1.00 69.58 266 TYR B CA 1
ATOM 5751 C C . TYR B 1 266 ? 41.085 -32.958 -35.733 1.00 77.04 266 TYR B C 1
ATOM 5752 O O . TYR B 1 266 ? 42.006 -33.588 -35.207 1.00 79.35 266 TYR B O 1
ATOM 5761 N N . ASP B 1 267 ? 41.140 -32.491 -36.977 1.00 82.83 267 ASP B N 1
ATOM 5762 C CA . ASP B 1 267 ? 42.343 -32.597 -37.791 1.00 89.82 267 ASP B CA 1
ATOM 5763 C C . ASP B 1 267 ? 43.273 -31.405 -37.620 1.00 82.99 267 ASP B C 1
ATOM 5764 O O . ASP B 1 267 ? 44.293 -31.324 -38.313 1.00 89.34 267 ASP B O 1
ATOM 5769 N N . PHE B 1 268 ? 42.934 -30.477 -36.731 1.00 72.92 268 PHE B N 1
ATOM 5770 C CA . PHE B 1 268 ? 43.793 -29.366 -36.353 1.00 74.94 268 PHE B CA 1
ATOM 5771 C C . PHE B 1 268 ? 43.799 -29.263 -34.831 1.00 71.91 268 PHE B C 1
ATOM 5772 O O . PHE B 1 268 ? 43.114 -30.018 -34.134 1.00 73.62 268 PHE B O 1
ATOM 5780 N N . ILE B 1 269 ? 44.572 -28.316 -34.310 1.00 67.96 269 ILE B N 1
ATOM 5781 C CA . ILE B 1 269 ? 44.703 -28.113 -32.872 1.00 63.39 269 ILE B CA 1
ATOM 5782 C C . ILE B 1 269 ? 44.069 -26.766 -32.533 1.00 63.80 269 ILE B C 1
ATOM 5783 O O . ILE B 1 269 ? 44.607 -25.716 -32.915 1.00 72.22 269 ILE B O 1
ATOM 5788 N N . PRO B 1 270 ? 42.941 -26.742 -31.827 1.00 52.88 270 PRO B N 1
ATOM 5789 C CA . PRO B 1 270 ? 42.243 -25.476 -31.583 1.00 51.95 270 PRO B CA 1
ATOM 5790 C C . PRO B 1 270 ? 43.048 -24.536 -30.700 1.00 52.89 270 PRO B C 1
ATOM 5791 O O . PRO B 1 270 ? 43.984 -24.928 -29.999 1.00 60.92 270 PRO B O 1
ATOM 5795 N N . THR B 1 271 ? 42.662 -23.260 -30.753 1.00 52.77 271 THR B N 1
ATOM 5796 C CA . THR B 1 271 ? 43.344 -22.243 -29.961 1.00 54.41 271 THR B CA 1
ATOM 5797 C C . THR B 1 271 ? 42.977 -22.356 -28.486 1.00 57.48 271 THR B C 1
ATOM 5798 O O . THR B 1 271 ? 43.820 -22.124 -27.610 1.00 63.05 271 THR B O 1
ATOM 5802 N N . VAL B 1 272 ? 41.727 -22.721 -28.191 1.00 54.97 272 VAL B N 1
ATOM 5803 C CA . VAL B 1 272 ? 41.281 -22.826 -26.803 1.00 52.73 272 VAL B CA 1
ATOM 5804 C C . VAL B 1 272 ? 41.811 -24.063 -26.100 1.00 53.56 272 VAL B C 1
ATOM 5805 O O . VAL B 1 272 ? 41.694 -24.159 -24.872 1.00 56.03 272 VAL B O 1
ATOM 5809 N N . LEU B 1 273 ? 42.394 -25.008 -26.832 1.00 49.38 273 LEU B N 1
ATOM 5810 C CA . LEU B 1 273 ? 42.981 -26.186 -26.210 1.00 49.68 273 LEU B CA 1
ATOM 5811 C C . LEU B 1 273 ? 44.357 -25.833 -25.663 1.00 57.26 273 LEU B C 1
ATOM 5812 O O . LEU B 1 273 ? 45.251 -25.437 -26.418 1.00 64.14 273 LEU B O 1
ATOM 5817 N N . ASP B 1 274 ? 44.525 -25.985 -24.356 1.00 51.25 274 ASP B N 1
ATOM 5818 C CA . ASP B 1 274 ? 45.811 -25.805 -23.697 1.00 53.09 274 ASP B CA 1
ATOM 5819 C C . ASP B 1 274 ? 46.260 -27.177 -23.216 1.00 54.78 274 ASP B C 1
ATOM 5820 O O . ASP B 1 274 ? 45.674 -27.738 -22.284 1.00 54.36 274 ASP B O 1
ATOM 5825 N N . ARG B 1 275 ? 47.296 -27.713 -23.852 1.00 56.28 275 ARG B N 1
ATOM 5826 C CA . ARG B 1 275 ? 47.810 -29.034 -23.526 1.00 56.44 275 ARG B CA 1
ATOM 5827 C C . ARG B 1 275 ? 48.813 -29.006 -22.382 1.00 59.76 275 ARG B C 1
ATOM 5828 O O . ARG B 1 275 ? 49.282 -30.068 -21.961 1.00 60.73 275 ARG B O 1
ATOM 5836 N N . ASN B 1 276 ? 49.140 -27.820 -21.863 1.00 63.48 276 ASN B N 1
ATOM 5837 C CA . ASN B 1 276 ? 50.022 -27.737 -20.706 1.00 68.55 276 ASN B CA 1
ATOM 5838 C C . ASN B 1 276 ? 49.335 -28.233 -19.441 1.00 60.13 276 ASN B C 1
ATOM 5839 O O . ASN B 1 276 ? 50.003 -28.741 -18.533 1.00 64.68 276 ASN B O 1
ATOM 5844 N N . VAL B 1 277 ? 48.007 -28.101 -19.362 1.00 54.99 277 VAL B N 1
ATOM 5845 C CA . VAL B 1 277 ? 47.267 -28.577 -18.196 1.00 53.37 277 VAL B CA 1
ATOM 5846 C C . VAL B 1 277 ? 46.871 -30.041 -18.307 1.00 52.77 277 VAL B C 1
ATOM 5847 O O . VAL B 1 277 ? 46.351 -30.606 -17.332 1.00 62.65 277 VAL B O 1
ATOM 5851 N N . ILE B 1 278 ? 47.100 -30.676 -19.452 1.00 53.51 278 ILE B N 1
ATOM 5852 C CA . ILE B 1 278 ? 46.723 -32.072 -19.645 1.00 53.07 278 ILE B CA 1
ATOM 5853 C C . ILE B 1 278 ? 47.834 -32.960 -19.101 1.00 55.02 278 ILE B C 1
ATOM 5854 O O . ILE B 1 278 ? 48.984 -32.871 -19.542 1.00 62.08 278 ILE B O 1
ATOM 5859 N N . ASP B 1 279 ? 47.493 -33.815 -18.135 1.00 54.39 279 ASP B N 1
ATOM 5860 C CA . ASP B 1 279 ? 48.484 -34.718 -17.559 1.00 56.28 279 ASP B CA 1
ATOM 5861 C C . ASP B 1 279 ? 48.719 -35.949 -18.432 1.00 57.25 279 ASP B C 1
ATOM 5862 O O . ASP B 1 279 ? 49.866 -36.371 -18.609 1.00 59.54 279 ASP B O 1
ATOM 5867 N N . LYS B 1 280 ? 47.658 -36.540 -18.980 1.00 55.66 280 LYS B N 1
ATOM 5868 C CA . LYS B 1 280 ? 47.797 -37.739 -19.797 1.00 56.53 280 LYS B CA 1
ATOM 5869 C C . LYS B 1 280 ? 46.675 -37.795 -20.827 1.00 61.29 280 LYS B C 1
ATOM 5870 O O . LYS B 1 280 ? 45.563 -37.320 -20.582 1.00 58.60 280 LYS B O 1
ATOM 5876 N N . TRP B 1 281 ? 46.982 -38.381 -21.984 1.00 55.88 281 TRP B N 1
ATOM 5877 C CA . TRP B 1 281 ? 46.022 -38.585 -23.061 1.00 54.60 281 TRP B CA 1
ATOM 5878 C C . TRP B 1 281 ? 45.713 -40.069 -23.216 1.00 54.76 281 TRP B C 1
ATOM 5879 O O . TRP B 1 281 ? 46.611 -40.912 -23.124 1.00 57.23 281 TRP B O 1
ATOM 5890 N N . ILE B 1 282 ? 44.442 -40.382 -23.459 1.00 52.84 282 ILE B N 1
ATOM 5891 C CA . ILE B 1 282 ? 43.984 -41.748 -23.683 1.00 52.84 282 ILE B CA 1
ATOM 5892 C C . ILE B 1 282 ? 43.347 -41.820 -25.064 1.00 55.59 282 ILE B C 1
ATOM 5893 O O . ILE B 1 282 ? 42.591 -40.924 -25.452 1.00 62.38 282 ILE B O 1
ATOM 5898 N N . LYS B 1 283 ? 43.654 -42.883 -25.804 1.00 54.37 283 LYS B N 1
ATOM 5899 C CA . LYS B 1 283 ? 43.081 -43.111 -27.126 1.00 53.21 283 LYS B CA 1
ATOM 5900 C C . LYS B 1 283 ? 42.000 -44.181 -27.036 1.00 61.20 283 LYS B C 1
ATOM 5901 O O . LYS B 1 283 ? 42.221 -45.246 -26.451 1.00 63.60 283 LYS B O 1
ATOM 5907 N N . THR B 1 284 ? 40.836 -43.895 -27.616 1.00 55.96 284 THR B N 1
ATOM 5908 C CA . THR B 1 284 ? 39.697 -44.801 -27.580 1.00 64.24 284 THR B CA 1
ATOM 5909 C C . THR B 1 284 ? 39.190 -45.052 -28.993 1.00 68.90 284 THR B C 1
ATOM 5910 O O . THR B 1 284 ? 39.295 -44.192 -29.872 1.00 76.74 284 THR B O 1
ATOM 5914 N N . GLU B 1 285 ? 38.637 -46.244 -29.202 1.00 63.97 285 GLU B N 1
ATOM 5915 C CA . GLU B 1 285 ? 38.071 -46.629 -30.483 1.00 57.11 285 GLU B CA 1
ATOM 5916 C C . GLU B 1 285 ? 36.548 -46.543 -30.424 1.00 50.25 285 GLU B C 1
ATOM 5917 O O . GLU B 1 285 ? 35.956 -46.239 -29.387 1.00 47.16 285 GLU B O 1
ATOM 5923 N N . ASP B 1 286 ? 35.904 -46.837 -31.555 1.00 50.09 286 ASP B N 1
ATOM 5924 C CA . ASP B 1 286 ? 34.452 -46.696 -31.630 1.00 48.70 286 ASP B CA 1
ATOM 5925 C C . ASP B 1 286 ? 33.740 -47.818 -30.887 1.00 51.25 286 ASP B C 1
ATOM 5926 O O . ASP B 1 286 ? 32.720 -47.582 -30.230 1.00 55.06 286 ASP B O 1
ATOM 5931 N N . ASN B 1 287 ? 34.256 -49.044 -30.986 1.00 55.38 287 ASN B N 1
ATOM 5932 C CA . ASN B 1 287 ? 33.583 -50.196 -30.391 1.00 59.34 287 ASN B CA 1
ATOM 5933 C C . ASN B 1 287 ? 33.462 -50.038 -28.879 1.00 61.93 287 ASN B C 1
ATOM 5934 O O . ASN B 1 287 ? 32.354 -50.038 -28.320 1.00 63.21 287 ASN B O 1
ATOM 5939 N N . GLU B 1 288 ? 34.602 -49.868 -28.204 1.00 58.36 288 GLU B N 1
ATOM 5940 C CA . GLU B 1 288 ? 34.606 -49.750 -26.750 1.00 60.26 288 GLU B CA 1
ATOM 5941 C C . GLU B 1 288 ? 33.837 -48.517 -26.292 1.00 54.59 288 GLU B C 1
ATOM 5942 O O . GLU B 1 288 ? 33.124 -48.563 -25.283 1.00 57.84 288 GLU B O 1
ATOM 5948 N N . SER B 1 289 ? 33.960 -47.409 -27.027 1.00 50.11 289 SER B N 1
ATOM 5949 C CA . SER B 1 289 ? 33.288 -46.176 -26.632 1.00 41.45 289 SER B CA 1
ATOM 5950 C C . SER B 1 289 ? 31.775 -46.321 -26.711 1.00 46.62 289 SER B C 1
ATOM 5951 O O . SER B 1 289 ? 31.064 -46.056 -25.735 1.00 58.82 289 SER B O 1
ATOM 5954 N N . LEU B 1 290 ? 31.262 -46.743 -27.868 1.00 41.35 290 LEU B N 1
ATOM 5955 C CA . LEU B 1 290 ? 29.816 -46.808 -28.047 1.00 43.01 290 LEU B CA 1
ATOM 5956 C C . LEU B 1 290 ? 29.192 -47.882 -27.164 1.00 49.06 290 LEU B C 1
ATOM 5957 O O . LEU B 1 290 ? 28.144 -47.650 -26.544 1.00 47.95 290 LEU B O 1
ATOM 5962 N N . ASN B 1 291 ? 29.821 -49.059 -27.079 1.00 39.96 291 ASN B N 1
ATOM 5963 C CA . ASN B 1 291 ? 29.283 -50.069 -26.174 1.00 40.07 291 ASN B CA 1
ATOM 5964 C C . ASN B 1 291 ? 29.384 -49.627 -24.719 1.00 39.56 291 ASN B C 1
ATOM 5965 O O . ASN B 1 291 ? 28.555 -50.027 -23.891 1.00 39.03 291 ASN B O 1
ATOM 5970 N N . ALA B 1 292 ? 30.375 -48.794 -24.392 1.00 45.26 292 ALA B N 1
ATOM 5971 C CA . ALA B 1 292 ? 30.456 -48.247 -23.043 1.00 39.28 292 ALA B CA 1
ATOM 5972 C C . ALA B 1 292 ? 29.324 -47.264 -22.778 1.00 37.42 292 ALA B C 1
ATOM 5973 O O . ALA B 1 292 ? 28.783 -47.222 -21.668 1.00 36.81 292 ALA B O 1
ATOM 5975 N N . ALA B 1 293 ? 28.957 -46.460 -23.779 1.00 36.63 293 ALA B N 1
ATOM 5976 C CA . ALA B 1 293 ? 27.808 -45.575 -23.620 1.00 35.00 293 ALA B CA 1
ATOM 5977 C C . ALA B 1 293 ? 26.532 -46.379 -23.407 1.00 39.32 293 ALA B C 1
ATOM 5978 O O . ALA B 1 293 ? 25.719 -46.055 -22.529 1.00 42.06 293 ALA B O 1
ATOM 5980 N N . ARG B 1 294 ? 26.356 -47.452 -24.184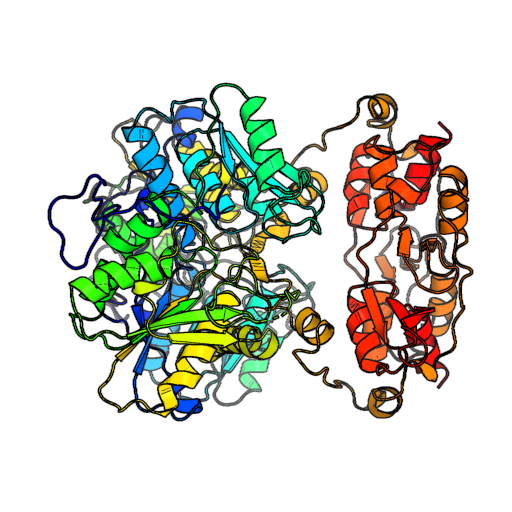 1.00 39.31 294 ARG B N 1
ATOM 5981 C CA . ARG B 1 294 ? 25.227 -48.348 -23.951 1.00 38.52 294 ARG B CA 1
ATOM 5982 C C . ARG B 1 294 ? 25.271 -48.924 -22.539 1.00 37.67 294 ARG B C 1
ATOM 5983 O O . ARG B 1 294 ? 24.226 -49.142 -21.913 1.00 34.73 294 ARG B O 1
ATOM 5991 N N . MET B 1 295 ? 26.479 -49.160 -22.013 1.00 41.79 295 MET B N 1
ATOM 5992 C CA . MET B 1 295 ? 26.603 -49.672 -20.652 1.00 41.02 295 MET B CA 1
ATOM 5993 C C . MET B 1 295 ? 26.189 -48.621 -19.631 1.00 39.55 295 MET B C 1
ATOM 5994 O O . MET B 1 295 ? 25.562 -48.948 -18.617 1.00 35.59 295 MET B O 1
ATOM 5999 N N . LEU B 1 296 ? 26.535 -47.354 -19.880 1.00 38.93 296 LEU B N 1
ATOM 6000 C CA . LEU B 1 296 ? 26.080 -46.272 -19.011 1.00 33.84 296 LEU B CA 1
ATOM 6001 C C . LEU B 1 296 ? 24.561 -46.217 -18.973 1.00 32.73 296 LEU B C 1
ATOM 6002 O O . LEU B 1 296 ? 23.956 -46.163 -17.895 1.00 38.24 296 LEU B O 1
ATOM 6007 N N . ILE B 1 297 ? 23.928 -46.245 -20.150 1.00 32.31 297 ILE B N 1
ATOM 6008 C CA . ILE B 1 297 ? 22.470 -46.180 -20.214 1.00 31.37 297 ILE B CA 1
ATOM 6009 C C . ILE B 1 297 ? 21.851 -47.362 -19.479 1.00 51.42 297 ILE B C 1
ATOM 6010 O O . ILE B 1 297 ? 20.951 -47.199 -18.646 1.00 31.36 297 ILE B O 1
ATOM 6015 N N . ARG B 1 298 ? 22.329 -48.571 -19.777 1.00 48.68 298 ARG B N 1
ATOM 6016 C CA . ARG B 1 298 ? 21.684 -49.776 -19.266 1.00 48.89 298 ARG B CA 1
ATOM 6017 C C . ARG B 1 298 ? 21.900 -49.934 -17.766 1.00 43.86 298 ARG B C 1
ATOM 6018 O O . ARG B 1 298 ? 20.939 -50.082 -17.002 1.00 48.26 298 ARG B O 1
ATOM 6026 N N . GLN B 1 299 ? 23.157 -49.917 -17.327 1.00 43.50 299 GLN B N 1
ATOM 6027 C CA . GLN B 1 299 ? 23.456 -50.211 -15.930 1.00 44.40 299 GLN B CA 1
ATOM 6028 C C . GLN B 1 299 ? 23.238 -49.003 -15.024 1.00 43.85 299 GLN B C 1
ATOM 6029 O O . GLN B 1 299 ? 22.773 -49.161 -13.889 1.00 35.86 299 GLN B O 1
ATOM 6035 N N . GLU B 1 300 ? 23.596 -47.801 -15.476 1.00 46.99 300 GLU B N 1
ATOM 6036 C CA . GLU B 1 300 ? 23.493 -46.619 -14.630 1.00 37.57 300 GLU B CA 1
ATOM 6037 C C . GLU B 1 300 ? 22.219 -45.808 -14.843 1.00 33.50 300 GLU B C 1
ATOM 6038 O O . GLU B 1 300 ? 21.997 -44.837 -14.112 1.00 33.01 300 GLU B O 1
ATOM 6044 N N . GLY B 1 301 ? 21.370 -46.182 -15.797 1.00 31.15 301 GLY B N 1
ATOM 6045 C CA . GLY B 1 301 ? 20.187 -45.387 -16.070 1.00 29.98 301 GLY B CA 1
ATOM 6046 C C . GLY B 1 301 ? 20.468 -43.963 -16.500 1.00 29.10 301 GLY B C 1
ATOM 6047 O O . GLY B 1 301 ? 19.601 -43.097 -16.355 1.00 28.21 301 GLY B O 1
ATOM 6048 N N . LEU B 1 302 ? 21.661 -43.693 -17.023 1.00 29.45 302 LEU B N 1
ATOM 6049 C CA . LEU B 1 302 ? 22.041 -42.367 -17.495 1.00 28.83 302 LEU B CA 1
ATOM 6050 C C . LEU B 1 302 ? 21.931 -42.336 -19.013 1.00 46.05 302 LEU B C 1
ATOM 6051 O O . LEU B 1 302 ? 22.618 -43.099 -19.700 1.00 48.47 302 LEU B O 1
ATOM 6056 N N . LEU B 1 303 ? 21.108 -41.433 -19.538 1.00 33.82 303 LEU B N 1
ATOM 6057 C CA . LEU B 1 303 ? 20.889 -41.353 -20.978 1.00 29.74 303 LEU B CA 1
ATOM 6058 C C . LEU B 1 303 ? 21.890 -40.357 -21.551 1.00 35.47 303 LEU B C 1
ATOM 6059 O O . LEU B 1 303 ? 21.765 -39.147 -21.340 1.00 43.74 303 LEU B O 1
ATOM 6064 N N . CYS B 1 304 ? 22.864 -40.867 -22.303 1.00 32.26 304 CYS B N 1
ATOM 6065 C CA . CYS B 1 304 ? 23.998 -40.066 -22.737 1.00 31.90 304 CYS B CA 1
ATOM 6066 C C . CYS B 1 304 ? 24.449 -40.519 -24.119 1.00 34.76 304 CYS B C 1
ATOM 6067 O O . CYS B 1 304 ? 24.069 -41.588 -24.598 1.00 33.50 304 CYS B O 1
ATOM 6070 N N . GLY B 1 305 ? 25.275 -39.687 -24.756 1.00 39.62 305 GLY B N 1
ATOM 6071 C CA . GLY B 1 305 ? 25.832 -39.994 -26.056 1.00 38.97 305 GLY B CA 1
ATOM 6072 C C . GLY B 1 305 ? 27.093 -40.843 -25.983 1.00 38.58 305 GLY B C 1
ATOM 6073 O O . GLY B 1 305 ? 27.508 -41.320 -24.925 1.00 44.29 305 GLY B O 1
ATOM 6074 N N . GLY B 1 306 ? 27.712 -41.023 -27.151 1.00 36.64 306 GLY B N 1
ATOM 6075 C CA . GLY B 1 306 ? 28.878 -41.877 -27.296 1.00 40.67 306 GLY B CA 1
ATOM 6076 C C . GLY B 1 306 ? 30.162 -41.337 -26.692 1.00 42.54 306 GLY B C 1
ATOM 6077 O O . GLY B 1 306 ? 30.936 -42.097 -26.098 1.00 51.02 306 GLY B O 1
ATOM 6078 N N . SER B 1 307 ? 30.409 -40.030 -26.845 1.00 36.98 307 SER B N 1
ATOM 6079 C CA . SER B 1 307 ? 31.566 -39.406 -26.208 1.00 36.85 307 SER B CA 1
ATOM 6080 C C . SER B 1 307 ? 31.602 -39.708 -24.714 1.00 41.36 307 SER B C 1
ATOM 6081 O O . SER B 1 307 ? 32.679 -39.894 -24.130 1.00 43.99 307 SER B O 1
ATOM 6084 N N . SER B 1 308 ? 30.426 -39.775 -24.084 1.00 40.84 308 SER B N 1
ATOM 6085 C CA . SER B 1 308 ? 30.344 -40.195 -22.689 1.00 37.20 308 SER B CA 1
ATOM 6086 C C . SER B 1 308 ? 30.967 -41.571 -22.503 1.00 37.77 308 SER B C 1
ATOM 6087 O O . SER B 1 308 ? 31.754 -41.790 -21.575 1.00 36.91 308 SER B O 1
ATOM 6090 N N . GLY B 1 309 ? 30.633 -42.509 -23.391 1.00 43.49 309 GLY B N 1
ATOM 6091 C CA . GLY B 1 309 ? 31.216 -43.838 -23.312 1.00 43.77 309 GLY B CA 1
ATOM 6092 C C . GLY B 1 309 ? 32.715 -43.844 -23.526 1.00 38.67 309 GLY B C 1
ATOM 6093 O O . GLY B 1 309 ? 33.430 -44.645 -22.914 1.00 39.84 309 GLY B O 1
ATOM 6094 N N . ALA B 1 310 ? 33.213 -42.965 -24.399 1.00 38.90 310 ALA B N 1
ATOM 6095 C CA . ALA B 1 310 ? 34.659 -42.826 -24.555 1.00 40.52 310 ALA B CA 1
ATOM 6096 C C . ALA B 1 310 ? 35.309 -42.388 -23.246 1.00 56.79 310 ALA B C 1
ATOM 6097 O O . ALA B 1 310 ? 36.303 -42.980 -22.795 1.00 56.88 310 ALA B O 1
ATOM 6099 N N . ALA B 1 311 ? 34.748 -41.351 -22.614 1.00 50.60 311 ALA B N 1
ATOM 6100 C CA . ALA B 1 311 ? 35.254 -40.908 -21.318 1.00 47.89 311 ALA B CA 1
ATOM 6101 C C . ALA B 1 311 ? 35.219 -42.036 -20.294 1.00 43.59 311 ALA B C 1
ATOM 6102 O O . ALA B 1 311 ? 36.169 -42.214 -19.521 1.00 43.42 311 ALA B O 1
ATOM 6104 N N . LEU B 1 312 ? 34.137 -42.818 -20.283 1.00 41.02 312 LEU B N 1
ATOM 6105 C CA . LEU B 1 312 ? 34.039 -43.920 -19.333 1.00 39.69 312 LEU B CA 1
ATOM 6106 C C . LEU B 1 312 ? 35.127 -44.958 -19.573 1.00 44.05 312 LEU B C 1
ATOM 6107 O O . LEU B 1 312 ? 35.733 -45.459 -18.620 1.00 42.69 312 LEU B O 1
ATOM 6112 N N . ILE B 1 313 ? 35.391 -45.299 -20.839 1.00 43.61 313 ILE B N 1
ATOM 6113 C CA . ILE B 1 313 ? 36.426 -46.290 -21.122 1.00 44.30 313 ILE B CA 1
ATOM 6114 C C . ILE B 1 313 ? 37.788 -45.781 -20.674 1.00 45.65 313 ILE B C 1
ATOM 6115 O O . ILE B 1 313 ? 38.577 -46.526 -20.079 1.00 55.76 313 ILE B O 1
ATOM 6120 N N . ALA B 1 314 ? 38.086 -44.506 -20.941 1.00 48.09 314 ALA B N 1
ATOM 6121 C CA . ALA B 1 314 ? 39.347 -43.947 -20.461 1.00 46.49 314 ALA B CA 1
ATOM 6122 C C . ALA B 1 314 ? 39.441 -44.041 -18.942 1.00 46.53 314 ALA B C 1
ATOM 6123 O O . ALA B 1 314 ? 40.471 -44.458 -18.392 1.00 48.23 314 ALA B O 1
ATOM 6125 N N . ALA B 1 315 ? 38.357 -43.681 -18.249 1.00 46.22 315 ALA B N 1
ATOM 6126 C CA . ALA B 1 315 ? 38.369 -43.681 -16.790 1.00 44.76 315 ALA B CA 1
ATOM 6127 C C . ALA B 1 315 ? 38.559 -45.086 -16.231 1.00 55.38 315 ALA B C 1
ATOM 6128 O O . ALA B 1 315 ? 39.298 -45.278 -15.261 1.00 51.54 315 ALA B O 1
ATOM 6130 N N . LEU B 1 316 ? 37.892 -46.078 -16.825 1.00 51.27 316 LEU B N 1
ATOM 6131 C CA . LEU B 1 316 ? 38.042 -47.451 -16.354 1.00 47.19 316 LEU B CA 1
ATOM 6132 C C . LEU B 1 316 ? 39.436 -47.986 -16.651 1.00 58.56 316 LEU B C 1
ATOM 6133 O O . LEU B 1 316 ? 40.002 -48.736 -15.848 1.00 62.33 316 LEU B O 1
ATOM 6138 N N . LYS B 1 317 ? 40.006 -47.615 -17.800 1.00 49.97 317 LYS B N 1
ATOM 6139 C CA . LYS B 1 317 ? 41.367 -48.039 -18.111 1.00 52.31 317 LYS B CA 1
ATOM 6140 C C . LYS B 1 317 ? 42.363 -47.458 -17.118 1.00 57.66 317 LYS B C 1
ATOM 6141 O O . LYS B 1 317 ? 43.333 -48.126 -16.739 1.00 62.71 317 LYS B O 1
ATOM 6147 N N . ILE B 1 318 ? 42.141 -46.219 -16.677 1.00 51.96 318 ILE B N 1
ATOM 6148 C CA . ILE B 1 318 ? 43.069 -45.624 -15.718 1.00 57.42 318 ILE B CA 1
ATOM 6149 C C . ILE B 1 318 ? 42.825 -46.144 -14.298 1.00 60.41 318 ILE B C 1
ATOM 6150 O O . ILE B 1 318 ? 43.778 -46.329 -13.531 1.00 61.30 318 ILE B O 1
ATOM 6155 N N . ALA B 1 319 ? 41.573 -46.434 -13.940 1.00 61.04 319 ALA B N 1
ATOM 6156 C CA . ALA B 1 319 ? 41.199 -46.712 -12.555 1.00 58.24 319 ALA B CA 1
ATOM 6157 C C . ALA B 1 319 ? 41.702 -48.054 -12.041 1.00 59.93 319 ALA B C 1
ATOM 6158 O O . ALA B 1 319 ? 41.522 -48.339 -10.852 1.00 57.38 319 ALA B O 1
ATOM 6160 N N . LYS B 1 320 ? 42.299 -48.888 -12.897 1.00 65.21 320 LYS B N 1
ATOM 6161 C CA . LYS B 1 320 ? 42.802 -50.179 -12.439 1.00 73.81 320 LYS B CA 1
ATOM 6162 C C . LYS B 1 320 ? 43.881 -50.008 -11.374 1.00 79.09 320 LYS B C 1
ATOM 6163 O O . LYS B 1 320 ? 43.956 -50.794 -10.423 1.00 83.22 320 LYS B O 1
ATOM 6169 N N . ASP B 1 321 ? 44.732 -48.987 -11.520 1.00 79.72 321 ASP B N 1
ATOM 6170 C CA . ASP B 1 321 ? 45.858 -48.795 -10.612 1.00 85.63 321 ASP B CA 1
ATOM 6171 C C . ASP B 1 321 ? 45.493 -48.020 -9.352 1.00 70.99 321 ASP B C 1
ATOM 6172 O O . ASP B 1 321 ? 46.268 -48.031 -8.389 1.00 71.84 321 ASP B O 1
ATOM 6177 N N . ILE B 1 322 ? 44.340 -47.360 -9.332 1.00 63.90 322 ILE B N 1
ATOM 6178 C CA . ILE B 1 322 ? 44.041 -46.336 -8.335 1.00 61.20 322 ILE B CA 1
ATOM 6179 C C . ILE B 1 322 ? 43.667 -46.963 -6.996 1.00 68.32 322 ILE B C 1
ATOM 6180 O O . ILE B 1 322 ? 42.901 -47.937 -6.955 1.00 71.55 322 ILE B O 1
ATOM 6185 N N . PRO B 1 323 ? 44.185 -46.444 -5.885 1.00 65.92 323 PRO B N 1
ATOM 6186 C CA . PRO B 1 323 ? 43.730 -46.894 -4.564 1.00 65.37 323 PRO B CA 1
ATOM 6187 C C . PRO B 1 323 ? 42.294 -46.465 -4.287 1.00 65.93 323 PRO B C 1
ATOM 6188 O O . PRO B 1 323 ? 41.723 -45.602 -4.956 1.00 65.66 323 PRO B O 1
ATOM 6192 N N . GLU B 1 324 ? 41.713 -47.095 -3.262 1.00 64.47 324 GLU B N 1
ATOM 6193 C CA . GLU B 1 324 ? 40.280 -46.967 -3.012 1.00 63.35 324 GLU B CA 1
ATOM 6194 C C . GLU B 1 324 ? 39.885 -45.541 -2.639 1.00 57.69 324 GLU B C 1
ATOM 6195 O O . GLU B 1 324 ? 38.830 -45.054 -3.061 1.00 57.01 324 GLU B O 1
ATOM 6201 N N . GLU B 1 325 ? 40.711 -44.855 -1.847 1.00 57.52 325 GLU B N 1
ATOM 6202 C CA . GLU B 1 325 ? 40.284 -43.583 -1.275 1.00 59.82 325 GLU B CA 1
ATOM 6203 C C . GLU B 1 325 ? 40.186 -42.460 -2.299 1.00 60.65 325 GLU B C 1
ATOM 6204 O O . GLU B 1 325 ? 39.615 -41.411 -1.982 1.00 64.81 325 GLU B O 1
ATOM 6210 N N . LYS B 1 326 ? 40.712 -42.644 -3.505 1.00 59.85 326 LYS B N 1
ATOM 6211 C CA . LYS B 1 326 ? 40.701 -41.571 -4.486 1.00 55.68 326 LYS B CA 1
ATOM 6212 C C . LYS B 1 326 ? 39.313 -41.402 -5.103 1.00 55.62 326 LYS B C 1
ATOM 6213 O O . LYS B 1 326 ? 38.495 -42.325 -5.132 1.00 46.08 326 LYS B O 1
ATOM 6219 N N . ARG B 1 327 ? 39.059 -40.196 -5.604 1.00 53.52 327 ARG B N 1
ATOM 6220 C CA . ARG B 1 327 ? 37.812 -39.864 -6.281 1.00 49.93 327 ARG B CA 1
ATOM 6221 C C . ARG B 1 327 ? 38.117 -39.475 -7.719 1.00 48.67 327 ARG B C 1
ATOM 6222 O O . ARG B 1 327 ? 39.024 -38.675 -7.969 1.00 51.78 327 ARG B O 1
ATOM 6230 N N . MET B 1 328 ? 37.368 -40.044 -8.659 1.00 49.85 328 MET B N 1
ATOM 6231 C CA . MET B 1 328 ? 37.536 -39.743 -10.074 1.00 50.34 328 MET B CA 1
ATOM 6232 C C . MET B 1 328 ? 36.246 -39.143 -10.612 1.00 39.91 328 MET B C 1
ATOM 6233 O O . MET B 1 328 ? 35.156 -39.574 -10.236 1.00 39.64 328 MET B O 1
ATOM 6238 N N . VAL B 1 329 ? 36.366 -38.141 -11.482 1.00 39.43 329 VAL B N 1
ATOM 6239 C CA . VAL B 1 329 ? 35.211 -37.444 -12.043 1.00 40.41 329 VAL B CA 1
ATOM 6240 C C . VAL B 1 329 ? 35.344 -37.407 -13.559 1.00 41.41 329 VAL B C 1
ATOM 6241 O O . VAL B 1 329 ? 36.370 -36.964 -14.086 1.00 46.95 329 VAL B O 1
ATOM 6245 N N . ILE B 1 330 ? 34.302 -37.864 -14.256 1.00 41.02 330 ILE B N 1
ATOM 6246 C CA . ILE B 1 330 ? 34.262 -37.870 -15.711 1.00 36.65 330 ILE B CA 1
ATOM 6247 C C . ILE B 1 330 ? 33.100 -36.996 -16.168 1.00 35.08 330 ILE B C 1
ATOM 6248 O O . ILE B 1 330 ? 32.148 -36.755 -15.427 1.00 40.57 330 ILE B O 1
ATOM 6253 N N . ILE B 1 331 ? 33.195 -36.510 -17.402 1.00 35.06 331 ILE B N 1
ATOM 6254 C CA . ILE B 1 331 ? 32.223 -35.577 -17.965 1.00 35.54 331 ILE B CA 1
ATOM 6255 C C . ILE B 1 331 ? 31.385 -36.310 -19.001 1.00 34.31 331 ILE B C 1
ATOM 6256 O O . ILE B 1 331 ? 31.932 -36.965 -19.897 1.00 38.85 331 ILE B O 1
ATOM 6261 N N . LEU B 1 332 ? 30.057 -36.195 -18.889 1.00 32.00 332 LEU B N 1
ATOM 6262 C CA . LEU B 1 332 ? 29.175 -36.765 -19.898 1.00 31.50 332 LEU B CA 1
ATOM 6263 C C . LEU B 1 332 ? 28.618 -35.641 -20.761 1.00 38.40 332 LEU B C 1
ATOM 6264 O O . LEU B 1 332 ? 27.734 -34.901 -20.303 1.00 29.87 332 LEU B O 1
ATOM 6269 N N . PRO B 1 333 ? 29.083 -35.485 -22.005 1.00 31.42 333 PRO B N 1
ATOM 6270 C CA . PRO B 1 333 ? 28.784 -34.245 -22.747 1.00 31.08 333 PRO B CA 1
ATOM 6271 C C . PRO B 1 333 ? 27.338 -34.071 -23.189 1.00 29.96 333 PRO B C 1
ATOM 6272 O O . PRO B 1 333 ? 26.829 -32.944 -23.141 1.00 29.42 333 PRO B O 1
ATOM 6276 N N . ASP B 1 334 ? 26.651 -35.128 -23.621 1.00 36.37 334 ASP B N 1
ATOM 6277 C CA . ASP B 1 334 ? 25.328 -34.949 -24.213 1.00 40.91 334 ASP B CA 1
ATOM 6278 C C . ASP B 1 334 ? 24.508 -36.224 -24.054 1.00 35.72 334 ASP B C 1
ATOM 6279 O O . ASP B 1 334 ? 24.989 -37.237 -23.540 1.00 40.02 334 ASP B O 1
ATOM 6284 N N . GLY B 1 335 ? 23.256 -36.165 -24.521 1.00 28.08 335 GLY B N 1
ATOM 6285 C CA . GLY B 1 335 ? 22.294 -37.221 -24.299 1.00 34.23 335 GLY B CA 1
ATOM 6286 C C . GLY B 1 335 ? 22.027 -38.074 -25.531 1.00 39.47 335 GLY B C 1
ATOM 6287 O O . GLY B 1 335 ? 22.598 -37.886 -26.603 1.00 51.36 335 GLY B O 1
ATOM 6288 N N . ILE B 1 336 ? 21.113 -39.034 -25.354 1.00 28.17 336 ILE B N 1
ATOM 6289 C CA . ILE B 1 336 ? 20.815 -40.001 -26.405 1.00 31.61 336 ILE B CA 1
ATOM 6290 C C . ILE B 1 336 ? 19.983 -39.424 -27.538 1.00 36.46 336 ILE B C 1
ATOM 6291 O O . ILE B 1 336 ? 19.859 -40.072 -28.585 1.00 28.10 336 ILE B O 1
ATOM 6296 N N . ARG B 1 337 ? 19.418 -38.226 -27.359 1.00 31.38 337 ARG B N 1
ATOM 6297 C CA . ARG B 1 337 ? 18.452 -37.695 -28.318 1.00 30.03 337 ARG B CA 1
ATOM 6298 C C . ARG B 1 337 ? 19.008 -37.690 -29.738 1.00 35.66 337 ARG B C 1
ATOM 6299 O O . ARG B 1 337 ? 18.336 -38.121 -30.681 1.00 41.53 337 ARG B O 1
ATOM 6307 N N . ASN B 1 338 ? 20.241 -37.213 -29.910 1.00 36.23 338 ASN B N 1
ATOM 6308 C CA . ASN B 1 338 ? 20.805 -37.122 -31.251 1.00 44.63 338 ASN B CA 1
ATOM 6309 C C . ASN B 1 338 ? 21.168 -38.485 -31.822 1.00 46.33 338 ASN B C 1
ATOM 6310 O O . ASN B 1 338 ? 21.223 -38.639 -33.046 1.00 59.18 338 ASN B O 1
ATOM 6315 N N . TYR B 1 339 ? 21.437 -39.462 -30.964 1.00 41.94 339 TYR B N 1
ATOM 6316 C CA . TYR B 1 339 ? 21.961 -40.757 -31.373 1.00 30.46 339 TYR B CA 1
ATOM 6317 C C . TYR B 1 339 ? 20.903 -41.846 -31.505 1.00 31.63 339 TYR B C 1
ATOM 6318 O O . TYR B 1 339 ? 21.264 -43.002 -31.747 1.00 38.37 339 TYR B O 1
ATOM 6327 N N . LEU B 1 340 ? 19.618 -41.514 -31.335 1.00 31.46 340 LEU B N 1
ATOM 6328 C CA . LEU B 1 340 ? 18.567 -42.530 -31.257 1.00 29.78 340 LEU B CA 1
ATOM 6329 C C . LEU B 1 340 ? 18.612 -43.528 -32.408 1.00 30.19 340 LEU B C 1
ATOM 6330 O O . LEU B 1 340 ? 18.281 -44.705 -32.222 1.00 30.52 340 LEU B O 1
ATOM 6335 N N . THR B 1 341 ? 19.004 -43.090 -33.599 1.00 31.83 341 THR B N 1
ATOM 6336 C CA . THR B 1 341 ? 19.117 -43.997 -34.730 1.00 33.73 341 THR B CA 1
ATOM 6337 C C . THR B 1 341 ? 20.527 -44.533 -34.938 1.00 42.30 341 THR B C 1
ATOM 6338 O O . THR B 1 341 ? 20.744 -45.268 -35.906 1.00 49.50 341 THR B O 1
ATOM 6342 N N . LYS B 1 342 ? 21.495 -44.198 -34.079 1.00 45.09 342 LYS B N 1
ATOM 6343 C CA . LYS B 1 342 ? 22.829 -44.701 -34.384 1.00 47.13 342 LYS B CA 1
ATOM 6344 C C . LYS B 1 342 ? 23.383 -45.661 -33.335 1.00 47.41 342 LYS B C 1
ATOM 6345 O O . LYS B 1 342 ? 23.231 -46.875 -33.486 1.00 53.91 342 LYS B O 1
ATOM 6351 N N . PHE B 1 343 ? 23.922 -45.177 -32.219 1.00 39.26 343 PHE B N 1
ATOM 6352 C CA . PHE B 1 343 ? 24.500 -46.146 -31.292 1.00 36.42 343 PHE B CA 1
ATOM 6353 C C . PHE B 1 343 ? 23.463 -46.729 -30.348 1.00 38.33 343 PHE B C 1
ATOM 6354 O O . PHE B 1 343 ? 23.705 -47.787 -29.755 1.00 34.59 343 PHE B O 1
ATOM 6362 N N . VAL B 1 344 ? 22.312 -46.072 -30.215 1.00 57.96 344 VAL B N 1
ATOM 6363 C CA . VAL B 1 344 ? 21.233 -46.600 -29.393 1.00 32.15 344 VAL B CA 1
ATOM 6364 C C . VAL B 1 344 ? 20.530 -47.742 -30.112 1.00 58.33 344 VAL B C 1
ATOM 6365 O O . VAL B 1 344 ? 20.086 -48.703 -29.474 1.00 51.99 344 VAL B O 1
ATOM 6369 N N . SER B 1 345 ? 20.429 -47.662 -31.436 1.00 53.66 345 SER B N 1
ATOM 6370 C CA . SER B 1 345 ? 19.790 -48.712 -32.217 1.00 59.05 345 SER B CA 1
ATOM 6371 C C . SER B 1 345 ? 20.688 -49.940 -32.293 1.00 58.12 345 SER B C 1
ATOM 6372 O O . SER B 1 345 ? 21.876 -49.833 -32.613 1.00 60.07 345 SER B O 1
ATOM 6375 N N . GLU B 1 346 ? 20.118 -51.111 -32.002 1.00 45.82 346 GLU B N 1
ATOM 6376 C CA . GLU B 1 346 ? 20.875 -52.349 -32.154 1.00 50.26 346 GLU B CA 1
ATOM 6377 C C . GLU B 1 346 ? 21.177 -52.643 -33.618 1.00 53.13 346 GLU B C 1
ATOM 6378 O O . GLU B 1 346 ? 22.231 -53.210 -33.930 1.00 60.65 346 GLU B O 1
ATOM 6384 N N . TYR B 1 347 ? 20.272 -52.267 -34.525 1.00 44.19 347 TYR B N 1
ATOM 6385 C CA . TYR B 1 347 ? 20.518 -52.483 -35.946 1.00 43.12 347 TYR B CA 1
ATOM 6386 C C . TYR B 1 347 ? 21.767 -51.739 -36.403 1.00 46.18 347 TYR B C 1
ATOM 6387 O O . TYR B 1 347 ? 22.621 -52.301 -37.098 1.00 54.67 347 TYR B O 1
ATOM 6396 N N . TRP B 1 348 ? 21.884 -50.466 -36.024 1.00 42.06 348 TRP B N 1
ATOM 6397 C CA . TRP B 1 348 ? 23.019 -49.657 -36.456 1.00 45.81 348 TRP B CA 1
ATOM 6398 C C . TRP B 1 348 ? 24.325 -50.191 -35.882 1.00 48.54 348 TRP B C 1
ATOM 6399 O O . TRP B 1 348 ? 25.355 -50.200 -36.566 1.00 48.11 348 TRP B O 1
ATOM 6410 N N . MET B 1 349 ? 24.300 -50.643 -34.626 1.00 46.77 349 MET B N 1
ATOM 6411 C CA . MET B 1 349 ? 25.496 -51.221 -34.023 1.00 51.55 349 MET B CA 1
ATOM 6412 C C . MET B 1 349 ? 25.884 -52.528 -34.705 1.00 51.24 349 MET B C 1
ATOM 6413 O O . MET B 1 349 ? 27.075 -52.817 -34.869 1.00 44.74 349 MET B O 1
ATOM 6418 N N . GLU B 1 350 ? 24.894 -53.329 -35.112 1.00 49.46 350 GLU B N 1
ATOM 6419 C CA . GLU B 1 350 ? 25.196 -54.586 -35.791 1.00 52.32 350 GLU B CA 1
ATOM 6420 C C . GLU B 1 350 ? 25.680 -54.357 -37.217 1.00 50.53 350 GLU B C 1
ATOM 6421 O O . GLU B 1 350 ? 26.446 -55.170 -37.748 1.00 46.45 350 GLU B O 1
ATOM 6427 N N . THR B 1 351 ? 25.249 -53.264 -37.851 1.00 49.08 351 THR B N 1
ATOM 6428 C CA . THR B 1 351 ? 25.752 -52.933 -39.181 1.00 49.26 351 THR B CA 1
ATOM 6429 C C . THR B 1 351 ? 27.219 -52.530 -39.125 1.00 47.84 351 THR B C 1
ATOM 6430 O O . THR B 1 351 ? 28.006 -52.898 -40.006 1.00 46.47 351 THR B O 1
ATOM 6434 N N . ARG B 1 352 ? 27.606 -51.781 -38.093 1.00 53.28 352 ARG B N 1
ATOM 6435 C CA . ARG B 1 352 ? 28.977 -51.317 -37.935 1.00 51.00 352 ARG B CA 1
ATOM 6436 C C . ARG B 1 352 ? 29.922 -52.401 -37.433 1.00 46.59 352 ARG B C 1
ATOM 6437 O O . ARG B 1 352 ? 31.134 -52.165 -37.381 1.00 47.69 352 ARG B O 1
ATOM 6445 N N . GLY B 1 353 ? 29.405 -53.570 -37.061 1.00 46.85 353 GLY B N 1
ATOM 6446 C CA . GLY B 1 353 ? 30.220 -54.619 -36.491 1.00 48.37 353 GLY B CA 1
ATOM 6447 C C . GLY B 1 353 ? 30.479 -54.494 -35.007 1.00 47.87 353 GLY B C 1
ATOM 6448 O O . GLY B 1 353 ? 31.228 -55.310 -34.456 1.00 49.24 353 GLY B O 1
ATOM 6449 N N . PHE B 1 354 ? 29.882 -53.504 -34.340 1.00 55.03 354 PHE B N 1
ATOM 6450 C CA . PHE B 1 354 ? 30.112 -53.309 -32.913 1.00 52.99 354 PHE B CA 1
ATOM 6451 C C . PHE B 1 354 ? 29.330 -54.307 -32.068 1.00 52.91 354 PHE B C 1
ATOM 6452 O O . PHE B 1 354 ? 29.768 -54.658 -30.966 1.00 45.83 354 PHE B O 1
ATOM 6460 N N . LEU B 1 355 ? 28.179 -54.760 -32.556 1.00 49.34 355 LEU B N 1
ATOM 6461 C CA . LEU B 1 355 ? 27.395 -55.798 -31.907 1.00 49.71 355 LEU B CA 1
ATOM 6462 C C . LEU B 1 355 ? 27.308 -57.008 -32.824 1.00 54.78 355 LEU B C 1
ATOM 6463 O O . LEU B 1 355 ? 27.395 -56.886 -34.050 1.00 59.96 355 LEU B O 1
ATOM 6468 N N . GLN B 1 356 ? 27.139 -58.175 -32.223 1.00 57.04 356 GLN B N 1
ATOM 6469 C CA . GLN B 1 356 ? 27.083 -59.376 -33.043 1.00 60.18 356 GLN B CA 1
ATOM 6470 C C . GLN B 1 356 ? 25.638 -59.767 -33.292 1.00 60.96 356 GLN B C 1
ATOM 6471 O O . GLN B 1 356 ? 24.865 -59.894 -32.332 1.00 60.25 356 GLN B O 1
ATOM 6477 N N . PRO B 1 357 ? 25.234 -59.944 -34.549 1.00 66.55 357 PRO B N 1
ATOM 6478 C CA . PRO B 1 357 ? 23.859 -60.379 -34.821 1.00 68.12 357 PRO B CA 1
ATOM 6479 C C . PRO B 1 357 ? 23.595 -61.757 -34.232 1.00 74.38 357 PRO B C 1
ATOM 6480 O O . PRO B 1 357 ? 24.358 -62.702 -34.444 1.00 69.50 357 PRO B O 1
ATOM 6484 N N . VAL B 1 358 ? 22.497 -61.862 -33.496 1.00 83.36 358 VAL B N 1
ATOM 6485 C CA . VAL B 1 358 ? 22.090 -63.097 -32.839 1.00 83.49 358 VAL B CA 1
ATOM 6486 C C . VAL B 1 358 ? 21.029 -63.769 -33.695 1.00 72.93 358 VAL B C 1
ATOM 6487 O O . VAL B 1 358 ? 20.193 -63.095 -34.311 1.00 68.55 358 VAL B O 1
ATOM 6491 N N . CYS B 1 359 ? 21.057 -65.097 -33.736 1.00 71.21 359 CYS B N 1
ATOM 6492 C CA . CYS B 1 359 ? 20.107 -65.864 -34.531 1.00 72.74 359 CYS B CA 1
ATOM 6493 C C . CYS B 1 359 ? 18.889 -66.144 -33.659 1.00 79.60 359 CYS B C 1
ATOM 6494 O O . CYS B 1 359 ? 18.978 -66.875 -32.668 1.00 89.38 359 CYS B O 1
ATOM 6497 N N . GLN B 1 360 ? 17.749 -65.558 -34.031 1.00 75.70 360 GLN B N 1
ATOM 6498 C CA . GLN B 1 360 ? 16.556 -65.638 -33.196 1.00 72.73 360 GLN B CA 1
ATOM 6499 C C . GLN B 1 360 ? 15.868 -66.990 -33.330 1.00 74.25 360 GLN B C 1
ATOM 6500 O O . GLN B 1 360 ? 15.513 -67.618 -32.327 1.00 77.17 360 GLN B O 1
ATOM 6506 N N . ASN B 1 361 ? 15.678 -67.455 -34.559 1.00 76.84 361 ASN B N 1
ATOM 6507 C CA . ASN B 1 361 ? 14.952 -68.685 -34.836 1.00 88.60 361 ASN B CA 1
ATOM 6508 C C . ASN B 1 361 ? 15.944 -69.763 -35.243 1.00 90.05 361 ASN B C 1
ATOM 6509 O O . ASN B 1 361 ? 16.788 -69.536 -36.117 1.00 100.46 361 ASN B O 1
ATOM 6514 N N . GLU B 1 362 ? 15.844 -70.934 -34.612 1.00 84.79 362 GLU B N 1
ATOM 6515 C CA . GLU B 1 362 ? 16.786 -72.004 -34.915 1.00 86.95 362 GLU B CA 1
ATOM 6516 C C . GLU B 1 362 ? 16.537 -72.621 -36.286 1.00 89.43 362 GLU B C 1
ATOM 6517 O O . GLU B 1 362 ? 17.441 -73.263 -36.833 1.00 88.53 362 GLU B O 1
ATOM 6523 N N . MET B 1 363 ? 15.340 -72.438 -36.853 1.00 91.58 363 MET B N 1
ATOM 6524 C CA . MET B 1 363 ? 15.095 -72.856 -38.230 1.00 92.03 363 MET B CA 1
ATOM 6525 C C . MET B 1 363 ? 16.104 -72.237 -39.185 1.00 85.39 363 MET B C 1
ATOM 6526 O O . MET B 1 363 ? 16.457 -72.844 -40.201 1.00 79.87 363 MET B O 1
ATOM 6531 N N . ASN B 1 364 ? 16.579 -71.035 -38.871 1.00 86.71 364 ASN B N 1
ATOM 6532 C CA . ASN B 1 364 ? 17.534 -70.316 -39.700 1.00 86.42 364 ASN B CA 1
ATOM 6533 C C . ASN B 1 364 ? 18.979 -70.704 -39.416 1.00 90.16 364 ASN B C 1
ATOM 6534 O O . ASN B 1 364 ? 19.885 -70.126 -40.025 1.00 91.52 364 ASN B O 1
ATOM 6539 N N . LYS B 1 365 ? 19.217 -71.651 -38.504 1.00 89.75 365 LYS B N 1
ATOM 6540 C CA . LYS B 1 365 ? 20.585 -72.008 -38.141 1.00 85.76 365 LYS B CA 1
ATOM 6541 C C . LYS B 1 365 ? 21.388 -72.558 -39.314 1.00 78.73 365 LYS B C 1
ATOM 6542 O O . LYS B 1 365 ? 22.622 -72.541 -39.262 1.00 80.43 365 LYS B O 1
ATOM 6548 N N . TRP B 1 366 ? 20.729 -73.046 -40.366 1.00 74.11 366 TRP B N 1
ATOM 6549 C CA . TRP B 1 366 ? 21.480 -73.621 -41.477 1.00 79.77 366 TRP B CA 1
ATOM 6550 C C . TRP B 1 366 ? 22.057 -72.546 -42.395 1.00 85.43 366 TRP B C 1
ATOM 6551 O O . TRP B 1 366 ? 23.215 -72.649 -42.816 1.00 92.13 366 TRP B O 1
ATOM 6562 N N . TRP B 1 367 ? 21.282 -71.509 -42.714 1.00 82.46 367 TRP B N 1
ATOM 6563 C CA . TRP B 1 367 ? 21.725 -70.476 -43.643 1.00 78.61 367 TRP B CA 1
ATOM 6564 C C . TRP B 1 367 ? 22.324 -69.256 -42.955 1.00 80.21 367 TRP B C 1
ATOM 6565 O O . TRP B 1 367 ? 22.764 -68.332 -43.646 1.00 83.66 367 TRP B O 1
ATOM 6576 N N . TRP B 1 368 ? 22.368 -69.235 -41.622 1.00 76.74 368 TRP B N 1
ATOM 6577 C CA . TRP B 1 368 ? 22.758 -68.020 -40.911 1.00 73.08 368 TRP B CA 1
ATOM 6578 C C . TRP B 1 368 ? 24.220 -67.666 -41.163 1.00 70.77 368 TRP B C 1
ATOM 6579 O O . TRP B 1 368 ? 24.546 -66.508 -41.450 1.00 66.35 368 TRP B O 1
ATOM 6590 N N . ASN B 1 369 ? 25.114 -68.645 -41.056 1.00 74.95 369 ASN B N 1
ATOM 6591 C CA . ASN B 1 369 ? 26.546 -68.406 -41.179 1.00 78.00 369 ASN B CA 1
ATOM 6592 C C . ASN B 1 369 ? 27.077 -68.634 -42.589 1.00 75.25 369 ASN B C 1
ATOM 6593 O O . ASN B 1 369 ? 28.288 -68.515 -42.804 1.00 73.98 369 ASN B O 1
ATOM 6598 N N . MET B 1 370 ? 26.213 -68.960 -43.546 1.00 72.88 370 MET B N 1
ATOM 6599 C CA . MET B 1 370 ? 26.648 -69.122 -44.924 1.00 76.14 370 MET B CA 1
ATOM 6600 C C . MET B 1 370 ? 26.972 -67.766 -45.545 1.00 72.78 370 MET B C 1
ATOM 6601 O O . MET B 1 370 ? 26.339 -66.751 -45.242 1.00 76.87 370 MET B O 1
ATOM 6606 N N . LYS B 1 371 ? 27.977 -67.759 -46.416 1.00 69.03 371 LYS B N 1
ATOM 6607 C CA . LYS B 1 371 ? 28.436 -66.529 -47.044 1.00 71.65 371 LYS B CA 1
ATOM 6608 C C . LYS B 1 371 ? 27.449 -66.056 -48.108 1.00 75.38 371 LYS B C 1
ATOM 6609 O O . LYS B 1 371 ? 26.614 -66.816 -48.606 1.00 82.55 371 LYS B O 1
ATOM 6615 N N . ILE B 1 372 ? 27.551 -64.768 -48.449 1.00 73.71 372 ILE B N 1
ATOM 6616 C CA . ILE B 1 372 ? 26.864 -64.246 -49.625 1.00 63.31 372 ILE B CA 1
ATOM 6617 C C . ILE B 1 372 ? 27.336 -64.955 -50.887 1.00 80.31 372 ILE B C 1
ATOM 6618 O O . ILE B 1 372 ? 26.637 -64.942 -51.906 1.00 84.93 372 ILE B O 1
ATOM 6623 N N . SER B 1 373 ? 28.515 -65.584 -50.837 1.00 79.66 373 SER B N 1
ATOM 6624 C CA . SER B 1 373 ? 29.062 -66.261 -52.010 1.00 80.30 373 SER B CA 1
ATOM 6625 C C . SER B 1 373 ? 28.123 -67.348 -52.516 1.00 83.42 373 SER B C 1
ATOM 6626 O O . SER B 1 373 ? 27.981 -67.540 -53.731 1.00 81.11 373 SER B O 1
ATOM 6629 N N . ASN B 1 374 ? 27.467 -68.066 -51.600 1.00 89.35 374 ASN B N 1
ATOM 6630 C CA . ASN B 1 374 ? 26.529 -69.112 -51.993 1.00 91.51 374 ASN B CA 1
ATOM 6631 C C . ASN B 1 374 ? 25.320 -68.560 -52.736 1.00 87.45 374 ASN B C 1
ATOM 6632 O O . ASN B 1 374 ? 24.700 -69.293 -53.512 1.00 93.73 374 ASN B O 1
ATOM 6637 N N . LEU B 1 375 ? 24.972 -67.296 -52.517 1.00 82.08 375 LEU B N 1
ATOM 6638 C CA . LEU B 1 375 ? 23.930 -66.655 -53.301 1.00 84.17 375 LEU B CA 1
ATOM 6639 C C . LEU B 1 375 ? 24.423 -66.370 -54.717 1.00 86.20 375 LEU B C 1
ATOM 6640 O O . LEU B 1 375 ? 25.622 -66.235 -54.975 1.00 89.72 375 LEU B O 1
ATOM 6645 N N . SER B 1 376 ? 23.472 -66.274 -55.643 1.00 86.94 376 SER B N 1
ATOM 6646 C CA . SER B 1 376 ? 23.757 -65.900 -57.022 1.00 91.94 376 SER B CA 1
ATOM 6647 C C . SER B 1 376 ? 22.785 -64.809 -57.439 1.00 91.63 376 SER B C 1
ATOM 6648 O O . SER B 1 376 ? 21.578 -64.923 -57.205 1.00 83.17 376 SER B O 1
ATOM 6651 N N . PHE B 1 377 ? 23.316 -63.755 -58.050 1.00 96.48 377 PHE B N 1
ATOM 6652 C CA . PHE B 1 377 ? 22.532 -62.570 -58.362 1.00 90.81 377 PHE B CA 1
ATOM 6653 C C . PHE B 1 377 ? 23.180 -61.858 -59.539 1.00 94.39 377 PHE B C 1
ATOM 6654 O O . PHE B 1 377 ? 24.346 -62.095 -59.865 1.00 98.63 377 PHE B O 1
ATOM 6662 N N . ASP B 1 378 ? 22.404 -60.983 -60.170 1.00 94.60 378 ASP B N 1
ATOM 6663 C CA . ASP B 1 378 ? 22.869 -60.297 -61.367 1.00 99.10 378 ASP B CA 1
ATOM 6664 C C . ASP B 1 378 ? 24.035 -59.370 -61.054 1.00 96.95 378 ASP B C 1
ATOM 6665 O O . ASP B 1 378 ? 24.028 -58.646 -60.054 1.00 100.49 378 ASP B O 1
ATOM 6670 N N . LYS B 1 379 ? 25.044 -59.396 -61.921 1.00 91.61 379 LYS B N 1
ATOM 6671 C CA . LYS B 1 379 ? 26.085 -58.377 -61.931 1.00 86.91 379 LYS B CA 1
ATOM 6672 C C . LYS B 1 379 ? 25.673 -57.321 -62.947 1.00 90.32 379 LYS B C 1
ATOM 6673 O O . LYS B 1 379 ? 25.657 -57.582 -64.154 1.00 99.54 379 LYS B O 1
ATOM 6679 N N . GLN B 1 380 ? 25.338 -56.131 -62.462 1.00 86.81 380 GLN B N 1
ATOM 6680 C CA . GLN B 1 380 ? 24.860 -55.078 -63.341 1.00 84.72 380 GLN B CA 1
ATOM 6681 C C . GLN B 1 380 ? 26.039 -54.379 -64.001 1.00 87.26 380 GLN B C 1
ATOM 6682 O O . GLN B 1 380 ? 27.031 -54.054 -63.345 1.00 84.37 380 GLN B O 1
ATOM 6688 N N . SER B 1 381 ? 25.936 -54.171 -65.311 1.00 94.83 381 SER B N 1
ATOM 6689 C CA . SER B 1 381 ? 26.983 -53.462 -66.034 1.00 101.81 381 SER B CA 1
ATOM 6690 C C . SER B 1 381 ? 27.062 -52.018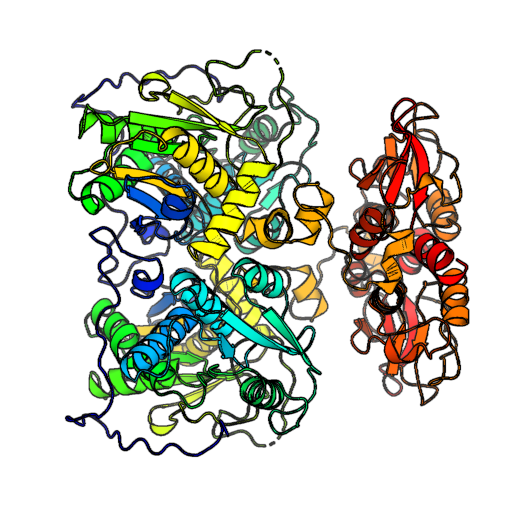 -65.551 1.00 96.96 381 SER B C 1
ATOM 6691 O O . SER B 1 381 ? 26.040 -51.338 -65.412 1.00 93.60 381 SER B O 1
ATOM 6694 N N . LEU B 1 382 ? 28.283 -51.559 -65.292 1.00 94.94 382 LEU B N 1
ATOM 6695 C CA . LEU B 1 382 ? 28.522 -50.278 -64.641 1.00 90.71 382 LEU B CA 1
ATOM 6696 C C . LEU B 1 382 ? 28.503 -49.151 -65.664 1.00 102.49 382 LEU B C 1
ATOM 6697 O O . LEU B 1 382 ? 29.152 -49.239 -66.711 1.00 107.41 382 LEU B O 1
ATOM 6702 N N . LEU B 1 383 ? 27.757 -48.096 -65.354 1.00 110.20 383 LEU B N 1
ATOM 6703 C CA . LEU B 1 383 ? 27.720 -46.920 -66.207 1.00 111.25 383 LEU B CA 1
ATOM 6704 C C . LEU B 1 383 ? 29.013 -46.120 -66.069 1.00 112.70 383 LEU B C 1
ATOM 6705 O O . LEU B 1 383 ? 29.754 -46.242 -65.090 1.00 114.38 383 LEU B O 1
ATOM 6710 N N . LYS B 1 384 ? 29.275 -45.288 -67.072 1.00 111.70 384 LYS B N 1
ATOM 6711 C CA . LYS B 1 384 ? 30.455 -44.439 -67.119 1.00 111.66 384 LYS B CA 1
ATOM 6712 C C . LYS B 1 384 ? 30.023 -42.980 -67.023 1.00 109.69 384 LYS B C 1
ATOM 6713 O O . LYS B 1 384 ? 28.898 -42.627 -67.387 1.00 113.83 384 LYS B O 1
ATOM 6719 N N . GLU B 1 385 ? 30.922 -42.140 -66.512 1.00 102.80 385 GLU B N 1
ATOM 6720 C CA . GLU B 1 385 ? 30.560 -40.770 -66.168 1.00 98.31 385 GLU B CA 1
ATOM 6721 C C . GLU B 1 385 ? 30.034 -40.011 -67.381 1.00 100.90 385 GLU B C 1
ATOM 6722 O O . GLU B 1 385 ? 30.695 -39.933 -68.421 1.00 96.48 385 GLU B O 1
ATOM 6728 N N . ASN B 1 386 ? 28.833 -39.448 -67.229 1.00 106.82 386 ASN B N 1
ATOM 6729 C CA . ASN B 1 386 ? 28.165 -38.641 -68.255 1.00 113.06 386 ASN B CA 1
ATOM 6730 C C . ASN B 1 386 ? 28.011 -39.392 -69.577 1.00 110.18 386 ASN B C 1
ATOM 6731 O O . ASN B 1 386 ? 28.015 -38.791 -70.653 1.00 110.82 386 ASN B O 1
ATOM 6736 N N . THR B 1 387 ? 27.892 -40.717 -69.516 1.00 110.10 387 THR B N 1
ATOM 6737 C CA . THR B 1 387 ? 27.431 -41.457 -70.683 1.00 112.03 387 THR B CA 1
ATOM 6738 C C . THR B 1 387 ? 25.915 -41.433 -70.822 1.00 116.14 387 THR B C 1
ATOM 6739 O O . THR B 1 387 ? 25.405 -41.594 -71.936 1.00 116.36 387 THR B O 1
ATOM 6743 N N . VAL B 1 388 ? 25.191 -41.236 -69.723 1.00 116.99 388 VAL B N 1
ATOM 6744 C CA . VAL B 1 388 ? 23.737 -41.333 -69.695 1.00 117.55 388 VAL B CA 1
ATOM 6745 C C . VAL B 1 388 ? 23.169 -40.022 -69.173 1.00 118.04 388 VAL B C 1
ATOM 6746 O O . VAL B 1 388 ? 23.635 -39.500 -68.153 1.00 116.18 388 VAL B O 1
ATOM 6750 N N . THR B 1 389 ? 22.164 -39.495 -69.870 1.00 119.00 389 THR B N 1
ATOM 6751 C CA . THR B 1 389 ? 21.484 -38.280 -69.452 1.00 117.34 389 THR B CA 1
ATOM 6752 C C . THR B 1 389 ? 20.328 -38.639 -68.517 1.00 112.45 389 THR B C 1
ATOM 6753 O O . THR B 1 389 ? 20.156 -39.794 -68.121 1.00 116.76 389 THR B O 1
ATOM 6757 N N . CYS B 1 390 ? 19.510 -37.646 -68.160 1.00 106.03 390 CYS B N 1
ATOM 6758 C CA . CYS B 1 390 ? 18.517 -37.848 -67.109 1.00 96.74 390 CYS B CA 1
ATOM 6759 C C . CYS B 1 390 ? 17.284 -38.599 -67.597 1.00 95.24 390 CYS B C 1
ATOM 6760 O O . CYS B 1 390 ? 16.769 -39.465 -66.881 1.00 94.81 390 CYS B O 1
ATOM 6763 N N . GLN B 1 391 ? 16.781 -38.280 -68.793 1.00 95.44 391 GLN B N 1
ATOM 6764 C CA . GLN B 1 391 ? 15.586 -38.968 -69.276 1.00 100.67 391 GLN B CA 1
ATOM 6765 C C . GLN B 1 391 ? 15.837 -40.461 -69.428 1.00 110.67 391 GLN B C 1
ATOM 6766 O O . GLN B 1 391 ? 14.961 -41.281 -69.125 1.00 115.98 391 GLN B O 1
ATOM 6772 N N . GLU B 1 392 ? 17.029 -40.835 -69.895 1.00 114.91 392 GLU B N 1
ATOM 6773 C CA . GLU B 1 392 ? 17.349 -42.248 -70.046 1.00 115.73 392 GLU B CA 1
ATOM 6774 C C . GLU B 1 392 ? 17.461 -42.946 -68.696 1.00 104.00 392 GLU B C 1
ATOM 6775 O O . GLU B 1 392 ? 17.140 -44.135 -68.587 1.00 102.67 392 GLU B O 1
ATOM 6781 N N . ALA B 1 393 ? 17.894 -42.227 -67.658 1.00 96.09 393 ALA B N 1
ATOM 6782 C CA . ALA B 1 393 ? 18.033 -42.846 -66.345 1.00 94.53 393 ALA B CA 1
ATOM 6783 C C . ALA B 1 393 ? 16.682 -43.147 -65.711 1.00 94.63 393 ALA B C 1
ATOM 6784 O O . ALA B 1 393 ? 16.584 -44.049 -64.872 1.00 96.49 393 ALA B O 1
ATOM 6786 N N . MET B 1 394 ? 15.638 -42.399 -66.075 1.00 92.45 394 MET B N 1
ATOM 6787 C CA . MET B 1 394 ? 14.297 -42.737 -65.608 1.00 93.67 394 MET B CA 1
ATOM 6788 C C . MET B 1 394 ? 13.884 -44.114 -66.111 1.00 95.62 394 MET B C 1
ATOM 6789 O O . MET B 1 394 ? 13.464 -44.979 -65.331 1.00 102.34 394 MET B O 1
ATOM 6794 N N . HIS B 1 395 ? 14.016 -44.338 -67.420 1.00 92.43 395 HIS B N 1
ATOM 6795 C CA . HIS B 1 395 ? 13.669 -45.633 -67.993 1.00 86.58 395 HIS B CA 1
ATOM 6796 C C . HIS B 1 395 ? 14.601 -46.728 -67.490 1.00 80.41 395 HIS B C 1
ATOM 6797 O O . HIS B 1 395 ? 14.175 -47.874 -67.302 1.00 75.94 395 HIS B O 1
ATOM 6804 N N . MET B 1 396 ? 15.877 -46.397 -67.266 1.00 80.12 396 MET B N 1
ATOM 6805 C CA . MET B 1 396 ? 16.809 -47.380 -66.720 1.00 77.95 396 MET B CA 1
ATOM 6806 C C . MET B 1 396 ? 16.405 -47.797 -65.311 1.00 75.38 396 MET B C 1
ATOM 6807 O O . MET B 1 396 ? 16.495 -48.977 -64.956 1.00 77.13 396 MET B O 1
ATOM 6812 N N . LEU B 1 397 ? 15.956 -46.840 -64.495 1.00 71.14 397 LEU B N 1
ATOM 6813 C CA . LEU B 1 397 ? 15.505 -47.164 -63.145 1.00 61.61 397 LEU B CA 1
ATOM 6814 C C . LEU B 1 397 ? 14.214 -47.970 -63.172 1.00 62.89 397 LEU B C 1
ATOM 6815 O O . LEU B 1 397 ? 14.034 -48.888 -62.363 1.00 64.58 397 LEU B O 1
ATOM 6820 N N . LYS B 1 398 ? 13.301 -47.641 -64.089 1.00 63.88 398 LYS B N 1
ATOM 6821 C CA . LYS B 1 398 ? 12.073 -48.420 -64.214 1.00 67.26 398 LYS B CA 1
ATOM 6822 C C . LYS B 1 398 ? 12.376 -49.858 -64.617 1.00 73.05 398 LYS B C 1
ATOM 6823 O O . LYS B 1 398 ? 11.832 -50.807 -64.040 1.00 75.77 398 LYS B O 1
ATOM 6829 N N . ASN B 1 399 ? 13.254 -50.039 -65.604 1.00 75.75 399 ASN B N 1
ATOM 6830 C CA . ASN B 1 399 ? 13.581 -51.371 -66.098 1.00 74.58 399 ASN B CA 1
ATOM 6831 C C . ASN B 1 399 ? 14.636 -52.080 -65.259 1.00 74.89 399 ASN B C 1
ATOM 6832 O O . ASN B 1 399 ? 14.900 -53.263 -65.500 1.00 76.61 399 ASN B O 1
ATOM 6837 N N . ALA B 1 400 ? 15.241 -51.399 -64.288 1.00 74.48 400 ALA B N 1
ATOM 6838 C CA . ALA B 1 400 ? 16.277 -52.019 -63.476 1.00 80.65 400 ALA B CA 1
ATOM 6839 C C . ALA B 1 400 ? 15.693 -53.116 -62.593 1.00 83.07 400 ALA B C 1
ATOM 6840 O O . ALA B 1 400 ? 14.541 -53.049 -62.155 1.00 81.96 400 ALA B O 1
ATOM 6842 N N . ASP B 1 401 ? 16.513 -54.134 -62.329 1.00 86.19 401 ASP B N 1
ATOM 6843 C CA . ASP B 1 401 ? 16.092 -55.215 -61.446 1.00 88.31 401 ASP B CA 1
ATOM 6844 C C . ASP B 1 401 ? 15.959 -54.726 -60.009 1.00 82.83 401 ASP B C 1
ATOM 6845 O O . ASP B 1 401 ? 14.929 -54.944 -59.360 1.00 81.77 401 ASP B O 1
ATOM 6850 N N . SER B 1 402 ? 16.992 -54.060 -59.496 1.00 79.98 402 SER B N 1
ATOM 6851 C CA . SER B 1 402 ? 17.007 -53.553 -58.131 1.00 80.89 402 SER B CA 1
ATOM 6852 C C . SER B 1 402 ? 16.574 -52.096 -58.029 1.00 82.87 402 SER B C 1
ATOM 6853 O O . SER B 1 402 ? 16.554 -51.549 -56.921 1.00 83.65 402 SER B O 1
ATOM 6856 N N . GLN B 1 403 ? 16.215 -51.468 -59.147 1.00 81.23 403 GLN B N 1
ATOM 6857 C CA . GLN B 1 403 ? 15.926 -50.035 -59.224 1.00 76.89 403 GLN B CA 1
ATOM 6858 C C . GLN B 1 403 ? 17.038 -49.221 -58.560 1.00 72.79 403 GLN B C 1
ATOM 6859 O O . GLN B 1 403 ? 16.838 -48.503 -57.578 1.00 62.66 403 GLN B O 1
ATOM 6865 N N . LEU B 1 404 ? 18.235 -49.358 -59.124 1.00 76.15 404 LEU B N 1
ATOM 6866 C CA . LEU B 1 404 ? 19.375 -48.531 -58.762 1.00 72.66 404 LEU B CA 1
ATOM 6867 C C . LEU B 1 404 ? 20.333 -48.526 -59.943 1.00 72.20 404 LEU B C 1
ATOM 6868 O O . LEU B 1 404 ? 20.350 -49.467 -60.741 1.00 68.35 404 LEU B O 1
ATOM 6873 N N . LEU B 1 405 ? 21.130 -47.469 -60.047 1.00 75.95 405 LEU B N 1
ATOM 6874 C CA . LEU B 1 405 ? 22.156 -47.399 -61.074 1.00 73.02 405 LEU B CA 1
ATOM 6875 C C . LEU B 1 405 ? 23.522 -47.252 -60.417 1.00 80.36 405 LEU B C 1
ATOM 6876 O O . LEU B 1 405 ? 23.640 -46.796 -59.276 1.00 80.43 405 LEU B O 1
ATOM 6881 N N . VAL B 1 406 ? 24.561 -47.659 -61.143 1.00 88.97 406 VAL B N 1
ATOM 6882 C CA . VAL B 1 406 ? 25.925 -47.689 -60.627 1.00 96.58 406 VAL B CA 1
ATOM 6883 C C . VAL B 1 406 ? 26.812 -46.851 -61.538 1.00 104.96 406 VAL B C 1
ATOM 6884 O O . VAL B 1 406 ? 26.780 -47.011 -62.764 1.00 104.97 406 VAL B O 1
ATOM 6888 N N . ILE B 1 407 ? 27.606 -45.967 -60.936 1.00 110.59 407 ILE B N 1
ATOM 6889 C CA . ILE B 1 407 ? 28.499 -45.067 -61.658 1.00 113.36 407 ILE B CA 1
ATOM 6890 C C . ILE B 1 407 ? 29.935 -45.455 -61.335 1.00 115.00 407 ILE B C 1
ATOM 6891 O O . ILE B 1 407 ? 30.328 -45.488 -60.161 1.00 109.13 407 ILE B O 1
ATOM 6896 N N . SER B 1 408 ? 30.717 -45.750 -62.373 1.00 121.49 408 SER B N 1
ATOM 6897 C CA . SER B 1 408 ? 32.139 -46.033 -62.222 1.00 126.18 408 SER B CA 1
ATOM 6898 C C . SER B 1 408 ? 32.900 -45.478 -63.413 1.00 127.20 408 SER B C 1
ATOM 6899 O O . SER B 1 408 ? 32.475 -45.657 -64.557 1.00 130.98 408 SER B O 1
ATOM 6902 N N . ASP B 1 409 ? 34.019 -44.803 -63.149 1.00 127.13 409 ASP B N 1
ATOM 6903 C CA . ASP B 1 409 ? 34.931 -44.445 -64.226 1.00 130.60 409 ASP B CA 1
ATOM 6904 C C . ASP B 1 409 ? 35.984 -45.510 -64.505 1.00 129.14 409 ASP B C 1
ATOM 6905 O O . ASP B 1 409 ? 36.617 -45.470 -65.567 1.00 131.56 409 ASP B O 1
ATOM 6907 N N . ASP B 1 410 ? 36.183 -46.461 -63.591 1.00 122.46 410 ASP B N 1
ATOM 6908 C CA . ASP B 1 410 ? 37.233 -47.464 -63.723 1.00 119.59 410 ASP B CA 1
ATOM 6909 C C . ASP B 1 410 ? 36.749 -48.799 -64.277 1.00 111.55 410 ASP B C 1
ATOM 6910 O O . ASP B 1 410 ? 37.570 -49.704 -64.457 1.00 105.10 410 ASP B O 1
ATOM 6915 N N . ASN B 1 411 ? 35.449 -48.955 -64.529 1.00 108.27 411 ASN B N 1
ATOM 6916 C CA . ASN B 1 411 ? 34.823 -50.183 -65.020 1.00 99.82 411 ASN B CA 1
ATOM 6917 C C . ASN B 1 411 ? 34.875 -51.320 -64.001 1.00 112.11 411 ASN B C 1
ATOM 6918 O O . ASN B 1 411 ? 34.303 -52.387 -64.256 1.00 110.47 411 ASN B O 1
ATOM 6923 N N . ILE B 1 412 ? 35.541 -51.137 -62.861 1.00 114.11 412 ILE B N 1
ATOM 6924 C CA . ILE B 1 412 ? 35.645 -52.188 -61.854 1.00 112.71 412 ILE B CA 1
ATOM 6925 C C . ILE B 1 412 ? 35.041 -51.711 -60.539 1.00 102.31 412 ILE B C 1
ATOM 6926 O O . ILE B 1 412 ? 34.005 -52.221 -60.098 1.00 98.95 412 ILE B O 1
ATOM 6931 N N . HIS B 1 413 ? 35.684 -50.736 -59.901 1.00 99.36 413 HIS B N 1
ATOM 6932 C CA . HIS B 1 413 ? 35.223 -50.240 -58.611 1.00 94.65 413 HIS B CA 1
ATOM 6933 C C . HIS B 1 413 ? 34.044 -49.292 -58.789 1.00 95.80 413 HIS B C 1
ATOM 6934 O O . HIS B 1 413 ? 33.947 -48.573 -59.784 1.00 93.95 413 HIS B O 1
ATOM 6941 N N . ILE B 1 414 ? 33.156 -49.278 -57.799 1.00 99.96 414 ILE B N 1
ATOM 6942 C CA . ILE B 1 414 ? 31.925 -48.497 -57.868 1.00 106.53 414 ILE B CA 1
ATOM 6943 C C . ILE B 1 414 ? 32.175 -47.117 -57.267 1.00 111.04 414 ILE B C 1
ATOM 6944 O O . ILE B 1 414 ? 32.467 -46.990 -56.073 1.00 109.66 414 ILE B O 1
ATOM 6949 N N . LYS B 1 415 ? 32.070 -46.081 -58.104 1.00 113.12 415 LYS B N 1
ATOM 6950 C CA . LYS B 1 415 ? 32.283 -44.712 -57.643 1.00 113.51 415 LYS B CA 1
ATOM 6951 C C . LYS B 1 415 ? 31.052 -44.144 -56.942 1.00 108.25 415 LYS B C 1
ATOM 6952 O O . LYS B 1 415 ? 31.176 -43.493 -55.899 1.00 103.92 415 LYS B O 1
ATOM 6958 N N . GLY B 1 416 ? 29.862 -44.377 -57.492 1.00 105.32 416 GLY B N 1
ATOM 6959 C CA . GLY B 1 416 ? 28.658 -43.802 -56.922 1.00 100.48 416 GLY B CA 1
ATOM 6960 C C . GLY B 1 416 ? 27.431 -44.581 -57.339 1.00 98.34 416 GLY B C 1
ATOM 6961 O O . GLY B 1 416 ? 27.513 -45.569 -58.072 1.00 105.98 416 GLY B O 1
ATOM 6962 N N . VAL B 1 417 ? 26.274 -44.123 -56.854 1.00 85.77 417 VAL B N 1
ATOM 6963 C CA . VAL B 1 417 ? 24.999 -44.770 -57.131 1.00 78.79 417 VAL B CA 1
ATOM 6964 C C . VAL B 1 417 ? 23.979 -43.723 -57.562 1.00 76.94 417 VAL B C 1
ATOM 6965 O O . VAL B 1 417 ? 24.120 -42.528 -57.290 1.00 72.59 417 VAL B O 1
ATOM 6969 N N . ILE B 1 418 ? 22.934 -44.198 -58.238 1.00 76.36 418 ILE B N 1
ATOM 6970 C CA . ILE B 1 418 ? 21.828 -43.366 -58.699 1.00 76.00 418 ILE B CA 1
ATOM 6971 C C . ILE B 1 418 ? 20.533 -43.981 -58.192 1.00 71.54 418 ILE B C 1
ATOM 6972 O O . ILE B 1 418 ? 20.192 -45.113 -58.562 1.00 70.29 418 ILE B O 1
ATOM 6977 N N . SER B 1 419 ? 19.812 -43.235 -57.359 1.00 65.11 419 SER B N 1
ATOM 6978 C CA . SER B 1 419 ? 18.542 -43.660 -56.793 1.00 59.52 419 SER B CA 1
ATOM 6979 C C . SER B 1 419 ? 17.409 -42.803 -57.344 1.00 63.29 419 SER B C 1
ATOM 6980 O O . SER B 1 419 ? 17.605 -41.636 -57.695 1.00 64.56 419 SER B O 1
ATOM 6983 N N . LEU B 1 420 ? 16.217 -43.401 -57.419 1.00 62.65 420 LEU B N 1
ATOM 6984 C CA . LEU B 1 420 ? 15.052 -42.676 -57.917 1.00 57.94 420 LEU B CA 1
ATOM 6985 C C . LEU B 1 420 ? 14.701 -41.499 -57.015 1.00 61.08 420 LEU B C 1
ATOM 6986 O O . LEU B 1 420 ? 14.306 -40.432 -57.501 1.00 64.00 420 LEU B O 1
ATOM 6991 N N . ASN B 1 421 ? 14.846 -41.672 -55.699 1.00 55.45 421 ASN B N 1
ATOM 6992 C CA . ASN B 1 421 ? 14.503 -40.606 -54.761 1.00 53.55 421 ASN B CA 1
ATOM 6993 C C . ASN B 1 421 ? 15.376 -39.378 -54.986 1.00 54.73 421 ASN B C 1
ATOM 6994 O O . ASN B 1 421 ? 14.872 -38.254 -55.096 1.00 60.70 421 ASN B O 1
ATOM 6999 N N . LYS B 1 422 ? 16.695 -39.578 -55.060 1.00 51.44 422 LYS B N 1
ATOM 7000 C CA . LYS B 1 422 ? 17.605 -38.456 -55.269 1.00 54.42 422 LYS B CA 1
ATOM 7001 C C . LYS B 1 422 ? 17.360 -37.794 -56.619 1.00 49.30 422 LYS B C 1
ATOM 7002 O O . LYS B 1 422 ? 17.338 -36.561 -56.722 1.00 52.23 422 LYS B O 1
ATOM 7008 N N . LEU B 1 423 ? 17.164 -38.602 -57.663 1.00 51.63 423 LEU B N 1
ATOM 7009 C CA . LEU B 1 423 ? 16.905 -38.057 -58.992 1.00 60.52 423 LEU B CA 1
ATOM 7010 C C . LEU B 1 423 ? 15.654 -37.186 -58.994 1.00 66.53 423 LEU B C 1
ATOM 7011 O O . LEU B 1 423 ? 15.663 -36.069 -59.523 1.00 72.51 423 LEU B O 1
ATOM 7016 N N . THR B 1 424 ? 14.568 -37.679 -58.394 1.00 65.13 424 THR B N 1
ATOM 7017 C CA . THR B 1 424 ? 13.339 -36.893 -58.338 1.00 65.05 424 THR B CA 1
ATOM 7018 C C . THR B 1 424 ? 13.537 -35.623 -57.519 1.00 71.98 424 THR B C 1
ATOM 7019 O O . THR B 1 424 ? 13.044 -34.550 -57.892 1.00 69.62 424 THR B O 1
ATOM 7023 N N . SER B 1 425 ? 14.269 -35.725 -56.405 1.00 79.59 425 SER B N 1
ATOM 7024 C CA . SER B 1 425 ? 14.529 -34.557 -55.567 1.00 76.24 425 SER B CA 1
ATOM 7025 C C . SER B 1 425 ? 15.253 -33.467 -56.346 1.00 77.82 425 SER B C 1
ATOM 7026 O O . SER B 1 425 ? 14.872 -32.292 -56.293 1.00 82.98 425 SER B O 1
ATOM 7029 N N . TYR B 1 426 ? 16.304 -33.838 -57.080 1.00 74.03 426 TYR B N 1
ATOM 7030 C CA . TYR B 1 426 ? 17.077 -32.830 -57.796 1.00 70.16 426 TYR B CA 1
ATOM 7031 C C . TYR B 1 426 ? 16.360 -32.325 -59.042 1.00 71.29 426 TYR B C 1
ATOM 7032 O O . TYR B 1 426 ? 16.546 -31.165 -59.426 1.00 79.96 426 TYR B O 1
ATOM 7041 N N . VAL B 1 427 ? 15.545 -33.165 -59.684 1.00 70.15 427 VAL B N 1
ATOM 7042 C CA . VAL B 1 427 ? 14.770 -32.694 -60.828 1.00 66.00 427 VAL B CA 1
ATOM 7043 C C . VAL B 1 427 ? 13.690 -31.716 -60.379 1.00 65.09 427 VAL B C 1
ATOM 7044 O O . VAL B 1 427 ? 13.386 -30.747 -61.086 1.00 54.10 427 VAL B O 1
ATOM 7048 N N . ILE B 1 428 ? 13.107 -31.934 -59.199 1.00 62.90 428 ILE B N 1
ATOM 7049 C CA . ILE B 1 428 ? 12.089 -31.015 -58.697 1.00 65.19 428 ILE B CA 1
ATOM 7050 C C . ILE B 1 428 ? 12.730 -29.722 -58.205 1.00 71.22 428 ILE B C 1
ATOM 7051 O O . ILE B 1 428 ? 12.261 -28.620 -58.515 1.00 71.39 428 ILE B O 1
ATOM 7056 N N . SER B 1 429 ? 13.818 -29.834 -57.436 1.00 76.72 429 SER B N 1
ATOM 7057 C CA . SER B 1 429 ? 14.445 -28.656 -56.847 1.00 79.58 429 SER B CA 1
ATOM 7058 C C . SER B 1 429 ? 15.103 -27.749 -57.880 1.00 89.53 429 SER B C 1
ATOM 7059 O O . SER B 1 429 ? 15.412 -26.598 -57.556 1.00 92.00 429 SER B O 1
ATOM 7062 N N . GLY B 1 430 ? 15.319 -28.228 -59.104 1.00 99.27 430 GLY B N 1
ATOM 7063 C CA . GLY B 1 430 ? 15.913 -27.430 -60.155 1.00 103.73 430 GLY B CA 1
ATOM 7064 C C . GLY B 1 430 ? 17.404 -27.616 -60.335 1.00 105.03 430 GLY B C 1
ATOM 7065 O O . GLY B 1 430 ? 17.961 -27.087 -61.305 1.00 110.28 430 GLY B O 1
ATOM 7066 N N . ILE B 1 431 ? 18.065 -28.346 -59.432 1.00 95.84 431 ILE B N 1
ATOM 7067 C CA . ILE B 1 431 ? 19.502 -28.575 -59.560 1.00 83.37 431 ILE B CA 1
ATOM 7068 C C . ILE B 1 431 ? 19.816 -29.281 -60.873 1.00 92.99 431 ILE B C 1
ATOM 7069 O O . ILE B 1 431 ? 20.836 -29.005 -61.518 1.00 101.20 431 ILE B O 1
ATOM 7074 N N . VAL B 1 432 ? 18.943 -30.193 -61.297 1.00 90.44 432 VAL B N 1
ATOM 7075 C CA . VAL B 1 432 ? 19.123 -30.941 -62.533 1.00 88.47 432 VAL B CA 1
ATOM 7076 C C . VAL B 1 432 ? 17.849 -30.838 -63.358 1.00 87.62 432 VAL B C 1
ATOM 7077 O O . VAL B 1 432 ? 16.741 -30.751 -62.818 1.00 86.51 432 VAL B O 1
ATOM 7081 N N . LYS B 1 433 ? 18.011 -30.843 -64.676 1.00 90.86 433 LYS B N 1
ATOM 7082 C CA . LYS B 1 433 ? 16.905 -30.856 -65.623 1.00 103.40 433 LYS B CA 1
ATOM 7083 C C . LYS B 1 433 ? 16.994 -32.139 -66.453 1.00 106.23 433 LYS B C 1
ATOM 7084 O O . LYS B 1 433 ? 17.925 -32.935 -66.307 1.00 107.62 433 LYS B O 1
ATOM 7090 N N . CYS B 1 434 ? 16.012 -32.334 -67.336 1.00 107.84 434 CYS B N 1
ATOM 7091 C CA . CYS B 1 434 ? 15.906 -33.577 -68.089 1.00 114.55 434 CYS B CA 1
ATOM 7092 C C . CYS B 1 434 ? 17.052 -33.745 -69.078 1.00 117.70 434 CYS B C 1
ATOM 7093 O O . CYS B 1 434 ? 17.419 -34.878 -69.410 1.00 121.33 434 CYS B O 1
ATOM 7096 N N . THR B 1 435 ? 17.629 -32.644 -69.553 1.00 118.47 435 THR B N 1
ATOM 7097 C CA . THR B 1 435 ? 18.687 -32.699 -70.553 1.00 120.30 435 THR B CA 1
ATOM 7098 C C . THR B 1 435 ? 20.085 -32.690 -69.948 1.00 113.74 435 THR B C 1
ATOM 7099 O O . THR B 1 435 ? 21.067 -32.756 -70.695 1.00 112.99 435 THR B O 1
ATOM 7103 N N . ASP B 1 436 ? 20.204 -32.614 -68.625 1.00 108.72 436 ASP B N 1
ATOM 7104 C CA . ASP B 1 436 ? 21.508 -32.637 -67.982 1.00 110.36 436 ASP B CA 1
ATOM 7105 C C . ASP B 1 436 ? 21.959 -34.084 -67.775 1.00 114.27 436 ASP B C 1
ATOM 7106 O O . ASP B 1 436 ? 21.297 -35.037 -68.197 1.00 116.87 436 ASP B O 1
ATOM 7111 N N . PHE B 1 437 ? 23.098 -34.255 -67.110 1.00 114.45 437 PHE B N 1
ATOM 7112 C CA . PHE B 1 437 ? 23.669 -35.571 -66.860 1.00 114.35 437 PHE B CA 1
ATOM 7113 C C . PHE B 1 437 ? 23.375 -36.007 -65.430 1.00 118.27 437 PHE B C 1
ATOM 7114 O O . PHE B 1 437 ? 23.370 -35.187 -64.507 1.00 120.19 437 PHE B O 1
ATOM 7116 N N . VAL B 1 438 ? 23.137 -37.310 -65.254 1.00 119.99 438 VAL B N 1
ATOM 7117 C CA . VAL B 1 438 ? 22.712 -37.838 -63.961 1.00 118.60 438 VAL B CA 1
ATOM 7118 C C . VAL B 1 438 ? 23.810 -37.837 -62.912 1.00 113.19 438 VAL B C 1
ATOM 7119 O O . VAL B 1 438 ? 23.517 -38.050 -61.730 1.00 108.86 438 VAL B O 1
ATOM 7123 N N . ASP B 1 439 ? 25.064 -37.599 -63.303 1.00 114.11 439 ASP B N 1
ATOM 7124 C CA . ASP B 1 439 ? 26.154 -37.627 -62.335 1.00 114.61 439 ASP B CA 1
ATOM 7125 C C . ASP B 1 439 ? 26.022 -36.535 -61.282 1.00 118.52 439 ASP B C 1
ATOM 7126 O O . ASP B 1 439 ? 26.678 -36.617 -60.237 1.00 120.45 439 ASP B O 1
ATOM 7131 N N . LYS B 1 440 ? 25.194 -35.516 -61.527 1.00 120.71 440 LYS B N 1
ATOM 7132 C CA . LYS B 1 440 ? 24.943 -34.511 -60.499 1.00 117.73 440 LYS B CA 1
ATOM 7133 C C . LYS B 1 440 ? 24.064 -35.061 -59.383 1.00 110.39 440 LYS B C 1
ATOM 7134 O O . LYS B 1 440 ? 24.197 -34.641 -58.228 1.00 112.74 440 LYS B O 1
ATOM 7140 N N . ALA B 1 441 ? 23.171 -35.995 -59.704 1.00 99.91 441 ALA B N 1
ATOM 7141 C CA . ALA B 1 441 ? 22.322 -36.645 -58.715 1.00 90.79 441 ALA B CA 1
ATOM 7142 C C . ALA B 1 441 ? 23.002 -37.834 -58.055 1.00 91.51 441 ALA B C 1
ATOM 7143 O O . ALA B 1 441 ? 22.378 -38.506 -57.226 1.00 88.90 441 ALA B O 1
ATOM 7145 N N . MET B 1 442 ? 24.252 -38.111 -58.417 1.00 94.49 442 MET B N 1
ATOM 7146 C CA . MET B 1 442 ? 24.980 -39.242 -57.860 1.00 96.54 442 MET B CA 1
ATOM 7147 C C . MET B 1 442 ? 25.048 -39.158 -56.340 1.00 92.33 442 MET B C 1
ATOM 7148 O O . MET B 1 442 ? 25.274 -38.090 -55.765 1.00 90.75 442 MET B O 1
ATOM 7153 N N . VAL B 1 443 ? 24.833 -40.295 -55.690 1.00 95.54 443 VAL B N 1
ATOM 7154 C CA . VAL B 1 443 ? 24.958 -40.419 -54.245 1.00 99.76 443 VAL B CA 1
ATOM 7155 C C . VAL B 1 443 ? 26.240 -41.197 -53.985 1.00 106.19 443 VAL B C 1
ATOM 7156 O O . VAL B 1 443 ? 26.310 -42.402 -54.256 1.00 113.28 443 VAL B O 1
ATOM 7160 N N . LYS B 1 444 ? 27.260 -40.517 -53.459 1.00 106.29 444 LYS B N 1
ATOM 7161 C CA . LYS B 1 444 ? 28.547 -41.162 -53.233 1.00 108.21 444 LYS B CA 1
ATOM 7162 C C . LYS B 1 444 ? 28.608 -41.925 -51.917 1.00 108.73 444 LYS B C 1
ATOM 7163 O O . LYS B 1 444 ? 29.522 -42.735 -51.731 1.00 110.91 444 LYS B O 1
ATOM 7169 N N . GLN B 1 445 ? 27.668 -41.691 -51.008 1.00 112.37 445 GLN B N 1
ATOM 7170 C CA . GLN B 1 445 ? 27.517 -42.510 -49.815 1.00 115.19 445 GLN B CA 1
ATOM 7171 C C . GLN B 1 445 ? 26.461 -43.573 -50.083 1.00 111.07 445 GLN B C 1
ATOM 7172 O O . GLN B 1 445 ? 25.451 -43.306 -50.743 1.00 114.50 445 GLN B O 1
ATOM 7178 N N . TYR B 1 446 ? 26.696 -44.773 -49.563 1.00 100.92 446 TYR B N 1
ATOM 7179 C CA . TYR B 1 446 ? 25.871 -45.938 -49.862 1.00 85.94 446 TYR B CA 1
ATOM 7180 C C . TYR B 1 446 ? 26.399 -47.102 -49.035 1.00 77.94 446 TYR B C 1
ATOM 7181 O O . TYR B 1 446 ? 27.494 -47.042 -48.468 1.00 80.11 446 TYR B O 1
ATOM 7190 N N . VAL B 1 447 ? 25.608 -48.167 -48.979 1.00 64.35 447 VAL B N 1
ATOM 7191 C CA . VAL B 1 447 ? 25.905 -49.322 -48.142 1.00 68.82 447 VAL B CA 1
ATOM 7192 C C . VAL B 1 447 ? 26.586 -50.384 -48.992 1.00 64.67 447 VAL B C 1
ATOM 7193 O O . VAL B 1 447 ? 26.122 -50.706 -50.092 1.00 65.06 447 VAL B O 1
ATOM 7197 N N . LYS B 1 448 ? 27.690 -50.923 -48.481 1.00 59.05 448 LYS B N 1
ATOM 7198 C CA . LYS B 1 448 ? 28.475 -51.925 -49.182 1.00 58.98 448 LYS B CA 1
ATOM 7199 C C . LYS B 1 448 ? 28.916 -52.990 -48.191 1.00 55.98 448 LYS B C 1
ATOM 7200 O O . LYS B 1 448 ? 29.187 -52.698 -47.024 1.00 59.89 448 LYS B O 1
ATOM 7206 N N . VAL B 1 449 ? 28.978 -54.231 -48.663 1.00 54.81 449 VAL B N 1
ATOM 7207 C CA . VAL B 1 449 ? 29.269 -55.376 -47.809 1.00 55.33 449 VAL B CA 1
ATOM 7208 C C . VAL B 1 449 ? 30.264 -56.284 -48.516 1.00 69.28 449 VAL B C 1
ATOM 7209 O O . VAL B 1 449 ? 30.180 -56.487 -49.733 1.00 58.93 449 VAL B O 1
ATOM 7213 N N . LYS B 1 450 ? 31.213 -56.821 -47.750 1.00 64.89 450 LYS B N 1
ATOM 7214 C CA . LYS B 1 450 ? 32.159 -57.791 -48.283 1.00 67.27 450 LYS B CA 1
ATOM 7215 C C . LYS B 1 450 ? 31.429 -59.044 -48.747 1.00 65.68 450 LYS B C 1
ATOM 7216 O O . LYS B 1 450 ? 30.466 -59.492 -48.118 1.00 65.86 450 LYS B O 1
ATOM 7222 N N . HIS B 1 451 ? 31.900 -59.614 -49.859 1.00 67.61 451 HIS B N 1
ATOM 7223 C CA . HIS B 1 451 ? 31.276 -60.808 -50.418 1.00 75.03 451 HIS B CA 1
ATOM 7224 C C . HIS B 1 451 ? 31.313 -61.987 -49.454 1.00 83.03 451 HIS B C 1
ATOM 7225 O O . HIS B 1 451 ? 30.494 -62.904 -49.580 1.00 81.29 451 HIS B O 1
ATOM 7232 N N . SER B 1 452 ? 32.237 -61.980 -48.497 1.00 88.66 452 SER B N 1
ATOM 7233 C CA . SER B 1 452 ? 32.404 -63.073 -47.550 1.00 92.12 452 SER B CA 1
ATOM 7234 C C . SER B 1 452 ? 31.510 -62.951 -46.323 1.00 90.38 452 SER B C 1
ATOM 7235 O O . SER B 1 452 ? 31.547 -63.835 -45.462 1.00 98.31 452 SER B O 1
ATOM 7238 N N . ALA B 1 453 ? 30.716 -61.889 -46.217 1.00 80.29 453 ALA B N 1
ATOM 7239 C CA . ALA B 1 453 ? 29.883 -61.707 -45.038 1.00 74.73 453 ALA B CA 1
ATOM 7240 C C . ALA B 1 453 ? 28.779 -62.756 -44.986 1.00 73.19 453 ALA B C 1
ATOM 7241 O O . ALA B 1 453 ? 28.372 -63.317 -46.006 1.00 71.63 453 ALA B O 1
ATOM 7243 N N . THR B 1 454 ? 28.299 -63.022 -43.775 1.00 72.60 454 THR B N 1
ATOM 7244 C CA . THR B 1 454 ? 27.284 -64.042 -43.574 1.00 64.91 454 THR B CA 1
ATOM 7245 C C . THR B 1 454 ? 25.919 -63.557 -44.057 1.00 62.77 454 THR B C 1
ATOM 7246 O O . THR B 1 454 ? 25.660 -62.357 -44.183 1.00 56.13 454 THR B O 1
ATOM 7250 N N . LEU B 1 455 ? 25.039 -64.523 -44.334 1.00 60.46 455 LEU B N 1
ATOM 7251 C CA . LEU B 1 455 ? 23.689 -64.187 -44.775 1.00 58.21 455 LEU B CA 1
ATOM 7252 C C . LEU B 1 455 ? 22.857 -63.594 -43.646 1.00 58.16 455 LEU B C 1
ATOM 7253 O O . LEU B 1 455 ? 21.908 -62.849 -43.909 1.00 54.91 455 LEU B O 1
ATOM 7258 N N . GLY B 1 456 ? 23.178 -63.923 -42.393 1.00 59.88 456 GLY B N 1
ATOM 7259 C CA . GLY B 1 456 ? 22.492 -63.285 -41.281 1.00 53.02 456 GLY B CA 1
ATOM 7260 C C . GLY B 1 456 ? 22.807 -61.805 -41.189 1.00 55.99 456 GLY B C 1
ATOM 7261 O O . GLY B 1 456 ? 21.928 -60.987 -40.896 1.00 59.71 456 GLY B O 1
ATOM 7262 N N . TYR B 1 457 ? 24.065 -61.440 -41.450 1.00 52.12 457 TYR B N 1
ATOM 7263 C CA . TYR B 1 457 ? 24.448 -60.033 -41.493 1.00 50.87 457 TYR B CA 1
ATOM 7264 C C . TYR B 1 457 ? 23.637 -59.278 -42.539 1.00 51.91 457 TYR B C 1
ATOM 7265 O O . TYR B 1 457 ? 23.056 -58.226 -42.252 1.00 50.92 457 TYR B O 1
ATOM 7274 N N . ILE B 1 458 ? 23.574 -59.816 -43.760 1.00 53.50 458 ILE B N 1
ATOM 7275 C CA . ILE B 1 458 ? 22.850 -59.148 -44.839 1.00 50.64 458 ILE B CA 1
ATOM 7276 C C . ILE B 1 458 ? 21.364 -59.079 -44.521 1.00 49.27 458 ILE B C 1
ATOM 7277 O O . ILE B 1 458 ? 20.726 -58.034 -44.686 1.00 47.91 458 ILE B O 1
ATOM 7282 N N . SER B 1 459 ? 20.788 -60.198 -44.074 1.00 49.77 459 SER B N 1
ATOM 7283 C CA . SER B 1 459 ? 19.375 -60.211 -43.715 1.00 55.25 459 SER B CA 1
ATOM 7284 C C . SER B 1 459 ? 19.070 -59.182 -42.638 1.00 50.97 459 SER B C 1
ATOM 7285 O O . SER B 1 459 ? 17.972 -58.615 -42.614 1.00 55.04 459 SER B O 1
ATOM 7288 N N . ARG B 1 460 ? 20.027 -58.923 -41.746 1.00 47.65 460 ARG B N 1
ATOM 7289 C CA . ARG B 1 460 ? 19.832 -57.874 -40.752 1.00 50.69 460 ARG B CA 1
ATOM 7290 C C . ARG B 1 460 ? 19.931 -56.490 -41.385 1.00 50.91 460 ARG B C 1
ATOM 7291 O O . ARG B 1 460 ? 19.149 -55.593 -41.050 1.00 53.51 460 ARG B O 1
ATOM 7299 N N . VAL B 1 461 ? 20.871 -56.305 -42.315 1.00 53.46 461 VAL B N 1
ATOM 7300 C CA . VAL B 1 461 ? 21.080 -54.990 -42.916 1.00 49.89 461 VAL B CA 1
ATOM 7301 C C . VAL B 1 461 ? 19.892 -54.597 -43.789 1.00 53.80 461 VAL B C 1
ATOM 7302 O O . VAL B 1 461 ? 19.494 -53.426 -43.828 1.00 52.82 461 VAL B O 1
ATOM 7306 N N . LEU B 1 462 ? 19.298 -55.565 -44.490 1.00 55.44 462 LEU B N 1
ATOM 7307 C CA . LEU B 1 462 ? 18.226 -55.282 -45.437 1.00 50.60 462 LEU B CA 1
ATOM 7308 C C . LEU B 1 462 ? 16.938 -54.821 -44.767 1.00 51.26 462 LEU B C 1
ATOM 7309 O O . LEU B 1 462 ? 16.038 -54.343 -45.467 1.00 59.96 462 LEU B O 1
ATOM 7314 N N . GLU B 1 463 ? 16.825 -54.949 -43.444 1.00 42.15 463 GLU B N 1
ATOM 7315 C CA . GLU B 1 463 ? 15.639 -54.465 -42.748 1.00 40.83 463 GLU B CA 1
ATOM 7316 C C . GLU B 1 463 ? 15.498 -52.953 -42.843 1.00 44.45 463 GLU B C 1
ATOM 7317 O O . GLU B 1 463 ? 14.393 -52.431 -42.660 1.00 47.29 463 GLU B O 1
ATOM 7323 N N . LYS B 1 464 ? 16.589 -52.238 -43.116 1.00 42.67 464 LYS B N 1
ATOM 7324 C CA . LYS B 1 464 ? 16.550 -50.805 -43.381 1.00 49.18 464 LYS B CA 1
ATOM 7325 C C . LYS B 1 464 ? 16.872 -50.501 -44.839 1.00 57.26 464 LYS B C 1
ATOM 7326 O O . LYS B 1 464 ? 16.033 -49.956 -45.561 1.00 65.86 464 LYS B O 1
ATOM 7332 N N . GLU B 1 465 ? 18.077 -50.828 -45.286 1.00 56.35 465 GLU B N 1
ATOM 7333 C CA . GLU B 1 465 ? 18.482 -50.552 -46.658 1.00 56.38 465 GLU B CA 1
ATOM 7334 C C . GLU B 1 465 ? 17.810 -51.527 -47.617 1.00 54.62 465 GLU B C 1
ATOM 7335 O O . GLU B 1 465 ? 17.972 -52.742 -47.462 1.00 47.98 465 GLU B O 1
ATOM 7341 N N . PRO B 1 466 ? 17.057 -51.047 -48.610 1.00 57.30 466 PRO B N 1
ATOM 7342 C CA . PRO B 1 466 ? 16.436 -51.976 -49.567 1.00 55.90 466 PRO B CA 1
ATOM 7343 C C . PRO B 1 466 ? 17.441 -52.653 -50.481 1.00 65.13 466 PRO B C 1
ATOM 7344 O O . PRO B 1 466 ? 17.183 -53.769 -50.951 1.00 64.78 466 PRO B O 1
ATOM 7348 N N . TYR B 1 467 ? 18.573 -52.010 -50.750 1.00 67.82 467 TYR B N 1
ATOM 7349 C CA . TYR B 1 467 ? 19.628 -52.569 -51.578 1.00 66.64 467 TYR B CA 1
ATOM 7350 C C . TYR B 1 467 ? 20.932 -52.603 -50.793 1.00 56.32 467 TYR B C 1
ATOM 7351 O O . TYR B 1 467 ? 21.139 -51.832 -49.851 1.00 49.89 467 TYR B O 1
ATOM 7360 N N . VAL B 1 468 ? 21.813 -53.514 -51.191 1.00 57.38 468 VAL B N 1
ATOM 7361 C CA . VAL B 1 468 ? 23.153 -53.614 -50.626 1.00 56.50 468 VAL B CA 1
ATOM 7362 C C . VAL B 1 468 ? 24.128 -53.870 -51.766 1.00 56.31 468 VAL B C 1
ATOM 7363 O O . VAL B 1 468 ? 23.932 -54.796 -52.560 1.00 60.12 468 VAL B O 1
ATOM 7367 N N . ILE B 1 469 ? 25.169 -53.048 -51.853 1.00 56.39 469 ILE B N 1
ATOM 7368 C CA . ILE B 1 469 ? 26.205 -53.233 -52.863 1.00 61.77 469 ILE B CA 1
ATOM 7369 C C . ILE B 1 469 ? 27.190 -54.279 -52.357 1.00 56.35 469 ILE B C 1
ATOM 7370 O O . ILE B 1 469 ? 27.750 -54.147 -51.265 1.00 55.78 469 ILE B O 1
ATOM 7375 N N . ILE B 1 470 ? 27.399 -55.323 -53.148 1.00 65.01 470 ILE B N 1
ATOM 7376 C CA . ILE B 1 470 ? 28.327 -56.388 -52.796 1.00 65.84 470 ILE B CA 1
ATOM 7377 C C . ILE B 1 470 ? 29.673 -56.079 -53.435 1.00 70.32 470 ILE B C 1
ATOM 7378 O O . ILE B 1 470 ? 29.768 -55.905 -54.655 1.00 69.08 470 ILE B O 1
ATOM 7383 N N . LEU B 1 471 ? 30.710 -56.006 -52.611 1.00 76.87 471 LEU B N 1
ATOM 7384 C CA . LEU B 1 471 ? 32.072 -55.808 -53.072 1.00 78.92 471 LEU B CA 1
ATOM 7385 C C . LEU B 1 471 ? 32.884 -57.056 -52.762 1.00 78.55 471 LEU B C 1
ATOM 7386 O O . LEU B 1 471 ? 32.587 -57.788 -51.813 1.00 74.34 471 LEU B O 1
ATOM 7391 N N . ASP B 1 472 ? 33.918 -57.295 -53.563 1.00 79.59 472 ASP B N 1
ATOM 7392 C CA . ASP B 1 472 ? 34.711 -58.512 -53.451 1.00 89.66 472 ASP B CA 1
ATOM 7393 C C . ASP B 1 472 ? 35.997 -58.183 -52.704 1.00 95.58 472 ASP B C 1
ATOM 7394 O O . ASP B 1 472 ? 36.909 -57.566 -53.262 1.00 96.73 472 ASP B O 1
ATOM 7399 N N . ASP B 1 473 ? 36.085 -58.647 -51.457 1.00 98.52 473 ASP B N 1
ATOM 7400 C CA . ASP B 1 473 ? 37.263 -58.367 -50.645 1.00 103.51 473 ASP B CA 1
ATOM 7401 C C . ASP B 1 473 ? 38.506 -59.040 -51.206 1.00 109.97 473 ASP B C 1
ATOM 7402 O O . ASP B 1 473 ? 39.622 -58.545 -51.005 1.00 110.03 473 ASP B O 1
ATOM 7407 N N . GLU B 1 474 ? 38.335 -60.155 -51.917 1.00 110.19 474 GLU B N 1
ATOM 7408 C CA . GLU B 1 474 ? 39.492 -60.894 -52.409 1.00 110.10 474 GLU B CA 1
ATOM 7409 C C . GLU B 1 474 ? 40.201 -60.133 -53.521 1.00 108.46 474 GLU B C 1
ATOM 7410 O O . GLU B 1 474 ? 41.434 -60.044 -53.528 1.00 111.54 474 GLU B O 1
ATOM 7416 N N . HIS B 1 475 ? 39.452 -59.562 -54.459 1.00 104.65 475 HIS B N 1
ATOM 7417 C CA . HIS B 1 475 ? 40.050 -58.717 -55.485 1.00 105.30 475 HIS B CA 1
ATOM 7418 C C . HIS B 1 475 ? 39.567 -57.286 -55.268 1.00 101.25 475 HIS B C 1
ATOM 7419 O O . HIS B 1 475 ? 38.435 -56.946 -55.621 1.00 100.72 475 HIS B O 1
ATOM 7426 N N . ASP B 1 476 ? 40.447 -56.455 -54.700 1.00 98.14 476 ASP B N 1
ATOM 7427 C CA . ASP B 1 476 ? 40.405 -54.993 -54.708 1.00 97.01 476 ASP B CA 1
ATOM 7428 C C . ASP B 1 476 ? 39.015 -54.393 -54.507 1.00 99.95 476 ASP B C 1
ATOM 7429 O O . ASP B 1 476 ? 38.697 -53.371 -55.124 1.00 103.18 476 ASP B O 1
ATOM 7434 N N . ASP B 1 477 ? 38.195 -54.988 -53.635 1.00 97.20 477 ASP B N 1
ATOM 7435 C CA . ASP B 1 477 ? 36.814 -54.539 -53.414 1.00 92.48 477 ASP B CA 1
ATOM 7436 C C . ASP B 1 477 ? 36.067 -54.321 -54.732 1.00 86.61 477 ASP B C 1
ATOM 7437 O O . ASP B 1 477 ? 35.335 -53.343 -54.903 1.00 81.66 477 ASP B O 1
ATOM 7442 N N . ALA B 1 478 ? 36.258 -55.242 -55.674 1.00 84.41 478 ALA B N 1
ATOM 7443 C CA . ALA B 1 478 ? 35.615 -55.135 -56.977 1.00 77.76 478 ALA B CA 1
ATOM 7444 C C . ALA B 1 478 ? 34.101 -55.266 -56.853 1.00 74.04 478 ALA B C 1
ATOM 7445 O O . ALA B 1 478 ? 33.582 -55.941 -55.960 1.00 71.33 478 ALA B O 1
ATOM 7447 N N . PHE B 1 479 ? 33.390 -54.615 -57.771 1.00 73.02 479 PHE B N 1
ATOM 7448 C CA . PHE B 1 479 ? 31.934 -54.660 -57.756 1.00 67.83 479 PHE B CA 1
ATOM 7449 C C . PHE B 1 479 ? 31.441 -56.016 -58.242 1.00 68.76 479 PHE B C 1
ATOM 7450 O O . PHE B 1 479 ? 31.873 -56.509 -59.289 1.00 73.27 479 PHE B O 1
ATOM 7458 N N . ILE B 1 480 ? 30.528 -56.614 -57.480 1.00 67.22 480 ILE B N 1
ATOM 7459 C CA . ILE B 1 480 ? 29.908 -57.889 -57.832 1.00 67.92 480 ILE B CA 1
ATOM 7460 C C . ILE B 1 480 ? 28.457 -57.695 -58.266 1.00 80.19 480 ILE B C 1
ATOM 7461 O O . ILE B 1 480 ? 28.100 -57.977 -59.409 1.00 86.22 480 ILE B O 1
ATOM 7466 N N . GLY B 1 481 ? 27.604 -57.231 -57.364 1.00 72.21 481 GLY B N 1
ATOM 7467 C CA . GLY B 1 481 ? 26.223 -56.993 -57.734 1.00 74.06 481 GLY B CA 1
ATOM 7468 C C . GLY B 1 481 ? 25.453 -56.342 -56.609 1.00 74.19 481 GLY B C 1
ATOM 7469 O O . GLY B 1 481 ? 26.014 -55.978 -55.576 1.00 75.21 481 GLY B O 1
ATOM 7470 N N . ILE B 1 482 ? 24.150 -56.194 -56.828 1.00 70.02 482 ILE B N 1
ATOM 7471 C CA . ILE B 1 482 ? 23.240 -55.623 -55.842 1.00 61.25 482 ILE B CA 1
ATOM 7472 C C . ILE B 1 482 ? 22.410 -56.749 -55.245 1.00 63.18 482 ILE B C 1
ATOM 7473 O O . ILE B 1 482 ? 21.968 -57.655 -55.961 1.00 73.42 482 ILE B O 1
ATOM 7478 N N . VAL B 1 483 ? 22.206 -56.696 -53.931 1.00 55.23 483 VAL B N 1
ATOM 7479 C CA . VAL B 1 483 ? 21.452 -57.711 -53.204 1.00 58.67 483 VAL B CA 1
ATOM 7480 C C . VAL B 1 483 ? 20.302 -57.033 -52.475 1.00 60.13 483 VAL B C 1
ATOM 7481 O O . VAL B 1 483 ? 20.503 -56.025 -51.787 1.00 60.21 483 VAL B O 1
ATOM 7485 N N . ASN B 1 484 ? 19.103 -57.586 -52.628 1.00 61.57 484 ASN B N 1
ATOM 7486 C CA . ASN B 1 484 ? 17.911 -57.121 -51.936 1.00 63.12 484 ASN B CA 1
ATOM 7487 C C . ASN B 1 484 ? 17.289 -58.299 -51.198 1.00 64.34 484 ASN B C 1
ATOM 7488 O O . ASN B 1 484 ? 17.830 -59.409 -51.188 1.00 67.80 484 ASN B O 1
ATOM 7493 N N . GLN B 1 485 ? 16.137 -58.054 -50.573 1.00 60.88 485 GLN B N 1
ATOM 7494 C CA . GLN B 1 485 ? 15.449 -59.110 -49.842 1.00 58.01 485 GLN B CA 1
ATOM 7495 C C . GLN B 1 485 ? 14.888 -60.194 -50.755 1.00 51.14 485 GLN B C 1
ATOM 7496 O O . GLN B 1 485 ? 14.540 -61.273 -50.262 1.00 52.51 485 GLN B O 1
ATOM 7502 N N . PHE B 1 486 ? 14.805 -59.941 -52.065 1.00 51.91 486 PHE B N 1
ATOM 7503 C CA . PHE B 1 486 ? 14.374 -60.976 -53.001 1.00 55.08 486 PHE B CA 1
ATOM 7504 C C . PHE B 1 486 ? 15.356 -62.140 -53.023 1.00 55.44 486 PHE B C 1
ATOM 7505 O O . PHE B 1 486 ? 14.952 -63.307 -53.000 1.00 56.20 486 PHE B O 1
ATOM 7513 N N . HIS B 1 487 ? 16.656 -61.840 -53.085 1.00 59.72 487 HIS B N 1
ATOM 7514 C CA . HIS B 1 487 ? 17.656 -62.901 -53.095 1.00 57.23 487 HIS B CA 1
ATOM 7515 C C . HIS B 1 487 ? 17.669 -63.668 -51.779 1.00 60.36 487 HIS B C 1
ATOM 7516 O O . HIS B 1 487 ? 17.934 -64.877 -51.767 1.00 58.56 487 HIS B O 1
ATOM 7523 N N . ILE B 1 488 ? 17.376 -62.991 -50.668 1.00 57.04 488 ILE B N 1
ATOM 7524 C CA . ILE B 1 488 ? 17.345 -63.664 -49.374 1.00 58.71 488 ILE B CA 1
ATOM 7525 C C . ILE B 1 488 ? 16.138 -64.591 -49.283 1.00 66.10 488 ILE B C 1
ATOM 7526 O O . ILE B 1 488 ? 16.257 -65.746 -48.858 1.00 69.44 488 ILE B O 1
ATOM 7531 N N . LEU B 1 489 ? 14.958 -64.103 -49.680 1.00 62.12 489 LEU B N 1
ATOM 7532 C CA . LEU B 1 489 ? 13.777 -64.963 -49.685 1.00 58.47 489 LEU B CA 1
ATOM 7533 C C . LEU B 1 489 ? 13.963 -66.149 -50.623 1.00 71.15 489 LEU B C 1
ATOM 7534 O O . LEU B 1 489 ? 13.628 -67.289 -50.277 1.00 77.36 489 LEU B O 1
ATOM 7539 N N . GLN B 1 490 ? 14.507 -65.898 -51.815 1.00 70.62 490 GLN B N 1
ATOM 7540 C CA . GLN B 1 490 ? 14.692 -66.960 -52.794 1.00 72.80 490 GLN B CA 1
ATOM 7541 C C . GLN B 1 490 ? 15.765 -67.951 -52.357 1.00 76.98 490 GLN B C 1
ATOM 7542 O O . GLN B 1 490 ? 15.728 -69.117 -52.761 1.00 83.63 490 GLN B O 1
ATOM 7548 N N . PHE B 1 491 ? 16.726 -67.522 -51.540 1.00 72.55 491 PHE B N 1
ATOM 7549 C CA . PHE B 1 491 ? 17.675 -68.491 -51.004 1.00 69.52 491 PHE B CA 1
ATOM 7550 C C . PHE B 1 491 ? 17.091 -69.273 -49.835 1.00 67.90 491 PHE B C 1
ATOM 7551 O O . PHE B 1 491 ? 17.407 -70.456 -49.667 1.00 73.21 491 PHE B O 1
ATOM 7559 N N . ILE B 1 492 ? 16.249 -68.635 -49.022 1.00 67.12 492 ILE B N 1
ATOM 7560 C CA . ILE B 1 492 ? 15.674 -69.305 -47.860 1.00 65.74 492 ILE B CA 1
ATOM 7561 C C . ILE B 1 492 ? 14.668 -70.365 -48.292 1.00 73.75 492 ILE B C 1
ATOM 7562 O O . ILE B 1 492 ? 14.729 -71.519 -47.852 1.00 81.07 492 ILE B O 1
ATOM 7567 N N . THR B 1 493 ? 13.726 -69.990 -49.160 1.00 74.04 493 THR B N 1
ATOM 7568 C CA . THR B 1 493 ? 12.589 -70.861 -49.439 1.00 79.97 493 THR B CA 1
ATOM 7569 C C . THR B 1 493 ? 12.945 -72.006 -50.384 1.00 91.96 493 THR B C 1
ATOM 7570 O O . THR B 1 493 ? 12.454 -73.127 -50.208 1.00 90.63 493 THR B O 1
ATOM 7574 N N . LYS B 1 494 ? 13.790 -71.760 -51.384 1.00 101.71 494 LYS B N 1
ATOM 7575 C CA . LYS B 1 494 ? 14.129 -72.819 -52.328 1.00 109.85 494 LYS B CA 1
ATOM 7576 C C . LYS B 1 494 ? 15.259 -73.711 -51.831 1.00 120.03 494 LYS B C 1
ATOM 7577 O O . LYS B 1 494 ? 15.646 -74.639 -52.549 1.00 130.96 494 LYS B O 1
ATOM 7583 N N . ASN B 1 495 ? 15.784 -73.446 -50.634 1.00 121.99 495 ASN B N 1
ATOM 7584 C CA . ASN B 1 495 ? 16.865 -74.214 -50.002 1.00 127.24 495 ASN B CA 1
ATOM 7585 C C . ASN B 1 495 ? 17.974 -74.614 -50.973 1.00 127.46 495 ASN B C 1
ATOM 7586 O O . ASN B 1 495 ? 18.935 -73.871 -51.172 1.00 124.64 495 ASN B O 1
#

Solvent-accessible surface area: 40393 Å² total; per-residue (Å²): 151,10,60,119,101,63,198,61,130,64,123,85,97,52,134,152,66,123,69,51,96,55,108,129,25,16,57,59,85,97,42,2,81,19,2,0,14,1,2,4,70,2,2,0,2,72,2,52,43,0,8,153,71,108,50,14,131,7,56,1,12,0,0,0,0,17,26,5,6,0,10,2,5,40,0,7,1,0,13,6,1,0,28,24,9,50,92,145,44,104,14,106,127,63,7,9,0,0,0,3,8,32,28,16,1,0,1,0,0,1,1,0,1,15,25,77,54,23,127,4,3,2,0,10,22,53,142,76,9,61,22,5,33,29,0,6,83,7,5,26,5,107,22,52,133,19,78,74,128,27,57,61,135,34,109,40,1,47,16,38,23,0,87,127,22,50,171,125,40,114,115,16,19,42,11,33,2,3,24,26,61,0,3,20,24,5,2,42,9,13,0,0,41,24,0,59,138,10,0,106,28,144,9,37,40,0,0,1,15,2,8,11,1,1,20,0,1,1,0,0,47,36,0,30,25,75,21,98,128,2,86,0,4,0,0,0,4,103,16,6,59,0,12,87,86,76,128,134,76,52,176,49,36,7,37,52,6,10,59,72,10,56,4,17,14,13,21,87,140,5,17,66,108,34,26,52,2,86,23,64,46,1,5,47,4,0,14,46,0,0,98,58,11,1,2,6,0,0,2,6,0,0,0,1,0,19,0,0,11,83,32,0,141,139,12,60,111,134,70,57,0,0,0,4,0,22,2,11,3,28,3,9,8,85,33,2,2,19,67,28,20,0,12,24,102,47,32,57,144,13,106,26,160,28,126,118,9,130,120,1,30,104,55,111,0,57,79,8,97,37,92,128,32,88,20,28,80,60,93,72,18,36,2,95,90,0,18,124,60,1,81,109,27,67,18,75,1,7,2,1,0,54,96,92,96,59,13,79,0,0,0,22,15,61,54,0,4,51,52,14,29,57,25,93,2,130,44,103,39,78,3,23,108,0,29,33,103,121,28,40,93,5,116,42,63,20,43,0,0,46,0,7,51,1,2,75,123,56,92,38,0,0,0,20,24,53,144,117,104,74,16,7,34,0,4,0,12,13,18,26,2,0,92,32,20,22,82,134,151,6,56,115,112,61,198,59,121,64,130,92,92,59,134,148,64,125,67,52,92,54,102,125,27,18,57,59,87,95,39,2,80,20,2,0,14,1,3,4,76,3,2,0,2,75,1,46,39,0,8,145,72,97,63,17,134,3,55,0,8,0,0,0,0,19,28,4,7,3,12,2,4,34,1,9,0,1,14,7,2,0,30,24,9,50,96,144,42,103,13,103,128,66,4,8,0,0,1,2,11,19,30,24,2,0,2,1,0,1,0,1,0,14,26,80,56,24,135,5,4,0,0,2,12,50,76,47,10,88,27,8,28,32,0,1,71,1,7,42,3,110,16,51,124,20,83,68,158,36,41,68,136,26,112,36,3,43,17,42,24,0,86,131,24,51,171,123,39,113,112,15,18,41,8,28,3,2,27,28,62,0,1,23,25,4,1,38,13,12,0,0,42,27,0,63,137,12,1,111,25,145,12,36,42,0,0,1,16,2,8,10,1,0,18,0,2,1,0,0,46,35,0,29,25,72,22,86,130,2,84,0,3,0,0,0,3,96,16,6,55,0,14,88,86,65,151,114,76,40,173,49,35,6,35,56,8,9,53,66,8,51,3,17,15,14,22,86,139,6,18,62,112,31,25,55,2,84,26,66,47,1,6,44,5,0,37,46,0,0,134,53,10,0,1,6,0,0,2,7,0,0,0,1,0,20,0,0,5,98,21,1,117,131,9,53,113,132,63,42,1,0,0,4,0,24,2,11,3,32,4,14,6,84,38,2,3,22,73,27,20,0,12,25,92,45,35,49,142,24,106,31,167,26,126,107,9,128,115,1,30,107,57,110,0,57,76,7,98,37,90,130,36,100,27,33,136,78,107,86,18,57,3,79,81,0,14,85,59,1,82,124,26,67,20,78,1,10,2,1,3,56,100,116,95,68,14,89,0,0,0,21,14,67,51,0,2,48,52,14,30,56,37,96,2,93,27,122,54,13,3,32,111,0,38,20,109,113,35,34,101,5,116,37,60,22,45,0,0,48,0,8,59,2,2,74,126,58,88,39,0,0,0,19,29,64,162,132,101,70,17,6,36,0,3,0,12,12,23,26,1,0,88,29,26,33,90,140

Nearest PDB structures (foldseek):
  5ohx-assembly2_B  TM=1.002E+00  e=0.000E+00  Apis mellifera
  4l28-assembly1_A  TM=7.059E-01  e=1.017E-62  Homo sapiens
  4l28-assembly2_B  TM=7.032E-01  e=1.704E-61  Homo sapiens
  4l0d-assembly1_A  TM=7.039E-01  e=2.752E-61  Homo sapiens
  4l27-assembly1_B  TM=7.087E-01  e=3.626E-60  Homo sapiens

Organism: Apis mellifera (NCBI:txid7460)

Foldseek 3Di:
DQQDAAPDPDDFPDDDDPDDFDAALADPVDDDPDLLSQFAPFDWAWDDPVLVVLVFQATEIEGENCPRPLFFNLLLLLVQLVVVCVVVVLDDAAAEEEEEDPDSNLSSVLQVCLVRNHAYEYEEADPLFPPVVVSSVVSRHHYHHFHPPDDPVDCSHSVNVSVVVVVVDPSYDYSYCLRHLSLLSSLLNYVLVSVCVNCVNAAAEEFAEDASQSNLLSNLSNVCNSPVRHAGEYEAEQQAPQPVDHVHGDDASFPDHGDNHHGNNRDCVSHRYYDYDHQLQQLVQQVVCCPRVVAFAGSSQSRRVVRCSVVRNPPHNHHYYYYYGTGGCSRVCPASVDPLNCCLVVSDPDDDDDCLCVVQQQAFLLVFDDDQDFAAEPFDDFQLNLVVCLVVPPLSKHFYDHVRWATQFMAHPVLSVVCCVVVVGPRRGGCVSSTDRDDAEDERGGGPNSVVSNQVPPQKYWYFHPVPPRTGDHIDGVVRVCVVVPVD/DQQDAAPDPDDFPDDDDPDDFDQALADPVDDDPDLLSQFAPFDWAWDDPVLVVLPFQATEIERENCPRPLFFNLLLLLSQLVVVCVVVVLDDQAAEEEEQDPDSVLSSNLQVCLVVNHAYEYEEAPPPADLCVVSSVVSVHHYHHFHDPDACPDCRHSVNVSVVVVVVDPSYDYQYCLRHLSLLSSLQNGVLVSVCVNCVNAAAEEFAEDASQSNLLNNLSNNCNSPVRHAREYEAEQQAPQPPDHVHHDDADAPDHGGNHHGNNRDCVSHRYYHYDHQLQQLVQQVVCCVVVVAFAGRSQSRRVVVCSVVSPPDHNVHYYYYYGTGGCSRVCPASVDPLNCLLVVSDPDDDDDCLCVVQFFAFLLVFDDDQDFADEFQPDFQLVLVVCLVPPPLSKHFYDNVRWDTQFIAHPVLSVVCCVVVVGHRGGHCVVSTDRDDAEDERGGGLNSVVSNQVPPQKYFYFHPVPPRTTGHIDGVVRVVVVSPVD

CATH classification: 3.40.50.1100 (+1 more: 3.40.50.1100)

Sequence (976 aa):
QPNRPSYCTWELNATNSPHTCRTKKNGDYTKIMPDILTAIGQTPLIKLNNIPKSYGIKCEIYAKCEFLNPGGSVKDRIAYRMIQDAEDKGLLKPGCTIIEPTSGNTGIGLAMAAAVRGYKCIIVMPEKMSDEKISTLYALGAKIIRTPTEASWHSPEAHISVAQKLQKEIPNSIILDQYTNPGNPLAHYDQTAIEIWKQCEGKIDYLVAGAGTGGTISGIGRKLKELSPNIKIIAVDPKGSILDPSSDEVGFYEVEGIGYDFIPTVLDRNVIDKWIKTEDNESLNAARMLIRQEGLLCGGSSGAALIAALKIAKDIPEEKRMVIILPDGIRNYLTKFVSEYWMETRGFLQPVCQNEMNKWWWNMKISNLSFDKQSLLKENTVTCQEAMHMLKNADSQLLVISDDNIHIKGVISLNKLTSYVISGIVKCTDFVDKAMVKQYVKVKHSATLGYISRVLEKEPYVIILDDEHDDAFIGIVNQFHILQFITKNQPNRPSYCTWELNATNSPHTCRTKKNGDYTKIMPDILTAIGQTPLIKLNNIPKSYGIKCEIYAKCEFLNPGGSVKDRIAYRMIQDAEDKGLLKPGCTIIEPTSGNTGIGLAMAAAVRGYKCIIVMPEKMSDEKISTLYALGAKIIRTPTEASWHSPEAHISVAQKLQKEIPNSIILDQYTNPGNPLAHYDQTAIEIWKQCEGKIDYLVAGAGTGGTISGIGRKLKELSPNIKIIAVDPKGSILDPSSDEVGFYEVEGIGYDFIPTVLDRNVIDKWIKTEDNESLNAARMLIRQEGLLCGGSSGAALIAALKIAKDIPEEKRMVIILPDGIRNYLTKFVSEYWMETRGFLQPVCQNEMNKWWWNMKISNLSFDKQSLLKENTVTCQEAMHMLKNADSQLLVISDDNIHIKGVISLNKLTSYVISGIVKCTDFVDKAMVKQYVKVKHSATLGYISRVLEKEPYVIILDDEHDDAFIGIVNQFHILQFITKN

InterPro domains:
  IPR001216 Cysteine synthase/cystathionine beta-synthase, pyridoxal-phosphate attachment site [PS00901] (67-85)
  IPR001926 Tryptophan synthase beta chain-like, PALP domain [PF00291] (40-334)
  IPR005857 Cystathionine beta-synthase [TIGR01137] (35-492)
  IPR036052 Tryptophan synthase beta chain-like, PALP domain superfamily [G3DSA:3.40.50.1100] (43-340)
  IPR036052 Tryptophan synthase beta chain-like, PALP domain superfamily [G3DSA:3.40.50.1100] (75-188)
  IPR036052 Tryptophan synthase beta chain-like, PALP domain superfamily [SSF53686] (30-353)
  IPR046342 CBS domain superfamily [G3DSA:3.10.580.10] (358-502)
  IPR046342 CBS domain superfamily [SSF54631] (387-493)
  IPR050214 Cysteine synthase/Cystathionine beta-synthase [PTHR10314] (36-351)

GO terms:
  GO:0030170 pyridoxal phosphate binding (F, IDA)
  GO:0019344 L-cysteine biosynthetic process (P, IDA)
  GO:0020037 heme binding (F, IDA)
  GO:0004122 cystathionine beta-synthase activity (F, EXP)

Radius of gyration: 28.96 Å; Cα contacts (8 Å, |Δi|>4): 2087; chains: 2; bounding box: 74×70×80 Å

Secondary structure (DSSP, 8-state):
-TTSPP-----TT----SS-----S--TTS-BSSGGGGS----EEE--HHHHHTT--SEEEEEE-TTSTTSBSHHHHHHHHHHHHHHTT---TT-EEEE--SSHHHHHHHHHHHHHT-EEEEE--S-SS-SHHHHHHHTTEEEE---SS--TTSTTSHHHHHHHHHHHSTTEEE--TTT-THHHHHIIIIIHHHHHHHTTT---EEEEE-SSSHHHHHHHHHHHHH-TT-EEEEEEETT-S-SS--------S--SS--SS--SS--TTS--EEEEE-HHHHHHHHHHHHHHH-----HHHHHHHHHHHHHGGG--TT-EEEEEE-B-TTTTTTTTS-HHHHHHHTSSPPP---GGGGGTSS-BGGGS----PPPB-SS--BHHHHHHHHHH-SSS-EEE-SSSSS--EEE-HHHHHHHHHHTSS-TTSBGGGG-BS---EEETT-BHHHHHHHTTT-S-EEEEETTTTTEEEEEE-HHHHHHHHHT-/-TTSPP-----TT----SS-----S--TTS-BSSGGGGS----EEE--HHHHHTT--SEEEEEE-TTSTTSBTHHHHHHHHHHHHHHHT---TT-EEEE--SSHHHHHHHHHHHHHT-EEEEE--TTSS-SHHHHHHHTT-EEE---SSS-TTSTTSHHHHHHHHHHHSTTEEE--TTT-THHHHHIIIIIHHHHHHHTTT---EEEEE-SSSHHHHHHHHHHHHH-TT-EEEEEEETT-S-SS--------S--SS--SS--SS--TTS--EEEEE-HHHHHHHHHHHHHHH-----HHHHHHHHHHHHHTTS--TT-EEEEEE-B-GGGGTTTTSSHHHHHHTTSSPPP---GGGGTTSS-BGGG-----PPPB-TTSSBHHHHHHHHHH-SSS-EEE-SSSSS--EEE-HHHHHHHHHHTSS-TTSBGGGG-B----EEETTSBHHHHHHHTTT-S-EEEEETTTTTEEEEEE-HHHHHHHHHT-

B-factor: mean 61.4, std 27.54, range [22.9, 166.61]